Protein AF-A0A2D5HKI0-F1 (afdb_monomer)

Solvent-accessible surface area (backbone atoms only — not comparable to full-atom values): 53393 Å² total; per-residue (Å²): 137,88,79,64,78,56,102,86,45,85,68,87,78,92,83,84,72,82,82,88,84,86,68,100,61,84,50,70,51,73,51,75,61,87,94,46,79,47,76,50,69,59,71,74,64,64,52,67,97,43,64,34,54,76,51,64,47,74,79,30,26,30,36,38,39,33,45,69,52,49,40,95,59,27,28,64,46,62,44,98,85,65,85,43,79,43,78,23,79,14,35,43,32,45,26,41,60,48,90,53,74,31,75,60,40,59,23,78,44,50,31,54,80,45,94,65,55,35,25,34,50,52,30,48,52,38,51,50,46,49,12,66,74,18,23,28,19,30,37,33,26,69,44,55,36,96,59,81,61,56,61,69,42,60,35,57,36,31,43,83,94,27,55,32,39,38,28,29,40,68,62,63,77,74,95,65,68,41,56,54,57,32,51,34,92,46,42,75,77,62,34,44,60,73,34,22,54,20,36,33,39,36,37,67,90,51,82,69,42,75,43,78,44,68,44,48,90,82,35,75,40,59,70,54,44,33,56,48,52,42,51,50,30,46,76,65,73,36,48,85,47,40,46,55,47,70,60,90,57,26,45,29,50,34,36,73,82,56,56,52,71,52,73,30,24,30,92,68,45,66,56,88,56,25,36,71,92,74,41,74,58,54,60,67,88,52,103,65,75,92,79,84,86,70,91,89,58,72,52,42,53,101,84,75,45,73,66,60,79,69,54,42,46,78,43,64,60,47,82,88,41,61,50,60,48,66,47,98,69,40,22,34,38,36,41,39,53,40,22,32,44,48,50,58,50,31,48,53,47,51,92,79,36,80,61,26,56,64,26,27,48,50,55,19,38,72,57,42,44,16,35,43,33,31,35,79,27,63,69,58,94,50,72,46,59,37,50,35,32,51,54,90,47,56,28,44,38,37,40,38,53,43,100,47,74,34,49,41,41,46,48,23,35,89,84,70,37,62,74,74,84,52,85,92,46,60,44,42,33,37,38,44,59,60,43,35,23,55,39,59,80,29,52,62,35,71,62,40,65,48,49,26,74,31,53,71,92,73,49,69,68,39,51,29,28,35,39,50,52,65,59,46,32,37,72,54,55,64,80,37,65,26,20,30,63,41,70,44,72,59,47,73,38,40,22,44,42,58,72,32,64,61,31,71,37,36,74,41,42,36,78,51,76,52,90,80,50,66,68,40,51,27,32,35,39,54,47,48,98,41,44,33,32,84,53,53,70,72,41,63,28,17,32,60,41,65,63,69,60,32,27,37,22,46,20,40,65,90,68,44,82,45,65,27,40,46,56,50,28,20,74,56,15,31,36,36,34,49,22,30,35,20,53,19,36,68,88,66,46,87,40,52,31,32,67,41,51,34,27,59,32,23,32,40,29,47,54,90,60,54,37,46,20,37,42,48,75,47,61,77,36,72,44,50,74,36,40,30,49,95,55,54,89,74,54,64,69,39,32,31,29,34,41,55,69,64,64,49,33,40,77,51,57,71,77,37,68,27,21,30,62,39,71,45,81,69,28,27,36,21,45,18,39,78,90,69,47,76,35,52,32,42,56,74,40,31,33,69,63,16,34,39,30,55,51,29,29,28,38,35,35,34,39,50,24,78,50,90,59,51,56,46,68,48,35,30,54,53,25,38,70,57,17,38,36,50,38,62,39,41,76,49,50,58,81,43,26,30,36,40,32,34,78,75,72,41,62,61,68,62,44,50,54,68,90,49,23,45,75,44,66,49,60,91,76,65,85,90,80,79,88,72,70,103,64,87,87,82,84,86,83,85,77,92,77,95,79,88,86,87,86,88,77,83,77,75,62,100,80,69,72,85,70,83,68,42,38,30,38,30,26,71,31,79,84,31,46,31,36,31,37,21,35,62,87,78,66,46,78,76,46,77,41,65,41,48,100,81,27,35,43,74,56,97,92,45,80,46,70,54,85,77,79,50,49,58,68,43,73,46,80,48,74,86,83,88,77,72,84,88,69,57,62,66,59,51,49,62,56,40,36,55,67,36,49,64,76,48,95,89,39,32,6,54,59,46,40,49,52,45,50,55,48,48,52,50,48,48,53,50,46,50,48,51,49,48,51,49,50,48,51,49,48,50,50,49,51,51,51,50,41,64,70,46,91,64,45,67,69,58,51,48,48,50,48,51,51,49,49,52,51,48,52,50,48,50,49,50,52,50,50,49,51,47,52,50,47,56,54,59,76,73,106

Sequence (973 aa):
TEVKLDSTNFDAARFTGYVKLNAGGSFSLTTDAGSNNSTISSTTDIFENSFIEKSMTPTGEQMTLKFDAFEGADGNGSSVDGSMALAAGGEYKLTIPNTGSGTSFSSTVKTKDLENITSSTVAAEIAKKLRSDTLIASVSGKSSVNELPEAGDKLVVKFAEQNYTLTMLDNGRDAVPATATLSVSSADTVASAGNRIHLILSAGMEPEIDLDYTVQAGQTNISSIVSGLNTALNTAGASDKYTFSFRGTNLILSRNDGVNFQPYKGANQTTNILFFDGVDIRTGAGRETINGATTNKTLITTDGKLSVEREIEISGGEKDRLNAYFDENKKLQIFAGGSLSAQQILIPDDNSVSGNTSAAIRFGIDRAIGTLTGNEIAVPATTSTTNVKVGDIHYTLTINPSNGGKVTAELKDGNNIVPTNILDDATVNWMSNIITSDTTSVASAVGSVITTDSDHEFNIGDKVKYFKGGTALTGLTHNTEYTVASVIKKSSSQANTVGITRAASATITAANAHEFKVGDLVKYVKGGTNNLQSLADGTVYKIKEVVGTNQFKLQTASGSDFTYGGTGGSSADAFIRFDGFSLKSSAGAAITYGGGNGHAADQFVKSEYIRTANTAGQTNNTSATITVGEGHGFKAGDTVRYIPAGTYVQGLWPNTDFKVKALIGTTGISLQTTAGGDIAYLGNNGSANDIFVKANGRIVIKTDPYSDKEYKFNQDANAEALGIKVSDYRVNVDNDKLVIASTEGKVVSADTTGSNTSVKSLIGSNINIKNVGNEDLIMIVNGGGARSVATRSDPPAPNYEAKPSNIDIKIANAEGSVIEFLDATTGHSIATRTLDTVGRAEAAGYKVVVKGKGQLNDSFKISDNAGGTGDARNLDAMIMLQTEDANGPNSGGFREVFDTIVTGVGASVLSGGLSLEAAEATKEAAIASELEFSGVSLDTEAAQLLEQQQAFQASARILSTAKQLFQTLLDVV

Structure (mmCIF, N/CA/C/O backbone):
data_AF-A0A2D5HKI0-F1
#
_entry.id   AF-A0A2D5HKI0-F1
#
loop_
_atom_site.group_PDB
_atom_site.id
_atom_site.type_symbol
_atom_site.label_atom_id
_atom_site.label_alt_id
_atom_site.label_comp_id
_atom_site.label_asym_id
_atom_site.label_entity_id
_atom_site.label_seq_id
_atom_site.pdbx_PDB_ins_code
_atom_site.Cartn_x
_atom_site.Cartn_y
_atom_site.Cartn_z
_atom_site.occupancy
_atom_site.B_iso_or_equiv
_atom_site.auth_seq_id
_atom_site.auth_comp_id
_atom_site.auth_asym_id
_atom_site.auth_atom_id
_atom_site.pdbx_PDB_model_num
ATOM 1 N N . THR A 1 1 ? 18.137 25.069 -44.211 1.00 43.00 1 THR A N 1
ATOM 2 C CA . THR A 1 1 ? 18.504 26.487 -44.021 1.00 43.00 1 THR A CA 1
ATOM 3 C C . THR A 1 1 ? 19.510 26.522 -42.894 1.00 43.00 1 THR A C 1
ATOM 5 O O . THR A 1 1 ? 19.151 26.188 -41.777 1.00 43.00 1 THR A O 1
ATOM 8 N N . GLU A 1 2 ? 20.782 26.754 -43.205 1.00 42.00 2 GLU A N 1
ATOM 9 C CA . GLU A 1 2 ? 21.876 26.823 -42.225 1.00 42.00 2 GLU A CA 1
ATOM 10 C C . GLU A 1 2 ? 21.904 28.249 -41.656 1.00 42.00 2 GLU A C 1
ATOM 12 O O . GLU A 1 2 ? 21.997 29.197 -42.431 1.00 42.00 2 GLU A O 1
ATOM 17 N N . VAL A 1 3 ? 21.752 28.414 -40.339 1.00 51.66 3 VAL A N 1
ATOM 18 C CA . VAL A 1 3 ? 21.900 29.715 -39.664 1.00 51.66 3 VAL A CA 1
ATOM 19 C C . VAL A 1 3 ? 23.327 29.773 -39.138 1.00 51.66 3 VAL A C 1
ATOM 21 O O . VAL A 1 3 ? 23.689 28.975 -38.273 1.00 51.66 3 VAL A O 1
ATOM 24 N N . LYS A 1 4 ? 24.154 30.667 -39.685 1.00 54.12 4 LYS A N 1
ATOM 25 C CA . LYS A 1 4 ? 25.556 30.806 -39.278 1.00 54.12 4 LYS A CA 1
ATOM 26 C C . LYS A 1 4 ? 25.649 31.844 -38.167 1.00 54.12 4 LYS A C 1
ATOM 28 O O . LYS A 1 4 ? 25.439 33.026 -38.400 1.00 54.12 4 LYS A O 1
ATOM 33 N N . LEU A 1 5 ? 25.951 31.382 -36.958 1.00 56.69 5 LEU A N 1
ATOM 34 C CA . LEU A 1 5 ? 26.276 32.237 -35.821 1.00 56.69 5 LEU A CA 1
ATOM 35 C C . LEU A 1 5 ? 27.799 32.209 -35.661 1.00 56.69 5 LEU A C 1
ATOM 37 O O . LEU A 1 5 ? 28.338 31.285 -35.053 1.00 56.69 5 LEU A O 1
ATOM 41 N N . ASP A 1 6 ? 28.498 33.167 -36.269 1.00 56.81 6 ASP A N 1
ATOM 42 C CA . ASP A 1 6 ? 29.923 33.395 -36.006 1.00 56.81 6 ASP A CA 1
ATOM 43 C C . ASP A 1 6 ? 30.108 34.639 -35.121 1.00 56.81 6 ASP A C 1
ATOM 45 O O . ASP A 1 6 ? 29.166 35.388 -34.865 1.00 56.81 6 ASP A O 1
ATOM 49 N N . SER A 1 7 ? 31.317 34.859 -34.600 1.00 51.06 7 SER A N 1
ATOM 50 C CA . SER A 1 7 ? 31.615 35.978 -33.691 1.00 51.06 7 SER A CA 1
ATOM 51 C C . SER A 1 7 ? 31.528 37.367 -34.342 1.00 51.06 7 SER A C 1
ATOM 53 O O . SER A 1 7 ? 31.799 38.368 -33.677 1.00 51.06 7 SER A O 1
ATOM 55 N N . THR A 1 8 ? 31.192 37.441 -35.631 1.00 52.47 8 THR A N 1
ATOM 56 C CA . THR A 1 8 ? 31.213 38.658 -36.447 1.00 52.47 8 THR A CA 1
ATOM 57 C C . THR A 1 8 ? 29.907 38.939 -37.200 1.00 52.47 8 THR A C 1
ATOM 59 O O . THR A 1 8 ? 29.654 40.101 -37.506 1.00 52.47 8 THR A O 1
ATOM 62 N N . ASN A 1 9 ? 29.052 37.940 -37.442 1.00 51.19 9 ASN A N 1
ATOM 63 C CA . ASN A 1 9 ? 27.772 38.061 -38.139 1.00 51.19 9 ASN A CA 1
ATOM 64 C C . ASN A 1 9 ? 26.640 37.411 -37.331 1.00 51.19 9 ASN A C 1
ATOM 66 O O . ASN A 1 9 ? 26.653 36.210 -37.060 1.00 51.19 9 ASN A O 1
ATOM 70 N N . PHE A 1 10 ? 25.631 38.213 -36.987 1.00 52.88 10 PHE A N 1
ATOM 71 C CA . PHE A 1 10 ? 24.438 37.759 -36.277 1.00 52.88 10 PHE A CA 1
ATOM 72 C C . PHE A 1 10 ? 23.278 37.580 -37.261 1.00 52.88 10 PHE A C 1
ATOM 74 O O . PHE A 1 10 ? 22.532 38.523 -37.523 1.00 52.88 10 PHE A O 1
ATOM 81 N N . ASP A 1 11 ? 23.105 36.371 -37.793 1.00 56.28 11 ASP A N 1
ATOM 82 C CA . ASP A 1 11 ? 21.846 36.000 -38.440 1.00 56.28 11 ASP A CA 1
ATOM 83 C C . ASP A 1 11 ? 20.771 35.765 -37.368 1.00 56.28 11 ASP A C 1
ATOM 85 O O . ASP A 1 11 ? 20.964 35.012 -36.412 1.00 56.28 11 ASP A O 1
ATOM 89 N N . ALA A 1 12 ? 19.614 36.414 -37.516 1.00 55.41 12 ALA A N 1
ATOM 90 C CA . ALA A 1 12 ? 18.486 36.238 -36.609 1.00 55.41 12 ALA A CA 1
ATOM 91 C C . ALA A 1 12 ? 17.543 35.152 -37.140 1.00 55.41 12 ALA A C 1
ATOM 93 O O . ALA A 1 12 ? 17.008 35.255 -38.244 1.00 55.41 12 ALA A O 1
ATOM 94 N N . ALA A 1 13 ? 17.282 34.136 -36.323 1.00 56.16 13 ALA A N 1
ATOM 95 C CA . ALA A 1 13 ? 16.291 33.109 -36.607 1.00 56.16 13 ALA A CA 1
ATOM 96 C C . ALA A 1 13 ? 15.261 33.055 -35.477 1.00 56.16 13 ALA A C 1
ATOM 98 O O . ALA A 1 13 ? 15.604 33.024 -34.295 1.00 56.16 13 ALA A O 1
ATOM 99 N N . ARG A 1 14 ? 13.975 33.059 -35.843 1.00 57.94 14 ARG A N 1
ATOM 100 C CA . ARG A 1 14 ? 12.878 32.866 -34.894 1.00 57.94 14 ARG A CA 1
ATOM 101 C C . ARG A 1 14 ? 12.546 31.383 -34.836 1.00 57.94 14 ARG A C 1
ATOM 103 O O . ARG A 1 14 ? 11.990 30.838 -35.784 1.00 57.94 14 ARG A O 1
ATOM 110 N N . PHE A 1 15 ? 12.870 30.759 -33.714 1.00 61.69 15 PHE A N 1
ATOM 111 C CA . PHE A 1 15 ? 12.505 29.377 -33.432 1.00 61.69 15 PHE A CA 1
ATOM 112 C C . PHE A 1 15 ? 11.232 29.337 -32.580 1.00 61.69 15 PHE A C 1
ATOM 114 O O . PHE A 1 15 ? 11.024 30.188 -31.715 1.00 61.69 15 PHE A O 1
ATOM 121 N N . THR A 1 16 ? 10.371 28.355 -32.832 1.00 60.28 16 THR A N 1
ATOM 122 C CA . THR A 1 16 ? 9.212 28.033 -31.989 1.00 60.28 16 THR A CA 1
ATOM 123 C C . THR A 1 16 ? 9.339 26.582 -31.540 1.00 60.28 16 THR A C 1
ATOM 125 O O . THR A 1 16 ? 9.587 25.721 -32.383 1.00 60.28 16 THR A O 1
ATOM 128 N N . GLY A 1 17 ? 9.160 26.309 -30.246 1.00 59.03 17 GLY A N 1
ATOM 129 C CA . GLY A 1 17 ? 9.340 24.976 -29.657 1.00 59.03 17 GLY A CA 1
ATOM 130 C C . GLY A 1 17 ? 10.718 24.778 -29.015 1.00 59.03 17 GLY A C 1
ATOM 131 O O . GLY A 1 17 ? 11.381 25.743 -28.637 1.00 59.03 17 GLY A O 1
ATOM 132 N N . TYR A 1 18 ? 11.135 23.519 -28.867 1.00 61.25 18 TYR A N 1
ATOM 133 C CA . TYR A 1 18 ? 12.418 23.143 -28.268 1.00 61.25 18 TYR A CA 1
ATOM 134 C C . TYR A 1 18 ? 13.569 23.242 -29.281 1.00 61.25 18 TYR A C 1
ATOM 136 O O . TYR A 1 18 ? 13.510 22.657 -30.362 1.00 61.25 18 TYR A O 1
ATOM 144 N N . VAL A 1 19 ? 14.638 23.957 -28.917 1.00 65.50 19 VAL A N 1
ATOM 145 C CA . VAL A 1 19 ? 15.875 24.048 -29.706 1.00 65.50 19 VAL A CA 1
ATOM 146 C C . VAL A 1 19 ? 16.972 23.277 -28.976 1.00 65.50 19 VAL A C 1
ATOM 148 O O . VAL A 1 19 ? 17.414 23.696 -27.906 1.00 65.50 19 VAL A O 1
ATOM 151 N N . LYS A 1 20 ? 17.425 22.157 -29.554 1.00 68.00 20 LYS A N 1
ATOM 152 C CA . LYS A 1 20 ? 18.604 21.426 -29.068 1.00 68.00 20 LYS A CA 1
ATOM 153 C C . LYS A 1 20 ? 19.861 22.019 -29.695 1.00 68.00 20 LYS A C 1
ATOM 155 O O . LYS A 1 20 ? 19.984 22.044 -30.918 1.00 68.00 20 LYS A O 1
ATOM 160 N N . LEU A 1 21 ? 20.791 22.475 -28.863 1.00 71.19 21 LEU A N 1
ATOM 161 C CA . LEU A 1 21 ? 22.101 22.961 -29.290 1.00 71.19 21 LEU A CA 1
ATOM 162 C C . LEU A 1 21 ? 23.168 21.995 -28.771 1.00 71.19 21 LEU A C 1
ATOM 164 O O . LEU A 1 21 ? 23.355 21.879 -27.563 1.00 71.19 21 LEU A O 1
ATOM 168 N N . ASN A 1 22 ? 23.854 21.310 -29.688 1.00 67.88 22 ASN A N 1
ATOM 169 C CA . ASN A 1 22 ? 24.925 20.367 -29.372 1.00 67.88 22 ASN A CA 1
ATOM 170 C C . ASN A 1 22 ? 26.272 20.975 -29.780 1.00 67.88 22 ASN A C 1
ATOM 172 O O . ASN A 1 22 ? 26.442 21.406 -30.920 1.00 67.88 22 ASN A O 1
ATOM 176 N N . ALA A 1 23 ? 27.236 20.985 -28.861 1.00 71.56 23 ALA A N 1
ATOM 177 C CA . ALA A 1 23 ? 28.595 21.450 -29.112 1.00 71.56 23 ALA A CA 1
ATOM 178 C C . ALA A 1 23 ? 29.607 20.521 -28.431 1.00 71.56 23 ALA A C 1
ATOM 180 O O . ALA A 1 23 ? 29.318 19.935 -27.391 1.00 71.56 23 ALA A O 1
ATOM 181 N N . GLY A 1 24 ? 30.812 20.413 -28.997 1.00 67.81 24 GLY A N 1
ATOM 182 C CA . GLY A 1 24 ? 31.898 19.612 -28.415 1.00 67.81 24 GLY A CA 1
ATOM 183 C C . GLY A 1 24 ? 32.534 20.214 -27.151 1.00 67.81 24 GLY A C 1
ATOM 184 O O . GLY A 1 24 ? 33.380 19.573 -26.537 1.00 67.81 24 GLY A O 1
ATOM 185 N N . GLY A 1 25 ? 32.154 21.434 -26.762 1.00 69.25 25 GLY A N 1
ATOM 186 C CA . GLY A 1 25 ? 32.649 22.130 -25.574 1.00 69.25 25 GLY A CA 1
ATOM 187 C C . GLY A 1 25 ? 31.542 22.923 -24.883 1.00 69.25 25 GLY A C 1
ATOM 188 O O . GLY A 1 25 ? 30.456 23.094 -25.437 1.00 69.25 25 GLY A O 1
ATOM 189 N N . SER A 1 26 ? 31.816 23.408 -23.669 1.00 75.44 26 SER A N 1
ATOM 190 C CA . SER A 1 26 ? 30.847 24.204 -22.918 1.00 75.44 26 SER A CA 1
ATOM 191 C C . SER A 1 26 ? 30.557 25.530 -23.620 1.00 75.44 26 SER A C 1
ATOM 193 O O . SER A 1 26 ? 31.485 26.249 -23.990 1.00 75.44 26 SER A O 1
ATOM 195 N N . PHE A 1 27 ? 29.287 25.887 -23.735 1.00 76.69 27 PHE A N 1
ATOM 196 C CA . PHE A 1 27 ? 28.819 27.175 -24.228 1.00 76.69 27 PHE A CA 1
ATOM 197 C C . PHE A 1 27 ? 27.769 27.748 -23.273 1.00 76.69 27 PHE A C 1
ATOM 199 O O . PHE A 1 27 ? 27.180 27.022 -22.478 1.00 76.69 27 PHE A O 1
ATOM 206 N N . SER A 1 28 ? 27.507 29.048 -23.356 1.00 77.44 28 SER A N 1
ATOM 207 C CA . SER A 1 28 ? 26.396 29.677 -22.642 1.00 77.44 28 SER A CA 1
ATOM 208 C C . SER A 1 28 ? 25.580 30.500 -23.622 1.00 77.44 28 SER A C 1
ATOM 210 O O . SER A 1 28 ? 26.136 31.201 -24.466 1.00 77.44 28 SER A O 1
ATOM 212 N N . LEU A 1 29 ? 24.260 30.409 -23.515 1.00 71.12 29 LEU A N 1
ATOM 213 C CA . LEU A 1 29 ? 23.322 31.241 -24.244 1.00 71.12 29 LEU A CA 1
ATOM 214 C C . LEU A 1 29 ? 22.771 32.286 -23.284 1.00 71.12 29 LEU A C 1
ATOM 216 O O . LEU A 1 29 ? 22.180 31.933 -22.268 1.00 71.12 29 LEU A O 1
ATOM 220 N N . THR A 1 30 ? 22.931 33.559 -23.617 1.00 71.44 30 THR A N 1
ATOM 221 C CA . THR A 1 30 ? 22.262 34.640 -22.897 1.00 71.44 30 THR A CA 1
ATOM 222 C C . THR A 1 30 ? 21.104 35.136 -23.747 1.00 71.44 30 THR A C 1
ATOM 224 O O . THR A 1 30 ? 21.302 35.538 -24.891 1.00 71.44 30 THR A O 1
ATOM 227 N N . THR A 1 31 ? 19.891 35.060 -23.209 1.00 64.69 31 THR A N 1
ATOM 228 C CA . THR A 1 31 ? 18.708 35.661 -23.819 1.00 64.69 31 THR A CA 1
ATOM 229 C C . THR A 1 31 ? 18.450 37.014 -23.178 1.00 64.69 31 THR A C 1
ATOM 231 O O . THR A 1 31 ? 18.238 37.080 -21.963 1.00 64.69 31 THR A O 1
ATOM 234 N N . ASP A 1 32 ? 18.403 38.050 -24.009 1.00 60.34 32 ASP A N 1
ATOM 235 C CA . ASP A 1 32 ? 18.078 39.409 -23.590 1.00 60.34 32 ASP A CA 1
ATOM 236 C C . ASP A 1 32 ? 16.641 39.723 -24.025 1.00 60.34 32 ASP A C 1
ATOM 238 O O . ASP A 1 32 ? 16.334 39.825 -25.215 1.00 60.34 32 ASP A O 1
ATOM 242 N N . ALA A 1 33 ? 15.734 39.847 -23.055 1.00 62.09 33 ALA A N 1
ATOM 243 C CA . ALA A 1 33 ? 14.341 40.232 -23.282 1.00 62.09 33 ALA A CA 1
ATOM 244 C C . ALA A 1 33 ? 14.016 41.497 -22.474 1.00 62.09 33 ALA A C 1
ATOM 246 O O . ALA A 1 33 ? 13.618 41.438 -21.307 1.00 62.09 33 ALA A O 1
ATOM 247 N N . GLY A 1 34 ? 14.201 42.667 -23.093 1.00 67.94 34 GLY A N 1
ATOM 248 C CA . GLY A 1 34 ? 14.095 43.953 -22.398 1.00 67.94 34 GLY A CA 1
ATOM 249 C C . GLY A 1 34 ? 15.239 44.128 -21.395 1.00 67.94 34 GLY A C 1
ATOM 250 O O . GLY A 1 34 ? 16.398 44.029 -21.773 1.00 67.94 34 GLY A O 1
ATOM 251 N N . SER A 1 35 ? 14.924 44.381 -20.123 1.00 58.97 35 SER A N 1
ATOM 252 C CA . SER A 1 35 ? 15.903 44.469 -19.025 1.00 58.97 35 SER A CA 1
ATOM 253 C C . SER A 1 35 ? 16.200 43.128 -18.334 1.00 58.97 35 SER A C 1
ATOM 255 O O . SER A 1 35 ? 16.952 43.103 -17.361 1.00 58.97 35 SER A O 1
ATOM 257 N N . ASN A 1 36 ? 15.622 42.017 -18.806 1.00 48.41 36 ASN A N 1
ATOM 258 C CA . ASN A 1 36 ? 15.883 40.684 -18.265 1.00 48.41 36 ASN A CA 1
ATOM 259 C C . ASN A 1 36 ? 16.971 39.977 -19.082 1.00 48.41 36 ASN A C 1
ATOM 261 O O . ASN A 1 36 ? 16.723 39.584 -20.223 1.00 48.41 36 ASN A O 1
ATOM 265 N N . ASN A 1 37 ? 18.137 39.769 -18.463 1.00 65.38 37 ASN A N 1
ATOM 266 C CA . ASN A 1 37 ? 19.165 38.844 -18.939 1.00 65.38 37 ASN A CA 1
ATOM 267 C C . ASN A 1 37 ? 18.953 37.479 -18.286 1.00 65.38 37 ASN A C 1
ATOM 269 O O . ASN A 1 37 ? 18.925 37.375 -17.060 1.00 65.38 37 ASN A O 1
ATOM 273 N N . SER A 1 38 ? 18.854 36.421 -19.084 1.00 62.69 38 SER A N 1
ATOM 274 C CA . SER A 1 38 ? 18.926 35.039 -18.595 1.00 62.69 38 SER A CA 1
ATOM 275 C C . SER A 1 38 ? 20.036 34.301 -19.319 1.00 62.69 38 SER A C 1
ATOM 277 O O . SER A 1 38 ? 19.978 34.143 -20.533 1.00 62.69 38 SER A O 1
ATOM 279 N N . THR A 1 39 ? 21.051 33.858 -18.576 1.00 74.38 39 THR A N 1
ATOM 280 C CA . THR A 1 39 ? 22.149 33.045 -19.106 1.00 74.38 39 THR A CA 1
ATOM 281 C C . THR A 1 39 ? 21.917 31.583 -18.753 1.00 74.38 39 THR A C 1
ATOM 283 O O . THR A 1 39 ? 21.819 31.229 -17.580 1.00 74.38 39 THR A O 1
ATOM 286 N N . ILE A 1 40 ? 21.860 30.733 -19.771 1.00 67.12 40 ILE A N 1
ATOM 287 C CA . ILE A 1 40 ? 21.783 29.280 -19.657 1.00 67.12 40 ILE A CA 1
ATOM 288 C C . ILE A 1 40 ? 23.126 28.726 -20.120 1.00 67.12 40 ILE A C 1
ATOM 290 O O . ILE A 1 40 ? 23.534 28.956 -21.255 1.00 67.12 40 ILE A O 1
ATOM 294 N N . SER A 1 41 ? 23.821 28.001 -19.252 1.00 75.06 41 SER A N 1
ATOM 295 C CA . SER A 1 41 ? 25.073 27.326 -19.605 1.00 75.06 41 SER A CA 1
ATOM 296 C C . SER A 1 41 ? 24.805 25.880 -20.000 1.00 75.06 41 SER A C 1
ATOM 298 O O . SER A 1 41 ? 23.980 25.203 -19.391 1.00 75.06 41 SER A O 1
ATOM 300 N N . SER A 1 42 ? 25.512 25.394 -21.013 1.00 70.12 42 SER A N 1
ATOM 301 C CA . SER A 1 42 ? 25.456 24.008 -21.452 1.00 70.12 42 SER A CA 1
ATOM 302 C C . SER A 1 42 ? 26.002 23.078 -20.372 1.00 70.12 42 SER A C 1
ATOM 304 O O . SER A 1 42 ? 27.059 23.346 -19.795 1.00 70.12 42 SER A O 1
ATOM 306 N N . THR A 1 43 ? 25.345 21.943 -20.180 1.00 64.44 43 THR A N 1
ATOM 307 C CA . THR A 1 43 ? 25.838 20.818 -19.381 1.00 64.44 43 THR A CA 1
ATOM 308 C C . THR A 1 43 ? 26.066 19.615 -20.288 1.00 64.44 43 THR A C 1
ATOM 310 O O . THR A 1 43 ? 25.405 19.493 -21.317 1.00 64.44 43 THR A O 1
ATOM 313 N N . THR A 1 44 ? 26.967 18.706 -19.912 1.00 63.97 44 THR A N 1
ATOM 314 C CA . THR A 1 44 ? 27.108 17.413 -20.600 1.00 63.97 44 THR A CA 1
ATOM 315 C C . THR A 1 44 ? 25.769 16.674 -20.604 1.00 63.97 44 THR A C 1
ATOM 317 O O . THR A 1 44 ? 25.209 16.432 -19.533 1.00 63.97 44 THR A O 1
ATOM 320 N N . ASP A 1 45 ? 25.260 16.335 -21.788 1.00 66.06 45 ASP A N 1
ATOM 321 C CA . ASP A 1 45 ? 24.029 15.559 -21.940 1.00 66.06 45 ASP A CA 1
ATOM 322 C C . ASP A 1 45 ? 24.351 14.071 -21.760 1.00 66.06 45 ASP A C 1
ATOM 324 O O . ASP A 1 45 ? 24.975 13.448 -22.613 1.00 66.06 45 ASP A O 1
ATOM 328 N N . ILE A 1 46 ? 23.942 13.508 -20.625 1.00 65.75 46 ILE A N 1
ATOM 329 C CA . ILE A 1 46 ? 24.133 12.090 -20.294 1.00 65.75 46 ILE A CA 1
ATOM 330 C C . ILE A 1 46 ? 23.281 11.137 -21.138 1.00 65.75 46 ILE A C 1
ATOM 332 O O . ILE A 1 46 ? 23.409 9.930 -20.962 1.00 65.75 46 ILE A O 1
ATOM 336 N N . PHE A 1 47 ? 22.368 11.649 -21.968 1.00 71.44 47 PHE A N 1
ATOM 337 C CA . PHE A 1 47 ? 21.534 10.844 -22.862 1.00 71.44 47 PHE A CA 1
ATOM 338 C C . PHE A 1 47 ? 22.158 10.699 -24.256 1.00 71.44 47 PHE A C 1
ATOM 340 O O . PHE A 1 47 ? 21.785 9.803 -25.006 1.00 71.44 47 PHE A O 1
ATOM 347 N N . GLU A 1 48 ? 23.124 11.549 -24.615 1.00 68.19 48 GLU A N 1
ATOM 348 C CA . GLU A 1 48 ? 23.851 11.433 -25.882 1.00 68.19 48 GLU A CA 1
ATOM 349 C C . GLU A 1 48 ? 24.852 10.266 -25.805 1.00 68.19 48 GLU A C 1
ATOM 351 O O . GLU A 1 48 ? 25.749 10.265 -24.963 1.00 68.19 48 GLU A O 1
ATOM 356 N N . ASN A 1 49 ? 24.703 9.269 -26.689 1.00 63.88 49 ASN A N 1
ATOM 357 C CA . ASN A 1 49 ? 25.495 8.023 -26.720 1.00 63.88 49 ASN A CA 1
ATOM 358 C C . ASN A 1 49 ? 25.479 7.214 -25.403 1.00 63.88 49 ASN A C 1
ATOM 360 O O . ASN A 1 49 ? 26.497 6.648 -24.999 1.00 63.88 49 ASN A O 1
ATOM 364 N N . SER A 1 50 ? 24.329 7.167 -24.731 1.00 69.81 50 SER A N 1
ATOM 365 C CA . SER A 1 50 ? 24.127 6.479 -23.449 1.00 69.81 50 SER A CA 1
ATOM 366 C C . SER A 1 50 ? 23.161 5.300 -23.568 1.00 69.81 50 SER A C 1
ATOM 368 O O . SER A 1 50 ? 22.472 5.163 -24.571 1.00 69.81 50 SER A O 1
ATOM 370 N N . PHE A 1 51 ? 23.063 4.482 -22.516 1.00 77.81 51 PHE A N 1
ATOM 371 C CA . PHE A 1 51 ? 22.100 3.373 -22.387 1.00 77.81 51 PHE A CA 1
ATOM 372 C C . PHE A 1 51 ? 20.697 3.839 -21.956 1.00 77.81 51 PHE A C 1
ATOM 374 O O . PHE A 1 51 ? 19.900 3.063 -21.424 1.00 77.81 51 PHE A O 1
ATOM 381 N N . ILE A 1 52 ? 20.409 5.133 -22.118 1.00 83.00 52 ILE A N 1
ATOM 382 C CA . ILE A 1 52 ? 19.066 5.682 -21.970 1.00 83.00 52 ILE A CA 1
ATOM 383 C C . ILE A 1 52 ? 18.713 6.421 -23.252 1.00 83.00 52 ILE A C 1
ATOM 385 O O . ILE A 1 52 ? 19.273 7.481 -23.537 1.00 83.00 52 ILE A O 1
ATOM 389 N N . GLU A 1 53 ? 17.719 5.914 -23.971 1.00 86.06 53 GLU A N 1
ATOM 390 C CA . GLU A 1 53 ? 17.100 6.655 -25.062 1.00 86.06 53 GLU A CA 1
ATOM 391 C C . GLU A 1 53 ? 16.081 7.638 -24.479 1.00 86.06 53 GLU A C 1
ATOM 393 O O . GLU A 1 53 ? 15.171 7.253 -23.739 1.00 86.06 53 GLU A O 1
ATOM 398 N N . LYS A 1 54 ? 16.220 8.921 -24.821 1.00 86.38 54 LYS A N 1
ATOM 399 C CA . LYS A 1 54 ? 15.310 9.990 -24.399 1.00 86.38 54 LYS A CA 1
ATOM 400 C C . LYS A 1 54 ? 14.584 10.582 -25.603 1.00 86.38 54 LYS A C 1
ATOM 402 O O . LYS A 1 54 ? 15.218 11.043 -26.548 1.00 86.38 54 LYS A O 1
ATOM 407 N N . SER A 1 55 ? 13.262 10.693 -25.513 1.00 88.06 55 SER A N 1
ATOM 408 C CA . SER A 1 55 ? 12.435 11.473 -26.443 1.00 88.06 55 SER A CA 1
ATOM 409 C C . SER A 1 55 ? 11.523 12.445 -25.695 1.00 88.06 55 SER A C 1
ATOM 411 O O . SER A 1 55 ? 11.224 12.246 -24.520 1.00 88.06 55 SER A O 1
ATOM 413 N N . MET A 1 56 ? 11.074 13.510 -26.363 1.00 86.31 56 MET A N 1
ATOM 414 C CA . MET A 1 56 ? 10.120 14.476 -25.804 1.00 86.31 56 MET A CA 1
ATOM 415 C C . MET A 1 56 ? 9.039 14.829 -26.828 1.00 86.31 56 MET A C 1
ATOM 417 O O . MET A 1 56 ? 9.281 14.755 -28.034 1.00 86.31 56 MET A O 1
ATOM 421 N N . THR A 1 57 ? 7.859 15.238 -26.361 1.00 88.50 57 THR A N 1
ATOM 422 C CA . THR A 1 57 ? 6.829 15.823 -27.235 1.00 88.50 57 THR A CA 1
ATOM 423 C C . THR A 1 57 ? 7.282 17.181 -27.790 1.00 88.50 57 THR A C 1
ATOM 425 O O . THR A 1 57 ? 8.134 17.834 -27.184 1.00 88.50 57 THR A O 1
ATOM 428 N N . PRO A 1 58 ? 6.704 17.670 -28.907 1.00 81.50 58 PRO A N 1
ATOM 429 C CA . PRO A 1 58 ? 7.067 18.972 -29.479 1.00 81.50 58 PRO A CA 1
ATOM 430 C C . PRO A 1 58 ? 6.897 20.160 -28.517 1.00 81.50 58 PRO A C 1
ATOM 432 O O . PRO A 1 58 ? 7.636 21.139 -28.615 1.00 81.50 58 PRO A O 1
ATOM 435 N N . THR A 1 59 ? 5.935 20.073 -27.591 1.00 82.75 59 THR A N 1
ATOM 436 C CA . THR A 1 59 ? 5.689 21.068 -26.532 1.00 82.75 59 THR A CA 1
ATOM 437 C C . THR A 1 59 ? 6.638 20.916 -25.339 1.00 82.75 59 THR A C 1
ATOM 439 O O . THR A 1 59 ? 6.763 21.834 -24.536 1.00 82.75 59 THR A O 1
ATOM 442 N N . GLY A 1 60 ? 7.335 19.781 -25.219 1.00 82.69 60 GLY A N 1
ATOM 443 C CA . GLY A 1 60 ? 8.212 19.451 -24.093 1.00 82.69 60 GLY A CA 1
ATOM 444 C C . GLY A 1 60 ? 7.475 19.009 -22.823 1.00 82.69 60 GLY A C 1
ATOM 445 O O . GLY A 1 60 ? 8.118 18.741 -21.810 1.00 82.69 60 GLY A O 1
ATOM 446 N N . GLU A 1 61 ? 6.146 18.915 -22.867 1.00 89.62 61 GLU A N 1
ATOM 447 C CA . GLU A 1 61 ? 5.285 18.569 -21.726 1.00 89.62 61 GLU A CA 1
ATOM 448 C C . GLU A 1 61 ? 5.372 17.094 -21.325 1.00 89.62 61 GLU A C 1
ATOM 450 O O . GLU A 1 61 ? 4.968 16.731 -20.223 1.00 89.62 61 GLU A O 1
ATOM 455 N N . GLN A 1 62 ? 5.903 16.235 -22.196 1.00 92.69 62 GLN A N 1
ATOM 456 C CA . GLN A 1 62 ? 6.146 14.831 -21.898 1.00 92.69 62 GLN A CA 1
ATOM 457 C C . GLN A 1 62 ? 7.555 14.432 -22.333 1.00 92.69 62 GLN A C 1
ATOM 459 O O . GLN A 1 62 ? 8.000 14.757 -23.434 1.00 92.69 62 GLN A O 1
ATOM 464 N N . MET A 1 63 ? 8.236 13.703 -21.455 1.00 91.25 63 MET A N 1
ATOM 465 C CA . MET A 1 63 ? 9.517 13.049 -21.674 1.00 91.25 63 MET A CA 1
ATOM 466 C C . MET A 1 63 ? 9.327 11.538 -21.565 1.00 91.25 63 MET A C 1
ATOM 468 O O . MET A 1 63 ? 8.706 11.051 -20.624 1.00 91.25 63 MET A O 1
ATOM 472 N N . THR A 1 64 ? 9.897 10.793 -22.500 1.00 93.44 64 THR A N 1
ATOM 473 C CA . THR A 1 64 ? 9.906 9.331 -22.489 1.00 93.44 64 THR A CA 1
ATOM 474 C C . THR A 1 64 ? 11.346 8.854 -22.409 1.00 93.44 64 THR A C 1
ATOM 476 O O . THR A 1 64 ? 12.189 9.321 -23.175 1.00 93.44 64 THR A O 1
ATOM 479 N N . LEU A 1 65 ? 11.619 7.944 -21.478 1.00 91.69 65 LEU A N 1
ATOM 480 C CA . LEU A 1 65 ? 12.919 7.317 -21.274 1.00 91.69 65 LEU A CA 1
ATOM 481 C C . LEU A 1 65 ? 12.792 5.812 -21.502 1.00 91.69 65 LEU A C 1
ATOM 483 O O . LEU A 1 65 ? 11.918 5.172 -20.916 1.00 91.69 65 LEU A O 1
ATOM 487 N N . LYS A 1 66 ? 13.676 5.244 -22.314 1.00 91.25 66 LYS A N 1
ATOM 488 C CA . LYS A 1 66 ? 13.849 3.797 -22.452 1.00 91.25 66 LYS A CA 1
ATOM 489 C C . LYS A 1 66 ? 15.232 3.427 -21.939 1.00 91.25 66 LYS A C 1
ATOM 491 O O . LYS A 1 66 ? 16.212 4.062 -22.314 1.00 91.25 66 LYS A O 1
ATOM 496 N N . PHE A 1 67 ? 15.295 2.429 -21.065 1.00 87.38 67 PHE A N 1
ATOM 497 C CA . PHE A 1 67 ? 16.539 1.973 -20.451 1.00 87.38 67 PHE A CA 1
ATOM 498 C C . PHE A 1 67 ? 17.007 0.714 -21.160 1.00 87.38 67 PHE A C 1
ATOM 500 O O . PHE A 1 67 ? 16.312 -0.302 -21.118 1.00 87.38 67 PHE A O 1
ATOM 507 N N . ASP A 1 68 ? 18.174 0.756 -21.783 1.00 82.62 68 ASP A N 1
ATOM 508 C CA . ASP A 1 68 ? 18.764 -0.448 -22.350 1.00 82.62 68 ASP A CA 1
ATOM 509 C C . ASP A 1 68 ? 19.321 -1.303 -21.208 1.00 82.62 68 ASP A C 1
ATOM 511 O O . ASP A 1 68 ? 20.114 -0.846 -20.377 1.00 82.62 68 ASP A O 1
ATOM 515 N N . ALA A 1 69 ? 18.836 -2.539 -21.122 1.00 80.94 69 ALA A N 1
ATOM 516 C CA . ALA A 1 69 ? 19.150 -3.468 -20.047 1.00 80.94 69 ALA A CA 1
ATOM 517 C C . ALA A 1 69 ? 19.386 -4.859 -20.636 1.00 80.94 69 ALA A C 1
ATOM 519 O O . ALA A 1 69 ? 18.577 -5.340 -21.431 1.00 80.94 69 ALA A O 1
ATOM 520 N N . PHE A 1 70 ? 20.497 -5.494 -20.258 1.00 75.81 70 PHE A N 1
ATOM 521 C CA . PHE A 1 70 ? 20.929 -6.752 -20.862 1.00 75.81 70 PHE A CA 1
ATOM 522 C C . PHE A 1 70 ? 21.186 -7.801 -19.786 1.00 75.81 70 PHE A C 1
ATOM 524 O O . PHE A 1 70 ? 22.208 -7.765 -19.107 1.00 75.81 70 PHE A O 1
ATOM 531 N N . GLU A 1 71 ? 20.288 -8.773 -19.664 1.00 72.25 71 GLU A N 1
ATOM 532 C CA . GLU A 1 71 ? 20.334 -9.813 -18.629 1.00 72.25 71 GLU A CA 1
ATOM 533 C C . GLU A 1 71 ? 21.682 -10.549 -18.545 1.00 72.25 71 GLU A C 1
ATOM 535 O O . GLU A 1 71 ? 22.238 -10.699 -17.464 1.00 72.25 71 GLU A O 1
ATOM 540 N N . GLY A 1 72 ? 22.276 -10.934 -19.678 1.00 65.94 72 GLY A N 1
ATOM 541 C CA . GLY A 1 72 ? 23.546 -11.672 -19.685 1.00 65.94 72 GLY A CA 1
ATOM 542 C C . GLY A 1 72 ? 24.783 -10.870 -19.252 1.00 65.94 72 GLY A C 1
ATOM 543 O O . GLY A 1 72 ? 25.836 -11.465 -19.039 1.00 65.94 72 GLY A O 1
ATOM 544 N N . ALA A 1 73 ? 24.689 -9.541 -19.155 1.00 65.81 73 ALA A N 1
ATOM 545 C CA . ALA A 1 73 ? 25.810 -8.667 -18.793 1.00 65.81 73 ALA A CA 1
ATOM 546 C C . ALA A 1 73 ? 25.554 -7.889 -17.501 1.00 65.81 73 ALA A C 1
ATOM 548 O O . ALA A 1 73 ? 26.463 -7.706 -16.697 1.00 65.81 73 ALA A O 1
ATOM 549 N N . ASP A 1 74 ? 24.321 -7.438 -17.312 1.00 73.31 74 ASP A N 1
ATOM 550 C CA . ASP A 1 74 ? 23.894 -6.656 -16.166 1.00 73.31 74 ASP A CA 1
ATOM 551 C C . ASP A 1 74 ? 23.165 -7.515 -15.124 1.00 73.31 74 ASP A C 1
ATOM 553 O O . ASP A 1 74 ? 22.759 -6.966 -14.112 1.00 73.31 74 ASP A O 1
ATOM 557 N N . GLY A 1 75 ? 22.986 -8.824 -15.344 1.00 76.12 75 GLY A N 1
ATOM 558 C CA . GLY A 1 75 ? 22.294 -9.762 -14.449 1.00 76.12 75 GLY A CA 1
ATOM 559 C C . GLY A 1 75 ? 23.176 -10.478 -13.437 1.00 76.12 75 GLY A C 1
ATOM 560 O O . GLY A 1 75 ? 24.406 -10.474 -13.513 1.00 76.12 75 GLY A O 1
ATOM 561 N N . ASN A 1 76 ? 22.516 -11.075 -12.442 1.00 76.56 76 ASN A N 1
ATOM 562 C CA . ASN A 1 76 ? 23.170 -11.989 -11.515 1.00 76.56 76 ASN A CA 1
ATOM 563 C C . ASN A 1 76 ? 23.568 -13.251 -12.294 1.00 76.56 76 ASN A C 1
ATOM 565 O O . ASN A 1 76 ? 22.776 -13.784 -13.066 1.00 76.56 76 ASN A O 1
ATOM 569 N N . GLY A 1 77 ? 24.797 -13.721 -12.104 1.00 70.62 77 GLY A N 1
ATOM 570 C CA . GLY A 1 77 ? 25.333 -14.887 -12.798 1.00 70.62 77 GLY A CA 1
ATOM 571 C C . GLY A 1 77 ? 25.856 -15.939 -11.832 1.00 70.62 77 GLY A C 1
ATOM 572 O O . GLY A 1 77 ? 26.095 -15.672 -10.655 1.00 70.62 77 GLY A O 1
ATOM 573 N N . SER A 1 78 ? 26.095 -17.140 -12.342 1.00 72.62 78 SER A N 1
ATOM 574 C CA . SER A 1 78 ? 26.838 -18.180 -11.636 1.00 72.62 78 SER A CA 1
ATOM 575 C C . SER A 1 78 ? 27.805 -18.880 -12.582 1.00 72.62 78 SER A C 1
ATOM 577 O O . SER A 1 78 ? 27.619 -18.874 -13.801 1.00 72.62 78 SER A O 1
ATOM 579 N N . SER A 1 79 ? 28.838 -19.503 -12.021 1.00 64.44 79 SER A N 1
ATOM 580 C CA . SER A 1 79 ? 29.665 -20.461 -12.750 1.00 64.44 79 SER A CA 1
ATOM 581 C C . SER A 1 79 ? 28.800 -21.619 -13.262 1.00 64.44 79 SER A C 1
ATOM 583 O O . SER A 1 79 ? 27.780 -21.958 -12.657 1.00 64.44 79 SER A O 1
ATOM 585 N N . VAL A 1 80 ? 29.216 -22.231 -14.372 1.00 55.53 80 VAL A N 1
ATOM 586 C CA . VAL A 1 80 ? 28.521 -23.366 -15.009 1.00 55.53 80 VAL A CA 1
ATOM 587 C C . VAL A 1 80 ? 28.422 -24.595 -14.100 1.00 55.53 80 VAL A C 1
ATOM 589 O O . VAL A 1 80 ? 27.508 -25.395 -14.250 1.00 55.53 80 VAL A O 1
ATOM 592 N N . ASP A 1 81 ? 29.339 -24.724 -13.142 1.00 55.69 81 ASP A N 1
ATOM 593 C CA . ASP A 1 81 ? 29.375 -25.775 -12.119 1.00 55.69 81 ASP A CA 1
ATOM 594 C C . ASP A 1 81 ? 28.700 -25.356 -10.795 1.00 55.69 81 ASP A C 1
ATOM 596 O O . ASP A 1 81 ? 28.750 -26.092 -9.812 1.00 55.69 81 ASP A O 1
ATOM 600 N N . GLY A 1 82 ? 28.101 -24.159 -10.744 1.00 59.75 82 GLY A N 1
ATOM 601 C CA . GLY A 1 82 ? 27.440 -23.610 -9.558 1.00 59.75 82 GLY A CA 1
ATOM 602 C C . GLY A 1 82 ? 28.378 -23.222 -8.408 1.00 59.75 82 GLY A C 1
ATOM 603 O O . GLY A 1 82 ? 27.897 -22.802 -7.358 1.00 59.75 82 GLY A O 1
ATOM 604 N N . SER A 1 83 ? 29.701 -23.324 -8.577 1.00 61.62 83 SER A N 1
ATOM 605 C CA . SER A 1 83 ? 30.674 -23.121 -7.490 1.00 61.62 83 SER A CA 1
ATOM 606 C C . SER A 1 83 ? 30.910 -21.652 -7.122 1.00 61.62 83 SER A C 1
ATOM 608 O O . SER A 1 83 ? 31.400 -21.346 -6.034 1.00 61.62 83 SER A O 1
ATOM 610 N N . MET A 1 84 ? 30.556 -20.726 -8.015 1.00 60.19 84 MET A N 1
ATOM 611 C CA . MET A 1 84 ? 30.739 -19.288 -7.826 1.00 60.19 84 MET A CA 1
ATOM 612 C C . MET A 1 84 ? 29.483 -18.533 -8.244 1.00 60.19 84 MET A C 1
ATOM 614 O O . MET A 1 84 ? 28.944 -18.782 -9.319 1.00 60.19 84 MET A O 1
ATOM 618 N N . ALA A 1 85 ? 29.054 -17.577 -7.423 1.00 73.06 85 ALA A N 1
ATOM 619 C CA . ALA A 1 85 ? 28.005 -16.623 -7.761 1.00 73.06 85 ALA A CA 1
ATOM 620 C C . ALA A 1 85 ? 28.625 -15.254 -8.074 1.00 73.06 85 ALA A C 1
ATOM 622 O O . ALA A 1 85 ? 29.538 -14.796 -7.383 1.00 73.06 85 ALA A O 1
ATOM 623 N N . LEU A 1 86 ? 28.116 -14.595 -9.108 1.00 70.75 86 LEU A N 1
ATOM 624 C CA . LEU A 1 86 ? 28.465 -13.241 -9.509 1.00 70.75 86 LEU A CA 1
ATOM 625 C C . LEU A 1 86 ? 27.244 -12.346 -9.294 1.00 70.75 86 LEU A C 1
ATOM 627 O O . LEU A 1 86 ? 26.226 -12.499 -9.963 1.00 70.75 86 LEU A O 1
ATOM 631 N N . ALA A 1 87 ? 27.353 -11.393 -8.372 1.00 72.19 87 ALA A N 1
ATOM 632 C CA . ALA A 1 87 ? 26.333 -10.364 -8.221 1.00 72.19 87 ALA A CA 1
ATOM 633 C C . ALA A 1 87 ? 26.467 -9.324 -9.340 1.00 72.19 87 ALA A C 1
ATOM 635 O O . ALA A 1 87 ? 27.572 -8.861 -9.637 1.00 72.19 87 ALA A O 1
ATOM 636 N N . ALA A 1 88 ? 25.337 -8.924 -9.916 1.00 77.31 88 ALA A N 1
ATOM 637 C CA . ALA A 1 88 ? 25.287 -7.884 -10.928 1.00 77.31 88 ALA A CA 1
ATOM 638 C C . ALA A 1 88 ? 25.853 -6.540 -10.430 1.00 77.31 88 ALA A C 1
ATOM 640 O O . ALA A 1 88 ? 25.613 -6.113 -9.297 1.00 77.31 88 ALA A O 1
ATOM 641 N N . GLY A 1 89 ? 26.583 -5.843 -11.303 1.00 72.69 89 GLY A N 1
ATOM 642 C CA . GLY A 1 89 ? 27.217 -4.554 -10.999 1.00 72.69 89 GLY A CA 1
ATOM 643 C C . GLY A 1 89 ? 26.488 -3.321 -11.542 1.00 72.69 89 GLY A C 1
ATOM 644 O O . GLY A 1 89 ? 26.939 -2.203 -11.291 1.00 72.69 89 GLY A O 1
ATOM 645 N N . GLY A 1 90 ? 25.400 -3.496 -12.297 1.00 80.62 90 GLY A N 1
ATOM 646 C CA . GLY A 1 90 ? 24.692 -2.397 -12.952 1.00 80.62 90 GLY A CA 1
ATOM 647 C C . GLY A 1 90 ? 23.830 -1.555 -11.999 1.00 80.62 90 GLY A C 1
ATOM 648 O O . GLY A 1 90 ? 23.235 -2.071 -11.048 1.00 80.62 90 GLY A O 1
ATOM 649 N N . GLU A 1 91 ? 23.724 -0.256 -12.260 1.00 87.31 91 GLU A N 1
ATOM 650 C CA . GLU A 1 91 ? 22.941 0.702 -11.472 1.00 87.31 91 GLU A CA 1
ATOM 651 C C . GLU A 1 91 ? 22.280 1.742 -12.386 1.00 87.31 91 GLU A C 1
ATOM 653 O O . GLU A 1 91 ? 22.949 2.375 -13.201 1.00 87.31 91 GLU A O 1
ATOM 658 N N . TYR A 1 92 ? 20.977 1.959 -12.207 1.00 88.12 92 TYR A N 1
ATOM 659 C CA . TYR A 1 92 ? 20.198 2.997 -12.880 1.00 88.12 92 TYR A CA 1
ATOM 660 C C . TYR A 1 92 ? 19.745 4.027 -11.849 1.00 88.12 92 TYR A C 1
ATOM 662 O O . TYR A 1 92 ? 19.035 3.690 -10.899 1.00 88.12 92 TYR A O 1
ATOM 670 N N . LYS A 1 93 ? 20.147 5.286 -12.026 1.00 87.25 93 LYS A N 1
ATOM 671 C CA . LYS A 1 93 ? 19.774 6.404 -11.158 1.00 87.25 93 LYS A CA 1
ATOM 672 C C . LYS A 1 93 ? 19.012 7.454 -11.956 1.00 87.25 93 LYS A C 1
ATOM 674 O O . LYS A 1 93 ? 19.490 7.896 -12.999 1.00 87.25 93 LYS A O 1
ATOM 679 N N . LEU A 1 94 ? 17.866 7.886 -11.439 1.00 88.12 94 LEU A N 1
ATOM 680 C CA . LEU A 1 94 ? 17.057 8.957 -12.016 1.00 88.12 94 LEU A CA 1
ATOM 681 C C . LEU A 1 94 ? 16.595 9.915 -10.920 1.00 88.12 94 LEU A C 1
ATOM 683 O O . LEU A 1 94 ? 16.004 9.480 -9.930 1.00 88.12 94 LEU A O 1
ATOM 687 N N . THR A 1 95 ? 16.804 11.213 -11.136 1.00 88.25 95 THR A N 1
ATOM 688 C CA . THR A 1 95 ? 16.280 12.269 -10.267 1.00 88.25 95 THR A CA 1
ATOM 689 C C . THR A 1 95 ? 15.350 13.194 -11.047 1.00 88.25 95 THR A C 1
ATOM 691 O O . THR A 1 95 ? 15.735 13.813 -12.042 1.00 88.25 95 THR A O 1
ATOM 694 N N . ILE A 1 96 ? 14.123 13.323 -10.549 1.00 88.62 96 ILE A N 1
ATOM 695 C CA . ILE A 1 96 ? 13.156 14.331 -10.971 1.00 88.62 96 ILE A CA 1
ATOM 696 C C . ILE A 1 96 ? 13.261 15.506 -9.981 1.00 88.62 96 ILE A C 1
ATOM 698 O O . ILE A 1 96 ? 13.043 15.313 -8.778 1.00 88.62 96 ILE A O 1
ATOM 702 N N . PRO A 1 97 ? 13.639 16.711 -10.442 1.00 82.88 97 PRO A N 1
ATOM 703 C CA . PRO A 1 97 ? 13.726 17.887 -9.589 1.00 82.88 97 PRO A CA 1
ATOM 704 C C . PRO A 1 97 ? 12.343 18.253 -9.049 1.00 82.88 97 PRO A C 1
ATOM 706 O O . PRO A 1 97 ? 11.326 18.026 -9.703 1.00 82.88 97 PRO A O 1
ATOM 709 N N . ASN A 1 98 ? 12.311 18.858 -7.863 1.00 81.12 98 ASN A N 1
ATOM 710 C CA . ASN A 1 98 ? 11.084 19.484 -7.403 1.00 81.12 98 ASN A CA 1
ATOM 711 C C . ASN A 1 98 ? 10.843 20.790 -8.174 1.00 81.12 98 ASN A C 1
ATOM 713 O O . ASN A 1 98 ? 11.784 21.527 -8.469 1.00 81.12 98 ASN A O 1
ATOM 717 N N . THR A 1 99 ? 9.586 21.084 -8.474 1.00 80.19 99 THR A N 1
ATOM 718 C CA . THR A 1 99 ? 9.138 22.332 -9.110 1.00 80.19 99 THR A CA 1
ATOM 719 C C . THR A 1 99 ? 8.776 23.416 -8.085 1.00 80.19 99 THR A C 1
ATOM 721 O O . THR A 1 99 ? 8.583 24.569 -8.471 1.00 80.19 99 THR A O 1
ATOM 724 N N . GLY A 1 100 ? 8.739 23.082 -6.787 1.00 84.75 100 GLY A N 1
ATOM 725 C CA . GLY A 1 100 ? 8.576 24.015 -5.664 1.00 84.75 100 GLY A CA 1
ATOM 726 C C . GLY A 1 100 ? 9.770 24.053 -4.694 1.00 84.75 100 GLY A C 1
ATOM 727 O O . GLY A 1 100 ? 10.921 23.894 -5.094 1.00 84.75 100 GLY A O 1
ATOM 728 N N . SER A 1 101 ? 9.501 24.282 -3.401 1.00 86.00 101 SER A N 1
ATOM 729 C CA . SER A 1 101 ? 10.521 24.385 -2.335 1.00 86.00 101 SER A CA 1
ATOM 730 C C . SER A 1 101 ? 10.731 23.108 -1.506 1.00 86.00 101 SER A C 1
ATOM 732 O O . SER A 1 101 ? 11.641 23.069 -0.680 1.00 86.00 101 SER A O 1
ATOM 734 N N . GLY A 1 102 ? 9.903 22.077 -1.703 1.00 84.62 102 GLY A N 1
ATOM 735 C CA . GLY A 1 102 ? 10.112 20.721 -1.170 1.00 84.62 102 GLY A CA 1
ATOM 736 C C . GLY A 1 102 ? 11.284 19.964 -1.822 1.00 84.62 102 GLY A C 1
ATOM 737 O O . GLY A 1 102 ? 12.005 20.508 -2.666 1.00 84.62 102 GLY A O 1
ATOM 738 N N . THR A 1 103 ? 11.479 18.699 -1.445 1.00 89.94 103 THR A N 1
ATOM 739 C CA . THR A 1 103 ? 12.615 17.882 -1.908 1.00 89.94 103 THR A CA 1
ATOM 740 C C . THR A 1 103 ? 12.384 17.201 -3.262 1.00 89.94 103 THR A C 1
ATOM 742 O O . THR A 1 103 ? 11.254 16.961 -3.682 1.00 89.94 103 THR A O 1
ATOM 745 N N . SER A 1 104 ? 13.475 16.866 -3.963 1.00 90.06 104 SER A N 1
ATOM 746 C CA . SER A 1 104 ? 13.421 16.132 -5.234 1.00 90.06 104 SER A CA 1
ATOM 747 C C . SER A 1 104 ? 12.993 14.667 -5.059 1.00 90.06 104 SER A C 1
ATOM 749 O O . SER A 1 104 ? 13.029 14.090 -3.964 1.00 90.06 104 SER A O 1
ATOM 751 N N . PHE A 1 105 ? 12.610 14.041 -6.172 1.00 91.56 105 PHE A N 1
ATOM 752 C CA . PHE A 1 105 ? 12.290 12.618 -6.251 1.00 91.56 105 PHE A CA 1
ATOM 753 C C . PHE A 1 105 ? 13.465 11.901 -6.888 1.00 91.56 105 PHE A C 1
ATOM 755 O O . PHE A 1 105 ? 13.860 12.228 -8.002 1.00 91.56 105 PHE A O 1
ATOM 762 N N . SER A 1 106 ? 14.047 10.938 -6.184 1.00 90.75 106 SER A N 1
ATOM 763 C CA . SER A 1 106 ? 15.206 10.200 -6.681 1.00 90.75 106 SER A CA 1
ATOM 764 C C . SER A 1 106 ? 14.968 8.708 -6.568 1.00 90.75 106 SER A C 1
ATOM 766 O O . SER A 1 106 ? 14.440 8.229 -5.570 1.00 90.75 106 SER A O 1
ATOM 768 N N . SER A 1 107 ? 15.391 7.979 -7.590 1.00 92.31 107 SER A N 1
ATOM 769 C CA . SER A 1 107 ? 15.351 6.528 -7.634 1.00 92.31 107 SER A CA 1
ATOM 770 C C . SER A 1 107 ? 16.721 5.991 -8.007 1.00 92.31 107 SER A C 1
ATOM 772 O O . SER A 1 107 ? 17.369 6.506 -8.917 1.00 92.31 107 SER A O 1
ATOM 774 N N . THR A 1 108 ? 17.138 4.943 -7.299 1.00 91.88 108 THR A N 1
ATOM 775 C CA . THR A 1 108 ? 18.324 4.151 -7.621 1.00 91.88 108 THR A CA 1
ATOM 776 C C . THR A 1 108 ? 17.918 2.685 -7.671 1.00 91.88 108 THR A C 1
ATOM 778 O O . THR A 1 108 ? 17.546 2.098 -6.649 1.00 91.88 108 THR A O 1
ATOM 781 N N . VAL A 1 109 ? 17.992 2.079 -8.850 1.00 91.69 109 VAL A N 1
ATOM 782 C CA . VAL A 1 109 ? 17.750 0.654 -9.082 1.00 91.69 109 VAL A CA 1
ATOM 783 C C . VAL A 1 109 ? 19.085 -0.027 -9.316 1.00 91.69 109 VAL A C 1
ATOM 785 O O . VAL A 1 109 ? 19.781 0.267 -10.283 1.00 91.69 109 VAL A O 1
ATOM 788 N N . LYS A 1 110 ? 19.448 -0.939 -8.415 1.00 90.44 110 LYS A N 1
ATOM 789 C CA . LYS A 1 110 ? 20.615 -1.795 -8.590 1.00 90.44 110 LYS A CA 1
ATOM 790 C C . LYS A 1 110 ? 20.150 -3.088 -9.230 1.00 90.44 110 LYS A C 1
ATOM 792 O O . LYS A 1 110 ? 19.235 -3.733 -8.733 1.00 90.44 110 LYS A O 1
ATOM 797 N N . THR A 1 111 ? 20.805 -3.458 -10.312 1.00 86.81 111 THR A N 1
ATOM 798 C CA . THR A 1 111 ? 20.504 -4.664 -11.092 1.00 86.81 111 THR A CA 1
ATOM 799 C C . THR A 1 111 ? 20.585 -5.947 -10.272 1.00 86.81 111 THR A C 1
ATOM 801 O O . THR A 1 111 ? 19.771 -6.837 -10.470 1.00 86.81 111 THR A O 1
ATOM 804 N N . LYS A 1 112 ? 21.471 -6.006 -9.270 1.00 84.44 112 LYS A N 1
ATOM 805 C CA . LYS A 1 112 ? 21.573 -7.152 -8.349 1.00 84.44 112 LYS A CA 1
ATOM 806 C C . LYS A 1 112 ? 20.302 -7.427 -7.545 1.00 84.44 112 LYS A C 1
ATOM 808 O O . LYS A 1 112 ? 20.136 -8.539 -7.056 1.00 84.44 112 LYS A O 1
ATOM 813 N N . ASP A 1 113 ? 19.463 -6.405 -7.362 1.00 86.81 113 ASP A N 1
ATOM 814 C CA . ASP A 1 113 ? 18.211 -6.495 -6.609 1.00 86.81 113 ASP A CA 1
ATOM 815 C C . ASP A 1 113 ? 17.035 -6.914 -7.518 1.00 86.81 113 ASP A C 1
ATOM 817 O O . ASP A 1 113 ? 15.913 -7.045 -7.036 1.00 86.81 113 ASP A O 1
ATOM 821 N N . LEU A 1 114 ? 17.272 -7.093 -8.826 1.00 83.62 114 LEU A N 1
ATOM 822 C CA . LEU A 1 114 ? 16.275 -7.530 -9.800 1.00 83.62 114 LEU A CA 1
ATOM 823 C C . LEU A 1 114 ? 16.414 -9.030 -10.067 1.00 83.62 114 LEU A C 1
ATOM 825 O O . LEU A 1 114 ? 17.516 -9.532 -10.275 1.00 83.62 114 LEU A O 1
ATOM 829 N N . GLU A 1 115 ? 15.281 -9.729 -10.098 1.00 79.00 115 GLU A N 1
ATOM 830 C CA . GLU A 1 115 ? 15.222 -11.151 -10.453 1.00 79.00 115 GLU A CA 1
ATOM 831 C C . GLU A 1 115 ? 15.423 -11.360 -11.961 1.00 79.00 115 GLU A C 1
ATOM 833 O O . GLU A 1 115 ? 16.230 -12.187 -12.362 1.00 79.00 115 GLU A O 1
ATOM 838 N N . ASN A 1 116 ? 14.753 -10.542 -12.784 1.00 80.88 116 ASN A N 1
ATOM 839 C CA . ASN A 1 116 ? 14.897 -10.515 -14.239 1.00 80.88 116 ASN A CA 1
ATOM 840 C C . ASN A 1 116 ? 15.214 -9.093 -14.711 1.00 80.88 116 ASN A C 1
ATOM 842 O O . ASN A 1 116 ? 14.574 -8.121 -14.283 1.00 80.88 116 ASN A O 1
ATOM 846 N N . ILE A 1 117 ? 16.164 -8.958 -15.635 1.00 84.75 117 ILE A N 1
ATOM 847 C CA . ILE A 1 117 ? 16.637 -7.653 -16.111 1.00 84.75 117 ILE A CA 1
ATOM 848 C C . ILE A 1 117 ? 16.206 -7.422 -17.550 1.00 84.75 117 ILE A C 1
ATOM 850 O O . ILE A 1 117 ? 16.747 -7.991 -18.491 1.00 84.75 117 ILE A O 1
ATOM 854 N N . THR A 1 118 ? 15.236 -6.529 -17.701 1.00 88.00 118 THR A N 1
ATOM 855 C CA . THR A 1 118 ? 14.683 -6.076 -18.976 1.00 88.00 118 THR A CA 1
ATOM 856 C C . THR A 1 118 ? 14.429 -4.574 -18.893 1.00 88.00 118 THR A C 1
ATOM 858 O O . THR A 1 118 ? 14.278 -4.025 -17.799 1.00 88.00 118 THR A O 1
ATOM 861 N N . SER A 1 119 ? 14.310 -3.900 -20.037 1.00 89.00 119 SER A N 1
ATOM 862 C CA . SER A 1 119 ? 13.924 -2.483 -20.082 1.00 89.00 119 SER A CA 1
ATOM 863 C C . SER A 1 119 ? 12.628 -2.210 -19.306 1.00 89.00 119 SER A C 1
ATOM 865 O O . SER A 1 119 ? 12.555 -1.244 -18.548 1.00 89.00 119 SER A O 1
ATOM 867 N N . SER A 1 120 ? 11.640 -3.111 -19.402 1.00 89.75 120 SER A N 1
ATOM 868 C CA . SER A 1 120 ? 10.380 -3.020 -18.655 1.00 89.75 120 SER A CA 1
ATOM 869 C C . SER A 1 120 ? 10.550 -3.174 -17.145 1.00 89.75 120 SER A C 1
ATOM 871 O O . SER A 1 120 ? 9.960 -2.398 -16.398 1.00 89.75 120 SER A O 1
ATOM 873 N N . THR A 1 121 ? 11.360 -4.129 -16.667 1.00 90.62 121 THR A N 1
ATOM 874 C CA . THR A 1 121 ? 11.551 -4.321 -15.217 1.00 90.62 121 THR A CA 1
ATOM 875 C C . THR A 1 121 ? 12.337 -3.166 -14.605 1.00 90.62 121 THR A C 1
ATOM 877 O O . THR A 1 121 ? 11.992 -2.705 -13.518 1.00 90.62 121 THR A O 1
ATOM 880 N N . VAL A 1 122 ? 13.322 -2.622 -15.327 1.00 91.88 122 VAL A N 1
ATOM 881 C CA . VAL A 1 122 ? 14.054 -1.416 -14.913 1.00 91.88 122 VAL A CA 1
ATOM 882 C C . VAL A 1 122 ? 13.127 -0.199 -14.873 1.00 91.88 122 VAL A C 1
ATOM 884 O O . VAL A 1 122 ? 13.088 0.492 -13.855 1.00 91.88 122 VAL A O 1
ATOM 887 N N . ALA A 1 123 ? 12.345 0.056 -15.928 1.00 93.38 123 ALA A N 1
ATOM 888 C CA . ALA A 1 123 ? 11.399 1.174 -15.962 1.00 93.38 123 ALA A CA 1
ATOM 889 C C . ALA A 1 123 ? 10.354 1.078 -14.834 1.00 93.38 123 ALA A C 1
ATOM 891 O O . ALA A 1 123 ? 10.128 2.063 -14.126 1.00 93.38 123 ALA A O 1
ATOM 892 N N . ALA A 1 124 ? 9.778 -0.112 -14.619 1.00 92.88 124 ALA A N 1
ATOM 893 C CA . ALA A 1 124 ? 8.830 -0.395 -13.540 1.00 92.88 124 ALA A CA 1
ATOM 894 C C . ALA A 1 124 ? 9.427 -0.136 -12.152 1.00 92.88 124 ALA A C 1
ATOM 896 O O . ALA A 1 124 ? 8.830 0.586 -11.351 1.00 92.88 124 ALA A O 1
ATOM 897 N N . GLU A 1 125 ? 10.625 -0.648 -11.869 1.00 93.44 125 GLU A N 1
ATOM 898 C CA . GLU A 1 125 ? 11.267 -0.463 -10.564 1.00 93.44 125 GLU A CA 1
ATOM 899 C C . GLU A 1 125 ? 11.739 0.979 -10.335 1.00 93.44 125 GLU A C 1
ATOM 901 O O . GLU A 1 125 ? 11.634 1.492 -9.215 1.00 93.44 125 GLU A O 1
ATOM 906 N N . ILE A 1 126 ? 12.176 1.691 -11.383 1.00 93.75 126 ILE A N 1
ATOM 907 C CA . ILE A 1 126 ? 12.475 3.126 -11.280 1.00 93.75 126 ILE A CA 1
ATOM 908 C C . ILE A 1 126 ? 11.208 3.894 -10.908 1.00 93.75 126 ILE A C 1
ATOM 910 O O . ILE A 1 126 ? 11.233 4.671 -9.949 1.00 93.75 126 ILE A O 1
ATOM 914 N N . ALA A 1 127 ? 10.108 3.663 -11.631 1.00 94.38 127 ALA A N 1
ATOM 915 C CA . ALA A 1 127 ? 8.835 4.329 -11.387 1.00 94.38 127 ALA A CA 1
ATOM 916 C C . ALA A 1 127 ? 8.312 4.028 -9.979 1.00 94.38 127 ALA A C 1
ATOM 918 O O . ALA A 1 127 ? 7.936 4.942 -9.247 1.00 94.38 127 ALA A O 1
ATOM 919 N N . LYS A 1 128 ? 8.329 2.756 -9.570 1.00 93.50 128 LYS A N 1
ATOM 920 C CA . LYS A 1 128 ? 7.917 2.298 -8.238 1.00 93.50 128 LYS A CA 1
ATOM 921 C C . LYS A 1 128 ? 8.684 3.008 -7.125 1.00 93.50 128 LYS A C 1
ATOM 923 O O . LYS A 1 128 ? 8.055 3.506 -6.198 1.00 93.50 128 LYS A O 1
ATOM 928 N N . LYS A 1 129 ? 10.011 3.129 -7.240 1.00 93.88 129 LYS A N 1
ATOM 929 C CA . LYS A 1 129 ? 10.850 3.845 -6.261 1.00 93.88 129 LYS A CA 1
ATOM 930 C C . LYS A 1 129 ? 10.640 5.356 -6.262 1.00 93.88 129 LYS A C 1
ATOM 932 O O . LYS A 1 129 ? 10.593 5.946 -5.195 1.00 93.88 129 LYS A O 1
ATOM 937 N N . LEU A 1 130 ? 10.457 5.993 -7.423 1.00 93.69 130 LEU A N 1
ATOM 938 C CA . LEU A 1 130 ? 10.119 7.426 -7.469 1.00 93.69 130 LEU A CA 1
ATOM 939 C C . LEU A 1 130 ? 8.805 7.727 -6.738 1.00 93.69 130 LEU A C 1
ATOM 941 O O . LEU A 1 130 ? 8.630 8.810 -6.187 1.00 93.69 130 LEU A O 1
ATOM 945 N N . ARG A 1 131 ? 7.882 6.766 -6.756 1.00 93.62 131 ARG A N 1
ATOM 946 C CA . ARG A 1 131 ? 6.528 6.894 -6.228 1.00 93.62 131 ARG A CA 1
ATOM 947 C C . ARG A 1 131 ? 6.353 6.326 -4.814 1.00 93.62 131 ARG A C 1
ATOM 949 O O . ARG A 1 131 ? 5.264 6.476 -4.266 1.00 93.62 131 ARG A O 1
ATOM 956 N N . SER A 1 132 ? 7.361 5.676 -4.226 1.00 89.75 132 SER A N 1
ATOM 957 C CA . SER A 1 132 ? 7.210 4.956 -2.948 1.00 89.75 132 SER A CA 1
ATOM 958 C C . SER A 1 132 ? 6.830 5.870 -1.789 1.00 89.75 132 SER A C 1
ATOM 960 O O . SER A 1 132 ? 6.054 5.472 -0.928 1.00 89.75 132 SER A O 1
ATOM 962 N N . ASP A 1 133 ? 7.337 7.101 -1.816 1.00 85.25 133 ASP A N 1
ATOM 963 C CA . ASP A 1 133 ? 7.180 8.075 -0.739 1.00 85.25 133 ASP A CA 1
ATOM 964 C C . ASP A 1 133 ? 6.166 9.154 -1.141 1.00 85.25 133 ASP A C 1
ATOM 966 O O . ASP A 1 133 ? 6.363 10.335 -0.862 1.00 85.25 133 ASP A O 1
ATOM 970 N N . THR A 1 134 ? 5.102 8.777 -1.850 1.00 92.38 134 THR A N 1
ATOM 971 C CA . THR A 1 134 ? 4.078 9.702 -2.370 1.00 92.38 134 THR A CA 1
ATOM 972 C C . THR A 1 134 ? 2.679 9.275 -1.949 1.00 92.38 134 THR A C 1
ATOM 974 O O . THR A 1 134 ? 2.500 8.209 -1.362 1.00 92.38 134 THR A O 1
ATOM 977 N N . LEU A 1 135 ? 1.669 10.101 -2.239 1.00 93.38 135 LEU A N 1
ATOM 978 C CA . LEU A 1 135 ? 0.303 9.801 -1.819 1.00 93.38 135 LEU A CA 1
ATOM 979 C C . LEU A 1 135 ? -0.217 8.542 -2.510 1.00 93.38 135 LEU A C 1
ATOM 981 O O . LEU A 1 135 ? -0.079 8.375 -3.722 1.00 93.38 135 LEU A O 1
ATOM 985 N N . ILE A 1 136 ? -0.874 7.695 -1.729 1.00 93.31 136 ILE A N 1
ATOM 986 C CA . ILE A 1 136 ? -1.531 6.475 -2.189 1.00 93.31 136 ILE A CA 1
ATOM 987 C C . ILE A 1 136 ? -3.015 6.767 -2.395 1.00 93.31 136 ILE A C 1
ATOM 989 O O . ILE A 1 136 ? -3.655 7.366 -1.529 1.00 93.31 136 ILE A O 1
ATOM 993 N N . ALA A 1 137 ? -3.562 6.317 -3.523 1.00 94.06 137 ALA A N 1
ATOM 994 C CA . ALA A 1 137 ? -4.989 6.402 -3.803 1.00 94.06 137 ALA A CA 1
ATOM 995 C C . ALA A 1 137 ? -5.676 5.054 -3.556 1.00 94.06 137 ALA A C 1
ATOM 997 O O . ALA A 1 137 ? -5.158 4.004 -3.940 1.00 94.06 137 ALA A O 1
ATOM 998 N N . SER A 1 138 ? -6.863 5.083 -2.963 1.00 94.50 138 SER A N 1
ATOM 999 C CA . SER A 1 138 ? -7.734 3.917 -2.828 1.00 94.50 138 SER A CA 1
ATOM 1000 C C . SER A 1 138 ? -9.199 4.280 -3.048 1.00 94.50 138 SER A C 1
ATOM 1002 O O . SER A 1 138 ? -9.575 5.449 -2.988 1.00 94.50 138 SER A O 1
ATOM 1004 N N . VAL A 1 139 ? -10.025 3.279 -3.338 1.00 93.44 139 VAL A N 1
ATOM 1005 C CA . VAL A 1 139 ? -11.481 3.390 -3.463 1.00 93.44 139 VAL A CA 1
ATOM 1006 C C . VAL A 1 139 ? -12.115 2.206 -2.746 1.00 93.44 139 VAL A C 1
ATOM 1008 O O . VAL A 1 139 ? -11.724 1.066 -2.976 1.00 93.44 139 VAL A O 1
ATOM 1011 N N . SER A 1 140 ? -13.106 2.480 -1.903 1.00 89.88 140 SER A N 1
ATOM 1012 C CA . SER A 1 140 ? -13.927 1.466 -1.235 1.00 89.88 140 SER A CA 1
ATOM 1013 C C . SER A 1 140 ? -15.383 1.636 -1.641 1.00 89.88 140 SER A C 1
ATOM 1015 O O . SER A 1 140 ? -15.907 2.753 -1.615 1.00 89.88 140 SER A O 1
ATOM 1017 N N . GLY A 1 141 ? -16.081 0.534 -1.913 1.00 86.94 141 GLY A N 1
ATOM 1018 C CA . GLY A 1 141 ? -17.545 0.544 -1.986 1.00 86.94 141 GLY A CA 1
ATOM 1019 C C . GLY A 1 141 ? -18.163 0.996 -0.658 1.00 86.94 141 GLY A C 1
ATOM 1020 O O . GLY A 1 141 ? -17.683 0.617 0.416 1.00 86.94 141 GLY A O 1
ATOM 1021 N N . LYS A 1 142 ? -19.219 1.825 -0.687 1.00 75.06 142 LYS A N 1
ATOM 1022 C CA . LYS A 1 142 ? -19.960 2.201 0.537 1.00 75.06 142 LYS A CA 1
ATOM 1023 C C . LYS A 1 142 ? -20.849 1.053 1.015 1.00 75.06 142 LYS A C 1
ATOM 1025 O O . LYS A 1 142 ? -20.946 0.836 2.227 1.00 75.06 142 LYS A O 1
ATOM 1030 N N . SER A 1 143 ? -21.428 0.293 0.088 1.00 71.31 143 SER A N 1
ATOM 1031 C CA . SER A 1 143 ? -22.354 -0.813 0.351 1.00 71.31 143 SER A CA 1
ATOM 1032 C C . SER A 1 143 ? -21.670 -2.167 0.166 1.00 71.31 143 SER A C 1
ATOM 1034 O O . SER A 1 143 ? -20.837 -2.331 -0.717 1.00 71.31 143 SER A O 1
ATOM 1036 N N . SER A 1 144 ? -22.026 -3.140 1.003 1.00 80.94 144 SER A N 1
ATOM 1037 C CA . SER A 1 144 ? -21.710 -4.549 0.754 1.00 80.94 144 SER A CA 1
ATOM 1038 C C . SER A 1 144 ? -22.582 -5.077 -0.381 1.00 80.94 144 SER A C 1
ATOM 1040 O O . SER A 1 144 ? -23.779 -4.769 -0.411 1.00 80.94 144 SER A O 1
ATOM 1042 N N . VAL A 1 145 ? -22.032 -5.906 -1.264 1.00 81.50 145 VAL A N 1
ATOM 1043 C CA . VAL A 1 145 ? -22.858 -6.658 -2.218 1.00 81.50 145 VAL A CA 1
ATOM 1044 C C . VAL A 1 145 ? -23.499 -7.859 -1.523 1.00 81.50 145 VAL A C 1
ATOM 1046 O O . VAL A 1 145 ? -22.893 -8.483 -0.651 1.00 81.50 145 VAL A O 1
ATOM 1049 N N . ASN A 1 146 ? -24.743 -8.188 -1.879 1.00 79.81 146 ASN A N 1
ATOM 1050 C CA . ASN A 1 146 ? -25.419 -9.369 -1.323 1.00 79.81 146 ASN A CA 1
ATOM 1051 C C . ASN A 1 146 ? -24.725 -10.658 -1.793 1.00 79.81 146 ASN A C 1
ATOM 1053 O O . ASN A 1 146 ? -24.474 -11.571 -0.998 1.00 79.81 146 ASN A O 1
ATOM 1057 N N . GLU A 1 147 ? -24.348 -10.674 -3.069 1.00 79.19 147 GLU A N 1
ATOM 1058 C CA . GLU A 1 147 ? -23.617 -11.730 -3.764 1.00 79.19 147 GLU A CA 1
ATOM 1059 C C . GLU A 1 147 ? -22.483 -11.081 -4.563 1.00 79.19 147 GLU A C 1
ATOM 1061 O O . GLU A 1 147 ? -22.622 -9.940 -5.006 1.00 79.19 147 GLU A O 1
ATOM 1066 N N . LEU A 1 148 ? -21.347 -11.772 -4.683 1.00 81.94 148 LEU A N 1
ATOM 1067 C CA . LEU A 1 148 ? -20.232 -11.288 -5.500 1.00 81.94 148 LEU A CA 1
ATOM 1068 C C . LEU A 1 148 ? -20.646 -11.272 -6.985 1.00 81.94 148 LEU A C 1
ATOM 1070 O O . LEU A 1 148 ? -21.511 -12.066 -7.364 1.00 81.94 148 LEU A O 1
ATOM 1074 N N . PRO A 1 149 ? -20.059 -10.402 -7.829 1.00 85.38 149 PRO A N 1
ATOM 1075 C CA . PRO A 1 149 ? -20.388 -10.383 -9.252 1.00 85.38 149 PRO A CA 1
ATOM 1076 C C . PRO A 1 149 ? -20.001 -11.701 -9.942 1.00 85.38 149 PRO A C 1
ATOM 1078 O O . PRO A 1 149 ? -19.120 -12.427 -9.475 1.00 85.38 149 PRO A O 1
ATOM 1081 N N . GLU A 1 150 ? -20.667 -12.013 -11.053 1.00 81.94 150 GLU A N 1
ATOM 1082 C CA . GLU A 1 150 ? -20.474 -13.280 -11.768 1.00 81.94 150 GLU A CA 1
ATOM 1083 C C . GLU A 1 150 ? -19.111 -13.335 -12.473 1.00 81.94 150 GLU A C 1
ATOM 1085 O O . GLU A 1 150 ? -18.543 -12.313 -12.858 1.00 81.94 150 GLU A O 1
ATOM 1090 N N . ALA A 1 151 ? -18.580 -14.539 -12.693 1.00 80.50 151 ALA A N 1
ATOM 1091 C CA . ALA A 1 151 ? -17.345 -14.710 -13.448 1.00 80.50 151 ALA A CA 1
ATOM 1092 C C . ALA A 1 151 ? -17.441 -14.060 -14.840 1.00 80.50 151 ALA A C 1
ATOM 1094 O O . ALA A 1 151 ? -18.400 -14.263 -15.585 1.00 80.50 151 ALA A O 1
ATOM 1095 N N . GLY A 1 152 ? -16.425 -13.284 -15.206 1.00 79.69 152 GLY A N 1
ATOM 1096 C CA . GLY A 1 152 ? -16.386 -12.529 -16.455 1.00 79.69 152 GLY A CA 1
ATOM 1097 C C . GLY A 1 152 ? -17.066 -11.159 -16.402 1.00 79.69 152 GLY A C 1
ATOM 1098 O O . GLY A 1 152 ? -16.924 -10.412 -17.375 1.00 79.69 152 GLY A O 1
ATOM 1099 N N . ASP A 1 153 ? -17.737 -10.785 -15.303 1.00 88.31 153 ASP A N 1
ATOM 1100 C CA . ASP A 1 153 ? -18.195 -9.407 -15.105 1.00 88.31 153 ASP A CA 1
ATOM 1101 C C . ASP A 1 153 ? -17.006 -8.443 -15.111 1.00 88.31 153 ASP A C 1
ATOM 1103 O O . ASP A 1 153 ? -15.947 -8.724 -14.546 1.00 88.31 153 ASP A O 1
ATOM 1107 N N . LYS A 1 154 ? -17.186 -7.287 -15.759 1.00 94.38 154 LYS A N 1
ATOM 1108 C CA . LYS A 1 154 ? -16.122 -6.299 -15.964 1.00 94.38 154 LYS A CA 1
ATOM 1109 C C . LYS A 1 154 ? -16.515 -4.936 -15.448 1.00 94.38 154 LYS A C 1
ATOM 1111 O O . LYS A 1 154 ? -17.588 -4.438 -15.777 1.00 94.38 154 LYS A O 1
ATOM 1116 N N . LEU A 1 155 ? -15.590 -4.315 -14.737 1.00 96.31 155 LEU A N 1
ATOM 1117 C CA . LEU A 1 155 ? -15.662 -2.941 -14.272 1.00 96.31 155 LEU A CA 1
ATOM 1118 C C . LEU A 1 155 ? -14.395 -2.208 -14.708 1.00 96.31 155 LEU A C 1
ATOM 1120 O O . LEU A 1 155 ? -13.288 -2.693 -14.488 1.00 96.31 155 LEU A O 1
ATOM 1124 N N . VAL A 1 156 ? -14.540 -1.023 -15.292 1.00 97.44 156 VAL A N 1
ATOM 1125 C CA . VAL A 1 156 ? -13.400 -0.174 -15.643 1.00 97.44 156 VAL A CA 1
ATOM 1126 C C . VAL A 1 156 ? -13.233 0.919 -14.599 1.00 97.44 156 VAL A C 1
ATOM 1128 O O . VAL A 1 156 ? -14.184 1.616 -14.247 1.00 97.44 156 VAL A O 1
ATOM 1131 N N . VAL A 1 157 ? -11.999 1.101 -14.142 1.00 97.06 157 VAL A N 1
ATOM 1132 C CA . VAL A 1 157 ? -11.575 2.234 -13.314 1.00 97.06 157 VAL A CA 1
ATOM 1133 C C . VAL A 1 157 ? -10.414 2.947 -13.990 1.00 97.06 157 VAL A C 1
ATOM 1135 O O . VAL A 1 157 ? -9.657 2.350 -14.754 1.00 97.06 157 VAL A O 1
ATOM 1138 N N . LYS A 1 158 ? -10.250 4.238 -13.722 1.00 95.38 158 LYS A N 1
ATOM 1139 C CA . LYS A 1 158 ? -9.184 5.059 -14.292 1.00 95.38 158 LYS A CA 1
ATOM 1140 C C . LYS A 1 158 ? -8.242 5.507 -13.191 1.00 95.38 158 LYS A C 1
ATOM 1142 O O . LYS A 1 158 ? -8.668 6.110 -12.215 1.00 95.38 158 LYS A O 1
ATOM 1147 N N . PHE A 1 159 ? -6.952 5.262 -13.361 1.00 95.19 159 PHE A N 1
ATOM 1148 C CA . PHE A 1 159 ? -5.919 5.763 -12.462 1.00 95.19 159 PHE A CA 1
ATOM 1149 C C . PHE A 1 159 ? -4.719 6.238 -13.269 1.00 95.19 159 PHE A C 1
ATOM 1151 O O . PHE A 1 159 ? -4.288 5.596 -14.224 1.00 95.19 159 PHE A O 1
ATOM 1158 N N . ALA A 1 160 ? -4.175 7.389 -12.894 1.00 92.38 160 ALA A N 1
ATOM 1159 C CA . ALA A 1 160 ? -3.038 7.992 -13.575 1.00 92.38 160 ALA A CA 1
ATOM 1160 C C . ALA A 1 160 ? -3.182 8.138 -15.101 1.00 92.38 160 ALA A C 1
ATOM 1162 O O . ALA A 1 160 ? -2.237 7.902 -15.853 1.00 92.38 160 ALA A O 1
ATOM 1163 N N . GLU A 1 161 ? -4.379 8.546 -15.539 1.00 91.06 161 GLU A N 1
ATOM 1164 C CA . GLU A 1 161 ? -4.802 8.651 -16.948 1.00 91.06 161 GLU A CA 1
ATOM 1165 C C . GLU A 1 161 ? -4.822 7.335 -17.740 1.00 91.06 161 GLU A C 1
ATOM 1167 O O . GLU A 1 161 ? -5.009 7.349 -18.952 1.00 91.06 161 GLU A O 1
ATOM 1172 N N . GLN A 1 162 ? -4.711 6.195 -17.064 1.00 92.81 162 GLN A N 1
ATOM 1173 C CA . GLN A 1 162 ? -4.800 4.871 -17.669 1.00 92.81 162 GLN A CA 1
ATOM 1174 C C . GLN A 1 162 ? -6.058 4.154 -17.181 1.00 92.81 162 GLN A C 1
ATOM 1176 O O . GLN A 1 162 ? -6.431 4.271 -16.012 1.00 92.81 162 GLN A O 1
ATOM 1181 N N . ASN A 1 163 ? -6.707 3.409 -18.074 1.00 95.50 163 ASN A N 1
ATOM 1182 C CA . ASN A 1 163 ? -7.860 2.585 -17.730 1.00 95.50 163 ASN A CA 1
ATOM 1183 C C . ASN A 1 163 ? -7.398 1.185 -17.315 1.00 95.50 163 ASN A C 1
ATOM 1185 O O . ASN A 1 163 ? -6.616 0.550 -18.023 1.00 95.50 163 ASN A O 1
ATOM 1189 N N . TYR A 1 164 ? -7.939 0.710 -16.202 1.00 96.75 164 TYR A N 1
ATOM 1190 C CA . TYR A 1 164 ? -7.763 -0.629 -15.659 1.00 96.75 164 TYR A CA 1
ATOM 1191 C C . TYR A 1 164 ? -9.116 -1.331 -15.696 1.00 96.75 164 TYR A C 1
ATOM 1193 O O . TYR A 1 164 ? -10.117 -0.780 -15.241 1.00 96.75 164 TYR A O 1
ATOM 1201 N N . THR A 1 165 ? -9.150 -2.539 -16.242 1.00 96.94 165 THR A N 1
ATOM 1202 C CA . THR A 1 165 ? -10.340 -3.389 -16.285 1.00 96.94 165 THR A CA 1
ATOM 1203 C C . THR A 1 165 ? -10.214 -4.460 -15.215 1.00 96.94 165 THR A C 1
ATOM 1205 O O . THR A 1 165 ? -9.322 -5.306 -15.284 1.00 96.94 165 THR A O 1
ATOM 1208 N N . LEU A 1 166 ? -11.112 -4.410 -14.240 1.00 95.06 166 LEU A N 1
ATOM 1209 C CA . LEU A 1 166 ? -11.311 -5.416 -13.210 1.00 95.06 166 LEU A CA 1
ATOM 1210 C C . LEU A 1 166 ? -12.265 -6.456 -13.789 1.00 95.06 166 LEU A C 1
ATOM 1212 O O . LEU A 1 166 ? -13.411 -6.128 -14.092 1.00 95.06 166 LEU A O 1
ATOM 1216 N N . THR A 1 167 ? -11.791 -7.681 -13.969 1.00 90.81 167 THR A N 1
ATOM 1217 C CA . THR A 1 167 ? -12.598 -8.812 -14.433 1.00 90.81 167 THR A CA 1
ATOM 1218 C C . THR A 1 167 ? -12.776 -9.774 -13.271 1.00 90.81 167 THR A C 1
ATOM 1220 O O . THR A 1 167 ? -11.778 -10.244 -12.724 1.00 90.81 167 THR A O 1
ATOM 1223 N N . MET A 1 168 ? -14.019 -10.061 -12.884 1.00 84.69 168 MET A N 1
ATOM 1224 C CA . MET A 1 168 ? -14.284 -11.120 -11.910 1.00 84.69 168 MET A CA 1
ATOM 1225 C C . MET A 1 168 ? -13.809 -12.447 -12.475 1.00 84.69 168 MET A C 1
ATOM 1227 O O . MET A 1 168 ? -14.156 -12.816 -13.601 1.00 84.69 168 MET A O 1
ATOM 1231 N N . LEU A 1 169 ? -13.016 -13.160 -11.691 1.00 73.62 169 LEU A N 1
ATOM 1232 C CA . LEU A 1 169 ? -12.594 -14.503 -12.028 1.00 73.62 169 LEU A CA 1
ATOM 1233 C C . LEU A 1 169 ? -13.636 -15.507 -11.541 1.00 73.62 169 LEU A C 1
ATOM 1235 O O . LEU A 1 169 ? -14.337 -15.288 -10.553 1.00 73.62 169 LEU A O 1
ATOM 1239 N N . ASP A 1 170 ? -13.749 -16.615 -12.267 1.00 61.84 170 ASP A N 1
ATOM 1240 C CA . ASP A 1 170 ? -14.463 -17.777 -11.760 1.00 61.84 170 ASP A CA 1
ATOM 1241 C C . ASP A 1 170 ? -13.605 -18.365 -10.640 1.00 61.84 170 ASP A C 1
ATOM 1243 O O . ASP A 1 170 ? -12.533 -18.909 -10.905 1.00 61.84 170 ASP A O 1
ATOM 1247 N N . ASN A 1 171 ? -14.025 -18.192 -9.385 1.00 50.88 171 ASN A N 1
ATOM 1248 C CA . ASN A 1 171 ? -13.310 -18.658 -8.191 1.00 50.88 171 ASN A CA 1
ATOM 1249 C C . ASN A 1 171 ? -13.362 -20.195 -8.035 1.00 50.88 171 ASN A C 1
ATOM 1251 O O . ASN A 1 171 ? -13.628 -20.732 -6.955 1.00 50.88 171 ASN A O 1
ATOM 1255 N N . GLY A 1 172 ? -13.079 -20.918 -9.117 1.00 42.38 172 GLY A N 1
ATOM 1256 C CA . GLY A 1 172 ? -12.640 -22.303 -9.110 1.00 42.38 172 GLY A CA 1
ATOM 1257 C C . GLY A 1 172 ? -11.193 -22.364 -8.634 1.00 42.38 172 GLY A C 1
ATOM 1258 O O . GLY A 1 172 ? -10.264 -22.265 -9.431 1.00 42.38 172 GLY A O 1
ATOM 1259 N N . ARG A 1 173 ? -11.046 -22.506 -7.317 1.00 39.09 173 ARG A N 1
ATOM 1260 C CA . ARG A 1 173 ? -9.784 -22.611 -6.588 1.00 39.09 173 ARG A CA 1
ATOM 1261 C C . ARG A 1 173 ? -8.870 -23.704 -7.176 1.00 39.09 173 ARG A C 1
ATOM 1263 O O . ARG A 1 173 ? -9.317 -24.841 -7.256 1.00 39.09 173 ARG A O 1
ATOM 1270 N N . ASP A 1 174 ? -7.664 -23.330 -7.611 1.00 35.56 174 ASP A N 1
ATOM 1271 C CA . ASP A 1 174 ? -6.513 -24.099 -8.113 1.00 35.56 174 ASP A CA 1
ATOM 1272 C C . ASP A 1 174 ? -6.803 -25.388 -8.919 1.00 35.56 174 ASP A C 1
ATOM 1274 O O . ASP A 1 174 ? -7.259 -26.410 -8.414 1.00 35.56 174 ASP A O 1
ATOM 1278 N N . ALA A 1 175 ? -6.433 -25.345 -10.202 1.00 34.91 175 ALA A N 1
ATOM 1279 C CA . ALA A 1 175 ? -6.317 -26.433 -11.178 1.00 34.91 175 ALA A CA 1
ATOM 1280 C C . ALA A 1 175 ? -6.399 -27.898 -10.665 1.00 34.91 175 ALA A C 1
ATOM 1282 O O . ALA A 1 175 ? -5.383 -28.531 -10.383 1.00 34.91 175 ALA A O 1
ATOM 1283 N N . VAL A 1 176 ? -7.590 -28.505 -10.744 1.00 36.78 176 VAL A N 1
ATOM 1284 C CA . VAL A 1 176 ? -7.772 -29.942 -11.040 1.00 36.78 176 VAL A CA 1
ATOM 1285 C C . VAL A 1 176 ? -8.919 -30.056 -12.061 1.00 36.78 176 VAL A C 1
ATOM 1287 O O . VAL A 1 176 ? -9.913 -29.348 -11.905 1.00 36.78 176 VAL A O 1
ATOM 1290 N N . PRO A 1 177 ? -8.815 -30.874 -13.130 1.00 38.22 177 PRO A N 1
ATOM 1291 C CA . PRO A 1 177 ? -9.858 -30.967 -14.156 1.00 38.22 177 PRO A CA 1
ATOM 1292 C C . PRO A 1 177 ? -11.221 -31.369 -13.571 1.00 38.22 177 PRO A C 1
ATOM 1294 O O . PRO A 1 177 ? -11.259 -32.057 -12.553 1.00 38.22 177 PRO A O 1
ATOM 1297 N N . ALA A 1 178 ? -12.305 -31.036 -14.287 1.00 42.72 178 ALA A N 1
ATOM 1298 C CA . ALA A 1 178 ? -13.742 -31.265 -14.019 1.00 42.72 178 ALA A CA 1
ATOM 1299 C C . ALA A 1 178 ? -14.199 -32.706 -13.652 1.00 42.72 178 ALA A C 1
ATOM 1301 O O . ALA A 1 178 ? -15.388 -33.029 -13.613 1.00 42.72 178 ALA A O 1
ATOM 1302 N N . THR A 1 179 ? -13.256 -33.596 -13.375 1.00 46.91 179 THR A N 1
ATOM 1303 C CA . THR A 1 179 ? -13.424 -34.957 -12.881 1.00 46.91 179 THR A CA 1
ATOM 1304 C C . THR A 1 179 ? -12.462 -35.193 -11.721 1.00 46.91 179 THR A C 1
ATOM 1306 O O . THR A 1 179 ? -11.254 -35.308 -11.931 1.00 46.91 179 THR A O 1
ATOM 1309 N N . ALA A 1 180 ? -12.995 -35.363 -10.509 1.00 49.94 180 ALA A N 1
ATOM 1310 C CA . ALA A 1 180 ? -12.230 -35.905 -9.395 1.00 49.94 180 ALA A CA 1
ATOM 1311 C C . ALA A 1 180 ? -12.217 -37.440 -9.511 1.00 49.94 180 ALA A C 1
ATOM 1313 O O . ALA A 1 180 ? -13.245 -38.106 -9.370 1.00 49.94 180 ALA A O 1
ATOM 1314 N N . THR A 1 181 ? -11.051 -38.029 -9.783 1.00 49.97 181 THR A N 1
ATOM 1315 C CA . THR A 1 181 ? -10.889 -39.486 -9.663 1.00 49.97 181 THR A CA 1
ATOM 1316 C C . THR A 1 181 ? -10.587 -39.806 -8.202 1.00 49.97 181 THR A C 1
ATOM 1318 O O . THR A 1 181 ? -9.531 -39.415 -7.705 1.00 49.97 181 THR A O 1
ATOM 1321 N N . LEU A 1 182 ? -11.496 -40.496 -7.505 1.00 53.72 182 LEU A N 1
ATOM 1322 C CA . LEU A 1 182 ? -11.235 -40.990 -6.153 1.00 53.72 182 LEU A CA 1
ATOM 1323 C C . LEU A 1 182 ? -10.588 -42.378 -6.265 1.00 53.72 182 LEU A C 1
ATOM 1325 O O . LEU A 1 182 ? -11.228 -43.378 -6.606 1.00 53.72 182 LEU A O 1
ATOM 1329 N N . SER A 1 183 ? -9.288 -42.446 -6.003 1.00 45.66 183 SER A N 1
ATOM 1330 C CA . SER A 1 183 ? -8.564 -43.715 -5.978 1.00 45.66 183 SER A CA 1
ATOM 1331 C C . SER A 1 183 ? -8.782 -44.376 -4.622 1.00 45.66 183 SER A C 1
ATOM 1333 O O . SER A 1 183 ? -8.184 -43.988 -3.623 1.00 45.66 183 SER A O 1
ATOM 1335 N N . VAL A 1 184 ? -9.652 -45.384 -4.568 1.00 48.75 184 VAL A N 1
ATOM 1336 C CA . VAL A 1 184 ? -9.824 -46.197 -3.357 1.00 48.75 184 VAL A CA 1
ATOM 1337 C C . VAL A 1 184 ? -8.857 -47.378 -3.393 1.00 48.75 184 VAL A C 1
ATOM 1339 O O . VAL A 1 184 ? -8.701 -48.042 -4.416 1.00 48.75 184 VAL A O 1
ATOM 1342 N N . SER A 1 185 ? -8.196 -47.636 -2.264 1.00 42.38 185 SER A N 1
ATOM 1343 C CA . SER A 1 185 ? -7.139 -48.648 -2.128 1.00 42.38 185 SER A CA 1
ATOM 1344 C C . SER A 1 185 ? -7.611 -50.081 -2.414 1.00 42.38 185 SER A C 1
ATOM 1346 O O . SER A 1 185 ? -6.812 -50.909 -2.841 1.00 42.38 185 SER A O 1
ATOM 1348 N N . SER A 1 186 ? -8.905 -50.376 -2.247 1.00 46.91 186 SER A N 1
ATOM 1349 C CA . SER A 1 186 ? -9.582 -51.537 -2.840 1.00 46.91 186 SER A CA 1
ATOM 1350 C C . SER A 1 186 ? -11.104 -51.377 -2.730 1.00 46.91 186 SER A C 1
ATOM 1352 O O . SER A 1 186 ? -11.595 -50.695 -1.831 1.00 46.91 186 SER A O 1
ATOM 1354 N N . ALA A 1 187 ? -11.871 -52.039 -3.600 1.00 45.38 187 ALA A N 1
ATOM 1355 C CA . ALA A 1 187 ? -13.332 -52.090 -3.476 1.00 45.38 187 ALA A CA 1
ATOM 1356 C C . ALA A 1 187 ? -13.800 -52.877 -2.228 1.00 45.38 187 ALA A C 1
ATOM 1358 O O . ALA A 1 187 ? -14.902 -52.639 -1.732 1.00 45.38 187 ALA A O 1
ATOM 1359 N N . ASP A 1 188 ? -12.953 -53.764 -1.696 1.00 52.50 188 ASP A N 1
ATOM 1360 C CA . ASP A 1 188 ? -13.277 -54.666 -0.586 1.00 52.50 188 ASP A CA 1
ATOM 1361 C C . ASP A 1 188 ? -13.260 -53.964 0.785 1.00 52.50 188 ASP A C 1
ATOM 1363 O O . ASP A 1 188 ? -13.986 -54.362 1.694 1.00 52.50 188 ASP A O 1
ATOM 1367 N N . THR A 1 189 ? -12.503 -52.871 0.940 1.00 53.12 189 THR A N 1
ATOM 1368 C CA . THR A 1 189 ? -12.440 -52.086 2.190 1.00 53.12 189 THR A CA 1
ATOM 1369 C C . THR A 1 189 ? -13.613 -51.117 2.364 1.00 53.12 189 THR A C 1
ATOM 1371 O O . THR A 1 189 ? -13.966 -50.770 3.492 1.00 53.12 189 THR A O 1
ATOM 1374 N N . VAL A 1 190 ? -14.264 -50.704 1.271 1.00 54.19 190 VAL A N 1
ATOM 1375 C CA . VAL A 1 190 ? -15.460 -49.839 1.304 1.00 54.19 190 VAL A CA 1
ATOM 1376 C C . VAL A 1 190 ? -16.743 -50.665 1.516 1.00 54.19 190 VAL A C 1
ATOM 1378 O O . VAL A 1 190 ? -17.701 -50.165 2.100 1.00 54.19 190 VAL A O 1
ATOM 1381 N N . ALA A 1 191 ? -16.749 -51.944 1.116 1.00 55.25 191 ALA A N 1
ATOM 1382 C CA . ALA A 1 191 ? -17.925 -52.824 1.047 1.00 55.25 191 ALA A CA 1
ATOM 1383 C C . ALA A 1 191 ? -18.379 -53.474 2.374 1.00 55.25 191 ALA A C 1
ATOM 1385 O O . ALA A 1 191 ? -19.182 -54.410 2.360 1.00 55.25 191 ALA A O 1
ATOM 1386 N N . SER A 1 192 ? -17.907 -52.996 3.529 1.00 62.94 192 SER A N 1
ATOM 1387 C CA . SER A 1 192 ? -18.422 -53.470 4.819 1.00 62.94 192 SER A CA 1
ATOM 1388 C C . SER A 1 192 ? -19.714 -52.737 5.184 1.00 62.94 192 SER A C 1
ATOM 1390 O O . SER A 1 192 ? -19.735 -51.511 5.300 1.00 62.94 192 SER A O 1
ATOM 1392 N N . ALA A 1 193 ? -20.797 -53.489 5.396 1.00 65.38 193 ALA A N 1
ATOM 1393 C CA . ALA A 1 193 ? -22.071 -52.939 5.851 1.00 65.38 193 ALA A CA 1
ATOM 1394 C C . ALA A 1 193 ? -21.884 -52.137 7.154 1.00 65.38 193 ALA A C 1
ATOM 1396 O O . ALA A 1 193 ? -21.205 -52.590 8.076 1.00 65.38 193 ALA A O 1
ATOM 1397 N N . GLY A 1 194 ? -22.485 -50.947 7.218 1.00 72.56 194 GLY A N 1
ATOM 1398 C CA . GLY A 1 194 ? -22.334 -50.012 8.340 1.00 72.56 194 GLY A CA 1
ATOM 1399 C C . GLY A 1 194 ? -21.239 -48.955 8.162 1.00 72.56 194 GLY A C 1
ATOM 1400 O O . GLY A 1 194 ? -21.219 -47.990 8.922 1.00 72.56 194 GLY A O 1
ATOM 1401 N N . ASN A 1 195 ? -20.382 -49.070 7.142 1.00 79.31 195 ASN A N 1
ATOM 1402 C CA . ASN A 1 195 ? -19.458 -47.999 6.779 1.00 79.31 195 ASN A CA 1
ATOM 1403 C C . ASN A 1 195 ? -20.208 -46.768 6.238 1.00 79.31 195 ASN A C 1
ATOM 1405 O O . ASN A 1 195 ? -21.156 -46.904 5.460 1.00 79.31 195 ASN A O 1
ATOM 1409 N N . ARG A 1 196 ? -19.750 -45.568 6.608 1.00 81.06 196 ARG A N 1
ATOM 1410 C CA . ARG A 1 196 ? -20.283 -44.282 6.151 1.00 81.06 196 ARG A CA 1
ATOM 1411 C C . ARG A 1 196 ? -19.324 -43.577 5.195 1.00 81.06 196 ARG A C 1
ATOM 1413 O O . ARG A 1 196 ? -18.128 -43.421 5.474 1.00 81.06 196 ARG A O 1
ATOM 1420 N N . ILE A 1 197 ? -19.884 -43.133 4.079 1.00 81.94 197 ILE A N 1
ATOM 1421 C CA . ILE A 1 197 ? -19.287 -42.218 3.112 1.00 81.94 197 ILE A CA 1
ATOM 1422 C C . ILE A 1 197 ? -20.021 -40.889 3.304 1.00 81.94 197 ILE A C 1
ATOM 1424 O O . ILE A 1 197 ? -21.130 -40.721 2.809 1.00 81.94 197 ILE A O 1
ATOM 1428 N N . HIS A 1 198 ? -19.428 -39.989 4.081 1.00 81.94 198 HIS A N 1
ATOM 1429 C CA . HIS A 1 198 ? -19.915 -38.646 4.342 1.00 81.94 198 HIS A CA 1
ATOM 1430 C C . HIS A 1 198 ? -19.009 -37.634 3.633 1.00 81.94 198 HIS A C 1
ATOM 1432 O O . HIS A 1 198 ? -17.886 -37.360 4.065 1.00 81.94 198 HIS A O 1
ATOM 1438 N N . LEU A 1 199 ? -19.515 -37.082 2.535 1.00 80.44 199 LEU A N 1
ATOM 1439 C CA . LEU A 1 199 ? -18.837 -36.087 1.717 1.00 80.44 199 LEU A CA 1
ATOM 1440 C C . LEU A 1 199 ? -19.607 -34.773 1.767 1.00 80.44 199 LEU A C 1
ATOM 1442 O O . LEU A 1 199 ? -20.809 -34.757 1.531 1.00 80.44 199 LEU A O 1
ATOM 1446 N N . ILE A 1 200 ? -18.904 -33.673 2.008 1.00 76.31 200 ILE A N 1
ATOM 1447 C CA . ILE A 1 200 ? -19.444 -32.328 1.802 1.00 76.31 200 ILE A CA 1
ATOM 1448 C C . ILE A 1 200 ? -18.893 -31.845 0.463 1.00 76.31 200 ILE A C 1
ATOM 1450 O O . ILE A 1 200 ? -17.683 -31.686 0.311 1.00 76.31 200 ILE A O 1
ATOM 1454 N N . LEU A 1 201 ? -19.754 -31.678 -0.535 1.00 75.50 201 LEU A N 1
ATOM 1455 C CA . LEU A 1 201 ? -19.361 -31.248 -1.876 1.00 75.50 201 LEU A CA 1
ATOM 1456 C C . LEU A 1 201 ? -19.512 -29.732 -1.977 1.00 75.50 201 LEU A C 1
ATOM 1458 O O . LEU A 1 201 ? -20.606 -29.204 -1.784 1.00 75.50 201 LEU A O 1
ATOM 1462 N N . SER A 1 202 ? -18.425 -29.041 -2.309 1.00 64.62 202 SER A N 1
ATOM 1463 C CA . SER A 1 202 ? -18.419 -27.595 -2.525 1.00 64.62 202 SER A CA 1
ATOM 1464 C C . SER A 1 202 ? -17.890 -27.272 -3.914 1.00 64.62 202 SER A C 1
ATOM 1466 O O . SER A 1 202 ? -16.888 -27.834 -4.350 1.00 64.62 202 SER A O 1
ATOM 1468 N N . ALA A 1 203 ? -18.552 -26.361 -4.616 1.00 57.50 203 ALA A N 1
ATOM 1469 C CA . ALA A 1 203 ? -18.126 -25.875 -5.921 1.00 57.50 203 ALA A CA 1
ATOM 1470 C C . ALA A 1 203 ? -18.269 -24.351 -5.941 1.00 57.50 203 ALA A C 1
ATOM 1472 O O . ALA A 1 203 ? -19.380 -23.833 -6.051 1.00 57.50 203 ALA A O 1
ATOM 1473 N N . GLY A 1 204 ? -17.151 -23.634 -5.790 1.00 57.72 204 GLY A N 1
ATOM 1474 C CA . GLY A 1 204 ? -17.128 -22.169 -5.821 1.00 57.72 204 GLY A CA 1
ATOM 1475 C C . GLY A 1 204 ? -18.101 -21.531 -4.818 1.00 57.72 204 GLY A C 1
ATOM 1476 O O . GLY A 1 204 ? -17.934 -21.676 -3.609 1.00 57.72 204 GLY A O 1
ATOM 1477 N N . MET A 1 205 ? -19.105 -20.817 -5.340 1.00 47.97 205 MET A N 1
ATOM 1478 C CA . MET A 1 205 ? -20.137 -20.098 -4.573 1.00 47.97 205 MET A CA 1
ATOM 1479 C C . MET A 1 205 ? -21.464 -20.870 -4.414 1.00 47.97 205 MET A C 1
ATOM 1481 O O . MET A 1 205 ? -22.438 -20.305 -3.916 1.00 47.97 205 MET A O 1
ATOM 1485 N N . GLU A 1 206 ? -21.548 -22.136 -4.839 1.00 58.25 206 GLU A N 1
ATOM 1486 C CA . GLU A 1 206 ? -22.763 -22.943 -4.654 1.00 58.25 206 GLU A CA 1
ATOM 1487 C C . GLU A 1 206 ? -22.963 -23.348 -3.177 1.00 58.25 206 GLU A C 1
ATOM 1489 O O . GLU A 1 206 ? -21.978 -23.579 -2.467 1.00 58.25 206 GLU A O 1
ATOM 1494 N N . PRO A 1 207 ? -24.220 -23.493 -2.701 1.00 62.50 207 PRO A N 1
ATOM 1495 C CA . PRO A 1 207 ? -24.494 -24.097 -1.402 1.00 62.50 207 PRO A CA 1
ATOM 1496 C C . PRO A 1 207 ? -23.837 -25.472 -1.292 1.00 62.50 207 PRO A C 1
ATOM 1498 O O . PRO A 1 207 ? -23.930 -26.289 -2.210 1.00 62.50 207 PRO A O 1
ATOM 1501 N N . GLU A 1 208 ? -23.188 -25.723 -0.158 1.00 71.75 208 GLU A N 1
ATOM 1502 C CA . GLU A 1 208 ? -22.557 -27.010 0.113 1.00 71.75 208 GLU A CA 1
ATOM 1503 C C . GLU A 1 208 ? -23.604 -28.129 0.100 1.00 71.75 208 GLU A C 1
ATOM 1505 O O . GLU A 1 208 ? -24.698 -27.997 0.656 1.00 71.75 208 GLU A O 1
ATOM 1510 N N . ILE A 1 209 ? -23.257 -29.243 -0.541 1.00 77.75 209 ILE A N 1
ATOM 1511 C CA . ILE A 1 209 ? -24.098 -30.436 -0.579 1.00 77.75 209 ILE A CA 1
ATOM 1512 C C . ILE A 1 209 ? -23.538 -31.424 0.430 1.00 77.75 209 ILE A C 1
ATOM 1514 O O . ILE A 1 209 ? -22.460 -31.983 0.232 1.00 77.75 209 ILE A O 1
ATOM 1518 N N . ASP A 1 210 ? -24.290 -31.638 1.501 1.00 82.69 210 ASP A N 1
ATOM 1519 C CA . ASP A 1 210 ? -24.009 -32.660 2.502 1.00 82.69 210 ASP A CA 1
ATOM 1520 C C . ASP A 1 210 ? -24.547 -34.014 2.013 1.00 82.69 210 ASP A C 1
ATOM 1522 O O . ASP A 1 210 ? -25.757 -34.222 1.873 1.00 82.69 210 ASP A O 1
ATOM 1526 N N . LEU A 1 211 ? -23.630 -34.926 1.698 1.00 85.19 211 LEU A N 1
ATOM 1527 C CA . LEU A 1 211 ? -23.921 -36.284 1.268 1.00 85.19 211 LEU A CA 1
ATOM 1528 C C . LEU A 1 211 ? -23.418 -37.275 2.320 1.00 85.19 211 LEU A C 1
ATOM 1530 O O . LEU A 1 211 ? -22.279 -37.735 2.252 1.00 85.19 211 LEU A O 1
ATOM 1534 N N . ASP A 1 212 ? -24.285 -37.656 3.254 1.00 85.38 212 ASP A N 1
ATOM 1535 C CA . ASP A 1 212 ? -24.007 -38.678 4.267 1.00 85.38 212 ASP A CA 1
ATOM 1536 C C . ASP A 1 212 ? -24.687 -40.013 3.912 1.00 85.38 212 ASP A C 1
ATOM 1538 O O . ASP A 1 212 ? -25.895 -40.200 4.084 1.00 85.38 212 ASP A O 1
ATOM 1542 N N . TYR A 1 213 ? -23.901 -40.957 3.391 1.00 87.50 213 TYR A N 1
ATOM 1543 C CA . TYR A 1 213 ? -24.374 -42.252 2.913 1.00 87.50 213 TYR A CA 1
ATOM 1544 C C . TYR A 1 213 ? -23.852 -43.426 3.752 1.00 87.50 213 TYR A C 1
ATOM 1546 O O . TYR A 1 213 ? -22.646 -43.594 3.920 1.00 87.50 213 TYR A O 1
ATOM 1554 N N . THR A 1 214 ? -24.752 -44.311 4.196 1.00 87.12 214 THR A N 1
ATOM 1555 C CA . THR A 1 214 ? -24.406 -45.551 4.918 1.00 87.12 214 THR A CA 1
ATOM 1556 C C . THR A 1 214 ? -24.556 -46.775 4.014 1.00 87.12 214 THR A C 1
ATOM 1558 O O . THR A 1 214 ? -25.642 -47.029 3.482 1.00 87.12 214 THR A O 1
ATOM 1561 N N . VAL A 1 215 ? -23.495 -47.579 3.894 1.00 83.06 215 VAL A N 1
ATOM 1562 C CA . VAL A 1 215 ? -23.482 -48.826 3.111 1.00 83.06 215 VAL A CA 1
ATOM 1563 C C . VAL A 1 215 ? -24.403 -49.873 3.753 1.00 83.06 215 VAL A C 1
ATOM 1565 O O . VAL A 1 215 ? -24.255 -50.212 4.930 1.00 83.06 215 VAL A O 1
ATOM 1568 N N . GLN A 1 216 ? -25.361 -50.390 2.978 1.00 82.56 216 GLN A N 1
ATOM 1569 C CA . GLN A 1 216 ? -26.417 -51.294 3.452 1.00 82.56 216 GLN A CA 1
ATOM 1570 C C . GLN A 1 216 ? -25.991 -52.771 3.440 1.00 82.56 216 GLN A C 1
ATOM 1572 O O . GLN A 1 216 ? -25.173 -53.194 2.620 1.00 82.56 216 GLN A O 1
ATOM 1577 N N . ALA A 1 217 ? -26.606 -53.586 4.308 1.00 72.81 217 ALA A N 1
ATOM 1578 C CA . ALA A 1 217 ? -26.430 -55.040 4.333 1.00 72.81 217 ALA A CA 1
ATOM 1579 C C . ALA A 1 217 ? -26.974 -55.669 3.033 1.00 72.81 217 ALA A C 1
ATOM 1581 O O . ALA A 1 217 ? -28.173 -55.880 2.882 1.00 72.81 217 ALA A O 1
ATOM 1582 N N . GLY A 1 218 ? -26.087 -55.907 2.063 1.00 71.25 218 GLY A N 1
ATOM 1583 C CA . GLY A 1 218 ? -26.426 -56.384 0.715 1.00 71.25 218 GLY A CA 1
ATOM 1584 C C . GLY A 1 218 ? -25.625 -55.705 -0.400 1.00 71.25 218 GLY A C 1
ATOM 1585 O O . GLY A 1 218 ? -25.560 -56.227 -1.510 1.00 71.25 218 GLY A O 1
ATOM 1586 N N . GLN A 1 219 ? -24.968 -54.580 -0.108 1.00 78.56 219 GLN A N 1
ATOM 1587 C CA . GLN A 1 219 ? -24.064 -53.906 -1.040 1.00 78.56 219 GLN A CA 1
ATOM 1588 C C . GLN A 1 219 ? -22.646 -54.456 -0.906 1.00 78.56 219 GLN A C 1
ATOM 1590 O O . GLN A 1 219 ? -21.815 -53.908 -0.190 1.00 78.56 219 GLN A O 1
ATOM 1595 N N . THR A 1 220 ? -22.382 -55.577 -1.573 1.00 72.38 220 THR A N 1
ATOM 1596 C CA . THR A 1 220 ? -21.121 -56.323 -1.430 1.00 72.38 220 THR A CA 1
ATOM 1597 C C . THR A 1 220 ? -20.077 -55.986 -2.496 1.00 72.38 220 THR A C 1
ATOM 1599 O O . THR A 1 220 ? -19.011 -56.591 -2.514 1.00 72.38 220 THR A O 1
ATOM 1602 N N . ASN A 1 221 ? -20.373 -55.070 -3.425 1.00 73.31 221 ASN A N 1
ATOM 1603 C CA . ASN A 1 221 ? -19.458 -54.678 -4.502 1.00 73.31 221 ASN A CA 1
ATOM 1604 C C . ASN A 1 221 ? -19.608 -53.197 -4.895 1.00 73.31 221 ASN A C 1
ATOM 1606 O O . ASN A 1 221 ? -20.653 -52.583 -4.666 1.00 73.31 221 ASN A O 1
ATOM 1610 N N . ILE A 1 222 ? -18.585 -52.633 -5.549 1.00 76.00 222 ILE A N 1
ATOM 1611 C CA . ILE A 1 222 ? -18.530 -51.203 -5.903 1.00 76.00 222 ILE A CA 1
ATOM 1612 C C . ILE A 1 222 ? -19.700 -50.741 -6.785 1.00 76.00 222 ILE A C 1
ATOM 1614 O O . ILE A 1 222 ? -20.201 -49.635 -6.607 1.00 76.00 222 ILE A O 1
ATOM 1618 N N . SER A 1 223 ? -20.207 -51.600 -7.675 1.00 82.00 223 SER A N 1
ATOM 1619 C CA . SER A 1 223 ? -21.356 -51.277 -8.531 1.00 82.00 223 SER A CA 1
ATOM 1620 C C . SER A 1 223 ? -22.634 -51.066 -7.710 1.00 82.00 223 SER A C 1
ATOM 1622 O O . SER A 1 223 ? -23.350 -50.085 -7.914 1.00 82.00 223 SER A O 1
ATOM 1624 N N . SER A 1 224 ? -22.888 -51.936 -6.727 1.00 82.19 224 SER A N 1
ATOM 1625 C CA . SER A 1 224 ? -24.031 -51.810 -5.816 1.00 82.19 224 SER A CA 1
ATOM 1626 C C . SER A 1 224 ? -23.929 -50.591 -4.886 1.00 82.19 224 SER A C 1
ATOM 1628 O O . SER A 1 224 ? -24.956 -49.996 -4.553 1.00 82.19 224 SER A O 1
ATOM 1630 N N . ILE A 1 225 ? -22.708 -50.176 -4.525 1.00 80.62 225 ILE A N 1
ATOM 1631 C CA . ILE A 1 225 ? -22.434 -48.972 -3.722 1.00 80.62 225 ILE A CA 1
ATOM 1632 C C . ILE A 1 225 ? -22.648 -47.705 -4.557 1.00 80.62 225 ILE A C 1
ATOM 1634 O O . ILE A 1 225 ? -23.342 -46.801 -4.103 1.00 80.62 225 ILE A O 1
ATOM 1638 N N . VAL A 1 226 ? -22.143 -47.657 -5.796 1.00 86.62 226 VAL A N 1
ATOM 1639 C CA . VAL A 1 226 ? -22.377 -46.539 -6.732 1.00 86.62 226 VAL A CA 1
ATOM 1640 C C . VAL A 1 226 ? -23.869 -46.327 -6.980 1.00 86.62 226 VAL A C 1
ATOM 1642 O O . VAL A 1 226 ? -24.339 -45.192 -6.964 1.00 86.62 226 VAL A O 1
ATOM 1645 N N . SER A 1 227 ? -24.641 -47.406 -7.144 1.00 87.00 227 SER A N 1
ATOM 1646 C CA . SER A 1 227 ? -26.101 -47.307 -7.268 1.00 87.00 227 SER A CA 1
ATOM 1647 C C . SER A 1 227 ? -26.748 -46.673 -6.029 1.00 87.00 227 SER A C 1
ATOM 1649 O O . SER A 1 227 ? -27.677 -45.874 -6.158 1.00 87.00 227 SER A O 1
ATOM 1651 N N . GLY A 1 228 ? -26.261 -47.007 -4.831 1.00 86.94 228 GLY A N 1
ATOM 1652 C CA . GLY A 1 228 ? -26.722 -46.412 -3.575 1.00 86.94 228 GLY A CA 1
ATOM 1653 C C . GLY A 1 228 ? -26.343 -44.937 -3.439 1.00 86.94 228 GLY A C 1
ATOM 1654 O O . GLY A 1 228 ? -27.200 -44.113 -3.131 1.00 86.94 228 GLY A O 1
ATOM 1655 N N . LEU A 1 229 ? -25.096 -44.584 -3.759 1.00 87.62 229 LEU A N 1
ATOM 1656 C CA . LEU A 1 229 ? -24.595 -43.207 -3.731 1.00 87.62 229 LEU A CA 1
ATOM 1657 C C . LEU A 1 229 ? -25.335 -42.295 -4.720 1.00 87.62 229 LEU A C 1
ATOM 1659 O O . LEU A 1 229 ? -25.699 -41.179 -4.365 1.00 87.62 229 LEU A O 1
ATOM 1663 N N . ASN A 1 230 ? -25.643 -42.775 -5.928 1.00 90.56 230 ASN A N 1
ATOM 1664 C CA . ASN A 1 230 ? -26.462 -42.017 -6.883 1.00 90.56 230 ASN A CA 1
ATOM 1665 C C . ASN A 1 230 ? -27.913 -41.841 -6.406 1.00 90.56 230 ASN A C 1
ATOM 1667 O O . ASN A 1 230 ? -28.535 -40.814 -6.671 1.00 90.56 230 ASN A O 1
ATOM 1671 N N . THR A 1 231 ? -28.449 -42.804 -5.652 1.00 89.88 231 THR A N 1
ATOM 1672 C CA . THR A 1 231 ? -29.764 -42.655 -5.004 1.00 89.88 231 THR A CA 1
ATOM 1673 C C . THR A 1 231 ? -29.714 -41.602 -3.890 1.00 89.88 231 THR A C 1
ATOM 1675 O O . THR A 1 231 ? -30.643 -40.804 -3.742 1.00 89.88 231 THR A O 1
ATOM 1678 N N . ALA A 1 232 ? -28.612 -41.549 -3.138 1.00 87.38 232 ALA A N 1
ATOM 1679 C CA . ALA A 1 232 ? -28.381 -40.531 -2.118 1.00 87.38 232 ALA A CA 1
ATOM 1680 C C . ALA A 1 232 ? -28.219 -39.128 -2.727 1.00 87.38 232 ALA A C 1
ATOM 1682 O O . ALA A 1 232 ? -28.831 -38.190 -2.227 1.00 87.38 232 ALA A O 1
ATOM 1683 N N . LEU A 1 233 ? -27.510 -38.991 -3.854 1.00 88.19 233 LEU A N 1
ATOM 1684 C CA . LEU A 1 233 ? -27.438 -37.729 -4.604 1.00 88.19 233 LEU A CA 1
ATOM 1685 C C . LEU A 1 233 ? -28.816 -37.249 -5.065 1.00 88.19 233 LEU A C 1
ATOM 1687 O O . LEU A 1 233 ? -29.117 -36.067 -4.945 1.00 88.19 233 LEU A O 1
ATOM 1691 N N . ASN A 1 234 ? -29.666 -38.149 -5.563 1.00 89.62 234 ASN A N 1
ATOM 1692 C CA . ASN A 1 234 ? -31.039 -37.802 -5.935 1.00 89.62 234 ASN A CA 1
ATOM 1693 C C . ASN A 1 234 ? -31.833 -37.305 -4.713 1.00 89.62 234 ASN A C 1
ATOM 1695 O O . ASN A 1 234 ? -32.472 -36.259 -4.759 1.00 89.62 234 ASN A O 1
ATOM 1699 N N . THR A 1 235 ? -31.697 -37.989 -3.574 1.00 87.19 235 THR A N 1
ATOM 1700 C CA . THR A 1 235 ? -32.341 -37.582 -2.313 1.00 87.19 235 THR A CA 1
ATOM 1701 C C . THR A 1 235 ? -31.848 -36.213 -1.822 1.00 87.19 235 THR A C 1
ATOM 1703 O O . THR A 1 235 ? -32.639 -35.434 -1.297 1.00 87.19 235 THR A O 1
ATOM 1706 N N . ALA A 1 236 ? -30.569 -35.894 -2.040 1.00 80.88 236 ALA A N 1
ATOM 1707 C CA . ALA A 1 236 ? -29.967 -34.593 -1.741 1.00 80.88 236 ALA A CA 1
ATOM 1708 C C . ALA A 1 236 ? -30.273 -33.504 -2.795 1.00 80.88 236 ALA A C 1
ATOM 1710 O O . ALA A 1 236 ? -29.761 -32.393 -2.688 1.00 80.88 236 ALA A O 1
ATOM 1711 N N . GLY A 1 237 ? -31.078 -33.798 -3.828 1.00 85.00 237 GLY A N 1
ATOM 1712 C CA . GLY A 1 237 ? -31.397 -32.856 -4.909 1.00 85.00 237 GLY A CA 1
ATOM 1713 C C . GLY A 1 237 ? -30.214 -32.530 -5.830 1.00 85.00 237 GLY A C 1
ATOM 1714 O O . GLY A 1 237 ? -30.210 -31.499 -6.495 1.00 85.00 237 GLY A O 1
ATOM 1715 N N . ALA A 1 238 ? -29.195 -33.390 -5.859 1.00 84.62 238 ALA A N 1
ATOM 1716 C CA . ALA A 1 238 ? -27.906 -33.150 -6.504 1.00 84.62 238 ALA A CA 1
ATOM 1717 C C . ALA A 1 238 ? -27.669 -33.995 -7.771 1.00 84.62 238 ALA A C 1
ATOM 1719 O O . ALA A 1 238 ? -26.630 -33.842 -8.414 1.00 84.62 238 ALA A O 1
ATOM 1720 N N . SER A 1 239 ? -28.603 -34.879 -8.146 1.00 85.06 239 SER A N 1
ATOM 1721 C CA . SER A 1 239 ? -28.435 -35.839 -9.256 1.00 85.06 239 SER A CA 1
ATOM 1722 C C . SER A 1 239 ? -28.314 -35.204 -10.640 1.00 85.06 239 SER A C 1
ATOM 1724 O O . SER A 1 239 ? -27.739 -35.809 -11.541 1.00 85.06 239 SER A O 1
ATOM 1726 N N . ASP A 1 240 ? -28.831 -33.989 -10.818 1.00 81.06 240 ASP A N 1
ATOM 1727 C CA . ASP A 1 240 ? -28.720 -33.271 -12.092 1.00 81.06 240 ASP A CA 1
ATOM 1728 C C . ASP A 1 240 ? -27.295 -32.730 -12.297 1.00 81.06 240 ASP A C 1
ATOM 1730 O O . ASP A 1 240 ? -26.821 -32.622 -13.429 1.00 81.06 240 ASP A O 1
ATOM 1734 N N . LYS A 1 241 ? -26.579 -32.457 -11.197 1.00 77.94 241 LYS A N 1
ATOM 1735 C CA . LYS A 1 241 ? -25.235 -31.866 -11.199 1.00 77.94 241 LYS A CA 1
ATOM 1736 C C . LYS A 1 241 ? -24.123 -32.886 -11.001 1.00 77.94 241 LYS A C 1
ATOM 1738 O O . LYS A 1 241 ? -23.085 -32.747 -11.633 1.00 77.94 241 LYS A O 1
ATOM 1743 N N . TYR A 1 242 ? -24.314 -33.892 -10.153 1.00 83.88 242 TYR A N 1
ATOM 1744 C CA . TYR A 1 242 ? -23.281 -34.857 -9.777 1.00 83.88 242 TYR A CA 1
ATOM 1745 C C . TYR A 1 242 ? -23.686 -36.278 -10.149 1.00 83.88 242 TYR A C 1
ATOM 1747 O O . TYR A 1 242 ? -24.845 -36.665 -10.007 1.00 83.88 242 TYR A O 1
ATOM 1755 N N . THR A 1 243 ? -22.699 -37.078 -10.543 1.00 84.62 243 THR A N 1
ATOM 1756 C CA . THR A 1 243 ? -22.872 -38.503 -10.823 1.00 84.62 243 THR A CA 1
ATOM 1757 C C . THR A 1 243 ? -21.696 -39.291 -10.259 1.00 84.62 243 THR A C 1
ATOM 1759 O O . THR A 1 243 ? -20.535 -38.985 -10.543 1.00 84.62 243 THR A O 1
ATOM 1762 N N . PHE A 1 244 ? -21.987 -40.347 -9.502 1.00 87.12 244 PHE A N 1
ATOM 1763 C CA . PHE A 1 244 ? -21.011 -41.379 -9.175 1.00 87.12 244 PHE A CA 1
ATOM 1764 C C . PHE A 1 244 ? -20.952 -42.432 -10.282 1.00 87.12 244 PHE A C 1
ATOM 1766 O O . PHE A 1 244 ? -21.969 -42.934 -10.763 1.00 87.12 244 PHE A O 1
ATOM 1773 N N . SER A 1 245 ? -19.740 -42.821 -10.645 1.00 82.94 245 SER A N 1
ATOM 1774 C CA . SER A 1 245 ? -19.437 -43.946 -11.523 1.00 82.94 245 SER A CA 1
ATOM 1775 C C . SER A 1 245 ? -18.248 -44.728 -10.961 1.00 82.94 245 SER A C 1
ATOM 1777 O O . SER A 1 245 ? -17.742 -44.422 -9.881 1.00 82.94 245 SER A O 1
ATOM 1779 N N . PHE A 1 246 ? -17.814 -45.782 -11.645 1.00 79.69 246 PHE A N 1
ATOM 1780 C CA . PHE A 1 246 ? -16.634 -46.540 -11.236 1.00 79.69 246 PHE A CA 1
ATOM 1781 C C . PHE A 1 246 ? -15.855 -47.037 -12.449 1.00 79.69 246 PHE A C 1
ATOM 1783 O O . PHE A 1 246 ? -16.419 -47.263 -13.522 1.00 79.69 246 PHE A O 1
ATOM 1790 N N . ARG A 1 247 ? -14.549 -47.244 -12.266 1.00 75.56 247 ARG A N 1
ATOM 1791 C CA . ARG A 1 247 ? -13.677 -47.888 -13.255 1.00 75.56 247 ARG A CA 1
ATOM 1792 C C . ARG A 1 247 ? -12.676 -48.788 -12.539 1.00 75.56 247 ARG A C 1
ATOM 1794 O O . ARG A 1 247 ? -11.834 -48.311 -11.784 1.00 75.56 247 ARG A O 1
ATOM 1801 N N . GLY A 1 248 ? -12.763 -50.097 -12.781 1.00 76.31 248 GLY A N 1
ATOM 1802 C CA . GLY A 1 248 ? -11.999 -51.079 -12.009 1.00 76.31 248 GLY A CA 1
ATOM 1803 C C . GLY A 1 248 ? -12.405 -51.036 -10.535 1.00 76.31 248 GLY A C 1
ATOM 1804 O O . GLY A 1 248 ? -13.589 -51.140 -10.224 1.00 76.31 248 GLY A O 1
ATOM 1805 N N . THR A 1 249 ? -11.434 -50.849 -9.643 1.00 66.94 249 THR A N 1
ATOM 1806 C CA . THR A 1 249 ? -11.669 -50.671 -8.203 1.00 66.94 249 THR A CA 1
ATOM 1807 C C . THR A 1 249 ? -11.904 -49.219 -7.798 1.00 66.94 249 THR A C 1
ATOM 1809 O O . THR A 1 249 ? -12.225 -48.996 -6.641 1.00 66.94 249 THR A O 1
ATOM 1812 N N . ASN A 1 250 ? -11.774 -48.242 -8.704 1.00 66.12 250 ASN A N 1
ATOM 1813 C CA . ASN A 1 250 ? -11.860 -46.820 -8.363 1.00 66.12 250 ASN A CA 1
ATOM 1814 C C . ASN A 1 250 ? -13.297 -46.300 -8.416 1.00 66.12 250 ASN A C 1
ATOM 1816 O O . ASN A 1 250 ? -14.027 -46.569 -9.376 1.00 66.12 250 ASN A O 1
ATOM 1820 N N . LEU A 1 251 ? -13.661 -45.498 -7.414 1.00 74.06 251 LEU A N 1
ATOM 1821 C CA . LEU A 1 251 ? -14.894 -44.719 -7.380 1.00 74.06 251 LEU A CA 1
ATOM 1822 C C . LEU A 1 251 ? -14.639 -43.376 -8.073 1.00 74.06 251 LEU A C 1
ATOM 1824 O O . LEU A 1 251 ? -13.641 -42.712 -7.823 1.00 74.06 251 LEU A O 1
ATOM 1828 N N . ILE A 1 252 ? -15.528 -42.951 -8.955 1.00 71.31 252 ILE A N 1
ATOM 1829 C CA . ILE A 1 252 ? -15.368 -41.700 -9.698 1.00 71.31 252 ILE A CA 1
ATOM 1830 C C . ILE A 1 252 ? -16.566 -40.820 -9.379 1.00 71.31 252 ILE A C 1
ATOM 1832 O O . ILE A 1 252 ? -17.703 -41.260 -9.536 1.00 71.31 252 ILE A O 1
ATOM 1836 N N . LEU A 1 253 ? -16.316 -39.586 -8.945 1.00 78.38 253 LEU A N 1
ATOM 1837 C CA . LEU A 1 253 ? -17.344 -38.563 -8.790 1.00 78.38 253 LEU A CA 1
ATOM 1838 C C . LEU A 1 253 ? -17.104 -37.489 -9.846 1.00 78.38 253 LEU A C 1
ATOM 1840 O O . LEU A 1 253 ? -16.047 -36.858 -9.885 1.00 78.38 253 LEU A O 1
ATOM 1844 N N . SER A 1 254 ? -18.088 -37.292 -10.709 1.00 72.31 254 SER A N 1
ATOM 1845 C CA . SER A 1 254 ? -18.037 -36.309 -11.788 1.00 72.31 254 SER A CA 1
ATOM 1846 C C . SER A 1 254 ? -19.188 -35.328 -11.668 1.00 72.31 254 SER A C 1
ATOM 1848 O O . SER A 1 254 ? -20.289 -35.715 -11.267 1.00 72.31 254 SER A O 1
ATOM 1850 N N . ARG A 1 255 ? -18.951 -34.085 -12.087 1.00 75.25 255 ARG A N 1
ATOM 1851 C CA . ARG A 1 255 ? -20.030 -33.143 -12.364 1.00 75.25 255 ARG A CA 1
ATOM 1852 C C . ARG A 1 255 ? -20.466 -33.237 -13.822 1.00 75.25 255 ARG A C 1
ATOM 1854 O O . ARG A 1 255 ? -19.634 -33.337 -14.719 1.00 75.25 255 ARG A O 1
ATOM 1861 N N . ASN A 1 256 ? -21.774 -33.218 -14.049 1.00 72.75 256 ASN A N 1
ATOM 1862 C CA . ASN A 1 256 ? -22.388 -33.367 -15.369 1.00 72.75 256 ASN A CA 1
ATOM 1863 C C . ASN A 1 256 ? -22.237 -32.100 -16.233 1.00 72.75 256 ASN A C 1
ATOM 1865 O O . ASN A 1 256 ? -22.305 -32.188 -17.455 1.00 72.75 256 ASN A O 1
ATOM 1869 N N . ASP A 1 257 ? -22.030 -30.936 -15.607 1.00 66.56 257 ASP A N 1
ATOM 1870 C CA . ASP A 1 257 ? -21.891 -29.622 -16.252 1.00 66.56 257 ASP A CA 1
ATOM 1871 C C . ASP A 1 257 ? -20.435 -29.210 -16.530 1.00 66.56 257 ASP A C 1
ATOM 1873 O O . ASP A 1 257 ? -20.196 -28.178 -17.152 1.00 66.56 257 ASP A O 1
ATOM 1877 N N . GLY A 1 258 ? -19.458 -30.015 -16.100 1.00 55.88 258 GLY A N 1
ATOM 1878 C CA . GLY A 1 258 ? -18.037 -29.731 -16.293 1.00 55.88 258 GLY A CA 1
ATOM 1879 C C . GLY A 1 258 ? -17.461 -28.656 -15.362 1.00 55.88 258 GLY A C 1
ATOM 1880 O O . GLY A 1 258 ? -16.327 -28.236 -15.575 1.00 55.88 258 GLY A O 1
ATOM 1881 N N . VAL A 1 259 ? -18.204 -28.218 -14.339 1.00 55.56 259 VAL A N 1
ATOM 1882 C CA . VAL A 1 259 ? -17.718 -27.264 -13.327 1.00 55.56 259 VAL A CA 1
ATOM 1883 C C . VAL A 1 259 ? -16.789 -27.972 -12.332 1.00 55.56 259 VAL A C 1
ATOM 1885 O O . VAL A 1 259 ? -17.006 -29.131 -11.969 1.00 55.56 259 VAL A O 1
ATOM 1888 N N . ASN A 1 260 ? -15.743 -27.279 -11.874 1.00 58.03 260 ASN A N 1
ATOM 1889 C CA . ASN A 1 260 ? -14.805 -27.807 -10.879 1.00 58.03 260 ASN A CA 1
ATOM 1890 C C . ASN A 1 260 ? -15.445 -27.845 -9.480 1.00 58.03 260 ASN A C 1
ATOM 1892 O O . ASN A 1 260 ? -16.206 -26.953 -9.108 1.00 58.03 260 ASN A O 1
ATOM 1896 N N . PHE A 1 261 ? -15.125 -28.861 -8.677 1.00 63.41 261 PHE A N 1
ATOM 1897 C CA . PHE A 1 261 ? -15.630 -28.979 -7.306 1.00 63.41 261 PHE A CA 1
ATOM 1898 C C . PHE A 1 261 ? -14.605 -29.640 -6.382 1.00 63.41 261 PHE A C 1
ATOM 1900 O O . PHE A 1 261 ? -13.805 -30.472 -6.812 1.00 63.41 261 PHE A O 1
ATOM 1907 N N . GLN A 1 262 ? -14.672 -29.300 -5.097 1.00 65.06 262 GLN A N 1
ATOM 1908 C CA . GLN A 1 262 ? -13.867 -29.880 -4.036 1.00 65.06 262 GLN A CA 1
ATOM 1909 C C . GLN A 1 262 ? -14.765 -30.661 -3.060 1.00 65.06 262 GLN A C 1
ATOM 1911 O O . GLN A 1 262 ? -15.603 -30.076 -2.371 1.00 65.06 262 GLN A O 1
ATOM 1916 N N . PRO A 1 263 ? -14.594 -31.986 -2.962 1.00 67.56 263 PRO A N 1
ATOM 1917 C CA . PRO A 1 263 ? -15.161 -32.777 -1.875 1.00 67.56 263 PRO A CA 1
ATOM 1918 C C . PRO A 1 263 ? -14.351 -32.623 -0.571 1.00 67.56 263 PRO A C 1
ATOM 1920 O O . PRO A 1 263 ? -13.115 -32.628 -0.584 1.00 67.56 263 PRO A O 1
ATOM 1923 N N . TYR A 1 264 ? -15.056 -32.545 0.558 1.00 71.00 264 TYR A N 1
ATOM 1924 C CA . TYR A 1 264 ? -14.537 -32.548 1.930 1.00 71.00 264 TYR A CA 1
ATOM 1925 C C . TYR A 1 264 ? -15.090 -33.734 2.727 1.00 71.00 264 TYR A C 1
ATOM 1927 O O . TYR A 1 264 ? -16.116 -34.313 2.375 1.00 71.00 264 TYR A O 1
ATOM 1935 N N . LYS A 1 265 ? -14.423 -34.085 3.829 1.00 70.38 265 LYS A N 1
ATOM 1936 C CA . LYS A 1 265 ? -14.799 -35.183 4.721 1.00 70.38 265 LYS A CA 1
ATOM 1937 C C . LYS A 1 265 ? -15.814 -34.672 5.720 1.00 70.38 265 LYS A C 1
ATOM 1939 O O . LYS A 1 265 ? -15.489 -33.833 6.557 1.00 70.38 265 LYS A O 1
ATOM 1944 N N . GLY A 1 266 ? -17.019 -35.206 5.681 1.00 68.81 266 GLY A N 1
ATOM 1945 C CA . GLY A 1 266 ? -18.004 -34.913 6.703 1.00 68.81 266 GLY A CA 1
ATOM 1946 C C . GLY A 1 266 ? -17.672 -35.579 8.036 1.00 68.81 266 GLY A C 1
ATOM 1947 O O . GLY A 1 266 ? -16.939 -36.571 8.107 1.00 68.81 266 GLY A O 1
ATOM 1948 N N . ALA A 1 267 ? -18.235 -35.038 9.117 1.00 72.00 267 ALA A N 1
ATOM 1949 C CA . ALA A 1 267 ? -17.935 -35.454 10.490 1.00 72.00 267 ALA A CA 1
ATOM 1950 C C . ALA A 1 267 ? -18.215 -36.945 10.775 1.00 72.00 267 ALA A C 1
ATOM 1952 O O . ALA A 1 267 ? -17.621 -37.516 11.686 1.00 72.00 267 ALA A O 1
ATOM 1953 N N . ASN A 1 268 ? -19.083 -37.583 9.980 1.00 72.62 268 ASN A N 1
ATOM 1954 C CA . ASN A 1 268 ? -19.476 -38.988 10.149 1.00 72.62 268 ASN A CA 1
ATOM 1955 C C . ASN A 1 268 ? -18.749 -39.958 9.200 1.00 72.62 268 ASN A C 1
ATOM 1957 O O . ASN A 1 268 ? -19.146 -41.117 9.121 1.00 72.62 268 ASN A O 1
ATOM 1961 N N . GLN A 1 269 ? -17.730 -39.522 8.452 1.00 76.88 269 GLN A N 1
ATOM 1962 C CA . GLN A 1 269 ? -16.995 -40.390 7.523 1.00 76.88 269 GLN A CA 1
ATOM 1963 C C . GLN A 1 269 ? -16.288 -41.526 8.280 1.00 76.88 269 GLN A C 1
ATOM 1965 O O . GLN A 1 269 ? -15.440 -41.264 9.131 1.00 76.88 269 GLN A O 1
ATOM 1970 N N . THR A 1 270 ? -16.549 -42.784 7.909 1.00 74.75 270 THR A N 1
ATOM 1971 C CA . THR A 1 270 ? -15.854 -43.953 8.492 1.00 74.75 270 THR A CA 1
ATOM 1972 C C . THR A 1 270 ? -15.034 -44.757 7.481 1.00 74.75 270 THR A C 1
ATOM 1974 O O . THR A 1 270 ? -14.403 -45.739 7.861 1.00 74.75 270 THR A O 1
ATOM 1977 N N . THR A 1 271 ? -15.034 -44.378 6.199 1.00 69.38 271 THR A N 1
ATOM 1978 C CA . THR A 1 271 ? -14.236 -45.048 5.156 1.00 69.38 271 THR A CA 1
ATOM 1979 C C . THR A 1 271 ? -12.926 -44.307 4.867 1.00 69.38 271 THR A C 1
ATOM 1981 O O . THR A 1 271 ? -12.905 -43.076 4.811 1.00 69.38 271 THR A O 1
ATOM 1984 N N . ASN A 1 272 ? -11.845 -45.065 4.638 1.00 61.59 272 ASN A N 1
ATOM 1985 C CA . ASN A 1 272 ? -10.524 -44.555 4.242 1.00 61.59 272 ASN A CA 1
ATOM 1986 C C . ASN A 1 272 ? -10.470 -44.346 2.717 1.00 61.59 272 ASN A C 1
ATOM 1988 O O . ASN A 1 272 ? -9.915 -45.169 1.988 1.00 61.59 272 ASN A O 1
ATOM 1992 N N . ILE A 1 273 ? -11.116 -43.288 2.227 1.00 61.81 273 ILE A N 1
ATOM 1993 C CA . ILE A 1 273 ? -11.086 -42.897 0.810 1.00 61.81 273 ILE A CA 1
ATOM 1994 C C . ILE A 1 273 ? -9.927 -41.913 0.612 1.00 61.81 273 ILE A C 1
ATOM 1996 O O . ILE A 1 273 ? -9.841 -40.941 1.350 1.00 61.81 273 ILE A O 1
ATOM 2000 N N . LEU A 1 274 ? -9.056 -42.150 -0.374 1.00 55.06 274 LEU A N 1
ATOM 2001 C CA . LEU A 1 274 ? -7.942 -41.257 -0.720 1.00 55.06 274 LEU A CA 1
ATOM 2002 C C . LEU A 1 274 ? -8.245 -40.506 -2.028 1.00 55.06 274 LEU A C 1
ATOM 2004 O O . LEU A 1 274 ? -8.887 -41.049 -2.935 1.00 55.06 274 LEU A O 1
ATOM 2008 N N . PHE A 1 275 ? -7.786 -39.259 -2.138 1.00 51.38 275 PHE A N 1
ATOM 2009 C CA . PHE A 1 275 ? -7.827 -38.490 -3.385 1.00 51.38 275 PHE A CA 1
ATOM 2010 C C . PHE A 1 275 ? -6.607 -38.761 -4.266 1.00 51.38 275 PHE A C 1
ATOM 2012 O O . PHE A 1 275 ? -5.661 -39.440 -3.864 1.00 51.38 275 PHE A O 1
ATOM 2019 N N . PHE A 1 276 ? -6.662 -38.242 -5.496 1.00 42.97 276 PHE A N 1
ATOM 2020 C CA . PHE A 1 276 ? -5.547 -38.198 -6.441 1.00 42.97 276 PHE A CA 1
ATOM 2021 C C . PHE A 1 276 ? -4.224 -37.889 -5.711 1.00 42.97 276 PHE A C 1
ATOM 2023 O O . PHE A 1 276 ? -4.171 -36.956 -4.916 1.00 42.97 276 PHE A O 1
ATOM 2030 N N . ASP A 1 277 ? -3.200 -38.711 -5.957 1.00 43.19 277 ASP A N 1
ATOM 2031 C CA . ASP A 1 277 ? -1.879 -38.688 -5.295 1.00 43.19 277 ASP A CA 1
ATOM 2032 C C . ASP A 1 277 ? -1.800 -39.223 -3.843 1.00 43.19 277 ASP A C 1
ATOM 2034 O O . ASP A 1 277 ? -0.806 -39.040 -3.150 1.00 43.19 277 ASP A O 1
ATOM 2038 N N . GLY A 1 278 ? -2.823 -39.942 -3.361 1.00 45.50 278 GLY A N 1
ATOM 2039 C CA . GLY A 1 278 ? -2.753 -40.659 -2.075 1.00 45.50 278 GLY A CA 1
ATOM 2040 C C . GLY A 1 278 ? -2.984 -39.787 -0.835 1.00 45.50 278 GLY A C 1
ATOM 2041 O O . GLY A 1 278 ? -2.684 -40.214 0.278 1.00 45.50 278 GLY A O 1
ATOM 2042 N N . VAL A 1 279 ? -3.539 -38.587 -1.016 1.00 49.59 279 VAL A N 1
ATOM 2043 C CA . VAL A 1 279 ? -3.832 -37.618 0.054 1.00 49.59 279 VAL A CA 1
ATOM 2044 C C . VAL A 1 279 ? -5.212 -37.888 0.683 1.00 49.59 279 VAL A C 1
ATOM 2046 O O . VAL A 1 279 ? -6.180 -38.154 -0.033 1.00 49.59 279 VAL A O 1
ATOM 2049 N N . ASP A 1 280 ? -5.320 -37.812 2.018 1.00 54.41 280 ASP A N 1
ATOM 2050 C CA . ASP A 1 280 ? -6.585 -37.990 2.761 1.00 54.41 280 ASP A CA 1
ATOM 2051 C C . ASP A 1 280 ? -7.546 -36.792 2.578 1.00 54.41 280 ASP A C 1
ATOM 2053 O O . ASP A 1 280 ? -7.141 -35.650 2.339 1.00 54.41 280 ASP A O 1
ATOM 2057 N N . ILE A 1 281 ? -8.849 -37.051 2.689 1.00 53.53 281 ILE A N 1
ATOM 2058 C CA . ILE A 1 281 ? -9.916 -36.055 2.547 1.00 53.53 281 ILE A CA 1
ATOM 2059 C C . ILE A 1 281 ? -9.912 -35.110 3.765 1.00 53.53 281 ILE A C 1
ATOM 2061 O O . ILE A 1 281 ? -10.048 -35.553 4.906 1.00 53.53 281 ILE A O 1
ATOM 2065 N N . ARG A 1 282 ? -9.819 -33.790 3.529 1.00 55.00 282 ARG A N 1
ATOM 2066 C CA . ARG A 1 282 ? -9.808 -32.736 4.573 1.00 55.00 282 ARG A CA 1
ATOM 2067 C C . ARG A 1 282 ? -11.022 -32.843 5.510 1.00 55.00 282 ARG A C 1
ATOM 2069 O O . ARG A 1 282 ? -12.140 -32.961 5.017 1.00 55.00 282 ARG A O 1
ATOM 2076 N N . THR A 1 283 ? -10.829 -32.746 6.829 1.00 52.69 2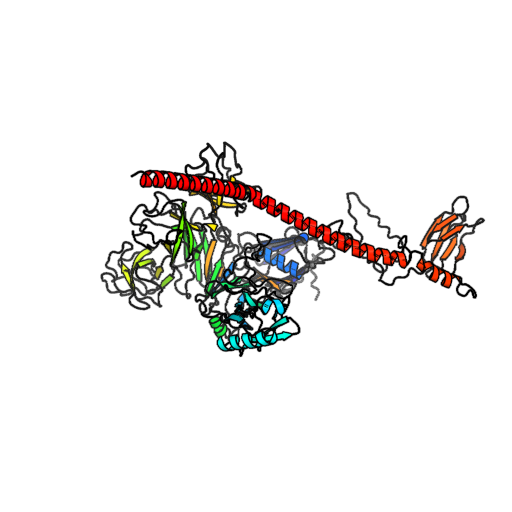83 THR A N 1
ATOM 2077 C CA . THR A 1 283 ? -11.883 -32.868 7.859 1.00 52.69 283 THR A CA 1
ATOM 2078 C C . THR A 1 283 ? -12.790 -31.632 7.955 1.00 52.69 283 THR A C 1
ATOM 2080 O O . THR A 1 283 ? -12.337 -30.505 8.125 1.00 52.69 283 THR A O 1
ATOM 2083 N N . GLY A 1 284 ? -14.107 -31.842 7.894 1.00 47.72 284 GLY A N 1
ATOM 2084 C CA . GLY A 1 284 ? -15.146 -30.808 7.791 1.00 47.72 284 GLY A CA 1
ATOM 2085 C C . GLY A 1 284 ? -15.504 -30.037 9.068 1.00 47.72 284 GLY A C 1
ATOM 2086 O O . GLY A 1 284 ? -16.606 -29.512 9.149 1.00 47.72 284 GLY A O 1
ATOM 2087 N N . ALA A 1 285 ? -14.621 -29.948 10.066 1.00 39.47 285 ALA A N 1
ATOM 2088 C CA . ALA A 1 285 ? -14.867 -29.132 11.269 1.00 39.47 285 ALA A CA 1
ATOM 2089 C C . ALA A 1 285 ? -13.854 -27.991 11.473 1.00 39.47 285 ALA A C 1
ATOM 2091 O O . ALA A 1 285 ? -13.972 -27.229 12.429 1.00 39.47 285 ALA A O 1
ATOM 2092 N N . GLY A 1 286 ? -12.899 -27.824 10.555 1.00 38.41 286 GLY A N 1
ATOM 2093 C CA . GLY A 1 286 ? -11.987 -26.689 10.538 1.00 38.41 286 GLY A CA 1
ATOM 2094 C C . GLY A 1 286 ? -11.695 -26.268 9.106 1.00 38.41 286 GLY A C 1
ATOM 2095 O O . GLY A 1 286 ? -11.141 -27.037 8.329 1.00 38.41 286 GLY A O 1
ATOM 2096 N N . ARG A 1 287 ? -11.965 -25.005 8.769 1.00 42.81 287 ARG A N 1
ATOM 2097 C CA . ARG A 1 287 ? -11.194 -24.299 7.731 1.00 42.81 287 ARG A CA 1
ATOM 2098 C C . ARG A 1 287 ? -9.810 -23.915 8.276 1.00 42.81 287 ARG A C 1
ATOM 2100 O O . ARG A 1 287 ? -9.314 -22.836 7.990 1.00 42.81 287 ARG A O 1
ATOM 2107 N N . GLU A 1 288 ? -9.211 -24.765 9.101 1.00 32.19 288 GLU A N 1
ATOM 2108 C CA . GLU A 1 288 ? -8.015 -24.439 9.862 1.00 32.19 288 GLU A CA 1
ATOM 2109 C C . GLU A 1 288 ? -6.938 -25.485 9.606 1.00 32.19 288 GLU A C 1
ATOM 2111 O O . GLU A 1 288 ? -7.037 -26.641 10.006 1.00 32.19 288 GLU A O 1
ATOM 2116 N N . THR A 1 289 ? -5.893 -24.976 8.960 1.00 26.66 289 THR A N 1
ATOM 2117 C CA . THR A 1 289 ? -4.502 -25.427 8.934 1.00 26.66 289 THR A CA 1
ATOM 2118 C C . THR A 1 289 ? -4.196 -26.812 8.363 1.00 26.66 289 THR A C 1
ATOM 2120 O O . THR A 1 289 ? -4.391 -27.863 8.966 1.00 26.66 289 THR A O 1
ATOM 2123 N N . ILE A 1 290 ? -3.571 -26.764 7.182 1.00 28.94 290 ILE A N 1
ATOM 2124 C CA . ILE A 1 290 ? -2.565 -27.740 6.766 1.00 28.94 290 ILE A CA 1
ATOM 2125 C C . ILE A 1 290 ? -1.573 -27.882 7.923 1.00 28.94 290 ILE A C 1
ATOM 2127 O O . ILE A 1 290 ? -0.955 -26.894 8.314 1.00 28.94 290 ILE A O 1
ATOM 2131 N N . ASN A 1 291 ? -1.388 -29.096 8.432 1.00 30.33 291 ASN A N 1
ATOM 2132 C CA . ASN A 1 291 ? -0.197 -29.420 9.203 1.00 30.33 291 ASN A CA 1
ATOM 2133 C C . ASN A 1 291 ? 0.291 -30.831 8.828 1.00 30.33 291 ASN A C 1
ATOM 2135 O O . ASN A 1 291 ? -0.509 -31.761 8.800 1.00 30.33 291 ASN A O 1
ATOM 2139 N N . GLY A 1 292 ? 1.566 -31.047 8.492 1.00 27.08 292 GLY A N 1
ATOM 2140 C CA . GLY A 1 292 ? 2.719 -30.155 8.674 1.00 27.08 292 GLY A CA 1
ATOM 2141 C C . GLY A 1 292 ? 3.890 -30.445 7.725 1.00 27.08 292 GLY A C 1
ATOM 2142 O O . GLY A 1 292 ? 3.913 -31.462 7.045 1.00 27.08 292 GLY A O 1
ATOM 2143 N N . ALA A 1 293 ? 4.900 -29.585 7.617 1.00 31.58 293 ALA A N 1
ATOM 2144 C CA . ALA A 1 293 ? 5.088 -28.294 8.265 1.00 31.58 293 ALA A CA 1
ATOM 2145 C C . ALA A 1 293 ? 6.044 -27.426 7.429 1.00 31.58 293 ALA A C 1
ATOM 2147 O O . ALA A 1 293 ? 7.147 -27.832 7.073 1.00 31.58 293 ALA A O 1
ATOM 2148 N N . THR A 1 294 ? 5.646 -26.181 7.200 1.00 25.52 294 THR A N 1
ATOM 2149 C CA . THR A 1 294 ? 6.483 -25.043 7.587 1.00 25.52 294 THR A CA 1
ATOM 2150 C C . THR A 1 294 ? 5.551 -24.026 8.226 1.00 25.52 294 THR A C 1
ATOM 2152 O O . THR A 1 294 ? 4.586 -23.570 7.612 1.00 25.52 294 THR A O 1
ATOM 2155 N N . THR A 1 295 ? 5.806 -23.713 9.490 1.00 31.39 295 THR A N 1
ATOM 2156 C CA . THR A 1 295 ? 5.135 -22.651 10.236 1.00 31.39 295 THR A CA 1
ATOM 2157 C C . THR A 1 295 ? 5.446 -21.321 9.541 1.00 31.39 295 THR A C 1
ATOM 2159 O O . THR A 1 295 ? 6.603 -21.045 9.235 1.00 31.39 295 THR A O 1
ATOM 2162 N N . ASN A 1 296 ? 4.418 -20.515 9.266 1.00 30.30 296 ASN A N 1
ATOM 2163 C CA . ASN A 1 296 ? 4.432 -19.285 8.452 1.00 30.30 296 ASN A CA 1
ATOM 2164 C C . ASN A 1 296 ? 4.443 -19.448 6.927 1.00 30.30 296 ASN A C 1
ATOM 2166 O O . ASN A 1 296 ? 5.150 -18.735 6.214 1.00 30.30 296 ASN A O 1
ATOM 2170 N N . LYS A 1 297 ? 3.530 -20.266 6.402 1.00 31.61 297 LYS A N 1
ATOM 2171 C CA . LYS A 1 297 ? 2.887 -19.905 5.135 1.00 31.61 297 LYS A CA 1
ATOM 2172 C C . LYS A 1 297 ? 1.394 -20.256 5.126 1.00 31.61 297 LYS A C 1
ATOM 2174 O O . LYS A 1 297 ? 0.916 -21.012 4.291 1.00 31.61 297 LYS A O 1
ATOM 2179 N N . THR A 1 298 ? 0.608 -19.557 5.955 1.00 31.59 298 THR A N 1
ATOM 2180 C CA . THR A 1 298 ? -0.536 -18.850 5.351 1.00 31.59 298 THR A CA 1
ATOM 2181 C C . THR A 1 298 ? 0.061 -18.204 4.118 1.00 31.59 298 THR A C 1
ATOM 2183 O O . THR A 1 298 ? 1.066 -17.524 4.301 1.00 31.59 298 THR A O 1
ATOM 2186 N N . LEU A 1 299 ? -0.389 -18.545 2.907 1.00 30.70 299 LEU A N 1
ATOM 2187 C CA . LEU A 1 299 ? 0.139 -18.005 1.654 1.00 30.70 299 LEU A CA 1
ATOM 2188 C C . LEU A 1 299 ? 0.051 -16.485 1.778 1.00 30.70 299 LEU A C 1
ATOM 2190 O O . LEU A 1 299 ? -0.966 -15.884 1.514 1.00 30.70 299 LEU A O 1
ATOM 2194 N N . ILE A 1 300 ? 1.073 -15.903 2.367 1.00 31.17 300 ILE A N 1
ATOM 2195 C CA . ILE A 1 300 ? 1.235 -14.533 2.765 1.00 31.17 300 ILE A CA 1
ATOM 2196 C C . ILE A 1 300 ? 2.524 -14.247 2.053 1.00 31.17 300 ILE A C 1
ATOM 2198 O O . ILE A 1 300 ? 3.593 -14.745 2.422 1.00 31.17 300 ILE A O 1
ATOM 2202 N N . THR A 1 301 ? 2.403 -13.553 0.931 1.00 29.55 301 THR A N 1
ATOM 2203 C CA . THR A 1 301 ? 3.568 -12.900 0.359 1.00 29.55 301 THR A CA 1
ATOM 2204 C C . THR A 1 301 ? 4.177 -12.019 1.459 1.00 29.55 301 THR A C 1
ATOM 2206 O O . THR A 1 301 ? 3.489 -11.612 2.395 1.00 29.55 301 THR A O 1
ATOM 2209 N N . THR A 1 302 ? 5.490 -11.793 1.417 1.00 29.16 302 THR A N 1
ATOM 2210 C CA . THR A 1 302 ? 6.317 -11.166 2.475 1.00 29.16 302 THR A CA 1
ATOM 2211 C C . THR A 1 302 ? 5.805 -9.797 2.988 1.00 29.16 302 THR A C 1
ATOM 2213 O O . THR A 1 302 ? 6.319 -9.246 3.955 1.00 29.16 302 THR A O 1
ATOM 2216 N N . ASP A 1 303 ? 4.780 -9.252 2.347 1.00 30.19 303 ASP A N 1
ATOM 2217 C CA . ASP A 1 303 ? 3.996 -8.049 2.607 1.00 30.19 303 ASP A CA 1
ATOM 2218 C C . ASP A 1 303 ? 2.685 -8.263 3.405 1.00 30.19 303 ASP A C 1
ATOM 2220 O O . ASP A 1 303 ? 1.935 -7.307 3.591 1.00 30.19 303 ASP A O 1
ATOM 2224 N N . GLY A 1 304 ? 2.393 -9.460 3.928 1.00 27.73 304 GLY A N 1
ATOM 2225 C CA . GLY A 1 304 ? 1.273 -9.658 4.867 1.00 27.73 304 GLY A CA 1
ATOM 2226 C C . GLY A 1 304 ? -0.094 -9.953 4.230 1.00 27.73 304 GLY A C 1
ATOM 2227 O O . GLY A 1 304 ? -1.098 -9.950 4.938 1.00 27.73 304 GLY A O 1
ATOM 2228 N N . LYS A 1 305 ? -0.169 -10.216 2.917 1.00 31.77 305 LYS A N 1
ATOM 2229 C CA . LYS A 1 305 ? -1.432 -10.501 2.208 1.00 31.77 305 LYS A CA 1
ATOM 2230 C C . LYS A 1 305 ? -1.680 -11.983 1.971 1.00 31.77 305 LYS A C 1
ATOM 2232 O O . LYS A 1 305 ? -0.889 -12.610 1.281 1.00 31.77 305 LYS A O 1
ATOM 2237 N N . LEU A 1 306 ? -2.839 -12.486 2.408 1.00 33.84 306 LEU A N 1
ATOM 2238 C CA . LEU A 1 306 ? -3.398 -13.767 1.963 1.00 33.84 306 LEU A CA 1
ATOM 2239 C C . LEU A 1 306 ? -3.430 -13.825 0.418 1.00 33.84 306 LEU A C 1
ATOM 2241 O O . LEU A 1 306 ? -4.228 -13.143 -0.216 1.00 33.84 306 LEU A O 1
ATOM 2245 N N . SER A 1 307 ? -2.610 -14.674 -0.194 1.00 36.28 307 SER A N 1
ATOM 2246 C CA . SER A 1 307 ? -2.813 -15.285 -1.506 1.00 36.28 307 SER A CA 1
ATOM 2247 C C . SER A 1 307 ? -3.990 -16.259 -1.387 1.00 36.28 307 SER A C 1
ATOM 2249 O O . SER A 1 307 ? -3.866 -17.474 -1.527 1.00 36.28 307 SER A O 1
ATOM 2251 N N . VAL A 1 308 ? -5.158 -15.698 -1.076 1.00 38.22 308 VAL A N 1
ATOM 2252 C CA . VAL A 1 308 ? -6.401 -16.227 -1.617 1.00 38.22 308 VAL A CA 1
ATOM 2253 C C . VAL A 1 308 ? -6.292 -16.011 -3.118 1.00 38.22 308 VAL A C 1
ATOM 2255 O O . VAL A 1 308 ? -5.785 -14.980 -3.568 1.00 38.22 308 VAL A O 1
ATOM 2258 N N . GLU A 1 309 ? -6.707 -17.002 -3.884 1.00 45.88 309 GLU A N 1
ATOM 2259 C CA . GLU A 1 309 ? -6.824 -16.896 -5.332 1.00 45.88 309 GLU A CA 1
ATOM 2260 C C . GLU A 1 309 ? -7.471 -15.583 -5.689 1.00 45.88 309 GLU A C 1
ATOM 2262 O O . GLU A 1 309 ? -8.487 -15.204 -5.106 1.00 45.88 309 GLU A O 1
ATOM 2267 N N . ARG A 1 310 ? -6.802 -14.839 -6.565 1.00 50.72 310 ARG A N 1
ATOM 2268 C CA . ARG A 1 310 ? -7.259 -13.510 -6.926 1.00 50.72 310 ARG A CA 1
ATOM 2269 C C . ARG A 1 310 ? -8.681 -13.649 -7.458 1.00 50.72 310 ARG A C 1
ATOM 2271 O O . ARG A 1 310 ? -8.880 -14.246 -8.504 1.00 50.72 310 ARG A O 1
ATOM 2278 N N . GLU A 1 311 ? -9.642 -13.077 -6.743 1.00 68.56 311 GLU A N 1
ATOM 2279 C CA . GLU A 1 311 ? -11.045 -13.058 -7.169 1.00 68.56 311 GLU A CA 1
ATOM 2280 C C . GLU A 1 311 ? -11.261 -12.114 -8.360 1.00 68.56 311 GLU A C 1
ATOM 2282 O O . GLU A 1 311 ? -12.275 -12.175 -9.053 1.00 68.56 311 GLU A O 1
ATOM 2287 N N . ILE A 1 312 ? -10.293 -11.222 -8.595 1.00 81.25 312 ILE A N 1
ATOM 2288 C CA . ILE A 1 312 ? -10.320 -10.198 -9.631 1.00 81.25 312 ILE A CA 1
ATOM 2289 C C . ILE A 1 312 ? -9.005 -10.241 -10.407 1.00 81.25 312 ILE A C 1
ATOM 2291 O O . ILE A 1 312 ? -7.919 -10.067 -9.846 1.00 81.25 312 ILE A O 1
ATOM 2295 N N . GLU A 1 313 ? -9.109 -10.403 -11.720 1.00 87.00 313 GLU A N 1
ATOM 2296 C CA . GLU A 1 313 ? -8.021 -10.130 -12.650 1.00 87.00 313 GLU A CA 1
ATOM 2297 C C . GLU A 1 313 ? -8.037 -8.651 -13.035 1.00 87.00 313 GLU A C 1
ATOM 2299 O O . GLU A 1 313 ? -9.077 -8.087 -13.374 1.00 87.00 313 GLU A O 1
ATOM 2304 N N . ILE A 1 314 ? -6.867 -8.015 -13.006 1.00 90.06 314 ILE A N 1
ATOM 2305 C CA . ILE A 1 314 ? -6.702 -6.622 -13.418 1.00 90.06 314 ILE A CA 1
ATOM 2306 C C . ILE A 1 314 ? -5.888 -6.605 -14.704 1.00 90.06 314 ILE A C 1
ATOM 2308 O O . ILE A 1 314 ? -4.759 -7.095 -14.744 1.00 90.06 314 ILE A O 1
ATOM 2312 N N . SER A 1 315 ? -6.461 -6.014 -15.746 1.00 92.12 315 SER A N 1
ATOM 2313 C CA . SER A 1 315 ? -5.825 -5.835 -17.050 1.00 92.12 315 SER A CA 1
ATOM 2314 C C . SER A 1 315 ? -5.904 -4.378 -17.508 1.00 92.12 315 SER A C 1
ATOM 2316 O O . SER A 1 315 ? -6.698 -3.593 -16.990 1.00 92.12 315 SER A O 1
ATOM 2318 N N . GLY A 1 316 ? -5.080 -4.002 -18.486 1.00 91.19 316 GLY A N 1
ATOM 2319 C CA . GLY A 1 316 ? -4.935 -2.607 -18.909 1.00 91.19 316 GLY A CA 1
ATOM 2320 C C . GLY A 1 316 ? -4.085 -1.769 -17.948 1.00 91.19 316 GLY A C 1
ATOM 2321 O O . GLY A 1 316 ? -3.783 -2.180 -16.829 1.00 91.19 316 GLY A O 1
ATOM 2322 N N . GLY A 1 317 ? -3.670 -0.595 -18.425 1.00 90.56 317 GLY A N 1
ATOM 2323 C CA . GLY A 1 317 ? -2.756 0.292 -17.711 1.00 90.56 317 GLY A CA 1
ATOM 2324 C C . GLY A 1 317 ? -1.391 -0.333 -17.403 1.00 90.56 317 GLY A C 1
ATOM 2325 O O . GLY A 1 317 ? -0.936 -1.256 -18.079 1.00 90.56 317 GLY A O 1
ATOM 2326 N N . GLU A 1 318 ? -0.727 0.194 -16.376 1.00 91.88 318 GLU A N 1
ATOM 2327 C CA . GLU A 1 318 ? 0.585 -0.270 -15.925 1.00 91.88 318 GLU A CA 1
ATOM 2328 C C . GLU A 1 318 ? 0.438 -1.536 -15.063 1.00 91.88 318 GLU A C 1
ATOM 2330 O O . GLU A 1 318 ? -0.331 -1.567 -14.100 1.00 91.88 318 GLU A O 1
ATOM 2335 N N . LYS A 1 319 ? 1.192 -2.593 -15.382 1.00 86.62 319 LYS A N 1
ATOM 2336 C CA . LYS A 1 319 ? 1.144 -3.857 -14.633 1.00 86.62 319 LYS A CA 1
ATOM 2337 C C . LYS A 1 319 ? 1.503 -3.649 -13.151 1.00 86.62 319 LYS A C 1
ATOM 2339 O O . LYS A 1 319 ? 2.400 -2.879 -12.830 1.00 86.62 319 LYS A O 1
ATOM 2344 N N . ASP A 1 320 ? 0.787 -4.341 -12.259 1.00 85.19 320 ASP A N 1
ATOM 2345 C CA . ASP A 1 320 ? 0.955 -4.304 -10.792 1.00 85.19 320 ASP A CA 1
ATOM 2346 C C . ASP A 1 320 ? 0.782 -2.910 -10.151 1.00 85.19 320 ASP A C 1
ATOM 2348 O O . ASP A 1 320 ? 1.090 -2.692 -8.977 1.00 85.19 320 ASP A O 1
ATOM 2352 N N . ARG A 1 321 ? 0.237 -1.950 -10.908 1.00 89.69 321 ARG A N 1
ATOM 2353 C CA . ARG A 1 321 ? -0.010 -0.579 -10.450 1.00 89.69 321 ARG A CA 1
ATOM 2354 C C . ARG A 1 321 ? -1.245 -0.445 -9.567 1.00 89.69 321 ARG A C 1
ATOM 2356 O O . ARG A 1 321 ? -1.321 0.496 -8.776 1.00 89.69 321 ARG A O 1
ATOM 2363 N N . LEU A 1 322 ? -2.202 -1.352 -9.733 1.00 91.56 322 LEU A N 1
ATOM 2364 C CA . LEU A 1 322 ? -3.486 -1.381 -9.046 1.00 91.56 322 LEU A CA 1
ATOM 2365 C C . LEU A 1 322 ? -3.741 -2.795 -8.524 1.00 91.56 322 LEU A C 1
ATOM 2367 O O . LEU A 1 322 ? -3.395 -3.780 -9.172 1.00 91.56 322 LEU A O 1
ATOM 2371 N N . ASN A 1 323 ? -4.343 -2.883 -7.345 1.00 90.25 323 ASN A N 1
ATOM 2372 C CA . ASN A 1 323 ? -4.796 -4.121 -6.731 1.00 90.25 323 ASN A CA 1
ATOM 2373 C C . ASN A 1 323 ? -6.249 -3.962 -6.274 1.00 90.25 323 ASN A C 1
ATOM 2375 O O . ASN A 1 323 ? -6.606 -2.911 -5.748 1.00 90.25 323 ASN A O 1
ATOM 2379 N N . ALA A 1 324 ? -7.064 -5.002 -6.423 1.00 90.44 324 ALA A N 1
ATOM 2380 C CA . ALA A 1 324 ? -8.474 -4.983 -6.052 1.00 90.44 324 ALA A CA 1
ATOM 2381 C C . ALA A 1 324 ? -8.891 -6.324 -5.440 1.00 90.44 324 ALA A C 1
ATOM 2383 O O . ALA A 1 324 ? -8.368 -7.362 -5.840 1.00 90.44 324 ALA A O 1
ATOM 2384 N N . TYR A 1 325 ? -9.787 -6.295 -4.456 1.00 85.19 325 TYR A N 1
ATOM 2385 C CA . TYR A 1 325 ? -10.341 -7.484 -3.796 1.00 85.19 325 TYR A CA 1
ATOM 2386 C C . TYR A 1 325 ? -11.638 -7.136 -3.054 1.00 85.19 325 TYR A C 1
ATOM 2388 O O . TYR A 1 325 ? -11.857 -5.966 -2.733 1.00 85.19 325 TYR A O 1
ATOM 2396 N N . PHE A 1 326 ? -12.484 -8.122 -2.749 1.00 82.19 326 PHE A N 1
ATOM 2397 C CA . PHE A 1 326 ? -13.604 -7.932 -1.825 1.00 82.19 326 PHE A CA 1
ATOM 2398 C C . PHE A 1 326 ? -13.162 -8.209 -0.383 1.00 82.19 326 PHE A C 1
ATOM 2400 O O . PHE A 1 326 ? -12.478 -9.192 -0.111 1.00 82.19 326 PHE A O 1
ATOM 2407 N N . ASP A 1 327 ? -13.514 -7.323 0.550 1.00 75.44 327 ASP A N 1
ATOM 2408 C CA . ASP A 1 327 ? -13.252 -7.543 1.977 1.00 75.44 327 ASP A CA 1
ATOM 2409 C C . ASP A 1 327 ? -14.233 -8.551 2.611 1.00 75.44 327 ASP A C 1
ATOM 2411 O O . ASP A 1 327 ? -15.177 -9.021 1.977 1.00 75.44 327 ASP A O 1
ATOM 2415 N N . GLU A 1 328 ? -14.040 -8.871 3.895 1.00 70.00 328 GLU A N 1
ATOM 2416 C CA . GLU A 1 328 ? -14.891 -9.812 4.649 1.00 70.00 328 GLU A CA 1
ATOM 2417 C C . GLU A 1 328 ? -16.376 -9.409 4.685 1.00 70.00 328 GLU A C 1
ATOM 2419 O O . GLU A 1 328 ? -17.255 -10.252 4.860 1.00 70.00 328 GLU A O 1
ATOM 2424 N N . ASN A 1 329 ? -16.670 -8.120 4.488 1.00 72.44 329 ASN A N 1
ATOM 2425 C CA . ASN A 1 329 ? -18.025 -7.585 4.423 1.00 72.44 329 ASN A CA 1
ATOM 2426 C C . ASN A 1 329 ? -18.545 -7.501 2.982 1.00 72.44 329 ASN A C 1
ATOM 2428 O O . ASN A 1 329 ? -19.552 -6.835 2.746 1.00 72.44 329 ASN A O 1
ATOM 2432 N N . LYS A 1 330 ? -17.878 -8.145 2.017 1.00 80.50 330 LYS A N 1
ATOM 2433 C CA . LYS A 1 330 ? -18.206 -8.106 0.586 1.00 80.50 330 LYS A CA 1
ATOM 2434 C C . LYS A 1 330 ? -18.228 -6.682 0.022 1.00 80.50 330 LYS A C 1
ATOM 2436 O O . LYS A 1 330 ? -19.083 -6.352 -0.802 1.00 80.50 330 LYS A O 1
ATOM 2441 N N . LYS A 1 331 ? -17.323 -5.806 0.460 1.00 85.69 331 LYS A N 1
ATOM 2442 C CA . LYS A 1 331 ? -17.110 -4.503 -0.188 1.00 85.69 331 LYS A CA 1
ATOM 2443 C C . LYS A 1 331 ? -15.884 -4.569 -1.075 1.00 85.69 331 LYS A C 1
ATOM 2445 O O . LYS A 1 331 ? -14.835 -5.033 -0.637 1.00 85.69 331 LYS A O 1
ATOM 2450 N N . LEU A 1 332 ? -16.005 -4.068 -2.301 1.00 90.62 332 LEU A N 1
ATOM 2451 C CA . LEU A 1 332 ? -14.857 -3.950 -3.187 1.00 90.62 332 LEU A CA 1
ATOM 2452 C C . LEU A 1 332 ? -13.889 -2.897 -2.638 1.00 90.62 332 LEU A C 1
ATOM 2454 O O . LEU A 1 332 ? -14.273 -1.746 -2.410 1.00 90.62 332 LEU A O 1
ATOM 2458 N N . GLN A 1 333 ? -12.637 -3.302 -2.474 1.00 91.12 333 GLN A N 1
ATOM 2459 C CA . GLN A 1 333 ? -11.510 -2.467 -2.102 1.00 91.12 333 GLN A CA 1
ATOM 2460 C C . GLN A 1 333 ? -10.544 -2.386 -3.280 1.00 91.12 333 GLN A C 1
ATOM 2462 O O . GLN A 1 333 ? -10.105 -3.411 -3.798 1.00 91.12 333 GLN A O 1
ATOM 2467 N N . ILE A 1 334 ? -10.190 -1.173 -3.693 1.00 94.19 334 ILE A N 1
ATOM 2468 C CA . ILE A 1 334 ? -9.252 -0.904 -4.784 1.00 94.19 334 ILE A CA 1
ATOM 2469 C C . ILE A 1 334 ? -8.127 -0.028 -4.244 1.00 94.19 334 ILE A C 1
ATOM 2471 O O . ILE A 1 334 ? -8.380 1.018 -3.654 1.00 94.19 334 ILE A O 1
ATOM 2475 N N . PHE A 1 335 ? -6.881 -0.421 -4.479 1.00 92.50 335 PHE A N 1
ATOM 2476 C CA . PHE A 1 335 ? -5.686 0.308 -4.064 1.00 92.50 335 PHE A CA 1
ATOM 2477 C C . PHE A 1 335 ? -4.768 0.514 -5.259 1.00 92.50 335 PHE A C 1
ATOM 2479 O O . PHE A 1 335 ? -4.461 -0.436 -5.976 1.00 92.50 335 PHE A O 1
ATOM 2486 N N . ALA A 1 336 ? -4.293 1.736 -5.447 1.00 91.88 336 ALA A N 1
ATOM 2487 C CA . ALA A 1 336 ? -3.270 2.054 -6.428 1.00 91.88 336 ALA A CA 1
ATOM 2488 C C . ALA A 1 336 ? -1.915 2.285 -5.746 1.00 91.88 336 ALA A C 1
ATOM 2490 O O . ALA A 1 336 ? -1.844 2.642 -4.573 1.00 91.88 336 ALA A O 1
ATOM 2491 N N . GLY A 1 337 ? -0.821 2.107 -6.484 1.00 84.12 337 GLY A N 1
ATOM 2492 C CA . GLY A 1 337 ? 0.502 2.537 -6.028 1.00 84.12 337 GLY A CA 1
ATOM 2493 C C . GLY A 1 337 ? 0.595 4.062 -5.876 1.00 84.12 337 GLY A C 1
ATOM 2494 O O . GLY A 1 337 ? -0.238 4.802 -6.399 1.00 84.12 337 GLY A O 1
ATOM 2495 N N . GLY A 1 338 ? 1.649 4.543 -5.208 1.00 88.94 338 GLY A N 1
ATOM 2496 C CA . GLY A 1 338 ? 1.844 5.977 -4.961 1.00 88.94 338 GLY A CA 1
ATOM 2497 C C . GLY A 1 338 ? 1.826 6.833 -6.237 1.00 88.94 338 GLY A C 1
ATOM 2498 O O . GLY A 1 338 ? 2.224 6.370 -7.314 1.00 88.94 338 GLY A O 1
ATOM 2499 N N . SER A 1 339 ? 1.354 8.074 -6.138 1.00 91.69 339 SER A N 1
ATOM 2500 C CA . SER A 1 339 ? 1.275 9.050 -7.227 1.00 91.69 339 SER A CA 1
ATOM 2501 C C . SER A 1 339 ? 2.031 10.336 -6.892 1.00 91.69 339 SER A C 1
ATOM 2503 O O . SER A 1 339 ? 1.682 11.034 -5.940 1.00 91.69 339 SER A O 1
ATOM 2505 N N . LEU A 1 340 ? 3.017 10.699 -7.727 1.00 92.31 340 LEU A N 1
ATOM 2506 C CA . LEU A 1 340 ? 3.750 11.966 -7.587 1.00 92.31 340 LEU A CA 1
ATOM 2507 C C . LEU A 1 340 ? 2.809 13.166 -7.681 1.00 92.31 340 LEU A C 1
ATOM 2509 O O . LEU A 1 340 ? 2.958 14.107 -6.920 1.00 92.31 340 LEU A O 1
ATOM 2513 N N . SER A 1 341 ? 1.814 13.134 -8.560 1.00 91.56 341 SER A N 1
ATOM 2514 C CA . SER A 1 341 ? 0.882 14.248 -8.736 1.00 91.56 341 SER A CA 1
ATOM 2515 C C . SER A 1 341 ? -0.448 14.034 -8.005 1.00 91.56 341 SER A C 1
ATOM 2517 O O . SER A 1 341 ? -1.471 14.540 -8.456 1.00 91.56 341 SER A O 1
ATOM 2519 N N . ALA A 1 342 ? -0.450 13.237 -6.925 1.00 92.31 342 ALA A N 1
ATOM 2520 C CA . ALA A 1 342 ? -1.612 12.954 -6.070 1.00 92.31 342 ALA A CA 1
ATOM 2521 C C . ALA A 1 342 ? -2.890 12.525 -6.821 1.00 92.31 342 ALA A C 1
ATOM 2523 O O . ALA A 1 342 ? -4.007 12.867 -6.435 1.00 92.31 342 ALA A O 1
ATOM 2524 N N . GLN A 1 343 ? -2.731 11.774 -7.911 1.00 92.94 343 GLN A N 1
ATOM 2525 C CA . GLN A 1 343 ? -3.867 11.353 -8.727 1.00 92.94 343 GLN A CA 1
ATOM 2526 C C . GLN A 1 343 ? -4.767 10.377 -7.988 1.00 92.94 343 GLN A C 1
ATOM 2528 O O . GLN A 1 343 ? -4.304 9.537 -7.222 1.00 92.94 343 GLN A O 1
ATOM 2533 N N . GLN A 1 344 ? -6.054 10.467 -8.291 1.00 93.06 344 GLN A N 1
ATOM 2534 C CA . GLN A 1 344 ? -7.091 9.630 -7.713 1.00 93.06 344 GLN A CA 1
ATOM 2535 C C . GLN A 1 344 ? -7.426 8.464 -8.637 1.00 93.06 344 GLN A C 1
ATOM 2537 O O . GLN A 1 344 ? -7.127 8.487 -9.835 1.00 93.06 344 GLN A O 1
ATOM 2542 N N . ILE A 1 345 ? -8.078 7.454 -8.068 1.00 95.12 345 ILE A N 1
ATOM 2543 C CA . ILE A 1 345 ? -8.800 6.450 -8.845 1.00 95.12 345 ILE A CA 1
ATOM 2544 C C . ILE A 1 345 ? -10.191 7.027 -9.119 1.00 95.12 345 ILE A C 1
ATOM 2546 O O . ILE A 1 345 ? -10.905 7.393 -8.186 1.00 95.12 345 ILE A O 1
ATOM 2550 N N . LEU A 1 346 ? -10.550 7.107 -10.393 1.00 94.62 346 LEU A N 1
ATOM 2551 C CA . LEU A 1 346 ? -11.846 7.568 -10.869 1.00 94.62 346 LEU A CA 1
ATOM 2552 C C . LEU A 1 346 ? -12.638 6.391 -11.436 1.00 94.62 346 LEU A C 1
ATOM 2554 O O . LEU A 1 346 ? -12.056 5.431 -11.947 1.00 94.62 346 LEU A O 1
ATOM 2558 N N . ILE A 1 347 ? -13.961 6.479 -11.377 1.00 94.56 347 ILE A N 1
ATOM 2559 C CA . ILE A 1 347 ? -14.878 5.522 -11.997 1.00 94.56 347 ILE A CA 1
ATOM 2560 C C . ILE A 1 347 ? -15.479 6.222 -13.221 1.00 94.56 347 ILE A C 1
ATOM 2562 O O . ILE A 1 347 ? -16.310 7.113 -13.053 1.00 94.56 347 ILE A O 1
ATOM 2566 N N . PRO A 1 348 ? -15.036 5.881 -14.448 1.00 95.06 348 PRO A N 1
ATOM 2567 C CA . PRO A 1 348 ? -15.541 6.508 -15.663 1.00 95.06 348 PRO A CA 1
ATOM 2568 C C . PRO A 1 348 ? -17.053 6.341 -15.814 1.00 95.06 348 PRO A C 1
ATOM 2570 O O . PRO A 1 348 ? -17.599 5.275 -15.518 1.00 95.06 348 PRO A O 1
ATOM 2573 N N . ASP A 1 349 ? -17.701 7.382 -16.327 1.00 93.00 349 ASP A N 1
ATOM 2574 C CA . ASP A 1 349 ? -19.120 7.369 -16.655 1.00 93.00 349 ASP A CA 1
ATOM 2575 C C . ASP A 1 349 ? -19.419 6.578 -17.942 1.00 93.00 349 ASP A C 1
ATOM 2577 O O . ASP A 1 349 ? -18.520 6.168 -18.686 1.00 93.00 349 ASP A O 1
ATOM 2581 N N . ASP A 1 350 ? -20.709 6.397 -18.236 1.00 94.19 350 ASP A N 1
ATOM 2582 C CA . ASP A 1 350 ? -21.158 5.669 -19.428 1.00 94.19 350 ASP A CA 1
ATOM 2583 C C . ASP A 1 350 ? -20.829 6.394 -20.749 1.00 94.19 350 ASP A C 1
ATOM 2585 O O . ASP A 1 350 ? -20.820 5.754 -21.802 1.00 94.19 350 ASP A O 1
ATOM 2589 N N . ASN A 1 351 ? -20.520 7.700 -20.714 1.00 92.50 351 ASN A N 1
ATOM 2590 C CA . ASN A 1 351 ? -20.046 8.440 -21.891 1.00 92.50 351 ASN A CA 1
ATOM 2591 C C . ASN A 1 351 ? -18.608 8.054 -22.258 1.00 92.50 351 ASN A C 1
ATOM 2593 O O . ASN A 1 351 ? -18.242 8.056 -23.434 1.00 92.50 351 ASN A O 1
ATOM 2597 N N . SER A 1 352 ? -17.798 7.732 -21.249 1.00 91.50 352 SER A N 1
ATOM 2598 C CA . SER A 1 352 ? -16.398 7.340 -21.402 1.00 91.50 352 SER A CA 1
ATOM 2599 C C . SER A 1 352 ? -16.244 5.834 -21.623 1.00 91.50 352 SER A C 1
ATOM 2601 O O . SER A 1 352 ? -15.428 5.405 -22.440 1.00 91.50 352 SER A O 1
ATOM 2603 N N . VAL A 1 353 ? -17.017 5.021 -20.896 1.00 94.38 353 VAL A N 1
ATOM 2604 C CA . VAL A 1 353 ? -17.007 3.555 -20.975 1.00 94.38 353 VAL A CA 1
ATOM 2605 C C . VAL A 1 353 ? -18.445 3.044 -20.930 1.00 94.38 353 VAL A C 1
ATOM 2607 O O . VAL A 1 353 ? -19.077 3.014 -19.879 1.00 94.38 353 VAL A O 1
ATOM 2610 N N . SER A 1 354 ? -18.960 2.595 -22.074 1.00 95.38 354 SER A N 1
ATOM 2611 C CA . SER A 1 354 ? -20.345 2.124 -22.195 1.00 95.38 354 SER A CA 1
ATOM 2612 C C . SER A 1 354 ? -20.688 1.026 -21.174 1.00 95.38 354 SER A C 1
ATOM 2614 O O . SER A 1 354 ? -20.055 -0.028 -21.157 1.00 95.38 354 SER A O 1
ATOM 2616 N N . GLY A 1 355 ? -21.746 1.242 -20.384 1.00 93.19 355 GLY A N 1
ATOM 2617 C CA . GLY A 1 355 ? -22.288 0.274 -19.420 1.00 93.19 355 GLY A CA 1
ATOM 2618 C C . GLY A 1 355 ? -21.538 0.181 -18.085 1.00 93.19 355 GLY A C 1
ATOM 2619 O O . GLY A 1 355 ? -21.886 -0.668 -17.256 1.00 93.19 355 GLY A O 1
ATOM 2620 N N . ASN A 1 356 ? -20.540 1.037 -17.848 1.00 95.25 356 ASN A N 1
ATOM 2621 C CA . ASN A 1 356 ? -19.707 0.997 -16.646 1.00 95.25 356 ASN A CA 1
ATOM 2622 C C . ASN A 1 356 ? -20.486 1.333 -15.365 1.00 95.25 356 ASN A C 1
ATOM 2624 O O . ASN A 1 356 ? -20.212 0.763 -14.315 1.00 95.25 356 ASN A O 1
ATOM 2628 N N . THR A 1 357 ? -21.522 2.167 -15.449 1.00 93.38 357 THR A N 1
ATOM 2629 C CA . THR A 1 357 ? -22.412 2.500 -14.323 1.00 93.38 357 THR A CA 1
ATOM 2630 C C . THR A 1 357 ? -23.173 1.266 -13.840 1.00 93.38 357 THR A C 1
ATOM 2632 O O . THR A 1 357 ? -23.283 1.009 -12.643 1.00 93.38 357 THR A O 1
ATOM 2635 N N . SER A 1 358 ? -23.660 0.445 -14.776 1.00 93.62 358 SER A N 1
ATOM 2636 C CA . SER A 1 358 ? -24.332 -0.816 -14.438 1.00 93.62 358 SER A CA 1
ATOM 2637 C C . SER A 1 358 ? -23.358 -1.836 -13.845 1.00 93.62 358 SER A C 1
ATOM 2639 O O . SER A 1 358 ? -23.737 -2.599 -12.957 1.00 93.62 358 SER A O 1
ATOM 2641 N N . ALA A 1 359 ? -22.106 -1.856 -14.313 1.00 93.44 359 ALA A N 1
ATOM 2642 C CA . ALA A 1 359 ? -21.055 -2.677 -13.719 1.00 93.44 359 ALA A CA 1
ATOM 2643 C C . ALA A 1 359 ? -20.694 -2.208 -12.302 1.00 93.44 359 ALA A C 1
ATOM 2645 O O . ALA A 1 359 ? -20.603 -3.029 -11.395 1.00 93.44 359 ALA A O 1
ATOM 2646 N N . ALA A 1 360 ? -20.572 -0.899 -12.082 1.00 93.62 360 ALA A N 1
ATOM 2647 C CA . ALA A 1 360 ? -20.286 -0.319 -10.774 1.00 93.62 360 ALA A CA 1
ATOM 2648 C C . ALA A 1 360 ? -21.321 -0.731 -9.715 1.00 93.62 360 ALA A C 1
ATOM 2650 O O . ALA A 1 360 ? -20.941 -1.060 -8.593 1.00 93.62 360 ALA A O 1
ATOM 2651 N N . ILE A 1 361 ? -22.607 -0.802 -10.082 1.00 91.56 361 ILE A N 1
ATOM 2652 C CA . ILE A 1 361 ? -23.669 -1.335 -9.212 1.00 91.56 361 ILE A CA 1
ATOM 2653 C C . ILE A 1 361 ? -23.415 -2.806 -8.860 1.00 91.56 361 ILE A C 1
ATOM 2655 O O . ILE A 1 361 ? -23.472 -3.161 -7.685 1.00 91.56 361 ILE A O 1
ATOM 2659 N N . ARG A 1 362 ? -23.101 -3.661 -9.844 1.00 90.19 362 ARG A N 1
ATOM 2660 C CA . ARG A 1 362 ? -22.838 -5.095 -9.597 1.00 90.19 362 ARG A CA 1
ATOM 2661 C C . ARG A 1 362 ? -21.627 -5.318 -8.696 1.00 90.19 362 ARG A C 1
ATOM 2663 O O . ARG A 1 362 ? -21.677 -6.154 -7.805 1.00 90.19 362 ARG A O 1
ATOM 2670 N N . PHE A 1 363 ? -20.578 -4.520 -8.872 1.00 92.12 363 PHE A N 1
ATOM 2671 C CA . PHE A 1 363 ? -19.381 -4.537 -8.029 1.00 92.12 363 PHE A CA 1
ATOM 2672 C C . PHE A 1 363 ? -19.554 -3.811 -6.677 1.00 92.12 363 PHE A C 1
ATOM 2674 O O . PHE A 1 363 ? -18.614 -3.774 -5.884 1.00 92.12 363 PHE A O 1
ATOM 2681 N N . GLY A 1 364 ? -20.730 -3.239 -6.386 1.00 90.25 364 GLY A N 1
ATOM 2682 C CA . GLY A 1 364 ? -21.028 -2.580 -5.106 1.00 90.25 364 GLY A CA 1
ATOM 2683 C C . GLY A 1 364 ? -20.337 -1.233 -4.894 1.00 90.25 364 GLY A C 1
ATOM 2684 O O . GLY A 1 364 ? -20.147 -0.805 -3.753 1.00 90.25 364 GLY A O 1
ATOM 2685 N N . ILE A 1 365 ? -19.933 -0.566 -5.976 1.00 91.06 365 ILE A N 1
ATOM 2686 C CA . ILE A 1 365 ? -19.215 0.712 -5.934 1.00 91.06 365 ILE A CA 1
ATOM 2687 C C . ILE A 1 365 ? -19.988 1.882 -6.546 1.00 91.06 365 ILE A C 1
ATOM 2689 O O . ILE A 1 365 ? -19.415 2.957 -6.671 1.00 91.06 365 ILE A O 1
ATOM 2693 N N . ASP A 1 366 ? -21.274 1.729 -6.875 1.00 85.31 366 ASP A N 1
ATOM 2694 C CA . ASP A 1 366 ? -22.180 2.796 -7.363 1.00 85.31 366 ASP A CA 1
ATOM 2695 C C . ASP A 1 366 ? -22.201 4.048 -6.472 1.00 85.31 366 ASP A C 1
ATOM 2697 O O . ASP A 1 366 ? -22.441 5.164 -6.928 1.00 85.31 366 ASP A O 1
ATOM 2701 N N . ARG A 1 367 ? -21.900 3.862 -5.187 1.00 80.31 367 ARG A N 1
ATOM 2702 C CA . ARG A 1 367 ? -21.607 4.920 -4.224 1.00 80.31 367 ARG A CA 1
ATOM 2703 C C . ARG A 1 367 ? -20.294 4.588 -3.535 1.00 80.31 367 ARG A C 1
ATOM 2705 O O . ARG A 1 367 ? -20.292 3.993 -2.465 1.00 80.31 367 ARG A O 1
ATOM 2712 N N . ALA A 1 368 ? -19.171 4.896 -4.163 1.00 86.81 368 ALA A N 1
ATOM 2713 C CA . ALA A 1 368 ? -17.856 4.604 -3.608 1.00 86.81 368 ALA A CA 1
ATOM 2714 C C . ALA A 1 368 ? -17.223 5.830 -2.956 1.00 86.81 368 ALA A C 1
ATOM 2716 O O . ALA A 1 368 ? -17.515 6.966 -3.316 1.00 86.81 368 ALA A O 1
ATOM 2717 N N . ILE A 1 369 ? -16.332 5.579 -2.002 1.00 86.00 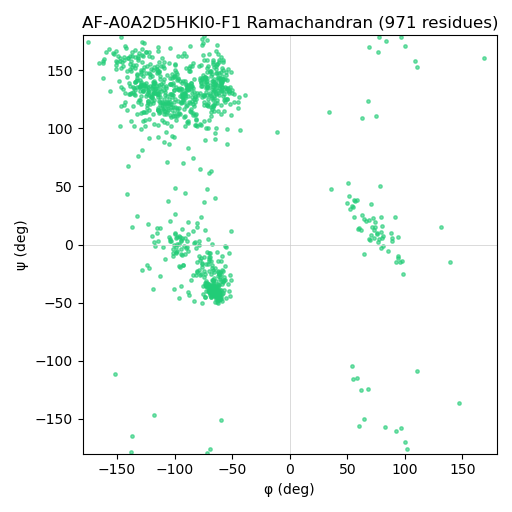369 ILE A N 1
ATOM 2718 C CA . ILE A 1 369 ? -15.530 6.606 -1.345 1.00 86.00 369 ILE A CA 1
ATOM 2719 C C . ILE A 1 369 ? -14.096 6.430 -1.828 1.00 86.00 369 ILE A C 1
ATOM 2721 O O . ILE A 1 369 ? -13.463 5.407 -1.560 1.00 86.00 369 ILE A O 1
ATOM 2725 N N . GLY A 1 370 ? -13.593 7.430 -2.548 1.00 89.50 370 GLY A N 1
ATOM 2726 C CA . GLY A 1 370 ? -12.183 7.548 -2.887 1.00 89.50 370 GLY A CA 1
ATOM 2727 C C . GLY A 1 370 ? -11.398 8.086 -1.697 1.00 89.50 370 GLY A C 1
ATOM 2728 O O . GLY A 1 370 ? -11.945 8.746 -0.815 1.00 89.50 370 GLY A O 1
ATOM 2729 N N . THR A 1 371 ? -10.114 7.775 -1.618 1.00 90.81 371 THR A N 1
ATOM 2730 C CA . THR A 1 371 ? -9.240 8.218 -0.534 1.00 90.81 371 THR A CA 1
ATOM 2731 C C . THR A 1 371 ? -7.841 8.492 -1.065 1.00 90.81 371 THR A C 1
ATOM 2733 O O . THR A 1 371 ? -7.275 7.677 -1.786 1.00 90.81 371 THR A O 1
ATOM 2736 N N . LEU A 1 372 ? -7.268 9.627 -0.670 1.00 92.62 372 LEU A N 1
ATOM 2737 C CA . LEU A 1 372 ? -5.855 9.956 -0.825 1.00 92.62 372 LEU A CA 1
ATOM 2738 C C . LEU A 1 372 ? -5.183 9.898 0.546 1.00 92.62 372 LEU A C 1
ATOM 2740 O O . LEU A 1 372 ? -5.571 10.619 1.467 1.00 92.62 372 LEU A O 1
ATOM 2744 N N . THR A 1 373 ? -4.177 9.043 0.681 1.00 92.75 373 THR A N 1
ATOM 2745 C CA . THR A 1 373 ? -3.455 8.813 1.935 1.00 92.75 373 THR A CA 1
ATOM 2746 C C . THR A 1 373 ? -2.018 9.295 1.802 1.00 92.75 373 THR A C 1
ATOM 2748 O O . THR A 1 373 ? -1.299 8.860 0.904 1.00 92.75 373 THR A O 1
ATOM 2751 N N . GLY A 1 374 ? -1.608 10.201 2.688 1.00 93.12 374 GLY A N 1
ATOM 2752 C CA . GLY A 1 374 ? -0.226 10.664 2.797 1.00 93.12 374 GLY A CA 1
ATOM 2753 C C . GLY A 1 374 ? 0.688 9.652 3.482 1.00 93.12 374 GLY A C 1
ATOM 2754 O O . GLY A 1 374 ? 0.240 8.657 4.057 1.00 93.12 374 GLY A O 1
ATOM 2755 N N . ASN A 1 375 ? 1.984 9.943 3.453 1.00 91.44 375 ASN A N 1
ATOM 2756 C CA . ASN A 1 375 ? 2.978 9.170 4.181 1.00 91.44 375 ASN A CA 1
ATOM 2757 C C . ASN A 1 375 ? 2.758 9.275 5.688 1.00 91.44 375 ASN A C 1
ATOM 2759 O O . ASN A 1 375 ? 2.251 10.265 6.219 1.00 91.44 375 ASN A O 1
ATOM 2763 N N . GLU A 1 376 ? 3.204 8.239 6.380 1.00 90.81 376 GLU A N 1
ATOM 2764 C CA . GLU A 1 376 ? 3.210 8.218 7.828 1.00 90.81 376 GLU A CA 1
ATOM 2765 C C . GLU A 1 376 ? 4.284 9.169 8.379 1.00 90.81 376 GLU A C 1
ATOM 2767 O O . GLU A 1 376 ? 5.456 9.103 8.010 1.00 90.81 376 GLU A O 1
ATOM 2772 N N . ILE A 1 377 ? 3.881 10.046 9.293 1.00 91.62 377 ILE A N 1
ATOM 2773 C CA . ILE A 1 377 ? 4.707 11.095 9.88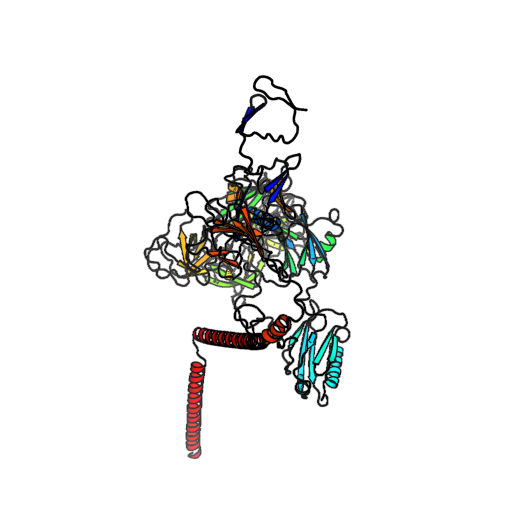9 1.00 91.62 377 ILE A CA 1
ATOM 2774 C C . ILE A 1 377 ? 4.569 11.108 11.409 1.00 91.62 377 ILE A C 1
ATOM 2776 O O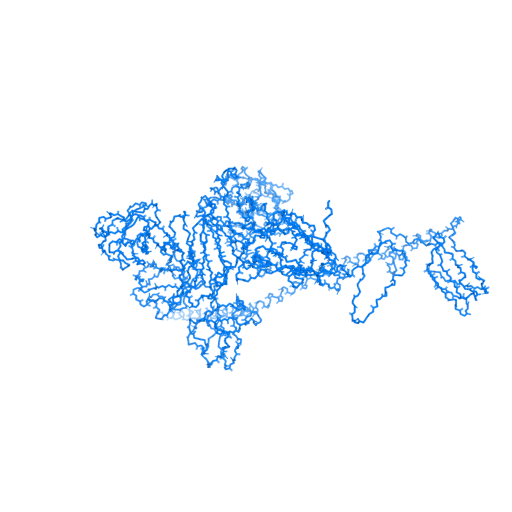 . ILE A 1 377 ? 3.591 10.623 11.980 1.00 91.62 377 ILE A O 1
ATOM 2780 N N . ALA A 1 378 ? 5.555 11.691 12.086 1.00 89.12 378 ALA A N 1
ATOM 2781 C CA . ALA A 1 378 ? 5.391 12.044 13.490 1.00 89.12 378 ALA A CA 1
ATOM 2782 C C . ALA A 1 378 ? 4.248 13.061 13.640 1.00 89.12 378 ALA A C 1
ATOM 2784 O O . ALA A 1 378 ? 4.047 13.904 12.764 1.00 89.12 378 ALA A O 1
ATOM 2785 N N . VAL A 1 379 ? 3.525 13.009 14.762 1.00 87.75 379 VAL A N 1
ATOM 2786 C CA . VAL A 1 379 ? 2.541 14.048 15.095 1.00 87.75 379 VAL A CA 1
ATOM 2787 C C . VAL A 1 379 ? 3.258 15.408 15.100 1.00 87.75 379 VAL A C 1
ATOM 2789 O O . VAL A 1 379 ? 4.266 15.546 15.803 1.00 87.75 379 VAL A O 1
ATOM 2792 N N . PRO A 1 380 ? 2.781 16.413 14.338 1.00 88.19 380 PRO A N 1
ATOM 2793 C CA . PRO A 1 380 ? 3.372 17.745 14.367 1.00 88.19 380 PRO A CA 1
ATOM 2794 C C . PRO A 1 380 ? 3.414 18.302 15.794 1.00 88.19 380 PRO A C 1
ATOM 2796 O O . PRO A 1 380 ? 2.475 18.115 16.563 1.00 88.19 380 PRO A O 1
ATOM 2799 N N . ALA A 1 381 ? 4.490 19.003 16.158 1.00 84.56 381 ALA A N 1
ATOM 2800 C CA . ALA A 1 381 ? 4.623 19.592 17.496 1.00 84.56 381 ALA A CA 1
ATOM 2801 C C . ALA A 1 381 ? 3.716 20.820 17.696 1.00 84.56 381 ALA A C 1
ATOM 2803 O O . ALA A 1 381 ? 3.342 21.153 18.819 1.00 84.56 381 ALA A O 1
ATOM 2804 N N . THR A 1 382 ? 3.370 21.500 16.604 1.00 89.50 382 THR A N 1
ATOM 2805 C CA . THR A 1 382 ? 2.509 22.684 16.574 1.00 89.50 382 THR A CA 1
ATOM 2806 C C . THR A 1 382 ? 1.522 22.583 15.420 1.00 89.50 382 THR A C 1
ATOM 2808 O O . THR A 1 382 ? 1.708 21.783 14.498 1.00 89.50 382 THR A O 1
ATOM 2811 N N . THR A 1 383 ? 0.492 23.432 15.441 1.00 91.88 383 THR A N 1
ATOM 2812 C CA . THR A 1 383 ? -0.405 23.608 14.296 1.00 91.88 383 THR A CA 1
ATOM 2813 C C . THR A 1 383 ? 0.392 23.811 13.013 1.00 91.88 383 THR A C 1
ATOM 2815 O O . THR A 1 383 ? 1.294 24.647 12.963 1.00 91.88 383 THR A O 1
ATOM 2818 N N . SER A 1 384 ? 0.054 23.030 11.993 1.00 92.06 384 SER A N 1
ATOM 2819 C CA .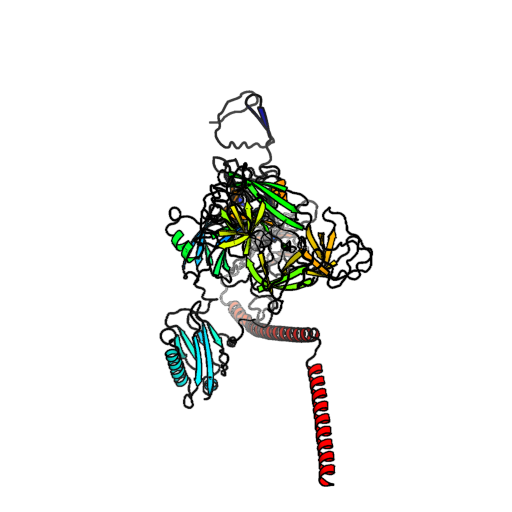 SER A 1 384 ? 0.734 23.012 10.698 1.00 92.06 384 SER A CA 1
ATOM 2820 C C . SER A 1 384 ? -0.296 23.076 9.577 1.00 92.06 384 SER A C 1
ATOM 2822 O O . SER A 1 384 ? -1.371 22.481 9.695 1.00 92.06 384 SER A O 1
ATOM 2824 N N . THR A 1 385 ? 0.010 23.806 8.504 1.00 92.75 385 THR A N 1
ATOM 2825 C CA . THR A 1 385 ? -0.926 24.040 7.399 1.00 92.75 385 THR A CA 1
ATOM 2826 C C . THR A 1 385 ? -0.289 23.847 6.029 1.00 92.75 385 THR A C 1
ATOM 2828 O O . THR A 1 385 ? 0.906 24.066 5.845 1.00 92.75 385 THR A O 1
ATOM 2831 N N . THR A 1 386 ? -1.107 23.462 5.050 1.00 92.69 386 THR A N 1
ATOM 2832 C CA . THR A 1 386 ? -0.753 23.462 3.624 1.00 92.69 386 THR A CA 1
ATOM 2833 C C . THR A 1 386 ? -1.993 23.727 2.770 1.00 92.69 386 THR A C 1
ATOM 2835 O O . THR A 1 386 ? -3.118 23.594 3.255 1.00 92.69 386 THR A O 1
ATOM 2838 N N . ASN A 1 387 ? -1.809 24.108 1.508 1.00 90.69 387 ASN A N 1
ATOM 2839 C CA . ASN A 1 387 ? -2.921 24.369 0.601 1.00 90.69 387 ASN A CA 1
ATOM 2840 C C . ASN A 1 387 ? -3.223 23.151 -0.272 1.00 90.69 387 ASN A C 1
ATOM 2842 O O . ASN A 1 387 ? -2.322 22.466 -0.761 1.00 90.69 387 ASN A O 1
ATOM 2846 N N . VAL A 1 388 ? -4.514 22.936 -0.502 1.00 90.19 388 VAL A N 1
ATOM 2847 C CA . VAL A 1 388 ? -5.053 21.907 -1.388 1.00 90.19 388 VAL A CA 1
ATOM 2848 C C . VAL A 1 388 ? -6.058 22.570 -2.317 1.00 90.19 388 VAL A C 1
ATOM 2850 O O . VAL A 1 388 ? -7.001 23.212 -1.860 1.00 90.19 388 VAL A O 1
ATOM 2853 N N . LYS A 1 389 ? -5.877 22.437 -3.626 1.00 87.94 389 LYS A N 1
ATOM 2854 C CA . LYS A 1 389 ? -6.869 22.845 -4.621 1.00 87.94 389 LYS A CA 1
ATOM 2855 C C . LYS A 1 389 ? -7.734 21.637 -4.969 1.00 87.94 389 LYS A C 1
ATOM 2857 O O . LYS A 1 389 ? -7.188 20.585 -5.286 1.00 87.94 389 LYS A O 1
ATOM 2862 N N . VAL A 1 390 ? -9.056 21.789 -4.920 1.00 87.06 390 VAL A N 1
ATOM 2863 C CA . VAL A 1 390 ? -10.020 20.759 -5.340 1.00 87.06 390 VAL A CA 1
ATOM 2864 C C . VAL A 1 390 ? -10.907 21.352 -6.430 1.00 87.06 390 VAL A C 1
ATOM 2866 O O . VAL A 1 390 ? -11.731 22.232 -6.162 1.00 87.06 390 VAL A O 1
ATOM 2869 N N . GLY A 1 391 ? -10.714 20.907 -7.672 1.00 85.25 391 GLY A N 1
ATOM 2870 C CA . GLY A 1 391 ? -11.263 21.583 -8.848 1.00 85.25 391 GLY A CA 1
ATOM 2871 C C . GLY A 1 391 ? -10.762 23.030 -8.920 1.00 85.25 391 GLY A C 1
ATOM 2872 O O . GLY A 1 391 ? -9.561 23.273 -9.036 1.00 85.25 391 GLY A O 1
ATOM 2873 N N . ASP A 1 392 ? -11.675 23.995 -8.792 1.00 83.44 392 ASP A N 1
ATOM 2874 C CA . ASP A 1 392 ? -11.358 25.431 -8.817 1.00 83.44 392 ASP A CA 1
ATOM 2875 C C . ASP A 1 392 ? -11.247 26.084 -7.433 1.00 83.44 392 ASP A C 1
ATOM 2877 O O . ASP A 1 392 ? -10.847 27.244 -7.327 1.00 83.44 392 ASP A O 1
ATOM 2881 N N . ILE A 1 393 ? -11.574 25.361 -6.361 1.00 82.50 393 ILE A N 1
ATOM 2882 C CA . ILE A 1 393 ? -11.612 25.924 -5.008 1.00 82.50 393 ILE A CA 1
ATOM 2883 C C . ILE A 1 393 ? -10.293 25.642 -4.290 1.00 82.50 393 ILE A C 1
ATOM 2885 O O . ILE A 1 393 ? -9.798 24.515 -4.283 1.00 82.50 393 ILE A O 1
ATOM 2889 N N . HIS A 1 394 ? -9.741 26.673 -3.653 1.00 86.00 394 HIS A N 1
ATOM 2890 C CA . HIS A 1 394 ? -8.564 26.567 -2.798 1.00 86.00 394 HIS A CA 1
ATOM 2891 C C . HIS A 1 394 ? -8.976 26.362 -1.340 1.00 86.00 394 HIS A C 1
ATOM 2893 O O . HIS A 1 394 ? -9.730 27.159 -0.778 1.00 86.00 394 HIS A O 1
ATOM 2899 N N . TYR A 1 395 ? -8.431 25.314 -0.733 1.00 86.94 395 TYR A N 1
ATOM 2900 C CA . TYR A 1 395 ? -8.605 24.970 0.667 1.00 86.94 395 TYR A CA 1
ATOM 2901 C C . TYR A 1 395 ? -7.279 25.056 1.420 1.00 86.94 395 TYR A C 1
ATOM 2903 O O . TYR A 1 395 ? -6.217 24.738 0.886 1.00 86.94 395 TYR A O 1
ATOM 2911 N N . THR A 1 396 ? -7.364 25.417 2.692 1.00 89.31 396 THR A N 1
ATOM 2912 C CA . THR A 1 396 ? -6.302 25.289 3.682 1.00 89.31 396 THR A CA 1
ATOM 2913 C C . THR A 1 396 ? -6.545 24.020 4.487 1.00 89.31 396 THR A C 1
ATOM 2915 O O . THR A 1 396 ? -7.534 23.902 5.217 1.00 89.31 396 THR A O 1
ATOM 2918 N N . LEU A 1 397 ? -5.626 23.070 4.366 1.00 90.12 397 LEU A N 1
ATOM 2919 C CA . LEU A 1 397 ? -5.522 21.906 5.231 1.00 90.12 397 LEU A CA 1
ATOM 2920 C C . LEU A 1 397 ? -4.763 22.302 6.498 1.00 90.12 397 LEU A C 1
ATOM 2922 O O . LEU A 1 397 ? -3.660 22.833 6.415 1.00 90.12 397 LEU A O 1
ATOM 2926 N N . THR A 1 398 ? -5.343 22.034 7.664 1.00 88.44 398 THR A N 1
ATOM 2927 C CA . THR A 1 398 ? -4.756 22.318 8.978 1.00 88.44 398 THR A CA 1
ATOM 2928 C C . THR A 1 398 ? -4.711 21.054 9.826 1.00 88.44 398 THR A C 1
ATOM 2930 O O . THR A 1 398 ? -5.744 20.415 10.028 1.00 88.44 398 THR A O 1
ATOM 2933 N N . ILE A 1 399 ? -3.540 20.732 10.376 1.00 90.88 399 ILE A N 1
ATOM 2934 C CA . ILE A 1 399 ? -3.363 19.705 11.408 1.00 90.88 399 ILE A CA 1
ATOM 2935 C C . ILE A 1 399 ? -3.072 20.395 12.736 1.00 90.88 399 ILE A C 1
ATOM 2937 O O . ILE A 1 399 ? -2.117 21.163 12.845 1.00 90.88 399 ILE A O 1
ATOM 2941 N N . ASN A 1 400 ? -3.899 20.116 13.741 1.00 87.94 400 ASN A N 1
ATOM 2942 C CA . ASN A 1 400 ? -3.829 20.725 15.064 1.00 87.94 400 ASN A CA 1
ATOM 2943 C C . ASN A 1 400 ? -3.562 19.657 16.136 1.00 87.94 400 ASN A C 1
ATOM 2945 O O . ASN A 1 400 ? -4.487 18.938 16.527 1.00 87.94 400 ASN A O 1
ATOM 2949 N N . PRO A 1 401 ? -2.327 19.552 16.650 1.00 87.06 401 PRO A N 1
ATOM 2950 C CA . PRO A 1 401 ? -2.062 18.820 17.881 1.00 87.06 401 PRO A CA 1
ATOM 2951 C C . PRO A 1 401 ? -2.597 19.618 19.084 1.00 87.06 401 PRO A C 1
ATOM 2953 O O . PRO A 1 401 ? -2.462 20.839 19.153 1.00 87.06 401 PRO A O 1
ATOM 2956 N N . SER A 1 402 ? -3.203 18.938 20.054 1.00 77.38 402 SER A N 1
ATOM 2957 C CA . SER A 1 402 ? -3.663 19.534 21.315 1.00 77.38 402 SER A CA 1
ATOM 2958 C C . SER A 1 402 ? -2.864 19.003 22.509 1.00 77.38 402 SER A C 1
ATOM 2960 O O . SER A 1 402 ? -2.330 17.894 22.468 1.00 77.38 402 SER A O 1
ATOM 2962 N N . ASN A 1 403 ? -2.833 19.765 23.609 1.00 63.69 403 ASN A N 1
ATOM 2963 C CA . ASN A 1 403 ? -2.075 19.441 24.830 1.00 63.69 403 ASN A CA 1
ATOM 2964 C C . ASN A 1 403 ? -2.460 18.098 25.498 1.00 63.69 403 ASN A C 1
ATOM 2966 O O . ASN A 1 403 ? -1.763 17.659 26.405 1.00 63.69 403 ASN A O 1
ATOM 2970 N N . GLY A 1 404 ? -3.543 17.438 25.065 1.00 64.31 404 GLY A N 1
ATOM 2971 C CA . GLY A 1 404 ? -3.963 16.111 25.537 1.00 64.31 404 GLY A CA 1
ATOM 2972 C C . GLY A 1 404 ? -3.509 14.935 24.663 1.00 64.31 404 GLY A C 1
ATOM 2973 O O . GLY A 1 404 ? -3.974 13.823 24.875 1.00 64.31 404 GLY A O 1
ATOM 2974 N N . GLY A 1 405 ? -2.660 15.156 23.651 1.00 70.44 405 GLY A N 1
ATOM 2975 C CA . GLY A 1 405 ? -2.249 14.109 22.700 1.00 70.44 405 GLY A CA 1
ATOM 2976 C C . GLY A 1 405 ? -3.315 13.766 21.650 1.00 70.44 405 GLY A C 1
ATOM 2977 O O . GLY A 1 405 ? -3.169 12.795 20.909 1.00 70.44 405 GLY A O 1
ATOM 2978 N N . LYS A 1 406 ? -4.388 14.561 21.586 1.00 79.31 406 LYS A N 1
ATOM 2979 C CA . LYS A 1 406 ? -5.423 14.509 20.551 1.00 79.31 406 LYS A CA 1
ATOM 2980 C C . LYS A 1 406 ? -4.996 15.357 19.357 1.00 79.31 406 LYS A C 1
ATOM 2982 O O . LYS A 1 406 ? -4.531 16.485 19.541 1.00 79.31 406 LYS A O 1
ATOM 2987 N N . VAL A 1 407 ? -5.192 14.825 18.157 1.00 85.31 407 VAL A N 1
ATOM 2988 C CA . VAL A 1 407 ? -4.847 15.476 16.889 1.00 85.31 407 VAL A CA 1
ATOM 2989 C C . VAL A 1 407 ? -6.117 15.630 16.070 1.00 85.31 407 VAL A C 1
ATOM 2991 O O . VAL A 1 407 ? -6.839 14.656 15.866 1.00 85.31 407 VAL A O 1
ATOM 2994 N N . THR A 1 408 ? -6.397 16.845 15.609 1.00 81.50 408 THR A N 1
ATOM 2995 C CA . THR A 1 408 ? -7.515 17.105 14.698 1.00 81.50 408 THR A CA 1
ATOM 2996 C C . THR A 1 408 ? -7.005 17.556 13.340 1.00 81.50 408 THR A C 1
ATOM 2998 O O . THR A 1 408 ? -5.960 18.199 13.228 1.00 81.50 408 THR A O 1
ATOM 3001 N N . ALA A 1 409 ? -7.759 17.208 12.302 1.00 85.31 409 ALA A N 1
ATOM 3002 C CA . ALA A 1 409 ? -7.517 17.651 10.942 1.00 85.31 409 ALA A CA 1
ATOM 3003 C C . ALA A 1 409 ? -8.739 18.431 10.449 1.00 85.31 409 ALA A C 1
ATOM 3005 O O . ALA A 1 409 ? -9.880 18.018 10.666 1.00 85.31 409 ALA A O 1
ATOM 3006 N N . GLU A 1 410 ? -8.505 19.571 9.807 1.00 81.62 410 GLU A N 1
ATOM 3007 C CA . GLU A 1 410 ? -9.555 20.421 9.250 1.00 81.62 410 GLU A CA 1
ATOM 3008 C C . GLU A 1 410 ? -9.181 20.859 7.833 1.00 81.62 410 GLU A C 1
ATOM 3010 O O . GLU A 1 410 ? -8.029 21.195 7.564 1.00 81.62 410 GLU A O 1
ATOM 3015 N N . LEU A 1 411 ? -10.167 20.881 6.938 1.00 82.00 411 LEU A N 1
ATOM 3016 C CA . LEU A 1 411 ? -10.046 21.417 5.586 1.00 82.00 411 LEU A CA 1
ATOM 3017 C C . LEU A 1 411 ? -11.042 22.571 5.456 1.00 82.00 411 LEU A C 1
ATOM 3019 O O . LEU A 1 411 ? -12.233 22.377 5.701 1.00 82.00 411 LEU A O 1
ATOM 3023 N N . LYS A 1 412 ? -10.563 23.773 5.133 1.00 80.00 412 LYS A N 1
ATOM 3024 C CA . LYS A 1 412 ? -11.385 24.993 5.087 1.00 80.00 412 LYS A CA 1
ATOM 3025 C C . LYS A 1 412 ? -11.098 25.794 3.832 1.00 80.00 412 LYS A C 1
ATOM 3027 O O . LYS A 1 412 ? -9.944 25.889 3.442 1.00 80.00 412 LYS A O 1
ATOM 3032 N N . ASP A 1 413 ? -12.115 26.354 3.195 1.00 79.00 413 ASP A N 1
ATOM 3033 C CA . ASP A 1 413 ? -11.919 27.231 2.038 1.00 79.00 413 ASP A CA 1
ATOM 3034 C C . ASP A 1 413 ? -11.398 28.626 2.448 1.00 79.00 413 ASP A C 1
ATOM 3036 O O . ASP A 1 413 ? -11.221 28.930 3.632 1.00 79.00 413 ASP A O 1
ATOM 3040 N N . GLY A 1 414 ? -11.176 29.504 1.464 1.00 71.94 414 GLY A N 1
ATOM 3041 C CA . GLY A 1 414 ? -10.750 30.892 1.697 1.00 71.94 414 GLY A CA 1
ATOM 3042 C C . GLY A 1 414 ? -11.715 31.743 2.542 1.00 71.94 414 GLY A C 1
ATOM 3043 O O . GLY A 1 414 ? -11.312 32.791 3.042 1.00 71.94 414 GLY A O 1
ATOM 3044 N N . ASN A 1 415 ? -12.957 31.293 2.751 1.00 68.31 415 ASN A N 1
ATOM 3045 C CA . ASN A 1 415 ? -13.954 31.921 3.624 1.00 68.31 415 ASN A CA 1
ATOM 3046 C C . ASN A 1 415 ? -14.053 31.231 4.996 1.00 68.31 415 ASN A C 1
ATOM 3048 O O . ASN A 1 415 ? -14.959 31.536 5.775 1.00 68.31 415 ASN A O 1
ATOM 3052 N N . ASN A 1 416 ? -13.123 30.323 5.311 1.00 66.94 416 ASN A N 1
ATOM 3053 C CA . ASN A 1 416 ? -13.090 29.528 6.537 1.00 66.94 416 ASN A CA 1
ATOM 3054 C C . ASN A 1 416 ? -14.304 28.581 6.682 1.00 66.94 416 ASN A C 1
ATOM 3056 O O . ASN A 1 416 ? -14.666 28.201 7.798 1.00 66.94 416 ASN A O 1
ATOM 3060 N N . ILE A 1 417 ? -14.919 28.190 5.560 1.00 64.81 417 ILE A N 1
ATOM 3061 C CA . ILE A 1 417 ? -16.049 27.257 5.491 1.00 64.81 417 ILE A CA 1
ATOM 3062 C C . ILE A 1 417 ? -15.513 25.840 5.267 1.00 64.81 417 ILE A C 1
ATOM 3064 O O . ILE A 1 417 ? -14.649 25.605 4.421 1.00 64.81 417 ILE A O 1
ATOM 3068 N N . VAL A 1 418 ? -16.032 24.876 6.029 1.00 64.38 418 VAL A N 1
ATOM 3069 C CA . VAL A 1 418 ? -15.742 23.449 5.822 1.00 64.38 418 VAL A CA 1
ATOM 3070 C C . VAL A 1 418 ? -16.552 22.967 4.609 1.00 64.38 418 VAL A C 1
ATOM 3072 O O . VAL A 1 418 ? -17.767 23.179 4.592 1.00 64.38 418 VAL A O 1
ATOM 3075 N N . PRO A 1 419 ? -15.936 22.344 3.586 1.00 58.97 419 PRO A N 1
ATOM 3076 C CA . PRO A 1 419 ? -16.663 21.871 2.413 1.00 58.97 419 PRO A CA 1
ATOM 3077 C C . PRO A 1 419 ? -17.728 20.846 2.818 1.00 58.97 419 PRO A C 1
ATOM 3079 O O . PRO A 1 419 ? -17.418 19.812 3.398 1.00 58.97 419 PRO A O 1
ATOM 3082 N N . THR A 1 420 ? -18.989 21.157 2.519 1.00 51.06 420 THR A N 1
ATOM 3083 C CA . THR A 1 420 ? -20.166 20.362 2.919 1.00 51.06 420 THR A CA 1
ATOM 3084 C C . THR A 1 420 ? -20.820 19.611 1.758 1.00 51.06 420 THR A C 1
ATOM 3086 O O . THR A 1 420 ? -21.637 18.730 1.995 1.00 51.06 420 THR A O 1
ATOM 3089 N N . ASN A 1 421 ? -20.461 19.926 0.505 1.00 50.31 421 ASN A N 1
ATOM 3090 C CA . ASN A 1 421 ? -21.194 19.474 -0.681 1.00 50.31 421 ASN A CA 1
ATOM 3091 C C . ASN A 1 421 ? -20.266 18.876 -1.752 1.00 50.31 421 ASN A C 1
ATOM 3093 O O . ASN A 1 421 ? -20.007 19.515 -2.771 1.00 50.31 421 ASN A O 1
ATOM 3097 N N . ILE A 1 422 ? -19.788 17.651 -1.541 1.00 46.31 422 ILE A N 1
ATOM 3098 C CA . ILE A 1 422 ? -19.421 16.694 -2.602 1.00 46.31 422 ILE A CA 1
ATOM 3099 C C . ILE A 1 422 ? -19.761 15.331 -1.997 1.00 46.31 422 ILE A C 1
ATOM 3101 O O . ILE A 1 422 ? -19.301 15.064 -0.891 1.00 46.31 422 ILE A O 1
ATOM 3105 N N . LEU A 1 423 ? -20.677 14.574 -2.606 1.00 39.22 423 LEU A N 1
ATOM 3106 C CA . LEU A 1 423 ? -21.401 13.479 -1.947 1.00 39.22 423 LEU A CA 1
ATOM 3107 C C . LEU A 1 423 ? -20.484 12.562 -1.108 1.00 39.22 423 LEU A C 1
ATOM 3109 O O . LEU A 1 423 ? -19.554 11.961 -1.629 1.00 39.22 423 LEU A O 1
ATOM 3113 N N . ASP A 1 424 ? -20.815 12.450 0.185 1.00 48.62 424 ASP A N 1
ATOM 3114 C CA . ASP A 1 424 ? -20.187 11.597 1.208 1.00 48.62 424 ASP A CA 1
ATOM 3115 C C . ASP A 1 424 ? -18.762 12.005 1.678 1.00 48.62 424 ASP A C 1
ATOM 3117 O O . ASP A 1 424 ? -17.959 11.180 2.114 1.00 48.62 424 ASP A O 1
ATOM 3121 N N . ASP A 1 425 ? -18.559 13.329 1.712 1.00 52.28 425 ASP A N 1
ATOM 3122 C CA . ASP A 1 425 ? -17.605 14.136 2.488 1.00 52.28 425 ASP A CA 1
ATOM 3123 C C . ASP A 1 425 ? -16.132 14.123 2.034 1.00 52.28 425 ASP A C 1
ATOM 3125 O O . ASP A 1 425 ? -15.376 13.195 2.318 1.00 52.28 425 ASP A O 1
ATOM 3129 N N . ALA A 1 426 ? -15.654 15.257 1.496 1.00 52.06 426 ALA A N 1
ATOM 3130 C CA . ALA A 1 426 ? -14.225 15.587 1.461 1.00 52.06 426 ALA A CA 1
ATOM 3131 C C . ALA A 1 426 ? -13.714 15.912 2.877 1.00 52.06 426 ALA A C 1
ATOM 3133 O O . ALA A 1 426 ? -13.299 17.032 3.185 1.00 52.06 426 ALA A O 1
ATOM 3134 N N . THR A 1 427 ? -13.804 14.937 3.783 1.00 69.25 427 THR A N 1
ATOM 3135 C CA . THR A 1 427 ? -13.208 15.043 5.107 1.00 69.25 427 THR A CA 1
ATOM 3136 C C . THR A 1 427 ? -11.723 14.801 4.999 1.00 69.25 427 THR A C 1
ATOM 3138 O O . THR A 1 427 ? -11.289 13.827 4.379 1.00 69.25 427 THR A O 1
ATOM 3141 N N . VAL A 1 428 ? -10.961 15.631 5.696 1.00 79.69 428 VAL A N 1
ATOM 3142 C CA . VAL A 1 428 ? -9.614 15.262 6.087 1.00 79.69 428 VAL A CA 1
ATOM 3143 C C . VAL A 1 428 ? -9.642 14.672 7.486 1.00 79.69 428 VAL A C 1
ATOM 3145 O O . VAL A 1 428 ? -10.276 15.224 8.388 1.00 79.69 428 VAL A O 1
ATOM 3148 N N . ASN A 1 429 ? -8.957 13.551 7.656 1.00 83.44 429 ASN A N 1
ATOM 3149 C CA . ASN A 1 429 ? -8.834 12.868 8.928 1.00 83.44 429 ASN A CA 1
ATOM 3150 C C . ASN A 1 429 ? -7.360 12.584 9.217 1.00 83.44 429 ASN A C 1
ATOM 3152 O O . ASN A 1 429 ? -6.542 12.382 8.316 1.00 83.44 429 ASN A O 1
ATOM 3156 N N . TRP A 1 430 ? -7.035 12.591 10.504 1.00 88.19 430 TRP A N 1
ATOM 3157 C CA . TRP A 1 430 ? -5.772 12.089 11.017 1.00 88.19 430 TRP A CA 1
ATOM 3158 C C . TRP A 1 430 ? -5.983 10.635 11.427 1.00 88.19 430 TRP A C 1
ATOM 3160 O O . TRP A 1 430 ? -6.861 10.375 12.247 1.00 88.19 430 TRP A O 1
ATOM 3170 N N . MET A 1 431 ? -5.209 9.706 10.871 1.00 88.38 431 MET A N 1
ATOM 3171 C CA . MET A 1 431 ? -5.228 8.298 11.277 1.00 88.38 431 MET A CA 1
ATOM 3172 C C . MET A 1 431 ? -3.943 7.951 12.021 1.00 88.38 431 MET A C 1
ATOM 3174 O O . MET A 1 431 ? -2.853 8.279 11.558 1.00 88.38 431 MET A O 1
ATOM 3178 N N . SER A 1 432 ? -4.064 7.274 13.160 1.00 89.94 432 SER A N 1
ATOM 3179 C CA . SER A 1 432 ? -2.937 6.804 13.971 1.00 89.94 432 SER A CA 1
ATOM 3180 C C . SER A 1 432 ? -3.302 5.498 14.671 1.00 89.94 432 SER A C 1
ATOM 3182 O O . SER A 1 432 ? -4.477 5.208 14.886 1.00 89.94 432 SER A O 1
ATOM 3184 N N . ASN A 1 433 ? -2.291 4.727 15.066 1.00 90.56 433 ASN A N 1
ATOM 3185 C CA . ASN A 1 433 ? -2.486 3.515 15.860 1.00 90.56 433 ASN A CA 1
ATOM 3186 C C . ASN A 1 433 ? -2.932 3.830 17.297 1.00 90.56 433 ASN A C 1
ATOM 3188 O O . ASN A 1 433 ? -3.526 2.976 17.955 1.00 90.56 433 ASN A O 1
ATOM 3192 N N . ILE A 1 434 ? -2.642 5.043 17.783 1.00 91.44 434 ILE A N 1
ATOM 3193 C CA . ILE A 1 434 ? -3.063 5.524 19.099 1.00 91.44 434 ILE A CA 1
ATOM 3194 C C . ILE A 1 434 ? -4.295 6.399 18.925 1.00 91.44 434 ILE A C 1
ATOM 3196 O O . ILE A 1 434 ? -4.209 7.539 18.465 1.00 91.44 434 ILE A O 1
ATOM 3200 N N . ILE A 1 435 ? -5.445 5.871 19.332 1.00 91.75 435 ILE A N 1
ATOM 3201 C CA . ILE A 1 435 ? -6.702 6.608 19.307 1.00 91.75 435 ILE A CA 1
ATOM 3202 C C . ILE A 1 435 ? -6.878 7.306 20.649 1.00 91.75 435 ILE A C 1
ATOM 3204 O O . ILE A 1 435 ? -7.239 6.680 21.646 1.00 91.75 435 ILE A O 1
ATOM 3208 N N . THR A 1 436 ? -6.602 8.608 20.673 1.00 89.88 436 THR A N 1
ATOM 3209 C CA . THR A 1 436 ? -6.843 9.458 21.843 1.00 89.88 436 THR A CA 1
ATOM 3210 C C . THR A 1 436 ? -8.289 9.947 21.837 1.00 89.88 436 THR A C 1
ATOM 3212 O O . THR A 1 436 ? -8.766 10.488 20.839 1.00 89.88 436 THR A O 1
ATOM 3215 N N . SER A 1 437 ? -8.978 9.794 22.962 1.00 88.69 437 SER A N 1
ATOM 3216 C CA . SER A 1 437 ? -10.382 10.153 23.129 1.00 88.69 437 SER A CA 1
ATOM 3217 C C . SER A 1 437 ? -10.595 10.946 24.412 1.00 88.69 437 SER A C 1
ATOM 3219 O O . SER A 1 437 ? -9.970 10.670 25.435 1.00 88.69 437 SER A O 1
ATOM 3221 N N . ASP A 1 438 ? -11.546 11.883 24.382 1.00 86.94 438 ASP A N 1
ATOM 3222 C CA . ASP A 1 438 ? -12.027 12.545 25.594 1.00 86.94 438 ASP A CA 1
ATOM 3223 C C . ASP A 1 438 ? -13.186 11.764 26.216 1.00 86.94 438 ASP A C 1
ATOM 3225 O O . ASP A 1 438 ? -14.313 11.778 25.722 1.00 86.94 438 ASP A O 1
ATOM 3229 N N . THR A 1 439 ? -12.899 11.060 27.310 1.00 90.31 439 THR A N 1
ATOM 3230 C CA . THR A 1 439 ? -13.875 10.214 28.009 1.00 90.31 439 THR A CA 1
ATOM 3231 C C . THR A 1 439 ? -14.575 10.931 29.170 1.00 90.31 439 THR A C 1
ATOM 3233 O O . THR A 1 439 ? -15.396 10.324 29.861 1.00 90.31 439 THR A O 1
ATOM 3236 N N . THR A 1 440 ? -14.301 12.223 29.402 1.00 86.94 440 THR A N 1
ATOM 3237 C CA . THR A 1 440 ? -14.812 12.982 30.567 1.00 86.94 440 THR A CA 1
ATOM 3238 C C . THR A 1 440 ? -16.338 13.064 30.630 1.00 86.94 440 THR A C 1
ATOM 3240 O O . THR A 1 440 ? -16.908 13.132 31.719 1.00 86.94 440 THR A O 1
ATOM 3243 N N . SER A 1 441 ? -17.007 13.032 29.475 1.00 82.88 441 SER A N 1
ATOM 3244 C CA . SER A 1 441 ? -18.464 13.180 29.343 1.00 82.88 441 SER A CA 1
ATOM 3245 C C . SER A 1 441 ? -19.210 11.866 29.073 1.00 82.88 441 SER A C 1
ATOM 3247 O O . SER A 1 441 ? -20.428 11.876 28.875 1.00 82.88 441 SER A O 1
ATOM 3249 N N . VAL A 1 442 ? -18.509 10.726 29.086 1.00 86.31 442 VAL A N 1
ATOM 3250 C CA . VAL A 1 442 ? -19.114 9.411 28.834 1.00 86.31 442 VAL A CA 1
ATOM 3251 C C . VAL A 1 442 ? -20.040 9.048 29.996 1.00 86.31 442 VAL A C 1
ATOM 3253 O O . VAL A 1 442 ? -19.608 8.918 31.144 1.00 86.31 442 VAL A O 1
ATOM 3256 N N . ALA A 1 443 ? -21.331 8.887 29.706 1.00 84.44 443 ALA A N 1
ATOM 3257 C CA . ALA A 1 443 ? -22.332 8.493 30.694 1.00 84.44 443 ALA A CA 1
ATOM 3258 C C . ALA A 1 443 ? -22.127 7.038 31.147 1.00 84.44 443 ALA A C 1
ATOM 3260 O O . ALA A 1 443 ? -21.671 6.204 30.368 1.00 84.44 443 ALA A O 1
ATOM 3261 N N . SER A 1 444 ? -22.483 6.724 32.396 1.00 90.19 444 SER A N 1
ATOM 3262 C CA . SER A 1 444 ? -22.386 5.356 32.919 1.00 90.19 444 SER A CA 1
ATOM 3263 C C . SER A 1 444 ? -23.545 4.498 32.417 1.00 90.19 444 SER A C 1
ATOM 3265 O O . SER A 1 444 ? -24.673 4.651 32.888 1.00 90.19 444 SER A O 1
ATOM 3267 N N . ALA A 1 445 ? -23.287 3.623 31.448 1.00 89.38 445 ALA A N 1
ATOM 3268 C CA . ALA A 1 445 ? -24.262 2.670 30.924 1.00 89.38 445 ALA A CA 1
ATOM 3269 C C . ALA A 1 445 ? -23.563 1.497 30.215 1.00 89.38 445 ALA A C 1
ATOM 3271 O O . ALA A 1 445 ? -22.371 1.548 29.907 1.00 89.38 445 ALA A O 1
ATOM 3272 N N . VAL A 1 446 ? -24.317 0.427 29.954 1.00 89.19 446 VAL A N 1
ATOM 3273 C CA . VAL A 1 446 ? -23.876 -0.641 29.049 1.00 89.19 446 VAL A CA 1
ATOM 3274 C C . VAL A 1 446 ? -23.926 -0.119 27.616 1.00 89.19 446 VAL A C 1
ATOM 3276 O O . VAL A 1 446 ? -24.938 0.441 27.199 1.00 89.19 446 VAL A O 1
ATOM 3279 N N . GLY A 1 447 ? -22.846 -0.322 26.859 1.00 84.12 447 GLY A N 1
ATOM 3280 C CA . GLY A 1 447 ? -22.767 0.119 25.463 1.00 84.12 447 GLY A CA 1
ATOM 3281 C C . GLY A 1 447 ? -22.585 1.630 25.293 1.00 84.12 447 GLY A C 1
ATOM 3282 O O . GLY A 1 447 ? -22.857 2.152 24.214 1.00 84.12 447 GLY A O 1
ATOM 3283 N N . SER A 1 448 ? -22.132 2.340 26.334 1.00 87.94 448 SER A N 1
ATOM 3284 C CA . SER A 1 448 ? -21.810 3.768 26.247 1.00 87.94 448 SER A CA 1
ATOM 3285 C C . SER A 1 448 ? -20.842 4.060 25.100 1.00 87.94 448 SER A C 1
ATOM 3287 O O . SER A 1 448 ? -19.819 3.404 24.948 1.00 87.94 448 SER A O 1
ATOM 3289 N N . VAL A 1 449 ? -21.127 5.066 24.282 1.00 88.38 449 VAL A N 1
ATOM 3290 C CA . VAL A 1 449 ? -20.259 5.405 23.148 1.00 88.38 449 VAL A CA 1
ATOM 3291 C C . VAL A 1 449 ? -19.101 6.281 23.618 1.00 88.38 449 VAL A C 1
ATOM 3293 O O . VAL A 1 449 ? -19.306 7.283 24.303 1.00 88.38 449 VAL A O 1
ATOM 3296 N N . ILE A 1 450 ? -17.893 5.910 23.211 1.00 90.31 450 ILE A N 1
ATOM 3297 C CA . ILE A 1 450 ? -16.673 6.705 23.316 1.00 90.31 450 ILE A CA 1
ATOM 3298 C C . ILE A 1 450 ? -16.470 7.378 21.959 1.00 90.31 450 ILE A C 1
ATOM 3300 O O . ILE A 1 450 ? -16.341 6.691 20.947 1.00 90.31 450 ILE A O 1
ATOM 3304 N N . THR A 1 451 ? -16.501 8.708 21.922 1.00 85.19 451 THR A N 1
ATOM 3305 C CA . THR A 1 451 ? -16.335 9.482 20.684 1.00 85.19 451 THR A CA 1
ATOM 3306 C C . THR A 1 451 ? -14.896 9.896 20.467 1.00 85.19 451 THR A C 1
ATOM 3308 O O . THR A 1 451 ? -14.257 10.393 21.391 1.00 85.19 451 THR A O 1
ATOM 3311 N N . THR A 1 452 ? -14.430 9.807 19.231 1.00 82.19 452 THR A N 1
ATOM 3312 C CA . THR A 1 452 ? -13.070 10.166 18.839 1.00 82.19 452 THR A CA 1
ATOM 3313 C C . THR A 1 452 ? -13.087 11.351 17.881 1.00 82.19 452 THR A C 1
ATOM 3315 O O . THR A 1 452 ? -14.030 11.567 17.119 1.00 82.19 452 THR A O 1
ATOM 3318 N N . ASP A 1 453 ? -12.020 12.144 17.912 1.00 71.06 453 ASP A N 1
ATOM 3319 C CA . ASP A 1 453 ? -11.865 13.285 17.002 1.00 71.06 453 ASP A CA 1
ATOM 3320 C C . ASP A 1 453 ? -11.029 12.965 15.763 1.00 71.06 453 ASP A C 1
ATOM 3322 O O . ASP A 1 453 ? -11.081 13.692 14.770 1.00 71.06 453 ASP A O 1
ATOM 3326 N N . SER A 1 454 ? -10.264 11.880 15.837 1.00 71.62 454 SER A N 1
ATOM 3327 C CA . SER A 1 454 ? -9.571 11.243 14.726 1.00 71.62 454 SER A CA 1
ATOM 3328 C C . SER A 1 454 ? -10.386 10.054 14.225 1.00 71.62 454 SER A C 1
ATOM 3330 O O . SER A 1 454 ? -11.042 9.379 15.028 1.00 71.62 454 SER A O 1
ATOM 3332 N N . ASP A 1 455 ? -10.295 9.777 12.922 1.00 74.44 455 ASP A N 1
ATOM 3333 C CA . ASP A 1 455 ? -10.837 8.534 12.378 1.00 74.44 455 ASP A CA 1
ATOM 3334 C C . ASP A 1 455 ? -10.087 7.348 12.994 1.00 74.44 455 ASP A C 1
ATOM 3336 O O . ASP A 1 455 ? -8.886 7.425 13.285 1.00 74.44 455 ASP A O 1
ATOM 3340 N N . HIS A 1 456 ? -10.793 6.236 13.168 1.00 83.62 456 HIS A N 1
ATOM 3341 C CA . HIS A 1 456 ? -10.187 4.979 13.587 1.00 83.62 456 HIS A CA 1
ATOM 3342 C C . HIS A 1 456 ? -10.585 3.816 12.680 1.00 83.62 456 HIS A C 1
ATOM 3344 O O . HIS A 1 456 ? -11.720 3.688 12.208 1.00 83.62 456 HIS A O 1
ATOM 3350 N N . GLU A 1 457 ? -9.648 2.889 12.517 1.00 82.12 457 GLU A N 1
ATOM 3351 C CA . GLU A 1 457 ? -9.825 1.655 11.744 1.00 82.12 457 GLU A CA 1
ATOM 3352 C C . GLU A 1 457 ? -10.395 0.513 12.597 1.00 82.12 457 GLU A C 1
ATOM 3354 O O . GLU A 1 457 ? -10.235 -0.659 12.265 1.00 82.12 457 GLU A O 1
ATOM 3359 N N . PHE A 1 458 ? -11.022 0.833 13.734 1.00 88.75 458 PHE A N 1
ATOM 3360 C CA . PHE A 1 458 ? -11.694 -0.183 14.541 1.00 88.75 458 PHE A CA 1
ATOM 3361 C C . PHE A 1 458 ? -12.892 -0.757 13.786 1.00 88.75 458 PHE A C 1
ATOM 3363 O O . PHE A 1 458 ? -13.735 -0.005 13.283 1.00 88.75 458 PHE A O 1
ATOM 3370 N N . ASN A 1 459 ? -12.966 -2.081 13.784 1.00 88.25 459 ASN A N 1
ATOM 3371 C CA . ASN A 1 459 ? -14.083 -2.894 13.338 1.00 88.25 459 ASN A CA 1
ATOM 3372 C C . ASN A 1 459 ? -14.729 -3.591 14.540 1.00 88.25 459 ASN A C 1
ATOM 3374 O O . ASN A 1 459 ? -14.143 -3.714 15.617 1.00 88.25 459 ASN A O 1
ATOM 3378 N N . ILE A 1 460 ? -15.972 -4.037 14.371 1.00 89.75 460 ILE A N 1
ATOM 3379 C CA . ILE A 1 460 ? -16.661 -4.812 15.406 1.00 89.75 460 ILE A CA 1
ATOM 3380 C C . ILE A 1 460 ? -15.906 -6.130 15.605 1.00 89.75 460 ILE A C 1
ATOM 3382 O O . ILE A 1 460 ? -15.654 -6.841 14.642 1.00 89.75 460 ILE A O 1
ATOM 3386 N N . GLY A 1 461 ? -15.580 -6.466 16.853 1.00 89.44 461 GLY A N 1
ATOM 3387 C CA . GLY A 1 461 ? -14.804 -7.665 17.185 1.00 89.44 461 GLY A CA 1
ATOM 3388 C C . GLY A 1 461 ? -13.311 -7.418 17.405 1.00 89.44 461 GLY A C 1
ATOM 3389 O O . GLY A 1 461 ? -12.665 -8.266 18.022 1.00 89.44 461 GLY A O 1
ATOM 3390 N N . ASP A 1 462 ? -12.787 -6.253 17.016 1.00 93.31 462 ASP A N 1
ATOM 3391 C CA . ASP A 1 462 ? -11.379 -5.914 17.234 1.00 93.31 462 ASP A CA 1
ATOM 3392 C C . ASP A 1 462 ? -11.014 -5.936 18.721 1.00 93.31 462 ASP A C 1
ATOM 3394 O O . ASP A 1 462 ? -11.775 -5.473 19.582 1.00 93.31 462 ASP A O 1
ATOM 3398 N N . LYS A 1 463 ? -9.814 -6.438 19.023 1.00 95.38 463 LYS A N 1
ATOM 3399 C CA . LYS A 1 463 ? -9.222 -6.395 20.363 1.00 95.38 463 LYS A CA 1
ATOM 3400 C C . LYS A 1 463 ? -8.457 -5.092 20.549 1.00 95.38 463 LYS A C 1
ATOM 3402 O O . LYS A 1 463 ? -7.541 -4.789 19.786 1.00 95.38 463 LYS A O 1
ATOM 3407 N N . VAL A 1 464 ? -8.832 -4.324 21.567 1.00 96.56 464 VAL A N 1
ATOM 3408 C CA . VAL A 1 464 ? -8.240 -3.020 21.881 1.00 96.56 464 VAL A CA 1
ATOM 3409 C C . VAL A 1 464 ? -7.857 -2.950 23.353 1.00 96.56 464 VAL A C 1
ATOM 3411 O O . VAL A 1 464 ? -8.644 -3.324 24.222 1.00 96.56 464 VAL A O 1
ATOM 3414 N N . LYS A 1 465 ? -6.667 -2.438 23.669 1.00 95.62 465 LYS A N 1
ATOM 3415 C CA . LYS A 1 465 ? -6.286 -2.116 25.047 1.00 95.62 465 LYS A CA 1
ATOM 3416 C C . LYS A 1 465 ? -6.607 -0.670 25.385 1.00 95.62 465 LYS A C 1
ATOM 3418 O O . LYS A 1 465 ? -6.383 0.231 24.578 1.00 95.62 465 LYS A O 1
ATOM 3423 N N . TYR A 1 466 ? -7.087 -0.469 26.609 1.00 96.19 466 TYR A N 1
ATOM 3424 C CA . TYR A 1 466 ? -7.313 0.850 27.192 1.00 96.19 466 TYR A CA 1
ATOM 3425 C C . TYR A 1 466 ? -6.100 1.308 28.007 1.00 96.19 466 TYR A C 1
ATOM 3427 O O . TYR A 1 466 ? -5.635 0.601 28.908 1.00 96.19 466 TYR A O 1
ATOM 3435 N N . PHE A 1 467 ? -5.638 2.530 27.758 1.00 93.69 467 PHE A N 1
ATOM 3436 C CA . PHE A 1 467 ? -4.619 3.197 28.559 1.00 93.69 467 PHE A CA 1
ATOM 3437 C C . PHE A 1 467 ? -5.155 4.523 29.096 1.00 93.69 467 PHE A C 1
ATOM 3439 O O . PHE A 1 467 ? -5.444 5.452 28.347 1.00 93.69 467 PHE A O 1
ATOM 3446 N N . LYS A 1 468 ? -5.272 4.610 30.425 1.00 92.25 468 LYS A N 1
ATOM 3447 C CA . LYS A 1 468 ? -5.672 5.842 31.115 1.00 92.25 468 LYS A CA 1
ATOM 3448 C C . LYS A 1 468 ? -4.709 7.006 30.825 1.00 92.25 468 LYS A C 1
ATOM 3450 O O . LYS A 1 468 ? -3.491 6.842 30.937 1.00 92.25 468 LYS A O 1
ATOM 3455 N N . GLY A 1 469 ? -5.259 8.184 30.546 1.00 89.00 469 GLY A N 1
ATOM 3456 C CA . GLY A 1 469 ? -4.510 9.443 30.475 1.00 89.00 469 GLY A CA 1
ATOM 3457 C C . GLY A 1 469 ? -4.204 10.045 31.852 1.00 89.00 469 GLY A C 1
ATOM 3458 O O . GLY A 1 469 ? -3.252 10.806 31.996 1.00 89.00 469 GLY A O 1
ATOM 3459 N N . GLY A 1 470 ? -4.982 9.674 32.873 1.00 89.12 470 GLY A N 1
ATOM 3460 C CA . GLY A 1 470 ? -4.821 10.108 34.263 1.00 89.12 470 GLY A CA 1
ATOM 3461 C C . GLY A 1 470 ? -5.345 9.051 35.235 1.00 89.12 470 GLY A C 1
ATOM 3462 O O . GLY A 1 470 ? -4.775 7.964 35.351 1.00 89.12 470 GLY A O 1
ATOM 3463 N N . THR A 1 471 ? -6.444 9.344 35.930 1.00 90.94 471 THR A N 1
ATOM 3464 C CA . THR A 1 471 ? -7.231 8.304 36.614 1.00 90.94 471 THR A CA 1
ATOM 3465 C C . THR A 1 471 ? -7.964 7.467 35.563 1.00 90.94 471 THR A C 1
ATOM 3467 O O . THR A 1 471 ? -8.361 7.998 34.534 1.00 90.94 471 THR A O 1
ATOM 3470 N N . ALA A 1 472 ? -8.101 6.157 35.780 1.00 93.75 472 ALA A N 1
ATOM 3471 C CA . ALA A 1 472 ? -8.825 5.300 34.842 1.00 93.75 472 ALA A CA 1
ATOM 3472 C C . ALA A 1 472 ? -10.327 5.615 34.866 1.00 93.75 472 ALA A C 1
ATOM 3474 O O . ALA A 1 472 ? -10.902 5.760 35.950 1.00 93.75 472 ALA A O 1
ATOM 3475 N N . LEU A 1 473 ? -10.949 5.666 33.686 1.00 95.19 473 LEU A N 1
ATOM 3476 C CA . LEU A 1 473 ? -12.392 5.806 33.523 1.00 95.19 473 LEU A CA 1
ATOM 3477 C C . LEU A 1 473 ? -13.109 4.729 34.340 1.00 95.19 473 LEU A C 1
ATOM 3479 O O . LEU A 1 473 ? -12.772 3.548 34.256 1.00 95.19 473 LEU A O 1
ATOM 3483 N N . THR A 1 474 ? -14.122 5.122 35.112 1.00 95.94 474 THR A N 1
ATOM 3484 C CA . THR A 1 474 ? -14.893 4.173 35.924 1.00 95.94 474 THR A CA 1
ATOM 3485 C C . THR A 1 474 ? -15.432 3.036 35.050 1.00 95.94 474 THR A C 1
ATOM 3487 O O . THR A 1 474 ? -16.109 3.290 34.056 1.00 95.94 474 THR A O 1
ATOM 3490 N N . GLY A 1 475 ? -15.130 1.788 35.424 1.00 93.94 475 GLY A N 1
ATOM 3491 C CA . GLY A 1 475 ? -15.511 0.579 34.682 1.00 93.94 475 GLY A CA 1
ATOM 3492 C C . GLY A 1 475 ? -14.454 0.058 33.699 1.00 93.94 475 GLY A C 1
ATOM 3493 O O . GLY A 1 475 ? -14.575 -1.079 33.246 1.00 93.94 475 GLY A O 1
ATOM 3494 N N . LEU A 1 476 ? -13.400 0.832 33.415 1.00 96.00 476 LEU A N 1
ATOM 3495 C CA . LEU A 1 476 ? -12.248 0.393 32.625 1.00 96.00 476 LEU A CA 1
ATOM 3496 C C . LEU A 1 476 ? -10.970 0.334 33.475 1.00 96.00 476 LEU A C 1
ATOM 3498 O O . LEU A 1 476 ? -10.774 1.115 34.406 1.00 96.00 476 LEU A O 1
ATOM 3502 N N . THR A 1 477 ? -10.068 -0.578 33.120 1.00 95.19 477 THR A N 1
ATOM 3503 C CA . THR A 1 477 ? -8.794 -0.799 33.814 1.00 95.19 477 THR A CA 1
ATOM 3504 C C . THR A 1 477 ? -7.632 -0.544 32.858 1.00 95.19 477 THR A C 1
ATOM 3506 O O . THR A 1 477 ? -7.641 -0.987 31.713 1.00 95.19 477 THR A O 1
ATOM 3509 N N . HIS A 1 478 ? -6.618 0.193 33.315 1.00 92.94 478 HIS A N 1
ATOM 3510 C CA . HIS A 1 478 ? -5.433 0.495 32.505 1.00 92.94 478 HIS A CA 1
ATOM 3511 C C . HIS A 1 478 ? -4.690 -0.780 32.081 1.00 92.94 478 HIS A C 1
ATOM 3513 O O . HIS A 1 478 ? -4.586 -1.723 32.864 1.00 92.94 478 HIS A O 1
ATOM 3519 N N . ASN A 1 479 ? -4.162 -0.783 30.853 1.00 92.44 479 ASN A N 1
ATOM 3520 C CA . ASN A 1 479 ? -3.480 -1.918 30.225 1.00 92.44 479 ASN A CA 1
ATOM 3521 C C . ASN A 1 479 ? -4.333 -3.202 30.230 1.00 92.44 479 ASN A C 1
ATOM 3523 O O . ASN A 1 479 ? -3.823 -4.312 30.356 1.00 92.44 479 ASN A O 1
ATOM 3527 N N . THR A 1 480 ? -5.653 -3.049 30.118 1.00 94.62 480 THR A N 1
ATOM 3528 C CA . THR A 1 480 ? -6.593 -4.169 29.997 1.00 94.62 480 THR A CA 1
ATOM 3529 C C . THR A 1 480 ? -7.181 -4.193 28.596 1.00 94.62 480 THR A C 1
ATOM 3531 O O . THR A 1 480 ? -7.466 -3.143 28.016 1.00 94.62 480 THR A O 1
ATOM 3534 N N . GLU A 1 481 ? -7.323 -5.398 28.048 1.00 96.25 481 GLU A N 1
ATOM 3535 C CA . GLU A 1 481 ? -7.900 -5.632 26.729 1.00 96.25 481 GLU A CA 1
ATOM 3536 C C . GLU A 1 481 ? -9.429 -5.725 26.785 1.00 96.25 481 GLU A C 1
ATOM 3538 O O . GLU A 1 481 ? -10.017 -6.360 27.664 1.00 96.25 481 GLU A O 1
ATOM 3543 N N . TYR A 1 482 ? -10.061 -5.120 25.789 1.00 97.31 482 TYR A N 1
ATOM 3544 C CA . TYR A 1 482 ? -11.491 -5.092 25.545 1.00 97.31 482 TYR A CA 1
ATOM 3545 C C . TYR A 1 482 ? -11.766 -5.461 24.091 1.00 97.31 482 TYR A C 1
ATOM 3547 O O . TYR A 1 482 ? -10.870 -5.472 23.250 1.00 97.31 482 TYR A O 1
ATOM 3555 N N . THR A 1 483 ? -13.019 -5.779 23.785 1.00 97.06 483 THR A N 1
ATOM 3556 C CA . THR A 1 483 ? -13.454 -6.024 22.406 1.00 97.06 483 THR A CA 1
ATOM 3557 C C . THR A 1 483 ? -14.361 -4.894 21.947 1.00 97.06 483 THR A C 1
ATOM 3559 O O . THR A 1 483 ? -15.256 -4.486 22.689 1.00 97.06 483 THR A O 1
ATOM 3562 N N . VAL A 1 484 ? -14.174 -4.413 20.723 1.00 95.88 484 VAL A N 1
ATOM 3563 C CA . VAL A 1 484 ? -15.056 -3.414 20.113 1.00 95.88 484 VAL A CA 1
ATOM 3564 C C . VAL A 1 484 ? -16.431 -4.040 19.875 1.00 95.88 484 VAL A C 1
ATOM 3566 O O . VAL A 1 484 ? -16.566 -5.055 19.191 1.00 95.88 484 VAL A O 1
ATOM 3569 N N . ALA A 1 485 ? -17.462 -3.461 20.485 1.00 94.00 485 ALA A N 1
ATOM 3570 C CA . ALA A 1 485 ? -18.834 -3.961 20.432 1.00 94.00 485 ALA A CA 1
ATOM 3571 C C . ALA A 1 485 ? -19.658 -3.294 19.322 1.00 94.00 485 ALA A C 1
ATOM 3573 O O . ALA A 1 485 ? -20.473 -3.953 18.682 1.00 94.00 485 ALA A O 1
ATOM 3574 N N . SER A 1 486 ? -19.428 -2.007 19.069 1.00 91.31 486 SER A N 1
ATOM 3575 C CA . SER A 1 486 ? -20.047 -1.263 17.972 1.00 91.31 486 SER A CA 1
ATOM 3576 C C . SER A 1 486 ? -19.118 -0.161 17.484 1.00 91.31 486 SER A C 1
ATOM 3578 O O . SER A 1 486 ? -18.295 0.332 18.253 1.00 91.31 486 SER A O 1
ATOM 3580 N N . VAL A 1 487 ? -19.305 0.272 16.238 1.00 89.12 487 VAL A N 1
ATOM 3581 C CA . VAL A 1 487 ? -18.570 1.382 15.621 1.00 89.12 487 VAL A CA 1
ATOM 3582 C C . VAL A 1 487 ? -19.566 2.390 15.056 1.00 89.12 487 VAL A C 1
ATOM 3584 O O . VAL A 1 487 ? -20.571 2.016 14.451 1.00 89.12 487 VAL A O 1
ATOM 3587 N N . ILE A 1 488 ? -19.285 3.669 15.267 1.00 85.19 488 ILE A N 1
ATOM 3588 C CA . ILE A 1 488 ? -19.991 4.815 14.707 1.00 85.19 488 ILE A CA 1
ATOM 3589 C C . ILE A 1 488 ? -19.007 5.536 13.800 1.00 85.19 488 ILE A C 1
ATOM 3591 O O . ILE A 1 488 ? -17.878 5.808 14.201 1.00 85.19 488 ILE A O 1
ATOM 3595 N N . LYS A 1 489 ? -19.440 5.816 12.571 1.00 80.06 489 LYS A N 1
ATOM 3596 C CA . LYS A 1 489 ? -18.637 6.537 11.589 1.00 80.06 489 LYS A CA 1
ATOM 3597 C C . LYS A 1 489 ? -19.083 7.992 11.479 1.00 80.06 489 LYS A C 1
ATOM 3599 O O . LYS A 1 489 ? -20.279 8.304 11.537 1.00 80.06 489 LYS A O 1
ATOM 3604 N N . LYS A 1 490 ? -18.111 8.866 11.291 1.00 77.88 490 LYS A N 1
ATOM 3605 C CA . LYS A 1 490 ? -18.219 10.293 11.068 1.00 77.88 490 LYS A CA 1
ATOM 3606 C C . LYS A 1 490 ? -19.053 10.508 9.823 1.00 77.88 490 LYS A C 1
ATOM 3608 O O . LYS A 1 490 ? -18.848 9.859 8.800 1.00 77.88 490 LYS A O 1
ATOM 3613 N N . SER A 1 491 ? -20.013 11.406 9.945 1.00 75.56 491 SER A N 1
ATOM 3614 C CA . SER A 1 491 ? -20.901 11.788 8.854 1.00 75.56 491 SER A CA 1
ATOM 3615 C C . SER A 1 491 ? -21.244 13.256 9.008 1.00 75.56 491 SER A C 1
ATOM 3617 O O . SER A 1 491 ? -21.567 13.692 10.122 1.00 75.56 491 SER A O 1
ATOM 3619 N N . SER A 1 492 ? -21.213 14.015 7.923 1.00 76.94 492 SER A N 1
ATOM 3620 C CA . SER A 1 492 ? -21.694 15.390 7.922 1.00 76.94 492 SER A CA 1
ATOM 3621 C C . SER A 1 492 ? -23.110 15.494 7.349 1.00 76.94 492 SER A C 1
ATOM 3623 O O . SER A 1 492 ? -23.576 14.641 6.598 1.00 76.94 492 SER A O 1
ATOM 3625 N N . SER A 1 493 ? -23.830 16.540 7.744 1.00 80.94 493 SER A N 1
ATOM 3626 C CA . SER A 1 493 ? -25.081 16.930 7.103 1.00 80.94 493 SER A CA 1
ATOM 3627 C C . SER A 1 493 ? -25.193 18.445 7.088 1.00 80.94 493 SER A C 1
ATOM 3629 O O . SER A 1 493 ? -25.251 19.076 8.146 1.00 80.94 493 SER A O 1
ATOM 3631 N N . GLN A 1 494 ? -25.291 19.027 5.894 1.00 83.88 494 GLN A N 1
ATOM 3632 C CA . GLN A 1 494 ? -25.726 20.412 5.733 1.00 83.88 494 GLN A CA 1
ATOM 3633 C C . GLN A 1 494 ? -27.203 20.529 6.130 1.00 83.88 494 GLN A C 1
ATOM 3635 O O . GLN A 1 494 ? -28.007 19.639 5.837 1.00 83.88 494 GLN A O 1
ATOM 3640 N N . ALA A 1 495 ? -27.570 21.612 6.802 1.00 86.56 495 ALA A N 1
ATOM 3641 C CA . ALA A 1 495 ? -28.932 21.889 7.220 1.00 86.56 495 ALA A CA 1
ATOM 3642 C C . ALA A 1 495 ? -29.271 23.364 7.044 1.00 86.56 495 ALA A C 1
ATOM 3644 O O . ALA A 1 495 ? -28.484 24.248 7.377 1.00 86.56 495 ALA A O 1
ATOM 3645 N N . ASN A 1 496 ? -30.485 23.626 6.561 1.00 87.12 496 ASN A N 1
ATOM 3646 C CA . ASN A 1 496 ? -30.989 24.984 6.483 1.00 87.12 496 ASN A CA 1
ATOM 3647 C C . ASN A 1 496 ? -31.527 25.393 7.855 1.00 87.12 496 ASN A C 1
ATOM 3649 O O . ASN A 1 496 ? -32.574 24.913 8.295 1.00 87.12 496 ASN A O 1
ATOM 3653 N N . THR A 1 497 ? -30.803 26.281 8.530 1.00 91.56 497 THR A N 1
ATOM 3654 C CA . THR A 1 497 ? -31.186 26.798 9.850 1.00 91.56 497 THR A CA 1
ATOM 3655 C C . THR A 1 497 ? -31.880 28.159 9.787 1.00 91.56 497 THR A C 1
ATOM 3657 O O . THR A 1 497 ? -32.279 28.698 10.823 1.00 91.56 497 THR A O 1
ATOM 3660 N N . VAL A 1 498 ? -32.072 28.719 8.588 1.00 89.50 498 VAL A N 1
ATOM 3661 C CA . VAL A 1 498 ? -32.721 30.020 8.397 1.00 89.50 498 VAL A CA 1
ATOM 3662 C C . VAL A 1 498 ? -34.201 29.927 8.761 1.00 89.50 498 VAL A C 1
ATOM 3664 O O . VAL A 1 498 ? -34.934 29.081 8.255 1.00 89.50 498 VAL A O 1
ATOM 3667 N N . GLY A 1 499 ? -34.660 30.835 9.624 1.00 89.12 499 GLY A N 1
ATOM 3668 C CA . GLY A 1 499 ? -36.080 30.964 9.962 1.00 89.12 499 GLY A CA 1
ATOM 3669 C C . GLY A 1 499 ? -36.637 29.854 10.860 1.00 89.12 499 GLY A C 1
ATOM 3670 O O . GLY A 1 499 ? -37.855 29.775 11.028 1.00 89.12 499 GLY A O 1
ATOM 3671 N N . ILE A 1 500 ? -35.786 29.016 11.467 1.00 93.38 500 ILE A N 1
ATOM 3672 C CA . ILE A 1 500 ? -36.227 28.045 12.478 1.00 93.38 500 ILE A CA 1
ATOM 3673 C C . ILE A 1 500 ? -36.928 28.793 13.617 1.00 93.38 500 ILE A C 1
ATOM 3675 O O . ILE A 1 500 ? -36.352 29.683 14.241 1.00 93.38 500 ILE A O 1
ATOM 3679 N N . THR A 1 501 ? -38.174 28.416 13.915 1.00 93.75 501 THR A N 1
ATOM 3680 C CA . THR A 1 501 ? -38.938 29.017 15.016 1.00 93.75 501 THR A CA 1
ATOM 3681 C C . THR A 1 501 ? -38.298 28.664 16.354 1.00 93.75 501 THR A C 1
ATOM 3683 O O . THR A 1 501 ? -38.007 27.501 16.628 1.00 93.75 501 THR A O 1
ATOM 3686 N N . ARG A 1 502 ? -38.094 29.672 17.206 1.00 94.56 502 ARG A N 1
ATOM 3687 C CA . ARG A 1 502 ? -37.451 29.501 18.509 1.00 94.56 502 ARG A CA 1
ATOM 3688 C C . ARG A 1 502 ? -38.313 28.646 19.442 1.00 94.56 502 ARG A C 1
ATOM 3690 O O . ARG A 1 502 ? -39.388 29.076 19.851 1.00 94.56 502 ARG A O 1
ATOM 3697 N N . ALA A 1 503 ? -37.824 27.466 19.806 1.00 94.44 503 ALA A N 1
ATOM 3698 C CA . ALA A 1 503 ? -38.516 26.517 20.678 1.00 94.44 503 ALA A CA 1
ATOM 3699 C C . ALA A 1 503 ? -37.513 25.634 21.438 1.00 94.44 503 ALA A C 1
ATOM 3701 O O . ALA A 1 503 ? -36.336 25.561 21.075 1.00 94.44 503 ALA A O 1
ATOM 3702 N N . ALA A 1 504 ? -37.971 24.962 22.499 1.00 93.19 504 ALA A N 1
ATOM 3703 C CA . ALA A 1 504 ? -37.186 23.918 23.153 1.00 93.19 504 ALA A CA 1
ATOM 3704 C C . ALA A 1 504 ? -36.992 22.749 22.175 1.00 93.19 504 ALA A C 1
ATOM 3706 O O . ALA A 1 504 ? -37.977 22.197 21.683 1.00 93.19 504 ALA A O 1
ATOM 3707 N N . SER A 1 505 ? -35.738 22.398 21.874 1.00 92.12 505 SER A N 1
ATOM 3708 C CA . SER A 1 505 ? -35.395 21.369 20.882 1.00 92.12 505 SER A CA 1
ATOM 3709 C C . SER A 1 505 ? -36.095 21.575 19.527 1.00 92.12 505 SER A C 1
ATOM 3711 O O . SER A 1 505 ? -36.776 20.676 19.035 1.00 92.12 505 SER A O 1
ATOM 3713 N N . ALA A 1 506 ? -35.971 22.767 18.931 1.00 94.06 506 ALA A N 1
ATOM 3714 C CA . ALA A 1 506 ? -36.611 23.095 17.652 1.00 94.06 506 ALA A CA 1
ATOM 3715 C C . ALA A 1 506 ? -36.189 22.145 16.505 1.00 94.06 506 ALA A C 1
ATOM 3717 O O . ALA A 1 506 ? -35.035 21.741 16.404 1.00 94.06 506 ALA A O 1
ATOM 3718 N N . THR A 1 507 ? -37.101 21.784 15.603 1.00 94.00 507 THR A N 1
ATOM 3719 C CA . THR A 1 507 ? -36.768 20.882 14.486 1.00 94.00 507 THR A CA 1
ATOM 3720 C C . THR A 1 507 ? -35.842 21.565 13.476 1.00 94.00 507 THR A C 1
ATOM 3722 O O . THR A 1 507 ? -36.139 22.659 12.998 1.00 94.00 507 THR A O 1
ATOM 3725 N N . ILE A 1 508 ? -34.739 20.902 13.132 1.00 93.88 508 ILE A N 1
ATOM 3726 C CA . ILE A 1 508 ? -33.790 21.306 12.090 1.00 93.88 508 ILE A CA 1
ATOM 3727 C C . ILE A 1 508 ? -34.020 20.417 10.869 1.00 93.88 508 ILE A C 1
ATOM 3729 O O . ILE A 1 508 ? -34.206 19.212 11.022 1.00 93.88 508 ILE A O 1
ATOM 3733 N N . THR A 1 509 ? -34.003 21.002 9.668 1.00 90.62 509 THR A N 1
ATOM 3734 C CA . THR A 1 509 ? -34.134 20.263 8.402 1.00 90.62 509 THR A CA 1
ATOM 3735 C C . THR A 1 509 ? -32.799 20.248 7.659 1.00 90.62 509 THR A C 1
ATOM 3737 O O . THR A 1 509 ? -32.277 21.295 7.270 1.00 90.62 509 THR A O 1
ATOM 3740 N N . ALA A 1 510 ? -32.247 19.054 7.472 1.00 85.94 510 ALA A N 1
ATOM 3741 C CA . ALA A 1 510 ? -31.095 18.781 6.630 1.00 85.94 510 ALA A CA 1
ATOM 3742 C C . ALA A 1 510 ? -31.433 18.950 5.140 1.00 85.94 510 ALA A C 1
ATOM 3744 O O . ALA A 1 510 ? -32.558 18.686 4.708 1.00 85.94 510 ALA A O 1
ATOM 3745 N N . ALA A 1 511 ? -30.444 19.370 4.349 1.00 78.19 511 ALA A N 1
ATOM 3746 C CA . ALA A 1 511 ? -30.580 19.521 2.901 1.00 78.19 511 ALA A CA 1
ATOM 3747 C C . ALA A 1 511 ? -30.797 18.169 2.195 1.00 78.19 511 ALA A C 1
ATOM 3749 O O . ALA A 1 511 ? -31.555 18.093 1.233 1.00 78.19 511 ALA A O 1
ATOM 3750 N N . ASN A 1 512 ? -30.175 17.107 2.716 1.00 76.19 512 ASN A N 1
ATOM 3751 C CA . ASN A 1 512 ? -30.271 15.730 2.232 1.00 76.19 512 ASN A CA 1
ATOM 3752 C C . ASN A 1 512 ? -30.638 14.780 3.382 1.00 76.19 512 ASN A C 1
ATOM 3754 O O . ASN A 1 512 ? -30.698 15.191 4.543 1.00 76.19 512 ASN A O 1
ATOM 3758 N N . ALA A 1 513 ? -30.877 13.504 3.069 1.00 81.75 513 ALA A N 1
ATOM 3759 C CA . ALA A 1 513 ? -31.032 12.486 4.102 1.00 81.75 513 ALA A CA 1
ATOM 3760 C C . ALA A 1 513 ? -29.744 12.364 4.934 1.00 81.75 513 ALA A C 1
ATOM 3762 O O . ALA A 1 513 ? -28.651 12.324 4.371 1.00 81.75 513 ALA A O 1
ATOM 3763 N N . HIS A 1 514 ? -29.873 12.300 6.259 1.00 83.94 514 HIS A N 1
ATOM 3764 C CA . HIS A 1 514 ? -28.735 12.210 7.175 1.00 83.94 514 HIS A CA 1
ATOM 3765 C C . HIS A 1 514 ? -28.635 10.824 7.817 1.00 83.94 514 HIS A C 1
ATOM 3767 O O . HIS A 1 514 ? -29.630 10.122 7.991 1.00 83.94 514 HIS A O 1
ATOM 3773 N N . GLU A 1 515 ? -27.442 10.456 8.279 1.00 83.94 515 GLU A N 1
ATOM 3774 C CA . GLU A 1 515 ? -27.201 9.163 8.937 1.00 83.94 515 GLU A CA 1
ATOM 3775 C C . GLU A 1 515 ? -27.313 9.224 10.473 1.00 83.94 515 GLU A C 1
ATOM 3777 O O . GLU A 1 515 ? -27.015 8.239 11.151 1.00 83.94 515 GLU A O 1
ATOM 3782 N N . PHE A 1 516 ? -27.721 10.369 11.034 1.00 87.44 516 PHE A N 1
ATOM 3783 C CA . PHE A 1 516 ? -27.809 10.592 12.480 1.00 87.44 516 PHE A CA 1
ATOM 3784 C C . PHE A 1 516 ? -28.803 9.656 13.177 1.00 87.44 516 PHE A C 1
ATOM 3786 O O . PHE A 1 516 ? -29.888 9.379 12.665 1.00 87.44 516 PHE A O 1
ATOM 3793 N N . LYS A 1 517 ? -28.449 9.230 14.389 1.00 87.81 517 LYS A N 1
ATOM 3794 C CA . LYS A 1 517 ? -29.267 8.428 15.304 1.00 87.81 517 LYS A CA 1
ATOM 3795 C C . LYS A 1 517 ? -29.461 9.170 16.624 1.00 87.81 517 LYS A C 1
ATOM 3797 O O . LYS A 1 517 ? -28.659 10.020 17.006 1.00 87.81 517 LYS A O 1
ATOM 3802 N N . VAL A 1 518 ? -30.536 8.843 17.339 1.00 88.44 518 VAL A N 1
ATOM 3803 C CA . VAL A 1 518 ? -30.777 9.379 18.688 1.00 88.44 518 VAL A CA 1
ATOM 3804 C C . VAL A 1 518 ? -29.597 9.032 19.597 1.00 88.44 518 VAL A C 1
ATOM 3806 O O . VAL A 1 518 ? -29.193 7.877 19.676 1.00 88.44 518 VAL A O 1
ATOM 3809 N N . GLY A 1 519 ? -29.062 10.039 20.288 1.00 83.81 519 GLY A N 1
ATOM 3810 C CA . GLY A 1 519 ? -27.895 9.914 21.158 1.00 83.81 519 GLY A CA 1
ATOM 3811 C C . GLY A 1 519 ? -26.559 10.279 20.505 1.00 83.81 519 GLY A C 1
ATOM 3812 O O . GLY A 1 519 ? -25.609 10.527 21.249 1.00 83.81 519 GLY A O 1
ATOM 3813 N N . ASP A 1 520 ? -26.487 10.386 19.173 1.00 86.56 520 ASP A N 1
ATOM 3814 C CA . ASP A 1 520 ? -25.261 10.777 18.467 1.00 86.56 520 ASP A CA 1
ATOM 3815 C C . ASP A 1 520 ? -24.789 12.167 18.920 1.00 86.56 520 ASP A C 1
ATOM 3817 O O . ASP A 1 520 ? -25.592 13.087 19.096 1.00 86.56 520 ASP A O 1
ATOM 3821 N N . LEU A 1 521 ? -23.477 12.339 19.090 1.00 86.56 521 LEU A N 1
ATOM 3822 C CA . LEU A 1 521 ? -22.870 13.650 19.315 1.00 86.56 521 LEU A CA 1
ATOM 3823 C C . LEU A 1 521 ? -22.539 14.294 17.968 1.00 86.56 521 LEU A C 1
ATOM 3825 O O . LEU A 1 521 ? -21.866 13.687 17.134 1.00 86.56 521 LEU A O 1
ATOM 3829 N N . VAL A 1 522 ? -23.003 15.528 17.766 1.00 87.44 522 VAL A N 1
ATOM 3830 C CA . VAL A 1 522 ? -22.800 16.312 16.545 1.00 87.44 522 VAL A CA 1
ATOM 3831 C C . VAL A 1 522 ? -22.215 17.686 16.861 1.00 87.44 522 VAL A C 1
ATOM 3833 O O . VAL A 1 522 ? -22.695 18.394 17.745 1.00 87.44 522 VAL A O 1
ATOM 3836 N N . LYS A 1 523 ? -21.179 18.093 16.131 1.00 86.88 523 LYS A N 1
ATOM 3837 C CA . LYS A 1 523 ? -20.613 19.446 16.178 1.00 86.88 523 LYS A CA 1
ATOM 3838 C C . LYS A 1 523 ? -21.402 20.358 15.247 1.00 86.88 523 LYS A C 1
ATOM 3840 O O . LYS A 1 523 ? -21.542 20.036 14.069 1.00 86.88 523 LYS A O 1
ATOM 3845 N N . TYR A 1 524 ? -21.890 21.483 15.759 1.00 89.19 524 TYR A N 1
ATOM 3846 C CA . TYR A 1 524 ? -22.465 22.539 14.927 1.00 89.19 524 TYR A CA 1
ATOM 3847 C C . TYR A 1 524 ? -21.347 23.355 14.281 1.00 89.19 524 TYR A C 1
ATOM 3849 O O . TYR A 1 524 ? -20.428 23.805 14.967 1.00 89.19 524 TYR A O 1
ATOM 3857 N N . VAL A 1 525 ? -21.438 23.550 12.972 1.00 84.25 525 VAL A N 1
ATOM 3858 C CA . VAL A 1 525 ? -20.532 24.385 12.186 1.00 84.25 525 VAL A CA 1
ATOM 3859 C C . VAL A 1 525 ? -21.366 25.442 11.481 1.00 84.25 525 VAL A C 1
ATOM 3861 O O . VAL A 1 525 ? -22.298 25.110 10.744 1.00 84.25 525 VAL A O 1
ATOM 3864 N N . LYS A 1 526 ? -21.045 26.718 11.705 1.00 84.94 526 LYS A N 1
ATOM 3865 C CA . LYS A 1 526 ? -21.741 27.811 11.015 1.00 84.94 526 LYS A CA 1
ATOM 3866 C C . LYS A 1 526 ? -21.302 27.867 9.549 1.00 84.94 526 LYS A C 1
ATOM 3868 O O . LYS A 1 526 ? -20.112 27.829 9.246 1.00 84.94 526 LYS A O 1
ATOM 3873 N N . GLY A 1 527 ? -22.257 28.012 8.640 1.00 78.00 527 GLY A N 1
ATOM 3874 C CA . GLY A 1 527 ? -22.004 28.203 7.209 1.00 78.00 527 GLY A CA 1
ATOM 3875 C C . GLY A 1 527 ? -22.076 29.659 6.756 1.00 78.00 527 GLY A C 1
ATOM 3876 O O . GLY A 1 527 ? -21.924 29.944 5.574 1.00 78.00 527 GLY A O 1
ATOM 3877 N N . GLY A 1 528 ? -22.388 30.590 7.660 1.00 78.44 528 GLY A N 1
ATOM 3878 C CA . GLY A 1 528 ? -22.529 32.015 7.363 1.00 78.44 528 GLY A CA 1
ATOM 3879 C C . GLY A 1 528 ? -21.876 32.904 8.420 1.00 78.44 528 GLY A C 1
ATOM 3880 O O . GLY A 1 528 ? -21.091 32.458 9.255 1.00 78.44 528 GLY A O 1
ATOM 3881 N N . THR A 1 529 ? -22.212 34.193 8.401 1.00 79.38 529 THR A N 1
ATOM 3882 C CA . THR A 1 529 ? -21.602 35.185 9.303 1.00 79.38 529 THR A CA 1
ATOM 3883 C C . THR A 1 529 ? -22.085 35.046 10.750 1.00 79.38 529 THR A C 1
ATOM 3885 O O . THR A 1 529 ? -21.327 35.317 11.681 1.00 79.38 529 THR A O 1
ATOM 3888 N N . ASN A 1 530 ? -23.332 34.602 10.943 1.00 84.12 530 ASN A N 1
ATOM 3889 C CA . ASN A 1 530 ? -23.998 34.518 12.242 1.00 84.12 530 ASN A CA 1
ATOM 3890 C C . ASN A 1 530 ? -24.353 33.070 12.588 1.00 84.12 530 ASN A C 1
ATOM 3892 O O . ASN A 1 530 ? -24.847 32.336 11.737 1.00 84.12 530 ASN A O 1
ATOM 3896 N N . ASN A 1 531 ? -24.187 32.692 13.856 1.00 89.00 531 ASN A N 1
ATOM 3897 C CA . ASN A 1 531 ? -24.708 31.424 14.367 1.00 89.00 531 ASN A CA 1
ATOM 3898 C C . ASN A 1 531 ? -26.244 31.439 14.372 1.00 89.00 531 ASN A C 1
ATOM 3900 O O . ASN A 1 531 ? -26.856 32.503 14.520 1.00 89.00 531 ASN A O 1
ATOM 3904 N N . LEU A 1 532 ? -26.877 30.267 14.312 1.00 92.38 532 LEU A N 1
ATOM 3905 C CA . LEU A 1 532 ? -28.261 30.123 14.758 1.00 92.38 532 LEU A CA 1
ATOM 3906 C C . LEU A 1 532 ? -28.341 30.510 16.239 1.00 92.38 532 LEU A C 1
ATOM 3908 O O . LEU A 1 532 ? -27.525 30.058 17.041 1.00 92.38 532 LEU A O 1
ATOM 3912 N N . GLN A 1 533 ? -29.309 31.348 16.619 1.00 94.00 533 GLN A N 1
ATOM 3913 C CA . GLN A 1 533 ? -29.448 31.797 18.004 1.00 94.00 533 GLN A CA 1
ATOM 3914 C C . GLN A 1 533 ? -29.432 30.614 18.992 1.00 94.00 533 GLN A C 1
ATOM 3916 O O . GLN A 1 533 ? -30.169 29.639 18.830 1.00 94.00 533 GLN A O 1
ATOM 3921 N N . SER A 1 534 ? -28.594 30.740 20.030 1.00 93.19 534 SER A N 1
ATOM 3922 C CA . SER A 1 534 ? -28.328 29.730 21.070 1.00 93.19 534 SER A CA 1
ATOM 3923 C C . SER A 1 534 ? -27.566 28.479 20.617 1.00 93.19 534 SER A C 1
ATOM 3925 O O . SER A 1 534 ? -27.318 27.598 21.441 1.00 93.19 534 SER A O 1
ATOM 3927 N N . LEU A 1 535 ? -27.122 28.426 19.360 1.00 93.44 535 LEU A N 1
ATOM 3928 C CA . LEU A 1 535 ? -26.042 27.547 18.929 1.00 93.44 535 LEU A CA 1
ATOM 3929 C C . LEU A 1 535 ? -24.744 28.355 18.823 1.00 93.44 535 LEU A C 1
ATOM 3931 O O . LEU A 1 535 ? -24.748 29.536 18.470 1.00 93.44 535 LEU A O 1
ATOM 3935 N N . ALA A 1 536 ? -23.621 27.727 19.151 1.00 92.44 536 ALA A N 1
ATOM 3936 C CA . ALA A 1 536 ? -22.301 28.327 19.021 1.00 92.44 536 ALA A CA 1
ATOM 3937 C C . ALA A 1 536 ? -21.451 27.485 18.074 1.00 92.44 536 ALA A C 1
ATOM 3939 O O . ALA A 1 536 ? -21.335 26.273 18.252 1.00 92.44 536 ALA A O 1
ATOM 3940 N N . ASP A 1 537 ? -20.880 28.134 17.060 1.00 85.94 537 ASP A N 1
ATOM 3941 C CA . ASP A 1 537 ? -19.979 27.494 16.104 1.00 85.94 537 ASP A CA 1
ATOM 3942 C C . ASP A 1 537 ? -18.876 26.706 16.819 1.00 85.94 537 ASP A C 1
ATOM 3944 O O . ASP A 1 537 ? -18.279 27.167 17.794 1.00 85.94 537 ASP A O 1
ATOM 3948 N N . GLY A 1 538 ? -18.662 25.479 16.363 1.00 77.44 538 GLY A N 1
ATOM 3949 C CA . GLY A 1 538 ? -17.723 24.531 16.938 1.00 77.44 538 GLY A CA 1
ATOM 3950 C C . GLY A 1 538 ? -18.197 23.800 18.197 1.00 77.44 538 GLY A C 1
ATOM 3951 O O . GLY A 1 538 ? -17.473 22.928 18.677 1.00 77.44 538 GLY A O 1
ATOM 3952 N N . THR A 1 539 ? -19.390 24.099 18.720 1.00 86.81 539 THR A N 1
ATOM 3953 C CA . THR A 1 539 ? -19.926 23.456 19.933 1.00 86.81 539 THR A CA 1
ATOM 3954 C C . THR A 1 539 ? -20.584 22.115 19.614 1.00 86.81 539 THR A C 1
ATOM 3956 O O . THR A 1 539 ? -21.241 21.955 18.583 1.00 86.81 539 THR A O 1
ATOM 3959 N N . VAL A 1 540 ? -20.411 21.143 20.514 1.00 87.38 540 VAL A N 1
ATOM 3960 C CA . VAL A 1 540 ? -20.999 19.802 20.409 1.00 87.38 540 VAL A CA 1
ATOM 3961 C C . VAL A 1 540 ? -22.376 19.758 21.071 1.00 87.38 540 VAL A C 1
ATOM 3963 O O . VAL A 1 540 ? -22.564 20.210 22.201 1.00 87.38 540 VAL A O 1
ATOM 3966 N N . TYR A 1 541 ? -23.327 19.158 20.367 1.00 91.88 541 TYR A N 1
ATOM 3967 C CA . TYR A 1 541 ? -24.696 18.897 20.792 1.00 91.88 541 TYR A CA 1
ATOM 3968 C C . TYR A 1 541 ? -24.995 17.407 20.655 1.00 91.88 541 TYR A C 1
ATOM 3970 O O . TYR A 1 541 ? -24.252 16.672 20.009 1.00 91.88 541 TYR A O 1
ATOM 3978 N N . LYS A 1 542 ? -26.086 16.944 21.259 1.00 90.75 542 LYS A N 1
ATOM 3979 C CA . LYS A 1 542 ? -26.529 15.552 21.148 1.00 90.75 542 LYS A CA 1
ATOM 3980 C C . LYS A 1 542 ? -27.833 15.490 20.361 1.00 90.75 542 LYS A C 1
ATOM 3982 O O . LYS A 1 542 ? -28.725 16.310 20.585 1.00 90.75 542 LYS A O 1
ATOM 3987 N N . ILE A 1 543 ? -27.964 14.519 19.464 1.00 92.69 543 ILE A N 1
ATOM 3988 C CA . ILE A 1 543 ? -29.213 14.249 18.752 1.00 92.69 543 ILE A CA 1
ATOM 3989 C C . ILE A 1 543 ? -30.231 13.739 19.768 1.00 92.69 543 ILE A C 1
ATOM 3991 O O . ILE A 1 543 ? -30.047 12.702 20.407 1.00 92.69 543 ILE A O 1
ATOM 3995 N N . LYS A 1 544 ? -31.304 14.500 19.949 1.00 93.62 544 LYS A N 1
ATOM 3996 C CA . LYS A 1 544 ? -32.424 14.138 20.818 1.00 93.62 544 LYS A CA 1
ATOM 3997 C C . LYS A 1 544 ? -33.401 13.220 20.100 1.00 93.62 544 LYS A C 1
ATOM 3999 O O . LYS A 1 544 ? -33.842 12.226 20.658 1.00 93.62 544 LYS A O 1
ATOM 4004 N N . GLU A 1 545 ? -33.775 13.600 18.887 1.00 95.31 545 GLU A N 1
ATOM 4005 C CA . GLU A 1 545 ? -34.844 12.963 18.126 1.00 95.31 545 GLU A CA 1
ATOM 4006 C C . GLU A 1 545 ? -34.511 13.049 16.639 1.00 95.31 545 GLU A C 1
ATOM 4008 O O . GLU A 1 545 ? -34.012 14.077 16.179 1.00 95.31 545 GLU A O 1
ATOM 4013 N N . VAL A 1 546 ? -34.810 11.982 15.903 1.00 94.06 546 VAL A N 1
ATOM 4014 C CA . VAL A 1 546 ? -34.761 11.941 14.440 1.00 94.06 546 VAL A CA 1
ATOM 4015 C C . VAL A 1 546 ? -36.201 11.894 13.939 1.00 94.06 546 VAL A C 1
ATOM 4017 O O . VAL A 1 546 ? -36.930 10.946 14.223 1.00 94.06 546 VAL A O 1
ATOM 4020 N N . VAL A 1 547 ? -36.619 12.941 13.233 1.00 89.25 547 VAL A N 1
ATOM 4021 C CA . VAL A 1 547 ? -37.990 13.164 12.759 1.00 89.25 547 VAL A CA 1
ATOM 4022 C C . VAL A 1 547 ? -38.026 12.916 11.245 1.00 89.25 547 VAL A C 1
ATOM 4024 O O . VAL A 1 547 ? -38.124 13.831 10.439 1.00 89.25 547 VAL A O 1
ATOM 4027 N N . GLY A 1 548 ? -37.900 11.655 10.832 1.00 87.31 548 GLY A N 1
ATOM 4028 C CA . GLY A 1 548 ? -37.849 11.268 9.413 1.00 87.31 548 GLY A CA 1
ATOM 4029 C C . GLY A 1 548 ? -36.427 11.179 8.848 1.00 87.31 548 GLY A C 1
ATOM 4030 O O . GLY A 1 548 ? -35.470 11.008 9.595 1.00 87.31 548 GLY A O 1
ATOM 4031 N N . THR A 1 549 ? -36.285 11.236 7.519 1.00 86.00 549 THR A N 1
ATOM 4032 C CA . THR A 1 549 ? -34.997 10.992 6.837 1.00 86.00 549 THR A CA 1
ATOM 4033 C C . THR A 1 549 ? -34.058 12.197 6.840 1.00 86.00 549 THR A C 1
ATOM 4035 O O . THR A 1 549 ? -32.852 12.018 6.696 1.00 86.00 549 THR A O 1
ATOM 4038 N N . ASN A 1 550 ? -34.590 13.413 6.992 1.00 90.06 550 ASN A N 1
ATOM 4039 C CA . ASN A 1 550 ? -33.834 14.661 6.893 1.00 90.06 550 ASN A CA 1
ATOM 4040 C C . ASN A 1 550 ? -34.181 15.690 7.980 1.00 90.06 550 ASN A C 1
ATOM 4042 O O . ASN A 1 550 ? -33.838 16.858 7.822 1.00 90.06 550 ASN A O 1
ATOM 4046 N N . GLN A 1 551 ? -34.866 15.321 9.063 1.00 93.69 551 GLN A N 1
ATOM 4047 C CA . GLN A 1 551 ? -35.102 16.251 10.170 1.00 93.69 551 GLN A CA 1
ATOM 4048 C C . GLN A 1 551 ? -34.668 15.654 11.498 1.00 93.69 551 GLN A C 1
ATOM 4050 O O . GLN A 1 551 ? -34.835 14.464 11.757 1.00 93.69 551 GLN A O 1
ATOM 4055 N N . PHE A 1 552 ? -34.152 16.505 12.376 1.00 95.19 552 PHE A N 1
ATOM 4056 C CA . PHE A 1 552 ? -33.689 16.103 13.697 1.00 95.19 552 PHE A CA 1
ATOM 4057 C C . PHE A 1 552 ? -33.826 17.242 14.708 1.00 95.19 552 PHE A C 1
ATOM 4059 O O . PHE A 1 552 ? -34.045 18.405 14.360 1.00 95.19 552 PHE A O 1
ATOM 4066 N N . LYS A 1 553 ? -33.700 16.898 15.988 1.00 95.88 553 LYS A N 1
ATOM 4067 C CA . LYS A 1 553 ? -33.703 17.834 17.116 1.00 95.88 553 LYS A CA 1
ATOM 4068 C C . LYS A 1 553 ? -32.471 17.638 17.981 1.00 95.88 553 LYS A C 1
ATOM 4070 O O . LYS A 1 553 ? -31.948 16.528 18.092 1.00 95.88 553 LYS A O 1
ATOM 4075 N N . LEU A 1 554 ? -32.057 18.707 18.649 1.00 96.38 554 LEU A N 1
ATOM 4076 C CA . LEU A 1 554 ? -30.885 18.738 19.513 1.00 96.38 554 LEU A CA 1
ATOM 4077 C C . LEU A 1 554 ? -31.265 18.870 20.989 1.00 96.38 554 LEU A C 1
ATOM 4079 O O . LEU A 1 554 ? -32.289 19.449 21.365 1.00 96.38 554 LEU A O 1
ATOM 4083 N N . GLN A 1 555 ? -30.366 18.365 21.817 1.00 94.69 555 GLN A N 1
ATOM 4084 C CA . GLN A 1 555 ? -30.235 18.641 23.242 1.00 94.69 555 GLN A CA 1
ATOM 4085 C C . GLN A 1 555 ? -28.774 19.046 23.516 1.00 94.69 555 GLN A C 1
ATOM 4087 O O . GLN A 1 555 ? -27.906 18.906 22.644 1.00 94.69 555 GLN A O 1
ATOM 4092 N N . THR A 1 556 ? -28.474 19.578 24.700 1.00 90.44 556 THR A N 1
ATOM 4093 C CA . THR A 1 556 ? -27.083 19.842 25.099 1.00 90.44 556 THR A CA 1
ATOM 4094 C C . THR A 1 556 ? -26.271 18.542 25.052 1.00 90.44 556 THR A C 1
ATOM 4096 O O . THR A 1 556 ? -26.834 17.450 25.146 1.00 90.44 556 THR A O 1
ATOM 4099 N N . ALA A 1 557 ? -24.939 18.615 24.951 1.00 83.81 557 ALA A N 1
ATOM 4100 C CA . ALA A 1 557 ? -24.094 17.412 24.988 1.00 83.81 557 ALA A CA 1
ATOM 4101 C C . ALA A 1 557 ? -24.367 16.529 26.231 1.00 83.81 557 ALA A C 1
ATOM 4103 O O . ALA A 1 557 ? -24.377 15.297 26.144 1.00 83.81 557 ALA A O 1
ATOM 4104 N N . SER A 1 558 ? -24.699 17.157 27.366 1.00 80.81 558 SER A N 1
ATOM 4105 C CA . SER A 1 558 ? -25.080 16.490 28.619 1.00 80.81 558 SER A CA 1
ATOM 4106 C C . SER A 1 558 ? -26.448 15.796 28.587 1.00 80.81 558 SER A C 1
ATOM 4108 O O . SER A 1 558 ? -26.752 15.033 29.496 1.00 80.81 558 SER A O 1
ATOM 4110 N N . GLY A 1 559 ? -27.262 16.012 27.552 1.00 84.06 559 GLY A N 1
ATOM 4111 C CA . GLY A 1 559 ? -28.581 15.396 27.405 1.00 84.06 559 GLY A CA 1
ATOM 4112 C C . GLY A 1 559 ? -29.740 16.211 27.989 1.00 84.06 559 GLY A C 1
ATOM 4113 O O . GLY A 1 559 ? -30.757 15.642 28.370 1.00 84.06 559 GLY A O 1
ATOM 4114 N N . SER A 1 560 ? -29.585 17.529 28.128 1.00 89.38 560 SER A N 1
ATOM 4115 C CA . SER A 1 560 ? -30.649 18.415 28.613 1.00 89.38 560 SER A CA 1
ATOM 4116 C C . SER A 1 560 ? -31.285 19.181 27.458 1.00 89.38 560 SER A C 1
ATOM 4118 O O . SER A 1 560 ? -30.591 19.695 26.580 1.00 89.38 560 SER A O 1
ATOM 4120 N N . ASP A 1 561 ? -32.609 19.300 27.469 1.00 92.50 561 ASP A N 1
ATOM 4121 C CA . ASP A 1 561 ? -33.319 20.143 26.510 1.00 92.50 561 ASP A CA 1
ATOM 4122 C C . ASP A 1 561 ? -32.907 21.614 26.664 1.00 92.50 561 ASP A C 1
ATOM 4124 O O . ASP A 1 561 ? -32.724 22.118 27.773 1.00 92.50 561 ASP A O 1
ATOM 4128 N N . PHE A 1 562 ? -32.787 22.322 25.541 1.00 95.25 562 PHE A N 1
ATOM 4129 C CA . PHE A 1 562 ? -32.514 23.758 25.525 1.00 95.25 562 PHE A CA 1
ATOM 4130 C C . PHE A 1 562 ? -33.254 24.444 24.374 1.00 95.25 562 PHE A C 1
ATOM 4132 O O . PHE A 1 562 ? -33.658 23.808 23.397 1.00 95.25 562 PHE A O 1
ATOM 4139 N N . THR A 1 563 ? -33.456 25.754 24.504 1.00 95.56 563 THR A N 1
ATOM 4140 C CA . THR A 1 563 ? -34.172 26.568 23.515 1.00 95.56 563 THR A CA 1
ATOM 4141 C C . THR A 1 563 ? -33.203 27.150 22.496 1.00 95.56 563 THR A C 1
ATOM 4143 O O . THR A 1 563 ? -32.272 27.860 22.876 1.00 95.56 563 THR A O 1
ATOM 4146 N N . TYR A 1 564 ? -33.467 26.916 21.212 1.00 95.25 564 TYR A N 1
ATOM 4147 C CA . TYR A 1 564 ? -32.723 27.494 20.091 1.00 95.25 564 TYR A CA 1
ATOM 4148 C C . TYR A 1 564 ? -33.635 27.826 18.907 1.00 95.25 564 TYR A C 1
ATOM 4150 O O . TYR A 1 564 ? -34.816 27.475 18.912 1.00 95.25 564 TYR A O 1
ATOM 4158 N N . GLY A 1 565 ? -33.091 28.533 17.914 1.00 90.69 565 GLY A N 1
ATOM 4159 C CA . GLY A 1 565 ? -33.847 29.101 16.793 1.00 90.69 565 GLY A CA 1
ATOM 4160 C C . GLY A 1 565 ? -34.215 30.568 17.021 1.00 90.69 565 GLY A C 1
ATOM 4161 O O . GLY A 1 565 ? -33.918 31.135 18.071 1.00 90.69 565 GLY A O 1
ATOM 4162 N N . GLY A 1 566 ? -34.882 31.187 16.049 1.00 91.50 566 GLY A N 1
ATOM 4163 C CA . GLY A 1 566 ? -35.208 32.612 16.032 1.00 91.50 566 GLY A CA 1
ATOM 4164 C C . GLY A 1 566 ? -34.411 33.352 14.962 1.00 91.50 566 GLY A C 1
ATOM 4165 O O . GLY A 1 566 ? -34.690 33.209 13.775 1.00 91.50 566 GLY A O 1
ATOM 4166 N N . THR A 1 567 ? -33.449 34.173 15.382 1.00 90.44 567 THR A N 1
ATOM 4167 C CA . THR A 1 567 ? -32.585 34.945 14.474 1.00 90.44 567 THR A CA 1
ATOM 4168 C C . THR A 1 567 ? -31.271 34.215 14.164 1.00 90.44 567 THR A C 1
ATOM 4170 O O . THR A 1 567 ? -30.858 33.303 14.883 1.00 90.44 567 THR A O 1
ATOM 4173 N N . GLY A 1 568 ? -30.594 34.635 13.090 1.00 89.81 568 GLY A N 1
ATOM 4174 C CA . GLY A 1 568 ? -29.335 34.032 12.642 1.00 89.81 568 GLY A CA 1
ATOM 4175 C C . GLY A 1 568 ? -29.533 32.774 11.791 1.00 89.81 568 GLY A C 1
ATOM 4176 O O . GLY A 1 568 ? -30.585 32.600 11.176 1.00 89.81 568 GLY A O 1
ATOM 4177 N N . GLY A 1 569 ? -28.507 31.922 11.754 1.00 87.94 569 GLY A N 1
ATOM 4178 C CA . GLY A 1 569 ? -28.459 30.722 10.916 1.00 87.94 569 GLY A CA 1
ATOM 4179 C C . GLY A 1 569 ? -28.010 30.988 9.475 1.00 87.94 569 GLY A C 1
ATOM 4180 O O . GLY A 1 569 ? -27.803 32.132 9.061 1.00 87.94 569 GLY A O 1
ATOM 4181 N N . SER A 1 570 ? -27.854 29.910 8.711 1.00 87.69 570 SER A N 1
ATOM 4182 C CA . SER A 1 570 ? -27.452 29.910 7.303 1.00 87.69 570 SER A CA 1
ATOM 4183 C C . SER A 1 570 ? -28.045 28.701 6.581 1.00 87.69 570 SER A C 1
ATOM 4185 O O . SER A 1 570 ? -28.296 27.657 7.183 1.00 87.69 570 SER A O 1
ATOM 4187 N N . SER A 1 571 ? -28.228 28.812 5.265 1.00 84.81 571 SER A N 1
ATOM 4188 C CA . SER A 1 571 ? -28.532 27.657 4.412 1.00 84.81 571 SER A CA 1
ATOM 4189 C C . SER A 1 571 ? -27.341 26.705 4.260 1.00 84.81 571 SER A C 1
ATOM 4191 O O . SER A 1 571 ? -27.514 25.590 3.782 1.00 84.81 571 SER A O 1
ATOM 4193 N N . ALA A 1 572 ? -26.141 27.151 4.644 1.00 80.19 572 ALA A N 1
ATOM 4194 C CA . ALA A 1 572 ? -24.899 26.390 4.571 1.00 80.19 572 ALA A CA 1
ATOM 4195 C C . ALA A 1 572 ? -24.422 25.859 5.937 1.00 80.19 572 ALA A C 1
ATOM 4197 O O . ALA A 1 572 ? -23.307 25.348 6.027 1.00 80.19 572 ALA A O 1
ATOM 4198 N N . ASP A 1 573 ? -25.219 26.012 7.003 1.00 86.25 573 ASP A N 1
ATOM 4199 C CA . ASP A 1 573 ? -24.885 25.449 8.316 1.00 86.25 573 ASP A CA 1
ATOM 4200 C C . ASP A 1 573 ? -24.748 23.925 8.231 1.00 86.25 573 ASP A C 1
ATOM 4202 O O . ASP A 1 573 ? -25.426 23.271 7.437 1.00 86.25 573 ASP A O 1
ATOM 4206 N N . ALA A 1 574 ? -23.884 23.345 9.060 1.00 83.88 574 ALA A N 1
ATOM 4207 C CA . ALA A 1 574 ? -23.625 21.914 9.043 1.00 83.88 574 ALA A CA 1
ATOM 4208 C C . ALA A 1 574 ? -23.541 21.306 10.438 1.00 83.88 574 ALA A C 1
ATOM 4210 O O . ALA A 1 574 ? -23.176 21.953 11.422 1.00 83.88 574 ALA A O 1
ATOM 4211 N N . PHE A 1 575 ? -23.865 20.021 10.495 1.00 86.81 575 PHE A N 1
ATOM 4212 C CA . PHE A 1 575 ? -23.775 19.195 11.685 1.00 86.81 575 PHE A CA 1
ATOM 4213 C C . PHE A 1 575 ? -22.882 18.003 11.372 1.00 86.81 575 PHE A C 1
ATOM 4215 O O . PHE A 1 575 ? -23.131 17.273 10.416 1.00 86.81 575 PHE A O 1
ATOM 4222 N N . ILE A 1 576 ? -21.817 17.827 12.150 1.00 81.44 576 ILE A N 1
ATOM 4223 C CA . ILE A 1 576 ? -20.822 16.772 11.927 1.00 81.44 576 ILE A CA 1
ATOM 4224 C C . ILE A 1 576 ? -20.896 15.793 13.087 1.00 81.44 576 ILE A C 1
ATOM 4226 O O . ILE A 1 576 ? -20.554 16.153 14.213 1.00 81.44 576 ILE A O 1
ATOM 4230 N N . ARG A 1 577 ? -21.331 14.561 12.822 1.00 84.62 577 ARG A N 1
ATOM 4231 C CA . ARG A 1 577 ? -21.257 13.460 13.787 1.00 84.62 577 ARG A CA 1
ATOM 4232 C C . ARG A 1 577 ? -19.810 13.006 13.944 1.00 84.62 577 ARG A C 1
ATOM 4234 O O . ARG A 1 577 ? -19.117 12.883 12.942 1.00 84.62 577 ARG A O 1
ATOM 4241 N N . PHE A 1 578 ? -19.376 12.739 15.172 1.00 79.38 578 PHE A N 1
ATOM 4242 C CA . PHE A 1 578 ? -18.040 12.203 15.455 1.00 79.38 578 PHE A CA 1
ATOM 4243 C C . PHE A 1 578 ? -17.931 10.703 15.145 1.00 79.38 578 PHE A C 1
ATOM 4245 O O . PHE A 1 578 ? -18.928 9.979 15.201 1.00 79.38 578 PHE A O 1
ATOM 4252 N N . ASP A 1 579 ? -16.711 10.246 14.861 1.00 83.06 579 ASP A N 1
ATOM 4253 C CA . ASP A 1 579 ? -16.379 8.821 14.944 1.00 83.06 579 ASP A CA 1
ATOM 4254 C C . ASP A 1 579 ? -16.536 8.356 16.402 1.00 83.06 579 ASP A C 1
ATOM 4256 O O . ASP A 1 579 ? -16.467 9.144 17.354 1.00 83.06 579 ASP A O 1
ATOM 4260 N N . GLY A 1 580 ? -16.781 7.067 16.599 1.00 88.94 580 GLY A N 1
ATOM 4261 C CA . GLY A 1 580 ? -16.827 6.507 17.937 1.00 88.94 580 GLY A CA 1
ATOM 4262 C C . GLY A 1 580 ? -17.007 5.004 17.967 1.00 88.94 580 GLY A C 1
ATOM 4263 O O . GLY A 1 580 ? -17.228 4.341 16.954 1.00 88.94 580 GLY A O 1
ATOM 4264 N N . PHE A 1 581 ? -16.939 4.447 19.165 1.00 92.75 581 PHE A N 1
ATOM 4265 C CA . PHE A 1 581 ? -17.094 3.016 19.381 1.00 92.75 581 PHE A CA 1
ATOM 4266 C C . PHE A 1 581 ? -17.618 2.717 20.784 1.00 92.75 581 PHE A C 1
ATOM 4268 O O . PHE A 1 581 ? -17.611 3.567 21.673 1.00 92.75 581 PHE A O 1
ATOM 4275 N N . SER A 1 582 ? -18.087 1.490 20.986 1.00 93.88 582 SER A N 1
ATOM 4276 C CA . SER A 1 582 ? -18.399 0.957 22.313 1.00 93.88 582 SER A CA 1
ATOM 4277 C C . SER A 1 582 ? -17.597 -0.311 22.585 1.00 93.88 582 SER A C 1
ATOM 4279 O O . SER A 1 582 ? -17.062 -0.932 21.662 1.00 93.88 582 SER A O 1
ATOM 4281 N N . LEU A 1 583 ? -17.498 -0.692 23.855 1.00 96.31 583 LEU A N 1
ATOM 4282 C CA . LEU A 1 583 ? -16.669 -1.796 24.319 1.00 96.31 583 LEU A CA 1
ATOM 4283 C C . LEU A 1 583 ? -17.496 -2.868 25.033 1.00 96.31 583 LEU A C 1
ATOM 4285 O O . LEU A 1 583 ? -18.462 -2.584 25.742 1.00 96.31 583 LEU A O 1
ATOM 4289 N N . LYS A 1 584 ? -17.051 -4.113 24.882 1.00 95.81 584 LYS A N 1
ATOM 4290 C CA . LYS A 1 584 ? -17.412 -5.274 25.704 1.00 95.81 584 LYS A CA 1
ATOM 4291 C C . LYS A 1 584 ? -16.140 -5.871 26.313 1.00 95.81 584 LYS A C 1
ATOM 4293 O O . LYS A 1 584 ? -15.030 -5.529 25.892 1.00 95.81 584 LYS A O 1
ATOM 4298 N N . SER A 1 585 ? -16.266 -6.745 27.308 1.00 95.50 585 SER A N 1
ATOM 4299 C CA . SER A 1 585 ? -15.094 -7.425 27.875 1.00 95.50 585 SER A CA 1
ATOM 4300 C C . SER A 1 585 ? -14.358 -8.238 26.802 1.00 95.50 585 SER A C 1
ATOM 4302 O O . SER A 1 585 ? -14.929 -8.575 25.762 1.00 95.50 585 SER A O 1
ATOM 4304 N N . SER A 1 586 ? -13.094 -8.590 27.043 1.00 91.75 586 SER A N 1
ATOM 4305 C CA . SER A 1 586 ? -12.331 -9.469 26.143 1.00 91.75 586 SER A CA 1
ATOM 4306 C C . SER A 1 586 ? -13.022 -10.821 25.898 1.00 91.75 586 SER A C 1
ATOM 4308 O O . SER A 1 586 ? -12.921 -11.356 24.796 1.00 91.75 586 SER A O 1
ATOM 4310 N N . ALA A 1 587 ? -13.789 -11.317 26.877 1.00 90.88 587 ALA A N 1
ATOM 4311 C CA . ALA A 1 587 ? -14.619 -12.524 26.788 1.00 90.88 587 ALA A CA 1
ATOM 4312 C C . ALA A 1 587 ? -16.003 -12.296 26.136 1.00 90.88 587 ALA A C 1
ATOM 4314 O O . ALA A 1 587 ? -16.804 -13.219 26.041 1.00 90.88 587 ALA A O 1
ATOM 4315 N N . GLY A 1 588 ? -16.314 -11.070 25.704 1.00 89.50 588 GLY A N 1
ATOM 4316 C CA . GLY A 1 588 ? -17.558 -10.728 25.011 1.00 89.50 588 GLY A CA 1
ATOM 4317 C C . GLY A 1 588 ? -18.735 -10.335 25.909 1.00 89.50 588 GLY A C 1
ATOM 4318 O O . GLY A 1 588 ? -19.810 -10.050 25.386 1.00 89.50 588 GLY A O 1
ATOM 4319 N N . ALA A 1 589 ? -18.553 -10.271 27.230 1.00 92.94 589 ALA A N 1
ATOM 4320 C CA . ALA A 1 589 ? -19.606 -9.865 28.159 1.00 92.94 589 ALA A CA 1
ATOM 4321 C C . ALA A 1 589 ? -19.862 -8.351 28.098 1.00 92.94 589 ALA A C 1
ATOM 4323 O O . ALA A 1 589 ? -18.929 -7.555 27.958 1.00 92.94 589 ALA A O 1
ATOM 4324 N N . ALA A 1 590 ? -21.125 -7.950 28.251 1.00 93.31 590 ALA A N 1
ATOM 4325 C CA . ALA A 1 590 ? -21.495 -6.548 28.406 1.00 93.31 590 ALA A CA 1
ATOM 4326 C C . ALA A 1 590 ? -20.799 -5.937 29.633 1.00 93.31 590 ALA A C 1
ATOM 4328 O O . ALA A 1 590 ? -20.763 -6.547 30.702 1.00 93.31 590 ALA A O 1
ATOM 4329 N N . ILE A 1 591 ? -20.261 -4.729 29.479 1.00 94.56 591 ILE A N 1
ATOM 4330 C CA . ILE A 1 591 ? -19.608 -3.979 30.555 1.00 94.56 591 ILE A CA 1
ATOM 4331 C C . ILE A 1 591 ? -20.255 -2.603 30.692 1.00 94.56 591 ILE A C 1
ATOM 4333 O O . ILE A 1 591 ? -20.691 -2.012 29.703 1.00 94.56 591 ILE A O 1
ATOM 4337 N N . THR A 1 592 ? -20.297 -2.100 31.921 1.00 95.00 592 THR A N 1
ATOM 4338 C CA . THR A 1 592 ? -20.731 -0.736 32.232 1.00 95.00 592 THR A CA 1
ATOM 4339 C C . THR A 1 592 ? -19.498 0.113 32.497 1.00 95.00 592 THR A C 1
ATOM 4341 O O . THR A 1 592 ? -18.684 -0.240 33.350 1.00 95.00 592 THR A O 1
ATOM 4344 N N . TYR A 1 593 ? -19.372 1.237 31.800 1.00 94.88 593 TYR A N 1
ATOM 4345 C CA . TYR A 1 593 ? -18.309 2.215 32.025 1.00 94.88 593 TYR A CA 1
ATOM 4346 C C . TYR A 1 593 ? -18.821 3.639 31.819 1.00 94.88 593 TYR A C 1
ATOM 4348 O O . TYR A 1 593 ? -19.863 3.851 31.200 1.00 94.88 593 TYR A O 1
ATOM 4356 N N . GLY A 1 594 ? -18.084 4.612 32.355 1.00 91.56 594 GLY A N 1
ATOM 4357 C CA . GLY A 1 594 ? -18.452 6.028 32.353 1.00 91.56 594 GLY A CA 1
ATOM 4358 C C . GLY A 1 594 ? -19.018 6.517 33.689 1.00 91.56 594 GLY A C 1
ATOM 4359 O O . GLY A 1 594 ? -19.072 5.784 34.678 1.00 91.56 594 GLY A O 1
ATOM 4360 N N . GLY A 1 595 ? -19.444 7.781 33.725 1.00 86.19 595 GLY A N 1
ATOM 4361 C CA . GLY A 1 595 ? -20.012 8.445 34.907 1.00 86.19 595 GLY A CA 1
ATOM 4362 C C . GLY A 1 595 ? -18.994 8.972 35.921 1.00 86.19 595 GLY A C 1
ATOM 4363 O O . GLY A 1 595 ? -19.391 9.411 36.996 1.00 86.19 595 GLY A O 1
ATOM 4364 N N . GLY A 1 596 ? -17.697 8.940 35.606 1.00 90.75 596 GLY A N 1
ATOM 4365 C CA . GLY A 1 596 ? -16.641 9.513 36.442 1.00 90.75 596 GLY A CA 1
ATOM 4366 C C . GLY A 1 596 ? -15.237 9.102 35.995 1.00 90.75 596 GLY A C 1
ATOM 4367 O O . GLY A 1 596 ? -15.076 8.102 35.300 1.00 90.75 596 GLY A O 1
ATOM 4368 N N . ASN A 1 597 ? -14.229 9.872 36.418 1.00 92.19 597 ASN A N 1
ATOM 4369 C CA . ASN A 1 597 ? -12.796 9.635 36.171 1.00 92.19 597 ASN A CA 1
ATOM 4370 C C . ASN A 1 597 ? -12.344 9.589 34.698 1.00 92.19 597 ASN A C 1
ATOM 4372 O O . ASN A 1 597 ? -11.230 9.151 34.435 1.00 92.19 597 ASN A O 1
ATOM 4376 N N . GLY A 1 598 ? -13.166 10.034 33.744 1.00 89.25 598 GLY A N 1
ATOM 4377 C CA . GLY A 1 598 ? -12.725 10.174 32.356 1.00 89.25 598 GLY A CA 1
ATOM 4378 C C . GLY A 1 598 ? -11.667 11.265 32.183 1.00 89.25 598 GLY A C 1
ATOM 4379 O O . GLY A 1 598 ? -11.572 12.183 33.003 1.00 89.25 598 GLY A O 1
ATOM 4380 N N . HIS A 1 599 ? -10.879 11.173 31.113 1.00 90.81 599 HIS A N 1
ATOM 4381 C CA . HIS A 1 599 ? -9.784 12.091 30.813 1.00 90.81 599 HIS A CA 1
ATOM 4382 C C . HIS A 1 599 ? -9.704 12.397 29.311 1.00 90.81 599 HIS A C 1
ATOM 4384 O O . HIS A 1 599 ? -9.976 11.538 28.479 1.00 90.81 599 HIS A O 1
ATOM 4390 N N . ALA A 1 600 ? -9.243 13.601 28.959 1.00 87.88 600 ALA A N 1
ATOM 4391 C CA . ALA A 1 600 ? -9.066 14.046 27.569 1.00 87.88 600 ALA A CA 1
ATOM 4392 C C . ALA A 1 600 ? -7.922 13.342 26.804 1.00 87.88 600 ALA A C 1
ATOM 4394 O O . ALA A 1 600 ? -7.730 13.577 25.615 1.00 87.88 600 ALA A O 1
ATOM 4395 N N . ALA A 1 601 ? -7.133 12.530 27.510 1.00 89.06 601 ALA A N 1
ATOM 4396 C CA . ALA A 1 601 ? -5.922 11.872 27.013 1.00 89.06 601 ALA A CA 1
ATOM 4397 C C . ALA A 1 601 ? -6.004 10.347 27.165 1.00 89.06 601 ALA A C 1
ATOM 4399 O O . ALA A 1 601 ? -4.978 9.670 27.188 1.00 89.06 601 ALA A O 1
ATOM 4400 N N . ASP A 1 602 ? -7.215 9.822 27.348 1.00 92.81 602 ASP A N 1
ATOM 4401 C CA . ASP A 1 602 ? -7.453 8.386 27.373 1.00 92.81 602 ASP A CA 1
ATOM 4402 C C . ASP A 1 602 ? -7.185 7.800 25.987 1.00 92.81 602 ASP A C 1
ATOM 4404 O O . ASP A 1 602 ? -7.579 8.374 24.971 1.00 92.81 602 ASP A O 1
ATOM 4408 N N . GLN A 1 603 ? -6.485 6.670 25.945 1.00 93.50 603 GLN A N 1
ATOM 4409 C CA . GLN A 1 603 ? -5.989 6.074 24.709 1.00 93.50 603 GLN A CA 1
ATOM 4410 C C . GLN A 1 603 ? -6.535 4.665 24.515 1.00 93.50 603 GLN A C 1
ATOM 4412 O O . GLN A 1 603 ? -6.652 3.880 25.461 1.00 93.50 603 GLN A O 1
ATOM 4417 N N . PHE A 1 604 ? -6.803 4.339 23.257 1.00 94.81 604 PHE A N 1
ATOM 4418 C CA . PHE A 1 604 ? -7.242 3.028 22.809 1.00 94.81 604 PHE A CA 1
ATOM 4419 C C . PHE A 1 604 ? -6.357 2.588 21.650 1.00 94.81 604 PHE A C 1
ATOM 4421 O O . PHE A 1 604 ? -6.162 3.330 20.688 1.00 94.81 604 PHE A O 1
ATOM 4428 N N . VAL A 1 605 ? -5.795 1.389 21.756 1.00 94.81 605 VAL A N 1
ATOM 4429 C CA . VAL A 1 605 ? -4.835 0.856 20.781 1.00 94.81 605 VAL A CA 1
ATOM 4430 C C . VAL A 1 605 ? -5.228 -0.575 20.465 1.00 94.81 605 VAL A C 1
ATOM 4432 O O . VAL A 1 605 ? -5.473 -1.347 21.393 1.00 94.81 605 VAL A O 1
ATOM 4435 N N . LYS A 1 606 ? -5.274 -0.956 19.183 1.00 94.12 606 LYS A N 1
ATOM 4436 C CA . LYS A 1 606 ? -5.469 -2.367 18.822 1.00 94.12 606 LYS A CA 1
ATOM 4437 C C . LYS A 1 606 ? -4.339 -3.212 19.399 1.00 94.12 606 LYS A C 1
ATOM 4439 O O . LYS A 1 606 ? -3.175 -2.820 19.322 1.00 94.12 606 LYS A O 1
ATOM 4444 N N . SER A 1 607 ? -4.668 -4.375 19.948 1.00 91.19 607 SER A N 1
ATOM 4445 C CA . SER A 1 607 ? -3.682 -5.233 20.610 1.00 91.19 607 SER A CA 1
ATOM 4446 C C . SER A 1 607 ? -2.531 -5.643 19.684 1.00 91.19 607 SER A C 1
ATOM 4448 O O . SER A 1 607 ? -1.394 -5.736 20.132 1.00 91.19 607 SER A O 1
ATOM 4450 N N . GLU A 1 608 ? -2.788 -5.779 18.383 1.00 90.00 608 GLU A N 1
ATOM 4451 C CA . GLU A 1 608 ? -1.784 -6.094 17.355 1.00 90.00 608 GLU A CA 1
ATOM 4452 C C . GLU A 1 608 ? -0.745 -4.983 17.106 1.00 90.00 608 GLU A C 1
ATOM 4454 O O . GLU A 1 608 ? 0.344 -5.251 16.596 1.00 90.00 608 GLU A O 1
ATOM 4459 N N . TYR A 1 609 ? -1.033 -3.733 17.486 1.00 90.50 609 TYR A N 1
ATOM 4460 C CA . TYR A 1 609 ? -0.109 -2.595 17.351 1.00 90.50 609 TYR A CA 1
ATOM 4461 C C . TYR A 1 609 ? 0.751 -2.365 18.595 1.00 90.50 609 TYR A C 1
ATOM 4463 O O . TYR A 1 609 ? 1.598 -1.468 18.619 1.00 90.50 609 TYR A O 1
ATOM 4471 N N . ILE A 1 610 ? 0.546 -3.174 19.630 1.00 90.69 610 ILE A N 1
ATOM 4472 C CA . ILE A 1 610 ? 1.269 -3.090 20.891 1.00 90.69 610 ILE A CA 1
ATOM 4473 C C . ILE A 1 610 ? 2.520 -3.951 20.795 1.00 90.69 610 ILE A C 1
ATOM 4475 O O . ILE A 1 610 ? 2.488 -5.087 20.321 1.00 90.69 610 ILE A O 1
ATOM 4479 N N . ARG A 1 611 ? 3.648 -3.405 21.241 1.00 92.31 611 ARG A N 1
ATOM 4480 C CA . ARG A 1 611 ? 4.905 -4.138 21.359 1.00 92.31 611 ARG A CA 1
ATOM 4481 C C . ARG A 1 611 ? 5.327 -4.150 22.815 1.00 92.31 611 ARG A C 1
ATOM 4483 O O . ARG A 1 611 ? 5.658 -3.108 23.376 1.00 92.31 611 ARG A O 1
ATOM 4490 N N . THR A 1 612 ? 5.296 -5.328 23.424 1.00 91.38 612 THR A N 1
ATOM 4491 C CA . THR A 1 612 ? 5.838 -5.527 24.769 1.00 91.38 612 THR A CA 1
ATOM 4492 C C . THR A 1 612 ? 7.358 -5.472 24.701 1.00 91.38 612 THR A C 1
ATOM 4494 O O . THR A 1 612 ? 7.967 -6.057 23.804 1.00 91.38 612 THR A O 1
ATOM 4497 N N . ALA A 1 613 ? 7.974 -4.768 25.635 1.00 90.50 613 ALA A N 1
ATOM 4498 C CA . ALA A 1 613 ? 9.404 -4.591 25.726 1.00 90.50 613 ALA A CA 1
ATOM 4499 C C . ALA A 1 613 ? 9.887 -4.816 27.152 1.00 90.50 613 ALA A C 1
ATOM 4501 O O . ALA A 1 613 ? 9.275 -4.385 28.130 1.00 90.50 613 ALA A O 1
ATOM 4502 N N . ASN A 1 614 ? 11.043 -5.458 27.239 1.00 89.31 614 ASN A N 1
ATOM 4503 C CA . ASN A 1 614 ? 11.766 -5.630 28.471 1.00 89.31 614 ASN A CA 1
ATOM 4504 C C . ASN A 1 614 ? 12.709 -4.446 28.691 1.00 89.31 614 ASN A C 1
ATOM 4506 O O . ASN A 1 614 ? 13.766 -4.321 28.063 1.00 89.31 614 ASN A O 1
ATOM 4510 N N . THR A 1 615 ? 12.312 -3.581 29.614 1.00 88.62 615 THR A N 1
ATOM 4511 C CA . THR A 1 615 ? 13.116 -2.465 30.113 1.00 88.62 615 THR A CA 1
ATOM 4512 C C . THR A 1 615 ? 13.712 -2.758 31.494 1.00 88.62 615 THR A C 1
ATOM 4514 O O . THR A 1 615 ? 14.380 -1.901 32.080 1.00 88.62 615 THR A O 1
ATOM 4517 N N . ALA A 1 616 ? 13.502 -3.962 32.039 1.00 85.31 616 ALA A N 1
ATOM 4518 C CA . ALA A 1 616 ? 14.100 -4.361 33.303 1.00 85.31 616 ALA A CA 1
ATOM 4519 C C . ALA A 1 616 ? 15.632 -4.394 33.177 1.00 85.31 616 ALA A C 1
ATOM 4521 O O . ALA A 1 616 ? 16.190 -4.861 32.186 1.00 85.31 616 ALA A O 1
ATOM 4522 N N . GLY A 1 617 ? 16.327 -3.881 34.193 1.00 75.81 617 GLY A N 1
ATOM 4523 C CA . GLY A 1 617 ? 17.793 -3.895 34.240 1.00 75.81 617 GLY A CA 1
ATOM 4524 C C . GLY A 1 617 ? 18.501 -2.852 33.365 1.00 75.81 617 GLY A C 1
ATOM 4525 O O . GLY A 1 617 ? 19.732 -2.845 33.332 1.00 75.81 617 GLY A O 1
ATOM 4526 N N . GLN A 1 618 ? 17.772 -1.943 32.704 1.00 79.50 618 GLN A N 1
ATOM 4527 C CA . GLN A 1 618 ? 18.370 -0.793 32.015 1.00 79.50 618 GLN A CA 1
ATOM 4528 C C . GLN A 1 618 ? 19.056 0.124 33.042 1.00 79.50 618 GLN A C 1
ATOM 4530 O O . GLN A 1 618 ? 18.396 0.884 33.742 1.00 79.50 618 GLN A O 1
ATOM 4535 N N . THR A 1 619 ? 20.384 0.027 33.167 1.00 62.81 619 THR A N 1
ATOM 4536 C CA . THR A 1 619 ? 21.182 0.772 34.154 1.00 62.81 619 THR A CA 1
ATOM 4537 C C . THR A 1 619 ? 22.186 1.697 33.465 1.00 62.81 619 THR A C 1
ATOM 4539 O O . THR A 1 619 ? 22.982 1.246 32.647 1.00 62.81 619 THR A O 1
ATOM 4542 N N . ASN A 1 620 ? 22.133 2.995 33.794 1.00 62.28 620 ASN A N 1
ATOM 4543 C CA . ASN A 1 620 ? 23.138 4.043 33.536 1.00 62.28 620 ASN A CA 1
ATOM 4544 C C . ASN A 1 620 ? 23.906 3.953 32.200 1.00 62.28 620 ASN A C 1
ATOM 4546 O O . ASN A 1 620 ? 25.126 4.104 32.178 1.00 62.28 620 ASN A O 1
ATOM 4550 N N . ASN A 1 621 ? 23.201 3.748 31.086 1.00 67.69 621 ASN A N 1
ATOM 4551 C CA . ASN A 1 621 ? 23.797 3.690 29.752 1.00 67.69 621 ASN A CA 1
ATOM 4552 C C . ASN A 1 621 ? 23.051 4.608 28.779 1.00 67.69 621 ASN A C 1
ATOM 4554 O O . ASN A 1 621 ? 21.820 4.591 28.695 1.00 67.69 621 ASN A O 1
ATOM 4558 N N . THR A 1 622 ? 23.812 5.407 28.032 1.00 75.56 622 THR A N 1
ATOM 4559 C CA . THR A 1 622 ? 23.292 6.297 26.990 1.00 75.56 622 THR A CA 1
ATOM 4560 C C . THR A 1 622 ? 22.917 5.487 25.750 1.00 75.56 622 THR A C 1
ATOM 4562 O O . THR A 1 622 ? 23.737 4.727 25.243 1.00 75.56 622 THR A O 1
ATOM 4565 N N . SER A 1 623 ? 21.697 5.665 25.234 1.00 72.44 623 SER A N 1
ATOM 4566 C CA . SER A 1 623 ? 21.157 4.943 24.066 1.00 72.44 623 SER A CA 1
ATOM 4567 C C . SER A 1 623 ? 21.203 3.409 24.188 1.00 72.44 623 SER A C 1
ATOM 4569 O O . SER A 1 623 ? 21.371 2.722 23.181 1.00 72.44 623 SER A O 1
ATOM 4571 N N . ALA A 1 624 ? 21.066 2.861 25.401 1.00 81.00 624 ALA A N 1
ATOM 4572 C CA . ALA A 1 624 ? 21.078 1.412 25.607 1.00 81.00 624 ALA A CA 1
ATOM 4573 C C . ALA A 1 624 ? 19.977 0.691 24.806 1.00 81.00 624 ALA A C 1
ATOM 4575 O O . ALA A 1 624 ? 18.900 1.244 24.548 1.00 81.00 624 ALA A O 1
ATOM 4576 N N . THR A 1 625 ? 20.264 -0.555 24.428 1.00 87.56 625 THR A N 1
ATOM 4577 C CA . THR A 1 625 ? 19.335 -1.419 23.699 1.00 87.56 625 THR A CA 1
ATOM 4578 C C . THR A 1 625 ? 18.191 -1.852 24.605 1.00 87.56 625 THR A C 1
ATOM 4580 O O . THR A 1 625 ? 18.405 -2.516 25.620 1.00 87.56 625 THR A O 1
ATOM 4583 N N . ILE A 1 626 ? 16.967 -1.536 24.202 1.00 88.56 626 ILE A N 1
ATOM 4584 C CA . ILE A 1 626 ? 15.744 -2.094 24.769 1.00 88.56 626 ILE A CA 1
ATOM 4585 C C . ILE A 1 626 ? 15.372 -3.320 23.947 1.00 88.56 626 ILE A C 1
ATOM 4587 O O . ILE A 1 626 ? 15.302 -3.250 22.720 1.00 88.56 626 ILE A O 1
ATOM 4591 N N . THR A 1 627 ? 15.127 -4.437 24.627 1.00 88.56 627 THR A N 1
ATOM 4592 C CA . THR A 1 627 ? 14.649 -5.653 23.966 1.00 88.56 627 THR A CA 1
ATOM 4593 C C . THR A 1 627 ? 13.137 -5.573 23.852 1.00 88.56 627 THR A C 1
ATOM 4595 O O . THR A 1 627 ? 12.434 -5.574 24.857 1.00 88.56 627 THR A O 1
ATOM 4598 N N . VAL A 1 628 ? 12.637 -5.483 22.634 1.00 86.81 628 VAL A N 1
ATOM 4599 C CA . VAL A 1 628 ? 11.226 -5.648 22.287 1.00 86.81 628 VAL A CA 1
ATOM 4600 C C . VAL A 1 628 ? 10.988 -7.143 22.039 1.00 86.81 628 VAL A C 1
ATOM 4602 O O . VAL A 1 628 ? 11.934 -7.833 21.674 1.00 86.81 628 VAL A O 1
ATOM 4605 N N . GLY A 1 629 ? 9.785 -7.663 22.305 1.00 72.44 629 GLY A N 1
ATOM 4606 C CA . GLY A 1 629 ? 9.422 -9.082 22.130 1.00 72.44 629 GLY A CA 1
ATOM 4607 C C . GLY A 1 629 ? 9.570 -9.607 20.689 1.00 72.44 629 GLY A C 1
ATOM 4608 O O . GLY A 1 629 ? 10.409 -9.133 19.931 1.00 72.44 629 GLY A O 1
ATOM 4609 N N . GLU A 1 630 ? 8.777 -10.603 20.283 1.00 63.81 630 GLU A N 1
ATOM 4610 C CA . GLU A 1 630 ? 8.852 -11.172 18.924 1.00 63.81 630 GLU A CA 1
ATOM 4611 C C . GLU A 1 630 ? 8.708 -10.088 17.833 1.00 63.81 630 GLU A C 1
ATOM 4613 O O . GLU A 1 630 ? 7.610 -9.630 17.530 1.00 63.81 630 GLU A O 1
ATOM 4618 N N . GLY A 1 631 ? 9.844 -9.655 17.271 1.00 67.19 631 GLY A N 1
ATOM 4619 C CA . GLY A 1 631 ? 9.950 -8.593 16.270 1.00 67.19 631 GLY A CA 1
ATOM 4620 C C . GLY A 1 631 ? 9.604 -7.189 16.788 1.00 67.19 631 GLY A C 1
ATOM 4621 O O . GLY A 1 631 ? 8.487 -6.901 17.217 1.00 67.19 631 GLY A O 1
ATOM 4622 N N . HIS A 1 632 ? 10.527 -6.232 16.648 1.00 78.31 632 HIS A N 1
ATOM 4623 C CA . HIS A 1 632 ? 10.241 -4.849 17.055 1.00 78.31 632 HIS A CA 1
ATOM 4624 C C . HIS A 1 632 ? 9.138 -4.179 16.212 1.00 78.31 632 HIS A C 1
ATOM 4626 O O . HIS A 1 632 ? 8.459 -3.286 16.703 1.00 78.31 632 HIS A O 1
ATOM 4632 N N . GLY A 1 633 ? 8.948 -4.555 14.941 1.00 80.38 633 GLY A N 1
ATOM 4633 C CA . GLY A 1 633 ? 7.940 -3.963 14.040 1.00 80.38 633 GLY A CA 1
ATOM 4634 C C . GLY A 1 633 ? 8.141 -2.476 13.689 1.00 80.38 633 GLY A C 1
ATOM 4635 O O . GLY A 1 633 ? 7.444 -1.951 12.827 1.00 80.38 633 GLY A O 1
ATOM 4636 N N . PHE A 1 634 ? 9.093 -1.798 14.333 1.00 89.06 634 PHE A N 1
ATOM 4637 C CA . PHE A 1 634 ? 9.458 -0.403 14.082 1.00 89.06 634 PHE A CA 1
ATOM 4638 C C . PHE A 1 634 ? 10.554 -0.244 13.021 1.00 89.06 634 PHE A C 1
ATOM 4640 O O . PHE A 1 634 ? 11.319 -1.170 12.752 1.00 89.06 634 PHE A O 1
ATOM 4647 N N . LYS A 1 635 ? 10.675 0.965 12.473 1.00 90.31 635 LYS A N 1
ATOM 4648 C CA . LYS A 1 635 ? 11.772 1.425 11.611 1.00 90.31 635 LYS A CA 1
ATOM 4649 C C . LYS A 1 635 ? 12.601 2.490 12.329 1.00 90.31 635 LYS A C 1
ATOM 4651 O O . LYS A 1 635 ? 12.095 3.211 13.186 1.00 90.31 635 LYS A O 1
ATOM 4656 N N . ALA A 1 636 ? 13.874 2.627 11.962 1.00 90.56 636 ALA A N 1
ATOM 4657 C CA . ALA A 1 636 ? 14.662 3.775 12.407 1.00 90.56 636 ALA A CA 1
ATOM 4658 C C . ALA A 1 636 ? 13.985 5.079 11.944 1.00 90.56 636 ALA A C 1
ATOM 4660 O O . ALA A 1 636 ? 13.571 5.193 10.792 1.00 90.56 636 ALA A O 1
ATOM 4661 N N . GLY A 1 637 ? 13.850 6.042 12.854 1.00 90.38 637 GLY A N 1
ATOM 4662 C CA . GLY A 1 637 ? 13.107 7.284 12.648 1.00 90.38 637 GLY A CA 1
ATOM 4663 C C . GLY A 1 637 ? 11.636 7.237 13.075 1.00 90.38 637 GLY A C 1
ATOM 4664 O O . GLY A 1 637 ? 11.049 8.308 13.248 1.00 90.38 637 GLY A O 1
ATOM 4665 N N . ASP A 1 638 ? 11.051 6.054 13.311 1.00 92.81 638 ASP A N 1
ATOM 4666 C CA . ASP A 1 638 ? 9.683 5.950 13.830 1.00 92.81 638 ASP A CA 1
ATOM 4667 C C . ASP A 1 638 ? 9.568 6.636 15.196 1.00 92.81 638 ASP A C 1
ATOM 4669 O O . ASP A 1 638 ? 10.472 6.572 16.032 1.00 92.81 638 ASP A O 1
ATOM 4673 N N . THR A 1 639 ? 8.429 7.279 15.432 1.00 93.94 639 THR A N 1
ATOM 4674 C CA . THR A 1 639 ? 8.049 7.803 16.741 1.00 93.94 639 THR A CA 1
ATOM 4675 C C . THR A 1 639 ? 7.262 6.729 17.484 1.00 93.94 639 THR A C 1
ATOM 4677 O O . THR A 1 639 ? 6.298 6.169 16.962 1.00 93.94 639 THR A O 1
ATOM 4680 N N . VAL A 1 640 ? 7.670 6.424 18.710 1.00 93.94 640 VAL A N 1
ATOM 4681 C CA . VAL A 1 640 ? 7.056 5.415 19.573 1.00 93.94 640 VAL A CA 1
ATOM 4682 C C . VAL A 1 640 ? 6.675 6.035 20.910 1.00 93.94 640 VAL A C 1
ATOM 4684 O O . VAL A 1 640 ? 7.457 6.779 21.501 1.00 93.94 640 VAL A O 1
ATOM 4687 N N . ARG A 1 641 ? 5.479 5.719 21.399 1.00 93.31 641 ARG A N 1
ATOM 4688 C CA . ARG A 1 641 ? 5.009 6.109 22.727 1.00 93.31 641 ARG A CA 1
ATOM 4689 C C . ARG A 1 641 ? 5.334 5.022 23.730 1.00 93.31 641 ARG A C 1
ATOM 4691 O O . ARG A 1 641 ? 5.013 3.858 23.495 1.00 93.31 641 ARG A O 1
ATOM 4698 N N . TYR A 1 642 ? 5.928 5.420 24.848 1.00 93.31 642 TYR A N 1
ATOM 4699 C CA . TYR A 1 642 ? 6.223 4.530 25.965 1.00 93.31 642 TYR A CA 1
ATOM 4700 C C . TYR A 1 642 ? 5.078 4.506 26.983 1.00 93.31 642 TYR A C 1
ATOM 4702 O O . TYR A 1 642 ? 4.623 5.557 27.445 1.00 93.31 642 TYR A O 1
ATOM 4710 N N . ILE A 1 643 ? 4.639 3.308 27.366 1.00 92.69 643 ILE A N 1
ATOM 4711 C CA . ILE A 1 643 ? 3.598 3.080 28.370 1.00 92.69 643 ILE A CA 1
ATOM 4712 C C . ILE A 1 643 ? 4.130 2.065 29.397 1.00 92.69 643 ILE A C 1
ATOM 4714 O O . ILE A 1 643 ? 4.342 0.902 29.046 1.00 92.69 643 ILE A O 1
ATOM 4718 N N . PRO A 1 644 ? 4.359 2.466 30.659 1.00 91.44 644 PRO A N 1
ATOM 4719 C CA . PRO A 1 644 ? 4.942 1.584 31.663 1.00 91.44 644 PRO A CA 1
ATOM 4720 C C . PRO A 1 644 ? 3.928 0.561 32.191 1.00 91.44 644 PRO A C 1
ATOM 4722 O O . PRO A 1 644 ? 2.773 0.895 32.464 1.00 91.44 644 PRO A O 1
ATOM 4725 N N . ALA A 1 645 ? 4.376 -0.665 32.453 1.00 89.25 645 ALA A N 1
ATOM 4726 C CA . ALA A 1 645 ? 3.607 -1.696 33.154 1.00 89.25 645 ALA A CA 1
ATOM 4727 C C . ALA A 1 645 ? 3.847 -1.652 34.676 1.00 89.25 645 ALA A C 1
ATOM 4729 O O . ALA A 1 645 ? 4.069 -2.680 35.316 1.00 89.25 645 ALA A O 1
ATOM 4730 N N . GLY A 1 646 ? 3.839 -0.446 35.254 1.00 85.69 646 GLY A N 1
ATOM 4731 C CA . GLY A 1 646 ? 4.137 -0.199 36.665 1.00 85.69 646 GLY A CA 1
ATOM 4732 C C . GLY A 1 646 ? 4.818 1.151 36.886 1.00 85.69 646 GLY A C 1
ATOM 4733 O O . GLY A 1 646 ? 4.416 2.165 36.313 1.00 85.69 646 GLY A O 1
ATOM 4734 N N . THR A 1 647 ? 5.848 1.166 37.734 1.00 87.31 647 THR A N 1
ATOM 4735 C CA . THR A 1 647 ? 6.764 2.311 37.834 1.00 87.31 647 THR A CA 1
ATOM 4736 C C . THR A 1 647 ? 7.536 2.437 36.522 1.00 87.31 647 THR A C 1
ATOM 4738 O O . THR A 1 647 ? 7.876 1.433 35.914 1.00 87.31 647 THR A O 1
ATOM 4741 N N . TYR A 1 648 ? 7.789 3.660 36.066 1.00 88.31 648 TYR A N 1
ATOM 4742 C CA . TYR A 1 648 ? 8.500 3.897 34.813 1.00 88.31 648 TYR A CA 1
ATOM 4743 C C . TYR A 1 648 ? 10.019 3.927 35.005 1.00 88.31 648 TYR A C 1
ATOM 4745 O O . TYR A 1 648 ? 10.520 4.353 36.053 1.00 88.31 648 TYR A O 1
ATOM 4753 N N . VAL A 1 649 ? 10.755 3.554 33.957 1.00 88.12 649 VAL A N 1
ATOM 4754 C CA . VAL A 1 649 ? 12.213 3.734 33.872 1.00 88.12 649 VAL A CA 1
ATOM 4755 C C . VAL A 1 649 ? 12.537 5.224 33.832 1.00 88.12 649 VAL A C 1
ATOM 4757 O O . VAL A 1 649 ? 12.014 5.938 32.978 1.00 88.12 649 VAL A O 1
ATOM 4760 N N . GLN A 1 650 ? 13.421 5.735 34.696 1.00 86.44 650 GLN A N 1
ATOM 4761 C CA . GLN A 1 650 ? 13.762 7.159 34.598 1.00 86.44 650 GLN A CA 1
ATOM 4762 C C . GLN A 1 650 ? 14.494 7.433 33.276 1.00 86.44 650 GLN A C 1
ATOM 4764 O O . GLN A 1 650 ? 15.361 6.666 32.862 1.00 86.44 650 GLN A O 1
ATOM 4769 N N . GLY A 1 651 ? 14.125 8.530 32.613 1.00 86.31 651 GLY A N 1
ATOM 4770 C CA . GLY A 1 651 ? 14.505 8.824 31.227 1.00 86.31 651 GLY A CA 1
ATOM 4771 C C . GLY A 1 651 ? 13.413 8.454 30.216 1.00 86.31 651 GLY A C 1
ATOM 4772 O O . GLY A 1 651 ? 13.316 9.099 29.175 1.00 86.31 651 GLY A O 1
ATOM 4773 N N . LEU A 1 652 ? 12.533 7.502 30.553 1.00 89.50 652 LEU A N 1
ATOM 4774 C CA . LEU A 1 652 ? 11.321 7.178 29.799 1.00 89.50 652 LEU A CA 1
ATOM 4775 C C . LEU A 1 652 ? 10.084 7.632 30.578 1.00 89.50 652 LEU A C 1
ATOM 4777 O O . LEU A 1 652 ? 9.514 6.895 31.380 1.00 89.50 652 LEU A O 1
ATOM 4781 N N . TRP A 1 653 ? 9.668 8.879 30.371 1.00 89.50 653 TRP A N 1
ATOM 4782 C CA . TRP A 1 653 ? 8.454 9.388 31.004 1.00 89.50 653 TRP A CA 1
ATOM 4783 C C . TRP A 1 653 ? 7.200 8.673 30.464 1.00 89.50 653 TRP A C 1
ATOM 4785 O O . TRP A 1 653 ? 7.097 8.455 29.253 1.00 89.50 653 TRP A O 1
ATOM 4795 N N . PRO A 1 654 ? 6.230 8.314 31.330 1.00 89.50 654 PRO A N 1
ATOM 4796 C CA . PRO A 1 654 ? 4.997 7.656 30.903 1.00 89.50 654 PRO A CA 1
ATOM 4797 C C . PRO A 1 654 ? 4.251 8.473 29.845 1.00 89.50 654 PRO A C 1
ATOM 4799 O O . PRO A 1 654 ? 4.195 9.699 29.942 1.00 89.50 654 PRO A O 1
ATOM 4802 N N . ASN A 1 655 ? 3.650 7.801 28.863 1.00 87.44 655 ASN A N 1
ATOM 4803 C CA . ASN A 1 655 ? 2.866 8.407 27.782 1.00 87.44 655 ASN A CA 1
ATOM 4804 C C . ASN A 1 655 ? 3.631 9.470 26.968 1.00 87.44 655 ASN A C 1
ATOM 4806 O O . ASN A 1 655 ? 3.015 10.342 26.358 1.00 87.44 655 ASN A O 1
ATOM 4810 N N . THR A 1 656 ? 4.964 9.400 26.957 1.00 89.38 656 THR A N 1
ATOM 4811 C CA . THR A 1 656 ? 5.832 10.304 26.190 1.00 89.38 656 THR A CA 1
ATOM 4812 C C . THR A 1 656 ? 6.299 9.643 24.901 1.00 89.38 656 THR A C 1
ATOM 4814 O O . THR A 1 656 ? 6.549 8.435 24.866 1.00 89.38 656 THR A O 1
ATOM 4817 N N . ASP A 1 657 ? 6.422 10.452 23.850 1.00 91.88 657 ASP A N 1
ATOM 4818 C CA . ASP A 1 657 ? 6.937 10.025 22.554 1.00 91.88 657 ASP A CA 1
ATOM 4819 C C . ASP A 1 657 ? 8.463 10.102 22.490 1.00 91.88 657 ASP A C 1
ATOM 4821 O O . ASP A 1 657 ? 9.084 11.080 22.912 1.00 91.88 657 ASP A O 1
ATOM 4825 N N . PHE A 1 658 ? 9.055 9.086 21.878 1.00 93.06 658 PHE A N 1
ATOM 4826 C CA . PHE A 1 658 ? 10.481 8.966 21.603 1.00 93.06 658 PHE A CA 1
ATOM 4827 C C . PHE A 1 658 ? 10.689 8.566 20.147 1.00 93.06 658 PHE A C 1
ATOM 4829 O O . PHE A 1 658 ? 9.780 8.045 19.508 1.00 93.06 658 PHE A O 1
ATOM 4836 N N . LYS A 1 659 ? 11.885 8.787 19.607 1.00 94.25 659 LYS A N 1
ATOM 4837 C CA . LYS A 1 659 ? 12.249 8.312 18.269 1.00 94.25 659 LYS A CA 1
ATOM 4838 C C . LYS A 1 659 ? 13.104 7.063 18.363 1.00 94.25 659 LYS A C 1
ATOM 4840 O O . LYS A 1 659 ? 14.052 7.017 19.146 1.00 94.25 659 LYS A O 1
ATOM 4845 N N . VAL A 1 660 ? 12.821 6.086 17.514 1.00 93.69 660 VAL A N 1
ATOM 4846 C CA . VAL A 1 660 ? 13.698 4.938 17.293 1.00 93.69 660 VAL A CA 1
ATOM 4847 C C . VAL A 1 660 ? 14.952 5.442 16.588 1.00 93.69 660 VAL A C 1
ATOM 4849 O O . VAL A 1 660 ? 14.901 5.879 15.441 1.00 93.69 660 VAL A O 1
ATOM 4852 N N . LYS A 1 661 ? 16.085 5.424 17.287 1.00 93.19 661 LYS A N 1
ATOM 4853 C CA . LYS A 1 661 ? 17.377 5.879 16.762 1.00 93.19 661 LYS A CA 1
ATOM 4854 C C . LYS A 1 661 ? 17.975 4.840 15.820 1.00 93.19 661 LYS A C 1
ATOM 4856 O O . LYS A 1 661 ? 18.361 5.167 14.703 1.00 93.19 661 LYS A O 1
ATOM 4861 N N . ALA A 1 662 ? 18.029 3.591 16.270 1.00 91.31 662 ALA A N 1
ATOM 4862 C CA . ALA A 1 662 ? 18.544 2.472 15.494 1.00 91.31 662 ALA A CA 1
ATOM 4863 C C . ALA A 1 662 ? 17.864 1.161 15.895 1.00 91.31 662 ALA A C 1
ATOM 4865 O O . ALA A 1 662 ? 17.464 0.984 17.050 1.00 91.31 662 ALA A O 1
ATOM 4866 N N . LEU A 1 663 ? 17.790 0.249 14.929 1.00 91.25 663 LEU A N 1
ATOM 4867 C CA . LEU A 1 663 ? 17.392 -1.142 15.118 1.00 91.25 663 LEU A CA 1
ATOM 4868 C C . LEU A 1 663 ? 18.642 -1.975 15.418 1.00 91.25 663 LEU A C 1
ATOM 4870 O O . LEU A 1 663 ? 19.690 -1.757 14.807 1.00 91.25 663 LEU A O 1
ATOM 4874 N N . ILE A 1 664 ? 18.551 -2.897 16.372 1.00 87.19 664 ILE A N 1
ATOM 4875 C CA . ILE A 1 664 ? 19.677 -3.690 16.872 1.00 87.19 664 ILE A CA 1
ATOM 4876 C C . ILE A 1 664 ? 19.263 -5.161 16.844 1.00 87.19 664 ILE A C 1
ATOM 4878 O O . ILE A 1 664 ? 18.556 -5.645 17.725 1.00 87.19 664 ILE A O 1
ATOM 4882 N N . GLY A 1 665 ? 19.696 -5.878 15.807 1.00 85.88 665 GLY A N 1
ATOM 4883 C CA . GLY A 1 665 ? 19.198 -7.228 15.541 1.00 85.88 665 GLY A CA 1
ATOM 4884 C C . GLY A 1 665 ? 17.704 -7.222 15.196 1.00 85.88 665 GLY A C 1
ATOM 4885 O O . GLY A 1 665 ? 17.197 -6.255 14.637 1.00 85.88 665 GLY A O 1
ATOM 4886 N N . THR A 1 666 ? 17.005 -8.309 15.519 1.00 82.50 666 THR A N 1
ATOM 4887 C CA . THR A 1 666 ? 15.576 -8.502 15.202 1.00 82.50 666 THR A CA 1
ATOM 4888 C C . THR A 1 666 ? 14.630 -8.049 16.318 1.00 82.50 666 THR A C 1
ATOM 4890 O O . THR A 1 666 ? 13.441 -7.834 16.081 1.00 82.50 666 THR A O 1
ATOM 4893 N N . THR A 1 667 ? 15.150 -7.881 17.535 1.00 86.38 667 THR A N 1
ATOM 4894 C CA . THR A 1 667 ? 14.368 -7.601 18.750 1.00 86.38 667 THR A CA 1
ATOM 4895 C C . THR A 1 667 ? 14.812 -6.329 19.470 1.00 86.38 667 THR A C 1
ATOM 4897 O O . THR A 1 667 ? 14.066 -5.787 20.277 1.00 86.38 667 THR A O 1
ATOM 4900 N N . GLY A 1 668 ? 16.007 -5.806 19.193 1.00 88.94 668 GLY A N 1
ATOM 4901 C CA . GLY A 1 668 ? 16.547 -4.644 19.889 1.00 88.94 668 GLY A CA 1
ATOM 4902 C C . GLY A 1 668 ? 16.197 -3.320 19.217 1.00 88.94 668 GLY A C 1
ATOM 4903 O O . GLY A 1 668 ? 16.276 -3.182 17.995 1.00 88.94 668 GLY A O 1
ATOM 4904 N N . ILE A 1 669 ? 15.896 -2.307 20.026 1.00 92.06 669 ILE A N 1
ATOM 4905 C CA . ILE A 1 669 ? 15.819 -0.907 19.592 1.00 92.06 669 ILE A CA 1
ATOM 4906 C C . ILE A 1 669 ? 16.650 -0.015 20.510 1.00 92.06 669 ILE A C 1
ATOM 4908 O O . ILE A 1 669 ? 16.776 -0.276 21.704 1.00 92.06 669 ILE A O 1
ATOM 4912 N N . SER A 1 670 ? 17.182 1.075 19.968 1.00 91.62 670 SER A N 1
ATOM 4913 C CA . SER A 1 670 ? 17.690 2.203 20.758 1.00 91.62 670 SER A CA 1
ATOM 4914 C C . SER A 1 670 ? 16.821 3.430 20.515 1.00 91.62 670 SER A C 1
ATOM 4916 O O . SER A 1 670 ? 16.261 3.605 19.429 1.00 91.62 670 SER A O 1
ATOM 4918 N N . LEU A 1 671 ? 16.698 4.281 21.530 1.00 92.81 671 LEU A N 1
ATOM 4919 C CA . LEU A 1 671 ? 15.808 5.435 21.511 1.00 92.81 671 LEU A CA 1
ATOM 4920 C C . LEU A 1 671 ? 16.585 6.746 21.647 1.00 92.81 671 LEU A C 1
ATOM 4922 O O . LEU A 1 671 ? 17.650 6.810 22.259 1.00 92.81 671 LEU A O 1
ATOM 4926 N N . GLN A 1 672 ? 15.998 7.803 21.102 1.00 93.56 672 GLN A N 1
ATOM 4927 C CA . GLN A 1 672 ? 16.405 9.191 21.285 1.00 93.56 672 GLN A CA 1
ATOM 4928 C C . GLN A 1 672 ? 15.168 10.056 21.554 1.00 93.56 672 GLN A C 1
ATOM 4930 O O . GLN A 1 672 ? 14.033 9.668 21.262 1.00 93.56 672 GLN A O 1
ATOM 4935 N N . THR A 1 673 ? 15.368 11.247 22.103 1.00 91.75 673 THR A N 1
ATOM 4936 C CA . THR A 1 673 ? 14.300 12.246 22.231 1.00 91.75 673 THR A CA 1
ATOM 4937 C C . THR A 1 673 ? 13.769 12.644 20.849 1.00 91.75 673 THR A C 1
ATOM 4939 O O . THR A 1 673 ? 14.455 12.509 19.834 1.00 91.75 673 THR A O 1
ATOM 4942 N N . THR A 1 674 ? 12.552 13.181 20.773 1.00 88.25 674 THR A N 1
ATOM 4943 C CA . THR A 1 674 ? 11.967 13.645 19.499 1.00 88.25 674 THR A CA 1
ATOM 4944 C C . THR A 1 674 ? 12.791 14.748 18.819 1.00 88.25 674 THR A C 1
ATOM 4946 O O . THR A 1 674 ? 12.776 14.846 17.586 1.00 88.25 674 THR A O 1
ATOM 4949 N N . ALA A 1 675 ? 13.571 15.502 19.605 1.00 88.75 675 ALA A N 1
ATOM 4950 C CA . ALA A 1 675 ? 14.544 16.502 19.161 1.00 88.75 675 ALA A CA 1
ATOM 4951 C C . ALA A 1 675 ? 15.906 15.918 18.720 1.00 88.75 675 ALA A C 1
ATOM 4953 O O . ALA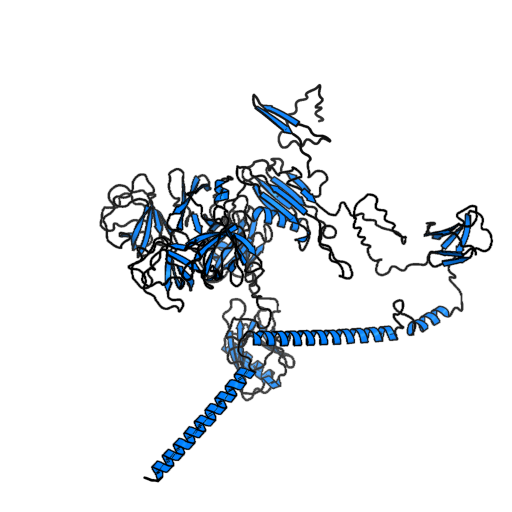 A 1 675 ? 16.766 16.669 18.271 1.00 88.75 675 ALA A O 1
ATOM 4954 N N . GLY A 1 676 ? 16.116 14.601 18.832 1.00 89.00 676 GLY A N 1
ATOM 4955 C CA . GLY A 1 676 ? 17.336 13.910 18.390 1.00 89.00 676 GLY A CA 1
ATOM 4956 C C . GLY A 1 676 ? 18.459 13.825 19.429 1.00 89.00 676 GLY A C 1
ATOM 4957 O O . GLY A 1 676 ? 19.546 13.364 19.109 1.00 89.00 676 GLY A O 1
ATOM 4958 N N . GLY A 1 677 ? 18.222 14.259 20.670 1.00 90.75 677 GLY A N 1
ATOM 4959 C CA . GLY A 1 677 ? 19.165 14.060 21.774 1.00 90.75 677 GLY A CA 1
ATOM 4960 C C . GLY A 1 677 ? 19.104 12.638 22.332 1.00 90.75 677 GLY A C 1
ATOM 4961 O O . GLY A 1 677 ? 18.011 12.082 22.463 1.00 90.75 677 GLY A O 1
ATOM 4962 N N . ASP A 1 678 ? 20.255 12.074 22.692 1.00 89.19 678 ASP A N 1
ATOM 4963 C CA . ASP A 1 678 ? 20.355 10.731 23.267 1.00 89.19 678 ASP A CA 1
ATOM 4964 C C . ASP A 1 678 ? 19.649 10.615 24.627 1.00 89.19 678 ASP A C 1
ATOM 4966 O O . ASP A 1 678 ? 19.617 11.560 25.417 1.00 89.19 678 ASP A O 1
ATOM 4970 N N . ILE A 1 679 ? 19.107 9.430 24.916 1.00 87.56 679 ILE A N 1
ATOM 4971 C CA . ILE A 1 679 ? 18.453 9.129 26.195 1.00 87.56 679 ILE A CA 1
ATOM 4972 C C . ILE A 1 679 ? 19.440 8.419 27.117 1.00 87.56 679 ILE A C 1
ATOM 4974 O O . ILE A 1 679 ? 20.103 7.467 26.706 1.00 87.56 679 ILE A O 1
ATOM 4978 N N . ALA A 1 680 ? 19.500 8.849 28.376 1.00 84.25 680 ALA A N 1
ATOM 4979 C CA . ALA A 1 680 ? 20.157 8.118 29.451 1.00 84.25 680 ALA A CA 1
ATOM 4980 C C . ALA A 1 680 ? 19.093 7.486 30.355 1.00 84.25 680 ALA A C 1
ATOM 4982 O O . ALA A 1 680 ? 18.251 8.195 30.909 1.00 84.25 680 ALA A O 1
ATOM 4983 N N . TYR A 1 681 ? 19.137 6.162 30.505 1.00 85.00 681 TYR A N 1
ATOM 4984 C CA . TYR A 1 681 ? 18.262 5.451 31.436 1.00 85.00 681 TYR A CA 1
ATOM 4985 C C . TYR A 1 681 ? 18.864 5.497 32.839 1.00 85.00 681 TYR A C 1
ATOM 4987 O O . TYR A 1 681 ? 20.021 5.112 33.027 1.00 85.00 681 TYR A O 1
ATOM 4995 N N . LEU A 1 682 ? 18.094 5.975 33.818 1.00 72.94 682 LEU A N 1
ATOM 4996 C CA . LEU A 1 682 ? 18.536 6.086 35.209 1.00 72.94 682 LEU A CA 1
ATOM 4997 C C . LEU A 1 682 ? 17.669 5.190 36.118 1.00 72.94 682 LEU A C 1
ATOM 4999 O O . LEU A 1 682 ? 16.439 5.190 36.052 1.00 72.94 682 LEU A O 1
ATOM 5003 N N . GLY A 1 683 ? 18.313 4.438 37.013 1.00 70.31 683 GLY A N 1
ATOM 5004 C CA . GLY A 1 683 ? 17.640 3.619 38.034 1.00 70.31 683 GLY A CA 1
ATOM 5005 C C . GLY A 1 683 ? 17.032 2.286 37.555 1.00 70.31 683 GLY A C 1
ATOM 5006 O O . GLY A 1 683 ? 17.083 1.942 36.384 1.00 70.31 683 GLY A O 1
ATOM 5007 N N . ASN A 1 684 ? 16.447 1.527 38.495 1.00 73.81 684 ASN A N 1
ATOM 5008 C CA . ASN A 1 684 ? 16.052 0.114 38.313 1.00 73.81 684 ASN A CA 1
ATOM 5009 C C . ASN A 1 684 ? 14.537 -0.106 38.122 1.00 73.81 684 ASN A C 1
ATOM 5011 O O . ASN A 1 684 ? 14.035 -1.200 38.359 1.00 73.81 684 ASN A O 1
ATOM 5015 N N . ASN A 1 685 ? 13.790 0.926 37.735 1.00 83.62 685 ASN A N 1
ATOM 5016 C CA . ASN A 1 685 ? 12.323 0.897 37.747 1.00 83.62 685 ASN A CA 1
ATOM 5017 C C . ASN A 1 685 ? 11.683 0.254 36.500 1.00 83.62 685 ASN A C 1
ATOM 5019 O O . ASN A 1 685 ? 10.487 0.413 36.303 1.00 83.62 685 ASN A O 1
ATOM 5023 N N . GLY A 1 686 ? 12.454 -0.421 35.644 1.00 84.50 686 GLY A N 1
ATOM 5024 C CA . GLY A 1 686 ? 11.929 -1.044 34.428 1.00 84.50 686 GLY A CA 1
ATOM 5025 C C . GLY A 1 686 ? 11.151 -2.332 34.662 1.00 84.50 686 GLY A C 1
ATOM 5026 O O . GLY A 1 686 ? 11.272 -2.976 35.704 1.00 84.50 686 GLY A O 1
ATOM 5027 N N . SER A 1 687 ? 10.374 -2.721 33.656 1.00 90.06 687 SER A N 1
ATOM 5028 C CA . SER A 1 687 ? 9.533 -3.915 33.662 1.00 90.06 687 SER A CA 1
ATOM 5029 C C . SER A 1 687 ? 9.801 -4.769 32.430 1.00 90.06 687 SER A C 1
ATOM 5031 O O . SER A 1 687 ? 10.109 -4.261 31.354 1.00 90.06 687 SER A O 1
ATOM 5033 N N . ALA A 1 688 ? 9.621 -6.082 32.570 1.00 89.75 688 ALA A N 1
ATOM 5034 C CA . ALA A 1 688 ? 9.620 -6.999 31.432 1.00 89.75 688 ALA A CA 1
ATOM 5035 C C . ALA A 1 688 ? 8.394 -6.811 30.516 1.00 89.75 688 ALA A C 1
ATOM 5037 O O . ALA A 1 688 ? 8.378 -7.323 29.401 1.00 89.75 688 ALA A O 1
ATOM 5038 N N . ASN A 1 689 ? 7.375 -6.095 31.003 1.00 90.31 689 ASN A N 1
ATOM 5039 C CA . ASN A 1 689 ? 6.065 -5.969 30.370 1.00 90.31 689 ASN A CA 1
ATOM 5040 C C . ASN A 1 689 ? 5.740 -4.538 29.921 1.00 90.31 689 ASN A C 1
ATOM 5042 O O . ASN A 1 689 ? 4.574 -4.237 29.665 1.00 90.31 689 ASN A O 1
ATOM 5046 N N . ASP A 1 690 ? 6.735 -3.650 29.871 1.00 92.19 690 ASP A N 1
ATOM 5047 C CA . ASP A 1 690 ? 6.533 -2.293 29.367 1.00 92.19 690 ASP A CA 1
ATOM 5048 C C . ASP A 1 690 ? 6.079 -2.315 27.908 1.00 92.19 690 ASP A C 1
ATOM 5050 O O . ASP A 1 690 ? 6.296 -3.282 27.184 1.00 92.19 690 ASP A O 1
ATOM 5054 N N . ILE A 1 691 ? 5.419 -1.251 27.467 1.00 93.38 691 ILE A N 1
ATOM 5055 C CA . ILE A 1 691 ? 4.789 -1.201 26.152 1.00 93.38 691 ILE A CA 1
ATOM 5056 C C . ILE A 1 691 ? 5.361 -0.052 25.333 1.00 93.38 691 ILE A C 1
ATOM 5058 O O . ILE A 1 691 ? 5.471 1.081 25.803 1.00 93.38 691 ILE A O 1
ATOM 5062 N N . PHE A 1 692 ? 5.643 -0.349 24.068 1.00 93.69 692 PHE A N 1
ATOM 5063 C CA . PHE A 1 692 ? 5.828 0.638 23.018 1.00 93.69 692 PHE A CA 1
ATOM 5064 C C . PHE A 1 692 ? 4.736 0.495 21.966 1.00 93.69 692 PHE A C 1
ATOM 5066 O O . PHE A 1 692 ? 4.399 -0.607 21.530 1.00 93.69 692 PHE A O 1
ATOM 5073 N N . VAL A 1 693 ? 4.197 1.630 21.539 1.00 93.00 693 VAL A N 1
ATOM 5074 C CA . VAL A 1 693 ? 3.236 1.710 20.436 1.00 93.00 693 VAL A CA 1
ATOM 5075 C C . VAL A 1 693 ? 3.752 2.728 19.438 1.00 93.00 693 VAL A C 1
ATOM 5077 O O . VAL A 1 693 ? 4.223 3.793 19.834 1.00 93.00 693 VAL A O 1
ATOM 5080 N N . LYS A 1 694 ? 3.656 2.434 18.142 1.00 92.75 694 LYS A N 1
ATOM 5081 C CA . LYS A 1 694 ? 3.978 3.423 17.112 1.00 92.75 694 LYS A CA 1
ATOM 5082 C C . LYS A 1 694 ? 3.011 4.609 17.216 1.00 92.75 694 LYS A C 1
ATOM 5084 O O . LYS A 1 694 ? 1.801 4.423 17.135 1.00 92.75 694 LYS A O 1
ATOM 5089 N N . ALA A 1 695 ? 3.553 5.806 17.412 1.00 91.81 695 ALA A N 1
ATOM 5090 C CA . ALA A 1 695 ? 2.808 7.042 17.655 1.00 91.81 695 ALA A CA 1
ATOM 5091 C C . ALA A 1 695 ? 2.744 7.963 16.427 1.00 91.81 695 ALA A C 1
ATOM 5093 O O . ALA A 1 695 ? 2.206 9.067 16.500 1.00 91.81 695 ALA A O 1
ATOM 5094 N N . ASN A 1 696 ? 3.297 7.529 15.294 1.00 91.62 696 ASN A N 1
ATOM 5095 C CA . ASN A 1 696 ? 3.101 8.215 14.029 1.00 91.62 696 ASN A CA 1
ATOM 5096 C C . ASN A 1 696 ? 1.615 8.209 13.620 1.00 91.62 696 ASN A C 1
ATOM 5098 O O . ASN A 1 696 ? 0.792 7.431 14.117 1.00 91.62 696 ASN A O 1
ATOM 5102 N N . GLY A 1 697 ? 1.275 9.078 12.678 1.00 90.44 697 GLY A N 1
ATOM 5103 C CA . GLY A 1 697 ? -0.002 9.044 11.988 1.00 90.44 697 GLY A CA 1
ATOM 5104 C C . GLY A 1 697 ? 0.131 9.509 10.549 1.00 90.44 697 GLY A C 1
ATOM 5105 O O . GLY A 1 697 ? 1.216 9.844 10.083 1.00 90.44 697 GLY A O 1
ATOM 5106 N N . ARG A 1 698 ? -0.979 9.492 9.826 1.00 91.69 698 ARG A N 1
ATOM 5107 C CA . ARG A 1 698 ? -1.048 9.866 8.414 1.00 91.69 698 ARG A CA 1
ATOM 5108 C C . ARG A 1 698 ? -2.282 10.706 8.146 1.00 91.69 698 ARG A C 1
ATOM 5110 O O . ARG A 1 698 ? -3.314 10.545 8.802 1.00 91.69 698 ARG A O 1
ATOM 5117 N N . ILE A 1 699 ? -2.164 11.590 7.165 1.00 91.00 699 ILE A N 1
ATOM 5118 C CA . ILE A 1 699 ? -3.279 12.397 6.677 1.00 91.00 699 ILE A CA 1
ATOM 5119 C C . ILE A 1 699 ? -4.042 11.604 5.629 1.00 91.00 699 ILE A C 1
ATOM 5121 O O . ILE A 1 699 ? -3.449 10.980 4.749 1.00 91.00 699 ILE A O 1
ATOM 5125 N N . VAL A 1 700 ? -5.363 11.658 5.727 1.00 89.75 700 VAL A N 1
ATOM 5126 C CA . VAL A 1 700 ? -6.278 10.927 4.860 1.00 89.75 700 VAL A CA 1
ATOM 5127 C C . VAL A 1 700 ? -7.338 11.886 4.380 1.00 89.75 700 VAL A C 1
ATOM 5129 O O . VAL A 1 700 ? -8.027 12.500 5.191 1.00 89.75 700 VAL A O 1
ATOM 5132 N N . ILE A 1 701 ? -7.467 12.024 3.070 1.00 87.81 701 ILE A N 1
ATOM 5133 C CA . ILE A 1 701 ? -8.450 12.899 2.444 1.00 87.81 701 ILE A CA 1
ATOM 5134 C C . ILE A 1 701 ? -9.420 12.012 1.686 1.00 87.81 701 ILE A C 1
ATOM 5136 O O . ILE A 1 701 ? -9.030 11.331 0.740 1.00 87.81 701 ILE A O 1
ATOM 5140 N N . LYS A 1 702 ? -10.682 12.015 2.111 1.00 85.06 702 LYS A N 1
ATOM 5141 C CA . LYS A 1 702 ? -11.757 11.354 1.372 1.00 85.06 702 LYS A CA 1
ATOM 5142 C C . LYS A 1 702 ? -12.094 12.171 0.128 1.00 85.06 702 LYS A C 1
ATOM 5144 O O . LYS A 1 702 ? -12.041 13.403 0.138 1.00 85.06 702 LYS A O 1
ATOM 5149 N N . THR A 1 703 ? -12.397 11.482 -0.957 1.00 85.94 703 THR A N 1
ATOM 5150 C CA . THR A 1 703 ? -12.669 12.072 -2.263 1.00 85.94 703 THR A CA 1
ATOM 5151 C C . THR A 1 703 ? -13.841 11.374 -2.935 1.00 85.94 703 THR A C 1
ATOM 5153 O O . THR A 1 703 ? -14.174 10.241 -2.596 1.00 85.94 703 THR A O 1
ATOM 5156 N N . ASP A 1 704 ? -14.426 12.025 -3.933 1.00 85.25 704 ASP A N 1
ATOM 5157 C CA . ASP A 1 704 ? -15.492 11.444 -4.748 1.00 85.25 704 ASP A CA 1
ATOM 5158 C C . ASP A 1 704 ? -14.897 10.861 -6.047 1.00 85.25 704 ASP A C 1
ATOM 5160 O O . ASP A 1 704 ? -14.397 11.631 -6.869 1.00 85.25 704 ASP A O 1
ATOM 5164 N N . PRO A 1 705 ? -14.907 9.527 -6.235 1.00 90.00 705 PRO A N 1
ATOM 5165 C CA . PRO A 1 705 ? -14.331 8.878 -7.410 1.00 90.00 705 PRO A CA 1
ATOM 5166 C C . PRO A 1 705 ? -15.183 9.047 -8.680 1.00 90.00 705 PRO A C 1
ATOM 5168 O O . PRO A 1 705 ? -14.706 8.718 -9.763 1.00 90.00 705 PRO A O 1
ATOM 5171 N N . TYR A 1 706 ? -16.415 9.551 -8.572 1.00 88.75 706 TYR A N 1
ATOM 5172 C CA . TYR A 1 706 ? -17.281 9.877 -9.713 1.00 88.75 706 TYR A CA 1
ATOM 5173 C C . TYR A 1 706 ? -17.165 11.337 -10.152 1.00 88.75 706 TYR A C 1
ATOM 5175 O O . TYR A 1 706 ? -17.720 11.735 -11.174 1.00 88.75 706 TYR A O 1
ATOM 5183 N N . SER A 1 707 ? -16.465 12.154 -9.369 1.00 82.81 707 SER A N 1
ATOM 5184 C CA . SER A 1 707 ? -16.262 13.565 -9.650 1.00 82.81 707 SER A CA 1
ATOM 5185 C C . SER A 1 707 ? -14.966 13.767 -10.435 1.00 82.81 707 SER A C 1
ATOM 5187 O O . SER A 1 707 ? -13.892 13.410 -9.963 1.00 82.81 707 SER A O 1
ATOM 5189 N N . ASP A 1 708 ? -15.034 14.492 -11.552 1.00 80.88 708 ASP A N 1
ATOM 5190 C CA . ASP A 1 708 ? -13.859 14.902 -12.344 1.00 80.88 708 ASP A CA 1
ATOM 5191 C C . ASP A 1 708 ? -13.021 16.027 -11.691 1.00 80.88 708 ASP A C 1
ATOM 5193 O O . ASP A 1 708 ? -12.171 16.652 -12.328 1.00 80.88 708 ASP A O 1
ATOM 5197 N N . LYS A 1 709 ? -13.262 16.341 -10.412 1.00 85.25 709 LYS A N 1
ATOM 5198 C CA . LYS A 1 709 ? -12.494 17.352 -9.670 1.00 85.25 709 LYS A CA 1
ATOM 5199 C C . LYS A 1 709 ? -11.087 16.849 -9.380 1.00 85.25 709 LYS A C 1
ATOM 5201 O O . LYS A 1 709 ? -10.909 15.907 -8.620 1.00 85.25 709 LYS A O 1
ATOM 5206 N N . GLU A 1 710 ? -10.097 17.562 -9.899 1.00 86.69 710 GLU A N 1
ATOM 5207 C CA . GLU A 1 710 ? -8.686 17.295 -9.635 1.00 86.69 710 GLU A CA 1
ATOM 5208 C C . GLU A 1 710 ? -8.255 17.807 -8.250 1.00 86.69 710 GLU A C 1
ATOM 5210 O O . GLU A 1 710 ? -8.634 18.910 -7.841 1.00 86.69 710 GLU A O 1
ATOM 5215 N N . TYR A 1 711 ? -7.439 17.019 -7.545 1.00 89.69 711 TYR A N 1
ATOM 5216 C CA . TYR A 1 711 ? -6.868 17.364 -6.243 1.00 89.69 711 TYR A CA 1
ATOM 5217 C C . TYR A 1 711 ? -5.383 17.691 -6.410 1.00 89.69 711 TYR A C 1
ATOM 5219 O O . TYR A 1 711 ? -4.582 16.816 -6.734 1.00 89.69 711 TYR A O 1
ATOM 5227 N N . LYS A 1 712 ? -5.006 18.949 -6.170 1.00 90.38 712 LYS A N 1
ATOM 5228 C CA . LYS A 1 712 ? -3.613 19.415 -6.244 1.00 90.38 712 LYS A CA 1
ATOM 5229 C C . LYS A 1 712 ? -3.131 19.912 -4.895 1.00 90.38 712 LYS A C 1
ATOM 5231 O O . LYS A 1 712 ? -3.846 20.631 -4.202 1.00 90.38 712 LYS A O 1
ATOM 5236 N N . PHE A 1 713 ? -1.896 19.578 -4.556 1.00 91.88 713 PHE A N 1
ATOM 5237 C CA . PHE A 1 713 ? -1.247 19.982 -3.312 1.00 91.88 713 PHE A CA 1
ATOM 5238 C C . PHE A 1 713 ? -0.067 20.896 -3.621 1.00 91.88 713 PHE A C 1
ATOM 5240 O O . PHE A 1 713 ? 0.568 20.771 -4.670 1.00 91.88 713 PHE A O 1
ATOM 5247 N N . ASN A 1 714 ? 0.247 21.803 -2.699 1.00 90.31 714 ASN A N 1
ATOM 5248 C CA . ASN A 1 714 ? 1.474 22.579 -2.805 1.00 90.31 714 ASN A CA 1
ATOM 5249 C C . ASN A 1 714 ? 2.714 21.675 -2.742 1.00 90.31 714 ASN A C 1
ATOM 5251 O O . ASN A 1 714 ? 2.772 20.727 -1.965 1.00 90.31 714 ASN A O 1
ATOM 5255 N N . GLN A 1 715 ? 3.744 22.031 -3.506 1.00 90.69 715 GLN A N 1
ATOM 5256 C CA . GLN A 1 715 ? 5.014 21.298 -3.580 1.00 90.69 715 GLN A CA 1
ATOM 5257 C C . GLN A 1 715 ? 6.082 21.970 -2.712 1.00 90.69 715 GLN A C 1
ATOM 5259 O O . GLN A 1 715 ? 7.192 22.290 -3.154 1.00 90.69 715 GLN A O 1
ATOM 5264 N N . ASP A 1 716 ? 5.701 22.265 -1.474 1.00 90.38 716 ASP A N 1
ATOM 5265 C CA . ASP A 1 716 ? 6.514 22.983 -0.501 1.00 90.38 716 ASP A CA 1
ATOM 5266 C C . ASP A 1 716 ? 6.895 22.097 0.694 1.00 90.38 716 ASP A C 1
ATOM 5268 O O . ASP A 1 716 ? 6.357 21.008 0.904 1.00 90.38 716 ASP A O 1
ATOM 5272 N N . ALA A 1 717 ? 7.851 22.576 1.490 1.00 91.19 717 ALA A N 1
ATOM 5273 C CA . ALA A 1 717 ? 8.317 21.866 2.676 1.00 91.19 717 ALA A CA 1
ATOM 5274 C C . ALA A 1 717 ? 7.219 21.664 3.742 1.00 91.19 717 ALA A C 1
ATOM 5276 O O . ALA A 1 717 ? 7.329 20.744 4.549 1.00 91.19 717 ALA A O 1
ATOM 5277 N N . ASN A 1 718 ? 6.159 22.486 3.754 1.00 91.62 718 ASN A N 1
ATOM 5278 C CA . ASN A 1 718 ? 5.061 22.342 4.715 1.00 91.62 718 ASN A CA 1
ATOM 5279 C C . ASN A 1 718 ? 4.154 21.165 4.342 1.00 91.62 718 ASN A C 1
ATOM 5281 O O . ASN A 1 718 ? 3.771 20.392 5.218 1.00 91.62 718 ASN A O 1
ATOM 5285 N N . ALA A 1 719 ? 3.835 20.998 3.053 1.00 92.62 719 ALA A N 1
ATOM 5286 C CA . ALA A 1 719 ? 3.135 19.816 2.554 1.00 92.62 719 ALA A CA 1
ATOM 5287 C C . ALA A 1 719 ? 3.945 18.543 2.841 1.00 92.62 719 ALA A C 1
ATOM 5289 O O . ALA A 1 719 ? 3.419 17.583 3.406 1.00 92.62 719 ALA A O 1
ATOM 5290 N N . GLU A 1 720 ? 5.248 18.563 2.549 1.00 93.19 720 GLU A N 1
ATOM 5291 C CA . GLU A 1 720 ? 6.126 17.413 2.778 1.00 93.19 720 GLU A CA 1
ATOM 5292 C C . GLU A 1 720 ? 6.234 17.053 4.270 1.00 93.19 720 GLU A C 1
ATOM 5294 O O . GLU A 1 720 ? 6.136 15.879 4.627 1.00 93.19 720 GLU A O 1
ATOM 5299 N N . ALA A 1 721 ? 6.332 18.049 5.158 1.00 91.00 721 ALA A N 1
ATOM 5300 C CA . ALA A 1 721 ? 6.314 17.846 6.611 1.00 91.00 721 ALA A CA 1
ATOM 5301 C C . ALA A 1 721 ? 4.998 17.235 7.123 1.00 91.00 721 ALA A C 1
ATOM 5303 O O . ALA A 1 721 ? 4.983 16.596 8.175 1.00 91.00 721 ALA A O 1
ATOM 5304 N N . LEU A 1 722 ? 3.906 17.406 6.375 1.00 92.75 722 LEU A N 1
ATOM 5305 C CA . LEU A 1 722 ? 2.601 16.795 6.619 1.00 92.75 722 LEU A CA 1
ATOM 5306 C C . LEU A 1 722 ? 2.442 15.410 5.954 1.00 92.75 722 LEU A C 1
ATOM 5308 O O . LEU A 1 722 ? 1.348 14.849 5.950 1.00 92.75 722 LEU A O 1
ATOM 5312 N N . GLY A 1 723 ? 3.520 14.840 5.406 1.00 92.75 723 GLY A N 1
ATOM 5313 C CA . GLY A 1 723 ? 3.509 13.539 4.731 1.00 92.75 723 GLY A CA 1
ATOM 5314 C C . GLY A 1 723 ? 2.972 13.599 3.300 1.00 92.75 723 GLY A C 1
ATOM 5315 O O . GLY A 1 723 ? 2.724 12.561 2.690 1.00 92.75 723 GLY A O 1
ATOM 5316 N N . ILE A 1 724 ? 2.787 14.799 2.748 1.00 93.88 724 ILE A N 1
ATOM 5317 C CA . ILE A 1 724 ? 2.260 15.036 1.403 1.00 93.88 724 ILE A CA 1
ATOM 5318 C C . ILE A 1 724 ? 3.433 15.434 0.512 1.00 93.88 724 ILE A C 1
ATOM 5320 O O . ILE A 1 724 ? 3.746 16.611 0.345 1.00 93.88 724 ILE A O 1
ATOM 5324 N N . LYS A 1 725 ? 4.111 14.434 -0.054 1.00 93.38 725 LYS A N 1
ATOM 5325 C CA . LYS A 1 725 ? 5.195 14.657 -1.011 1.00 93.38 725 LYS A CA 1
ATOM 5326 C C . LYS A 1 725 ? 4.665 14.474 -2.432 1.00 93.38 725 LYS A C 1
ATOM 5328 O O . LYS A 1 725 ? 4.308 13.365 -2.829 1.00 93.38 725 LYS A O 1
ATOM 5333 N N . VAL A 1 726 ? 4.592 15.581 -3.169 1.00 93.25 726 VAL A N 1
ATOM 5334 C CA . VAL A 1 726 ? 3.986 15.663 -4.506 1.00 93.25 726 VAL A CA 1
ATOM 5335 C C . VAL A 1 726 ? 4.847 16.449 -5.499 1.00 93.25 726 VAL A C 1
ATOM 5337 O O . VAL A 1 726 ? 5.786 17.134 -5.103 1.00 93.25 726 VAL A O 1
ATOM 5340 N N . SER A 1 727 ? 4.509 16.362 -6.784 1.00 91.88 727 SER A N 1
ATOM 5341 C CA . SER A 1 727 ? 5.134 17.060 -7.908 1.00 91.88 727 SER A CA 1
ATOM 5342 C C . SER A 1 727 ? 4.100 17.413 -8.984 1.00 91.88 727 SER A C 1
ATOM 5344 O O . SER A 1 727 ? 3.089 16.725 -9.132 1.00 91.88 727 SER A O 1
ATOM 5346 N N . ASP A 1 728 ? 4.407 18.418 -9.805 1.00 90.56 728 ASP A N 1
ATOM 5347 C CA . ASP A 1 728 ? 3.716 18.728 -11.070 1.00 90.56 728 ASP A CA 1
ATOM 5348 C C . ASP A 1 728 ? 3.989 17.708 -12.183 1.00 90.56 728 ASP A C 1
ATOM 5350 O O . ASP A 1 728 ? 3.576 17.892 -13.331 1.00 90.56 728 ASP A O 1
ATOM 5354 N N . TYR A 1 729 ? 4.718 16.637 -11.879 1.00 92.00 729 TYR A N 1
ATOM 5355 C CA . TYR A 1 729 ? 4.979 15.557 -12.810 1.00 92.00 729 TYR A CA 1
ATOM 5356 C C . TYR A 1 729 ? 4.202 14.306 -12.436 1.00 92.00 729 TYR A C 1
ATOM 5358 O O . TYR A 1 729 ? 4.218 13.830 -11.300 1.00 92.00 729 TYR A O 1
ATOM 5366 N N . ARG A 1 730 ? 3.594 13.706 -13.451 1.00 92.81 730 ARG A N 1
ATOM 5367 C CA . ARG A 1 730 ? 3.146 12.324 -13.425 1.00 92.81 730 ARG A CA 1
ATOM 5368 C C . ARG A 1 730 ? 4.216 11.449 -14.048 1.00 92.81 730 ARG A C 1
ATOM 5370 O O . ARG A 1 730 ? 4.715 11.737 -15.129 1.00 92.81 730 ARG A O 1
ATOM 5377 N N . VAL A 1 731 ? 4.504 10.338 -13.392 1.00 94.12 731 VAL A N 1
ATOM 5378 C CA . VAL A 1 731 ? 5.359 9.276 -13.921 1.00 94.12 731 VAL A CA 1
ATOM 5379 C C . VAL A 1 731 ? 4.463 8.077 -14.176 1.00 94.12 731 VAL A C 1
ATOM 5381 O O . VAL A 1 731 ? 3.699 7.753 -13.271 1.00 94.12 731 VAL A O 1
ATOM 5384 N N . ASN A 1 732 ? 4.555 7.455 -15.352 1.00 94.56 732 ASN A N 1
ATOM 5385 C CA . ASN A 1 732 ? 3.861 6.245 -15.817 1.00 94.56 732 ASN A CA 1
ATOM 5386 C C . ASN A 1 732 ? 4.853 5.293 -16.491 1.00 94.56 732 ASN A C 1
ATOM 5388 O O . ASN A 1 732 ? 5.874 5.743 -17.006 1.00 94.56 732 ASN A O 1
ATOM 5392 N N . VAL A 1 733 ? 4.551 3.997 -16.505 1.00 94.56 733 VAL A N 1
ATOM 5393 C CA . VAL A 1 733 ? 5.264 3.030 -17.349 1.00 94.56 733 VAL A CA 1
ATOM 5394 C C . VAL A 1 733 ? 4.340 2.574 -18.464 1.00 94.56 733 VAL A C 1
ATOM 5396 O O . VAL A 1 733 ? 3.234 2.109 -18.206 1.00 94.56 733 VAL A O 1
ATOM 5399 N N . ASP A 1 734 ? 4.808 2.730 -19.695 1.00 92.94 734 ASP A N 1
ATOM 5400 C CA . ASP A 1 734 ? 4.161 2.230 -20.902 1.00 92.94 734 ASP A CA 1
ATOM 5401 C C . ASP A 1 734 ? 5.077 1.169 -21.514 1.00 92.94 734 ASP A C 1
ATOM 5403 O O . ASP A 1 734 ? 6.108 1.490 -22.109 1.00 92.94 734 ASP A O 1
ATOM 5407 N N . ASN A 1 735 ? 4.721 -0.102 -21.312 1.00 88.19 735 ASN A N 1
ATOM 5408 C CA . ASN A 1 735 ? 5.513 -1.264 -21.712 1.00 88.19 735 ASN A CA 1
ATOM 5409 C C . ASN A 1 735 ? 6.958 -1.221 -21.172 1.00 88.19 735 ASN A C 1
ATOM 5411 O O . ASN A 1 735 ? 7.194 -1.479 -19.993 1.00 88.19 735 ASN A O 1
ATOM 5415 N N . ASP A 1 736 ? 7.929 -0.912 -22.032 1.00 91.62 736 ASP A N 1
ATOM 5416 C CA . ASP A 1 736 ? 9.359 -0.842 -21.732 1.00 91.62 736 ASP A CA 1
ATOM 5417 C C . ASP A 1 736 ? 9.869 0.589 -21.478 1.00 91.62 736 ASP A C 1
ATOM 5419 O O . ASP A 1 736 ? 11.073 0.798 -21.310 1.00 91.62 736 ASP A O 1
ATOM 5423 N N . LYS A 1 737 ? 8.967 1.579 -21.443 1.00 94.38 737 LYS A N 1
ATOM 5424 C CA . LYS A 1 737 ? 9.304 3.005 -21.360 1.00 94.38 737 LYS A CA 1
ATOM 5425 C C . LYS A 1 737 ? 8.754 3.656 -20.103 1.00 94.38 737 LYS A C 1
ATOM 5427 O O . LYS A 1 737 ? 7.601 3.468 -19.725 1.00 94.38 737 LYS A O 1
ATOM 5432 N N . LEU A 1 738 ? 9.566 4.520 -19.509 1.00 94.81 738 LEU A N 1
ATOM 5433 C CA . LEU A 1 738 ? 9.160 5.432 -18.452 1.00 94.81 738 LEU A CA 1
ATOM 5434 C C . LEU A 1 738 ? 8.689 6.750 -19.072 1.00 94.81 738 LEU A C 1
ATOM 5436 O O . LEU A 1 738 ? 9.456 7.443 -19.738 1.00 94.81 738 LEU A O 1
ATOM 5440 N N . VAL A 1 739 ? 7.433 7.107 -18.842 1.00 94.94 739 VAL A N 1
ATOM 5441 C CA . VAL A 1 739 ? 6.801 8.330 -19.342 1.00 94.94 739 VAL A CA 1
ATOM 5442 C C . VAL A 1 739 ? 6.635 9.312 -18.190 1.00 94.94 739 VAL A C 1
ATOM 5444 O O . VAL A 1 739 ? 5.934 9.035 -17.220 1.00 94.94 739 VAL A O 1
ATOM 5447 N N . ILE A 1 740 ? 7.261 10.477 -18.306 1.00 94.62 740 ILE A N 1
ATOM 5448 C CA . ILE A 1 740 ? 7.164 11.587 -17.359 1.00 94.62 740 ILE A CA 1
ATOM 5449 C C . ILE A 1 740 ? 6.398 12.707 -18.059 1.00 94.62 740 ILE A C 1
ATOM 5451 O O . ILE A 1 740 ? 6.852 13.208 -19.083 1.00 94.62 740 ILE A O 1
ATOM 5455 N N . ALA A 1 741 ? 5.240 13.093 -17.539 1.00 94.19 741 ALA A N 1
ATOM 5456 C CA . ALA A 1 741 ? 4.375 14.111 -18.127 1.00 94.19 741 ALA A CA 1
ATOM 5457 C C . ALA A 1 741 ? 4.082 15.224 -17.119 1.00 94.19 741 ALA A C 1
ATOM 5459 O O . ALA A 1 741 ? 3.832 14.947 -15.947 1.00 94.19 741 ALA A O 1
ATOM 5460 N N . SER A 1 742 ? 4.091 16.477 -17.565 1.00 92.19 742 SER A N 1
ATOM 5461 C CA . SER A 1 742 ? 3.659 17.613 -16.751 1.00 92.19 742 SER A CA 1
ATOM 5462 C C . SER A 1 742 ? 2.140 17.638 -16.606 1.00 92.19 742 SER A C 1
ATOM 5464 O O . SER A 1 742 ? 1.411 17.449 -17.576 1.00 92.19 742 SER A O 1
ATOM 5466 N N . THR A 1 743 ? 1.664 17.931 -15.399 1.00 89.81 743 THR A N 1
ATOM 5467 C CA . THR A 1 743 ? 0.247 18.175 -15.089 1.00 89.81 743 THR A CA 1
ATOM 5468 C C . THR A 1 743 ? -0.146 19.650 -15.225 1.00 89.81 743 THR A C 1
ATOM 5470 O O . THR A 1 743 ? -1.313 20.002 -15.049 1.00 89.81 743 THR A O 1
ATOM 5473 N N . GLU A 1 744 ? 0.814 20.525 -15.540 1.00 85.31 744 GLU A N 1
ATOM 5474 C CA . GLU A 1 744 ? 0.612 21.971 -15.705 1.00 85.31 744 GLU A CA 1
ATOM 5475 C C . GLU A 1 744 ? 0.963 22.477 -17.115 1.00 85.31 744 GLU A C 1
ATOM 5477 O O . GLU A 1 744 ? 1.007 23.685 -17.340 1.00 85.31 744 GLU A O 1
ATOM 5482 N N . GLY A 1 745 ? 1.254 21.579 -18.064 1.00 82.44 745 GLY A N 1
ATOM 5483 C CA . GLY A 1 745 ? 1.704 21.965 -19.409 1.00 82.44 745 GLY A CA 1
ATOM 5484 C C . GLY A 1 745 ? 3.081 22.644 -19.420 1.00 82.44 745 GLY A C 1
ATOM 5485 O O . GLY A 1 745 ? 3.437 23.363 -20.353 1.00 82.44 745 GLY A O 1
ATOM 5486 N N . LYS A 1 746 ? 3.874 22.453 -18.358 1.00 83.88 746 LYS A N 1
ATOM 5487 C CA . LYS A 1 746 ? 5.254 22.942 -18.276 1.00 83.88 746 LYS A CA 1
ATOM 5488 C C . LYS A 1 746 ? 6.204 21.941 -18.927 1.00 83.88 746 LYS A C 1
ATOM 5490 O O . LYS A 1 746 ? 5.945 20.740 -18.963 1.00 83.88 746 LYS A O 1
ATOM 5495 N N . VAL A 1 747 ? 7.342 22.434 -19.409 1.00 82.56 747 VAL A N 1
ATOM 5496 C CA . VAL A 1 747 ? 8.398 21.565 -19.940 1.00 82.56 747 VAL A CA 1
ATOM 5497 C C . VAL A 1 747 ? 8.935 20.677 -18.820 1.00 82.56 747 VAL A C 1
ATOM 5499 O O . VAL A 1 747 ? 9.299 21.177 -17.756 1.00 82.56 747 VAL A O 1
ATOM 5502 N N . VAL A 1 748 ? 9.020 19.371 -19.073 1.00 84.75 748 VAL A N 1
ATOM 5503 C CA . VAL A 1 748 ? 9.574 18.415 -18.111 1.00 84.75 748 VAL A CA 1
ATOM 5504 C C . VAL A 1 748 ? 11.072 18.650 -17.959 1.00 84.75 748 VAL A C 1
ATOM 5506 O O . VAL A 1 748 ? 11.855 18.414 -18.883 1.00 84.75 748 VAL A O 1
ATOM 5509 N N . SER A 1 749 ? 11.480 19.083 -16.769 1.00 71.56 749 SER A N 1
ATOM 5510 C CA . SER A 1 749 ? 12.877 19.118 -16.354 1.00 71.56 749 SER A CA 1
ATOM 5511 C C . SER A 1 749 ? 13.227 17.810 -15.641 1.00 71.56 749 SER A C 1
ATOM 5513 O O . SER A 1 749 ? 12.602 17.441 -14.655 1.00 71.56 749 SER A O 1
ATOM 5515 N N . ALA A 1 750 ? 14.227 17.091 -16.146 1.00 65.12 750 ALA A N 1
ATOM 5516 C CA . ALA A 1 750 ? 14.905 16.021 -15.414 1.00 65.12 750 ALA A CA 1
ATOM 5517 C C . ALA A 1 750 ? 16.308 16.525 -15.067 1.00 65.12 750 ALA A C 1
ATOM 5519 O O . ALA A 1 750 ? 16.907 17.233 -15.881 1.00 65.12 750 ALA A O 1
ATOM 5520 N N . ASP A 1 751 ? 16.832 16.200 -13.884 1.00 65.81 751 ASP A N 1
ATOM 5521 C CA . ASP A 1 751 ? 18.192 16.603 -13.524 1.00 65.81 751 ASP A CA 1
ATOM 5522 C C . ASP A 1 751 ? 19.188 15.781 -14.347 1.00 65.81 751 ASP A C 1
ATOM 5524 O O . ASP A 1 751 ? 19.446 14.617 -14.052 1.00 65.81 751 ASP A O 1
ATOM 5528 N N . THR A 1 752 ? 19.721 16.374 -15.413 1.00 57.75 752 THR A N 1
ATOM 5529 C CA . THR A 1 752 ? 20.657 15.718 -16.335 1.00 57.75 752 THR A CA 1
ATOM 5530 C C . THR A 1 752 ? 22.113 15.911 -15.930 1.00 57.75 752 THR A C 1
ATOM 5532 O O . THR A 1 752 ? 23.012 15.541 -16.685 1.00 57.75 752 THR A O 1
ATOM 5535 N N . THR A 1 753 ? 22.382 16.518 -14.770 1.00 56.97 753 THR A N 1
ATOM 5536 C CA . THR A 1 753 ? 23.744 16.592 -14.251 1.00 56.97 753 THR A CA 1
ATOM 5537 C C . THR A 1 753 ? 24.145 15.159 -13.909 1.00 56.97 753 THR A C 1
ATOM 5539 O O . THR A 1 753 ? 23.490 14.512 -13.097 1.00 56.97 753 THR A O 1
ATOM 5542 N N . GLY A 1 754 ? 25.183 14.605 -14.545 1.00 56.22 754 GLY A N 1
ATOM 5543 C CA . GLY A 1 754 ? 25.554 13.180 -14.412 1.00 56.22 754 GLY A CA 1
ATOM 5544 C C . GLY A 1 754 ? 25.832 12.671 -12.985 1.00 56.22 754 GLY A C 1
ATOM 5545 O O . GLY A 1 754 ? 26.101 11.491 -12.790 1.00 56.22 754 GLY A O 1
ATOM 5546 N N . SER A 1 755 ? 25.752 13.548 -11.980 1.00 62.22 755 SER A N 1
ATOM 5547 C CA . SER A 1 755 ? 25.711 13.228 -10.551 1.00 62.22 755 SER A CA 1
ATOM 5548 C C . SER A 1 755 ? 24.360 12.651 -10.091 1.00 62.22 755 SER A C 1
ATOM 5550 O O . SER A 1 755 ? 24.317 11.799 -9.197 1.00 62.22 755 SER A O 1
ATOM 5552 N N . ASN A 1 756 ? 23.245 13.109 -10.667 1.00 64.38 756 ASN A N 1
ATOM 5553 C CA . ASN A 1 756 ? 21.888 12.849 -10.172 1.00 64.38 756 ASN A CA 1
ATOM 5554 C C . ASN A 1 756 ? 21.053 11.963 -11.098 1.00 64.38 756 ASN A C 1
ATOM 5556 O O . ASN A 1 756 ? 20.258 11.174 -10.597 1.00 64.38 756 ASN A O 1
ATOM 5560 N N . THR A 1 757 ? 21.329 11.964 -12.401 1.00 70.25 757 THR A N 1
ATOM 5561 C CA . THR A 1 757 ? 20.830 10.938 -13.328 1.00 70.25 757 THR A CA 1
ATOM 5562 C C . THR A 1 757 ? 22.022 10.236 -13.971 1.00 70.25 757 THR A C 1
ATOM 5564 O O . THR A 1 757 ? 22.951 10.892 -14.432 1.00 70.25 757 THR A O 1
ATOM 5567 N N . SER A 1 758 ? 22.057 8.903 -13.942 1.00 70.94 758 SER A N 1
ATOM 5568 C CA . SER A 1 758 ? 23.166 8.122 -14.509 1.00 70.94 758 SER A CA 1
ATOM 5569 C C . SER A 1 758 ? 22.778 6.662 -14.738 1.00 70.94 758 SER A C 1
ATOM 5571 O O . SER A 1 758 ? 21.899 6.134 -14.060 1.00 70.94 758 SER A O 1
ATOM 5573 N N . VAL A 1 759 ? 23.481 6.001 -15.657 1.00 71.31 759 VAL A N 1
ATOM 5574 C CA . VAL A 1 759 ? 23.483 4.540 -15.792 1.00 71.31 759 VAL A CA 1
ATOM 5575 C C . VAL A 1 759 ? 24.911 4.053 -15.683 1.00 71.31 759 VAL A C 1
ATOM 5577 O O . VAL A 1 759 ? 25.814 4.591 -16.324 1.00 71.31 759 VAL A O 1
ATOM 5580 N N . LYS A 1 760 ? 25.110 3.019 -14.878 1.00 71.62 760 LYS A N 1
ATOM 5581 C CA . LYS A 1 760 ? 26.331 2.225 -14.841 1.00 71.62 760 LYS A CA 1
ATOM 5582 C C . LYS A 1 760 ? 25.950 0.831 -15.309 1.00 71.62 760 LYS A C 1
ATOM 5584 O O . LYS A 1 760 ? 25.153 0.177 -14.652 1.00 71.62 760 LYS A O 1
ATOM 5589 N N . SER A 1 761 ? 26.493 0.404 -16.441 1.00 66.56 761 SER A N 1
ATOM 5590 C CA . SER A 1 761 ? 26.333 -0.951 -16.980 1.00 66.56 761 SER A CA 1
ATOM 5591 C C . SER A 1 761 ? 27.709 -1.599 -17.110 1.00 66.56 761 SER A C 1
ATOM 5593 O O . SER A 1 761 ? 28.713 -0.907 -17.315 1.00 66.56 761 SER A O 1
ATOM 5595 N N . LEU A 1 762 ? 27.768 -2.926 -16.994 1.00 62.19 762 LEU A N 1
ATOM 5596 C CA . LEU A 1 762 ? 29.009 -3.692 -17.157 1.00 62.19 762 LEU A CA 1
ATOM 5597 C C . LEU A 1 762 ? 29.417 -3.861 -18.633 1.00 62.19 762 LEU A C 1
ATOM 5599 O O . LEU A 1 762 ? 30.554 -4.236 -18.918 1.00 62.19 762 LEU A O 1
ATOM 5603 N N . ILE A 1 763 ? 28.536 -3.533 -19.583 1.00 56.50 763 ILE A N 1
ATOM 5604 C CA . ILE A 1 763 ? 28.710 -3.794 -21.025 1.00 56.50 763 ILE A CA 1
ATOM 5605 C C . ILE A 1 763 ? 29.919 -3.076 -21.629 1.00 56.50 763 ILE A C 1
ATOM 5607 O O . ILE A 1 763 ? 30.545 -3.610 -22.542 1.00 56.50 763 ILE A O 1
ATOM 5611 N N . GLY A 1 764 ? 30.338 -1.937 -21.066 1.00 52.56 764 GLY A N 1
ATOM 5612 C CA . GLY A 1 764 ? 31.579 -1.257 -21.464 1.00 52.56 764 GLY A CA 1
ATOM 5613 C C . GLY A 1 764 ? 32.866 -2.062 -21.209 1.00 52.56 764 GLY A C 1
ATOM 5614 O O . GLY A 1 764 ? 33.940 -1.623 -21.612 1.00 52.56 764 GLY A O 1
ATOM 5615 N N . SER A 1 765 ? 32.770 -3.222 -20.549 1.00 54.91 765 SER A N 1
ATOM 5616 C CA . SER A 1 765 ? 33.893 -4.107 -20.206 1.00 54.91 765 SER A CA 1
ATOM 5617 C C . SER A 1 765 ? 33.851 -5.466 -20.921 1.00 54.91 765 SER A C 1
ATOM 5619 O O . SER A 1 765 ? 34.723 -6.297 -20.674 1.00 54.91 765 SER A O 1
ATOM 5621 N N . ASN A 1 766 ? 32.871 -5.706 -21.803 1.00 54.09 766 ASN A N 1
ATOM 5622 C CA . ASN A 1 766 ? 32.715 -6.974 -22.521 1.00 54.09 766 ASN A CA 1
ATOM 5623 C C . ASN A 1 766 ? 33.213 -6.862 -23.970 1.00 54.09 766 ASN A C 1
ATOM 5625 O O . ASN A 1 766 ? 32.798 -5.976 -24.715 1.00 54.09 766 ASN A O 1
ATOM 5629 N N . ILE A 1 767 ? 34.067 -7.797 -24.395 1.00 60.59 767 ILE A N 1
ATOM 5630 C CA . ILE A 1 767 ? 34.501 -7.953 -25.791 1.00 60.59 767 ILE A CA 1
ATOM 5631 C C . ILE A 1 767 ? 33.878 -9.243 -26.321 1.00 60.59 767 ILE A C 1
ATOM 5633 O O . ILE A 1 767 ? 34.180 -10.321 -25.816 1.00 60.59 767 ILE A O 1
ATOM 5637 N N . ASN A 1 768 ? 33.010 -9.139 -27.330 1.00 59.91 768 ASN A N 1
ATOM 5638 C CA . ASN A 1 768 ? 32.396 -10.304 -27.966 1.00 59.91 768 ASN A CA 1
ATOM 5639 C C . ASN A 1 768 ? 33.124 -10.628 -29.277 1.00 59.91 768 ASN A C 1
ATOM 5641 O O . ASN A 1 768 ? 33.141 -9.804 -30.194 1.00 59.91 768 ASN A O 1
ATOM 5645 N N . ILE A 1 769 ? 33.724 -11.815 -29.363 1.00 64.50 769 ILE A N 1
ATOM 5646 C CA . ILE A 1 769 ? 34.453 -12.284 -30.545 1.00 64.50 769 ILE A CA 1
ATOM 5647 C C . ILE A 1 769 ? 33.682 -13.473 -31.117 1.00 64.50 769 ILE A C 1
ATOM 5649 O O . ILE A 1 769 ? 33.510 -14.489 -30.451 1.00 64.50 769 ILE A O 1
ATOM 5653 N N . LYS A 1 770 ? 33.188 -13.338 -32.350 1.00 54.16 770 LYS A N 1
ATOM 5654 C CA . LYS A 1 770 ? 32.462 -14.402 -33.058 1.00 54.16 770 LYS A CA 1
ATOM 5655 C C . LYS A 1 770 ? 33.396 -15.108 -34.032 1.00 54.16 770 LYS A C 1
ATOM 5657 O O . LYS A 1 770 ? 34.269 -14.461 -34.601 1.00 54.16 770 LYS A O 1
ATOM 5662 N N . ASN A 1 771 ? 33.136 -16.392 -34.286 1.00 54.75 771 ASN A N 1
ATOM 5663 C CA . ASN A 1 771 ? 33.874 -17.193 -35.267 1.00 54.75 771 ASN A CA 1
ATOM 5664 C C . ASN A 1 771 ? 35.387 -17.265 -34.970 1.00 54.75 771 ASN A C 1
ATOM 5666 O O . ASN A 1 771 ? 36.201 -17.189 -35.888 1.00 54.75 771 ASN A O 1
ATOM 5670 N N . VAL A 1 772 ? 35.743 -17.357 -33.682 1.00 65.44 772 VAL A N 1
ATOM 5671 C CA . VAL A 1 772 ? 37.112 -17.683 -33.262 1.00 65.44 772 VAL A CA 1
ATOM 5672 C C . VAL A 1 772 ? 37.456 -19.080 -33.774 1.00 65.44 772 VAL A C 1
ATOM 5674 O O . VAL A 1 772 ? 36.626 -19.988 -33.677 1.00 65.44 772 VAL A O 1
ATOM 5677 N N . GLY A 1 773 ? 38.629 -19.244 -34.384 1.00 57.94 773 GLY A N 1
ATOM 5678 C CA . GLY A 1 773 ? 39.100 -20.560 -34.791 1.00 57.94 773 GLY A CA 1
ATOM 5679 C C . GLY A 1 773 ? 39.518 -21.384 -33.573 1.00 57.94 773 GLY A C 1
ATOM 5680 O O . GLY A 1 773 ? 39.468 -20.921 -32.431 1.00 57.94 773 GLY A O 1
ATOM 5681 N N . ASN A 1 774 ? 39.897 -22.642 -33.802 1.00 56.44 774 ASN A N 1
ATOM 5682 C CA . ASN A 1 774 ? 40.390 -23.526 -32.744 1.00 56.44 774 ASN A CA 1
ATOM 5683 C C . ASN A 1 774 ? 41.851 -23.179 -32.395 1.00 56.44 774 ASN A C 1
ATOM 5685 O O . ASN A 1 774 ? 42.766 -23.960 -32.656 1.00 56.44 774 ASN A O 1
ATOM 5689 N N . GLU A 1 775 ? 42.060 -21.978 -31.859 1.00 60.00 775 GLU A N 1
ATOM 5690 C CA . GLU A 1 775 ? 43.355 -21.443 -31.443 1.00 60.00 775 GLU A CA 1
ATOM 5691 C C . GLU A 1 775 ? 43.329 -20.936 -29.991 1.00 60.00 775 GLU A C 1
ATOM 5693 O O . GLU A 1 775 ? 42.271 -20.675 -29.415 1.00 60.00 775 GLU A O 1
ATOM 5698 N N . ASP A 1 776 ? 44.512 -20.770 -29.392 1.00 56.09 776 ASP A N 1
ATOM 5699 C CA . ASP A 1 776 ? 44.646 -20.189 -28.055 1.00 56.09 776 ASP A CA 1
ATOM 5700 C C . ASP A 1 776 ? 44.231 -18.705 -28.062 1.00 56.09 776 ASP A C 1
ATOM 5702 O O . ASP A 1 776 ? 44.863 -17.862 -28.707 1.00 56.09 776 ASP A O 1
ATOM 5706 N N . LEU A 1 777 ? 43.207 -18.349 -27.278 1.00 67.56 777 LEU A N 1
ATOM 5707 C CA . LEU A 1 777 ? 42.849 -16.951 -27.033 1.00 67.56 777 LEU A CA 1
ATOM 5708 C C . LEU A 1 777 ? 43.771 -16.350 -25.962 1.00 67.56 777 LEU A C 1
ATOM 5710 O O . LEU A 1 777 ? 43.574 -16.549 -24.763 1.00 67.56 777 LEU A O 1
ATOM 5714 N N . ILE A 1 778 ? 44.762 -15.566 -26.387 1.00 68.81 778 ILE A N 1
ATOM 5715 C CA . ILE A 1 778 ? 45.653 -14.836 -25.476 1.00 68.81 778 ILE A CA 1
ATOM 5716 C C . ILE A 1 778 ? 45.091 -13.434 -25.218 1.00 68.81 778 ILE A C 1
ATOM 5718 O O . ILE A 1 778 ? 45.028 -12.601 -26.121 1.00 68.81 778 ILE A O 1
ATOM 5722 N N . MET A 1 779 ? 44.738 -13.141 -23.964 1.00 65.12 779 MET A N 1
ATOM 5723 C CA . MET A 1 779 ? 44.290 -11.812 -23.539 1.00 65.12 779 MET A CA 1
ATOM 5724 C C . MET A 1 779 ? 45.381 -11.105 -22.729 1.00 65.12 779 MET A C 1
ATOM 5726 O O . MET A 1 779 ? 45.757 -11.553 -21.647 1.00 65.12 779 MET A O 1
ATOM 5730 N N . ILE A 1 780 ? 45.877 -9.973 -23.236 1.00 75.19 780 ILE A N 1
ATOM 5731 C CA . ILE A 1 780 ? 46.858 -9.132 -22.537 1.00 75.19 780 ILE A CA 1
ATOM 5732 C C . ILE A 1 780 ? 46.134 -7.922 -21.954 1.00 75.19 780 ILE A C 1
ATOM 5734 O O . ILE A 1 780 ? 45.583 -7.102 -22.688 1.00 75.19 780 ILE A O 1
ATOM 5738 N N . VAL A 1 781 ? 46.157 -7.788 -20.629 1.00 69.00 781 VAL A N 1
ATOM 5739 C CA . VAL A 1 781 ? 45.542 -6.657 -19.926 1.00 69.00 781 VAL A CA 1
ATOM 5740 C C . VAL A 1 781 ? 46.633 -5.737 -19.387 1.00 69.00 781 VAL A C 1
ATOM 5742 O O . VAL A 1 781 ? 47.363 -6.099 -18.471 1.00 69.00 781 VAL A O 1
ATOM 5745 N N . ASN A 1 782 ? 46.728 -4.529 -19.947 1.00 66.81 782 ASN A N 1
ATOM 5746 C CA . ASN A 1 782 ? 47.736 -3.537 -19.566 1.00 66.81 782 ASN A CA 1
ATOM 5747 C C . ASN A 1 782 ? 47.187 -2.483 -18.579 1.00 66.81 782 ASN A C 1
ATOM 5749 O O . ASN A 1 782 ? 46.027 -2.071 -18.665 1.00 66.81 782 ASN A O 1
ATOM 5753 N N . GLY A 1 783 ? 48.057 -1.999 -17.680 1.00 60.81 783 GLY A N 1
ATOM 5754 C CA . GLY A 1 783 ? 47.786 -0.945 -16.685 1.00 60.81 783 GLY A CA 1
ATOM 5755 C C . GLY A 1 783 ? 47.756 -1.450 -15.231 1.00 60.81 783 GLY A C 1
ATOM 5756 O O . GLY A 1 783 ? 47.470 -2.614 -14.984 1.00 60.81 783 GLY A O 1
ATOM 5757 N N . GLY A 1 784 ? 48.065 -0.582 -14.258 1.00 63.34 784 GLY A N 1
ATOM 5758 C CA . GLY A 1 784 ? 48.140 -0.948 -12.831 1.00 63.34 784 GLY A CA 1
ATOM 5759 C C . GLY A 1 784 ? 46.778 -1.153 -12.145 1.00 63.34 784 GLY A C 1
ATOM 5760 O O . GLY A 1 784 ? 45.765 -0.631 -12.611 1.00 63.34 784 GLY A O 1
ATOM 5761 N N . GLY A 1 785 ? 46.777 -1.890 -11.024 1.00 57.94 785 GLY A N 1
ATOM 5762 C CA . GLY A 1 785 ? 45.600 -2.214 -10.199 1.00 57.94 785 GLY A CA 1
ATOM 5763 C C . GLY A 1 785 ? 45.168 -3.685 -10.293 1.00 57.94 785 GLY A C 1
ATOM 5764 O O . GLY A 1 785 ? 45.496 -4.369 -11.259 1.00 57.94 785 GLY A O 1
ATOM 5765 N N . ALA A 1 786 ? 44.440 -4.182 -9.287 1.00 52.34 786 ALA A N 1
ATOM 5766 C CA . ALA A 1 786 ? 43.831 -5.513 -9.339 1.00 52.34 786 ALA A CA 1
ATOM 5767 C C . ALA A 1 786 ? 42.698 -5.527 -10.379 1.00 52.34 786 ALA A C 1
ATOM 5769 O O . ALA A 1 786 ? 41.846 -4.638 -10.372 1.00 52.34 786 ALA A O 1
ATOM 5770 N N . ARG A 1 787 ? 42.691 -6.518 -11.277 1.00 55.59 787 ARG A N 1
ATOM 5771 C CA . ARG A 1 787 ? 41.695 -6.661 -12.349 1.00 55.59 787 ARG A CA 1
ATOM 5772 C C . ARG A 1 787 ? 41.123 -8.072 -12.336 1.00 55.59 787 ARG A C 1
ATOM 5774 O O . ARG A 1 787 ? 41.874 -9.028 -12.176 1.00 55.59 787 ARG A O 1
ATOM 5781 N N . SER A 1 788 ? 39.812 -8.177 -12.524 1.00 56.31 788 SER A N 1
ATOM 5782 C CA . SER A 1 788 ? 39.124 -9.445 -12.757 1.00 56.31 788 SER A CA 1
ATOM 5783 C C . SER A 1 788 ? 38.774 -9.537 -14.238 1.00 56.31 788 SER A C 1
ATOM 5785 O O . SER A 1 788 ? 38.232 -8.584 -14.796 1.00 56.31 788 SER A O 1
ATOM 5787 N N . VAL A 1 789 ? 39.126 -10.651 -14.874 1.00 62.34 789 VAL A N 1
ATOM 5788 C CA . VAL A 1 789 ? 38.801 -10.958 -16.269 1.00 62.34 789 VAL A CA 1
ATOM 5789 C C . VAL A 1 789 ? 38.014 -12.256 -16.251 1.00 62.34 789 VAL A C 1
ATOM 5791 O O . VAL A 1 789 ? 38.514 -13.265 -15.760 1.00 62.34 789 VAL A O 1
ATOM 5794 N N . ALA A 1 790 ? 36.794 -12.221 -16.773 1.00 58.56 790 ALA A N 1
ATOM 5795 C CA . ALA A 1 790 ? 35.964 -13.400 -16.955 1.00 58.56 790 ALA A CA 1
ATOM 5796 C C . ALA A 1 790 ? 35.774 -13.637 -18.453 1.00 58.56 790 ALA A C 1
ATOM 5798 O O . ALA A 1 790 ? 35.540 -12.694 -19.210 1.00 58.56 790 ALA A O 1
ATOM 5799 N N . THR A 1 791 ? 35.877 -14.890 -18.882 1.00 63.09 791 THR A N 1
ATOM 5800 C CA . THR A 1 791 ? 35.590 -15.306 -20.255 1.00 63.09 791 THR A CA 1
ATOM 5801 C C . THR A 1 791 ? 34.417 -16.279 -20.240 1.00 63.09 791 THR A C 1
ATOM 5803 O O . THR A 1 791 ? 34.311 -17.136 -19.366 1.00 63.09 791 THR A O 1
ATOM 5806 N N . ARG A 1 792 ? 33.513 -16.138 -21.210 1.00 54.88 792 ARG A N 1
ATOM 5807 C CA . ARG A 1 792 ? 32.446 -17.104 -21.487 1.00 54.88 792 ARG A CA 1
ATOM 5808 C C . ARG A 1 792 ? 32.593 -17.514 -22.944 1.00 54.88 792 ARG A C 1
ATOM 5810 O O . ARG A 1 792 ? 32.549 -16.658 -23.821 1.00 54.88 792 ARG A O 1
ATOM 5817 N N . SER A 1 793 ? 32.812 -18.800 -23.179 1.00 60.41 793 SER A N 1
ATOM 5818 C CA . SER A 1 793 ? 32.820 -19.392 -24.515 1.00 60.41 793 SER A CA 1
ATOM 5819 C C . SER A 1 793 ? 31.547 -20.214 -24.670 1.00 60.41 793 SER A C 1
ATOM 5821 O O . SER A 1 793 ? 31.147 -20.900 -23.726 1.00 60.41 793 SER A O 1
ATOM 5823 N N . ASP A 1 794 ? 30.886 -20.111 -25.820 1.00 57.62 794 ASP A N 1
ATOM 5824 C CA . ASP A 1 794 ? 29.788 -21.020 -26.124 1.00 57.62 794 ASP A CA 1
ATOM 5825 C C . ASP A 1 794 ? 30.385 -22.412 -26.404 1.00 57.62 794 ASP A C 1
ATOM 5827 O O . ASP A 1 794 ? 31.380 -22.512 -27.130 1.00 57.62 794 ASP A O 1
ATOM 5831 N N . PRO A 1 795 ? 29.819 -23.495 -25.840 1.00 58.03 795 PRO A N 1
ATOM 5832 C CA . PRO A 1 795 ? 30.274 -24.837 -26.167 1.00 58.03 795 PRO A CA 1
ATOM 5833 C C . PRO A 1 795 ? 30.120 -25.075 -27.678 1.00 58.03 795 PRO A C 1
ATOM 5835 O O . PRO A 1 795 ? 29.160 -24.575 -28.281 1.00 58.03 795 PRO A O 1
ATOM 5838 N N . PRO A 1 796 ? 31.039 -25.825 -28.315 1.00 57.25 796 PRO A N 1
ATOM 5839 C CA . PRO A 1 796 ? 30.898 -26.158 -29.724 1.00 57.25 796 PRO A CA 1
ATOM 5840 C C . PRO A 1 796 ? 29.548 -26.847 -29.959 1.00 57.25 796 PRO A C 1
ATOM 5842 O O . PRO A 1 796 ? 29.035 -27.550 -29.086 1.00 57.25 796 PRO A O 1
ATOM 5845 N N . ALA A 1 797 ? 28.946 -26.608 -31.130 1.00 56.53 797 ALA A N 1
ATOM 5846 C CA . ALA A 1 797 ? 27.632 -27.153 -31.459 1.00 56.53 797 ALA A CA 1
ATOM 5847 C C . ALA A 1 797 ? 27.591 -28.678 -31.200 1.00 56.53 797 ALA A C 1
ATOM 5849 O O . ALA A 1 797 ? 28.613 -29.328 -31.424 1.00 56.53 797 ALA A O 1
ATOM 5850 N N . PRO A 1 798 ? 26.440 -29.269 -30.809 1.00 42.94 798 PRO A N 1
ATOM 5851 C CA . PRO A 1 798 ? 26.334 -30.662 -30.337 1.00 42.94 798 PRO A CA 1
ATOM 5852 C C . PRO A 1 798 ? 26.861 -31.777 -31.264 1.00 42.94 798 PRO A C 1
ATOM 5854 O O . PRO A 1 798 ? 26.851 -32.933 -30.871 1.00 42.94 798 PRO A O 1
ATOM 5857 N N . ASN A 1 799 ? 27.340 -31.448 -32.466 1.00 50.19 799 ASN A N 1
ATOM 5858 C CA . ASN A 1 799 ? 27.876 -32.370 -33.467 1.00 50.19 799 ASN A CA 1
ATOM 5859 C C . ASN A 1 799 ? 29.223 -31.883 -34.049 1.00 50.19 799 ASN A C 1
ATOM 5861 O O . ASN A 1 799 ? 29.541 -32.165 -35.206 1.00 50.19 799 ASN A O 1
ATOM 5865 N N . TYR A 1 800 ? 29.978 -31.064 -33.311 1.00 52.09 800 TYR A N 1
ATOM 5866 C CA . TYR A 1 800 ? 31.296 -30.607 -33.747 1.00 52.09 800 TYR A CA 1
ATOM 5867 C C . TYR A 1 800 ? 32.304 -31.757 -33.657 1.00 52.09 800 TYR A C 1
ATOM 5869 O O . TYR A 1 800 ? 32.821 -32.065 -32.586 1.00 52.09 800 TYR A O 1
ATOM 5877 N N . GLU A 1 801 ? 32.597 -32.388 -34.793 1.00 50.28 801 GLU A N 1
ATOM 5878 C CA . GLU A 1 801 ? 33.765 -33.257 -34.905 1.00 50.28 801 GLU A CA 1
ATOM 5879 C C . GLU A 1 801 ? 35.008 -32.418 -35.198 1.00 50.28 801 GLU A C 1
ATOM 5881 O O . GLU A 1 801 ? 35.105 -31.766 -36.244 1.00 50.28 801 GLU A O 1
ATOM 5886 N N . ALA A 1 802 ? 35.985 -32.475 -34.290 1.00 52.59 802 ALA A N 1
ATOM 5887 C CA . ALA A 1 802 ? 37.334 -32.002 -34.554 1.00 52.59 802 ALA A CA 1
ATOM 5888 C C . ALA A 1 802 ? 37.949 -32.887 -35.645 1.00 52.59 802 ALA A C 1
ATOM 5890 O O . ALA A 1 802 ? 38.530 -33.935 -35.367 1.00 52.59 802 ALA A O 1
ATOM 5891 N N . LYS A 1 803 ? 37.784 -32.496 -36.910 1.00 54.44 803 LYS A N 1
ATOM 5892 C CA . LYS A 1 803 ? 38.462 -33.185 -38.006 1.00 54.44 803 LYS A CA 1
ATOM 5893 C C . LYS A 1 803 ? 39.963 -32.947 -37.849 1.00 54.44 803 LYS A C 1
ATOM 5895 O O . LYS A 1 803 ? 40.356 -31.782 -37.760 1.00 54.44 803 LYS A O 1
ATOM 5900 N N . PRO A 1 804 ? 40.807 -33.993 -37.821 1.00 54.00 804 PRO A N 1
ATOM 5901 C CA . PRO A 1 804 ? 42.240 -33.791 -37.929 1.00 54.00 804 PRO A CA 1
ATOM 5902 C C . PRO A 1 804 ? 42.501 -33.108 -39.272 1.00 54.00 804 PRO A C 1
ATOM 5904 O O . PRO A 1 804 ? 42.245 -33.668 -40.337 1.00 54.00 804 PRO A O 1
ATOM 5907 N N . SER A 1 805 ? 42.947 -31.857 -39.235 1.00 60.03 805 SER A N 1
ATOM 5908 C CA . SER A 1 805 ? 43.430 -31.198 -40.437 1.00 60.03 805 SER A CA 1
ATOM 5909 C C . SER A 1 805 ? 44.697 -31.913 -40.888 1.00 60.03 805 SER A C 1
ATOM 5911 O O . SER A 1 805 ? 45.599 -32.148 -40.080 1.00 60.03 805 SER A O 1
ATOM 5913 N N . ASN A 1 806 ? 44.801 -32.225 -42.182 1.00 76.00 806 ASN A N 1
ATOM 5914 C CA . ASN A 1 806 ? 46.104 -32.492 -42.785 1.00 76.00 806 ASN A CA 1
ATOM 5915 C C . ASN A 1 806 ? 47.024 -31.314 -42.431 1.00 76.00 806 ASN A C 1
ATOM 5917 O O . ASN A 1 806 ? 46.595 -30.158 -42.508 1.00 76.00 806 ASN A O 1
ATOM 5921 N N . ILE A 1 807 ? 48.258 -31.596 -42.025 1.00 84.50 807 ILE A N 1
ATOM 5922 C CA . ILE A 1 807 ? 49.196 -30.558 -41.591 1.00 84.50 807 ILE A CA 1
ATOM 5923 C C . ILE A 1 807 ? 50.344 -30.464 -42.584 1.00 84.50 807 ILE A C 1
ATOM 5925 O O . ILE A 1 807 ? 50.952 -31.469 -42.965 1.00 84.50 807 ILE A O 1
ATOM 5929 N N . ASP A 1 808 ? 50.663 -29.229 -42.951 1.00 86.81 808 ASP A N 1
ATOM 5930 C CA . ASP A 1 808 ? 51.915 -28.876 -43.596 1.00 86.81 808 ASP A CA 1
ATOM 5931 C C . ASP A 1 808 ? 52.897 -28.395 -42.525 1.00 86.81 808 ASP A C 1
ATOM 5933 O O . ASP A 1 808 ? 52.596 -27.505 -41.736 1.00 86.81 808 ASP A O 1
ATOM 5937 N N . ILE A 1 809 ? 54.096 -28.962 -42.493 1.00 90.06 809 ILE A N 1
ATOM 5938 C CA . ILE A 1 809 ? 55.170 -28.517 -41.604 1.00 90.06 809 ILE A CA 1
ATOM 5939 C C . ILE A 1 809 ? 56.200 -27.792 -42.443 1.00 90.06 809 ILE A C 1
ATOM 5941 O O . ILE A 1 809 ? 56.751 -28.377 -43.374 1.00 90.06 809 ILE A O 1
ATOM 5945 N N . LYS A 1 810 ? 56.477 -26.533 -42.110 1.00 91.50 810 LYS A N 1
ATOM 5946 C CA . LYS A 1 810 ? 57.399 -25.678 -42.855 1.00 91.50 810 LYS A CA 1
ATOM 5947 C C . LYS A 1 810 ? 58.575 -25.235 -41.993 1.00 91.50 810 LYS A C 1
ATOM 5949 O O . LYS A 1 810 ? 58.385 -24.813 -40.859 1.00 91.50 810 LYS A O 1
ATOM 5954 N N . ILE A 1 811 ? 59.790 -25.276 -42.530 1.00 92.12 811 ILE A N 1
ATOM 5955 C CA . ILE A 1 811 ? 60.958 -24.676 -41.873 1.00 92.12 811 ILE A CA 1
ATOM 5956 C C . ILE A 1 811 ? 60.845 -23.147 -41.948 1.00 92.12 811 ILE A C 1
ATOM 5958 O O . ILE A 1 811 ? 60.791 -22.571 -43.040 1.00 92.12 811 ILE A O 1
ATOM 5962 N N . ALA A 1 812 ? 60.816 -22.493 -40.788 1.00 89.44 812 ALA A N 1
ATOM 5963 C CA . ALA A 1 812 ? 60.447 -21.087 -40.628 1.00 89.44 812 ALA A CA 1
ATOM 5964 C C . ALA A 1 812 ? 61.643 -20.128 -40.467 1.00 89.44 812 ALA A C 1
ATOM 5966 O O . ALA A 1 812 ? 61.454 -18.913 -40.487 1.00 89.44 812 ALA A O 1
ATOM 5967 N N . ASN A 1 813 ? 62.876 -20.634 -40.329 1.00 89.94 813 ASN A N 1
ATOM 5968 C CA . ASN A 1 813 ? 64.089 -19.811 -40.248 1.00 89.94 813 ASN A CA 1
ATOM 5969 C C . ASN A 1 813 ? 65.259 -20.356 -41.087 1.00 89.94 813 ASN A C 1
ATOM 5971 O O . ASN A 1 813 ? 65.283 -21.519 -41.483 1.00 89.94 813 ASN A O 1
ATOM 5975 N N . ALA A 1 814 ? 66.247 -19.496 -41.355 1.00 85.88 814 ALA A N 1
ATOM 5976 C CA . ALA A 1 814 ? 67.421 -19.833 -42.164 1.00 85.88 814 ALA A CA 1
ATOM 5977 C C . ALA A 1 814 ? 68.361 -20.839 -41.478 1.00 85.88 814 ALA A C 1
ATOM 5979 O O . ALA A 1 814 ? 69.077 -21.574 -42.156 1.00 85.88 814 ALA A O 1
ATOM 5980 N N . GLU A 1 815 ? 68.345 -20.901 -40.144 1.00 86.94 815 GLU A N 1
ATOM 5981 C CA . GLU A 1 815 ? 69.145 -21.842 -39.355 1.00 86.94 815 GLU A CA 1
ATOM 5982 C C . GLU A 1 815 ? 68.545 -23.259 -39.321 1.00 86.94 815 GLU A C 1
ATOM 5984 O O . GLU A 1 815 ? 69.208 -24.185 -38.847 1.00 86.94 815 GLU A O 1
ATOM 5989 N N . GLY A 1 816 ? 67.313 -23.440 -39.816 1.00 83.56 816 GLY A N 1
ATOM 5990 C CA . GLY A 1 816 ? 66.630 -24.734 -39.881 1.00 83.56 816 GLY A CA 1
ATOM 5991 C C . GLY A 1 816 ? 66.171 -25.280 -38.527 1.00 83.56 816 GLY A C 1
ATOM 5992 O O . GLY A 1 816 ? 65.897 -26.472 -38.410 1.00 83.56 816 GLY A O 1
ATOM 5993 N N . SER A 1 817 ? 66.140 -24.432 -37.497 1.00 88.31 817 SER A N 1
ATOM 5994 C CA . SER A 1 817 ? 65.844 -24.802 -36.110 1.00 88.31 817 SER A CA 1
ATOM 5995 C C . SER A 1 817 ? 64.420 -24.476 -35.676 1.00 88.31 817 SER A C 1
ATOM 5997 O O . SER A 1 817 ? 64.018 -24.900 -34.600 1.00 88.31 817 SER A O 1
ATOM 5999 N N . VAL A 1 818 ? 63.652 -23.738 -36.474 1.00 91.31 818 VAL A N 1
ATOM 6000 C CA . VAL A 1 818 ? 62.260 -23.386 -36.184 1.00 91.31 818 VAL A CA 1
ATOM 6001 C C . VAL A 1 818 ? 61.370 -23.983 -37.260 1.00 91.31 818 VAL A C 1
ATOM 6003 O O . VAL A 1 818 ? 61.635 -23.825 -38.452 1.00 91.31 818 VAL A O 1
ATOM 6006 N N . ILE A 1 819 ? 60.309 -24.655 -36.832 1.00 91.62 819 ILE A N 1
ATOM 6007 C CA . ILE A 1 819 ? 59.277 -25.202 -37.704 1.00 91.62 819 ILE A CA 1
ATOM 6008 C C . ILE A 1 819 ? 57.924 -24.574 -37.394 1.00 91.62 819 ILE A C 1
ATOM 6010 O O . ILE A 1 819 ? 57.640 -24.199 -36.257 1.00 91.62 819 ILE A O 1
ATOM 6014 N N . GLU A 1 820 ? 57.087 -24.484 -38.411 1.00 91.38 820 GLU A N 1
ATOM 6015 C CA . GLU A 1 820 ? 55.725 -23.981 -38.340 1.00 91.38 820 GLU A CA 1
ATOM 6016 C C . GLU A 1 820 ? 54.763 -25.082 -38.780 1.00 91.38 820 GLU A C 1
ATOM 6018 O O . GLU A 1 820 ? 54.946 -25.686 -39.837 1.00 91.38 820 GLU A O 1
ATOM 6023 N N . PHE A 1 821 ? 53.771 -25.362 -37.944 1.00 89.19 821 PHE A N 1
ATOM 6024 C CA . PHE A 1 821 ? 52.662 -26.260 -38.235 1.00 89.19 821 PHE A CA 1
ATOM 6025 C C . PHE A 1 821 ? 51.562 -25.422 -38.868 1.00 89.19 821 PHE A C 1
ATOM 6027 O O . PHE A 1 821 ? 51.080 -24.478 -38.247 1.00 89.19 821 PHE A O 1
ATOM 6034 N N . LEU A 1 822 ? 51.182 -25.754 -40.093 1.00 85.94 822 LEU A N 1
ATOM 6035 C CA . LEU A 1 822 ? 50.196 -25.039 -40.891 1.00 85.94 822 LEU A CA 1
ATOM 6036 C C . LEU A 1 822 ? 49.027 -25.975 -41.186 1.00 85.94 822 LEU A C 1
ATOM 6038 O O . LEU A 1 822 ? 49.228 -27.143 -41.524 1.00 85.94 822 LEU A O 1
ATOM 6042 N N . ASP A 1 823 ? 47.807 -25.460 -41.113 1.00 82.44 823 ASP A N 1
ATOM 6043 C CA . ASP A 1 823 ? 46.642 -26.181 -41.618 1.00 82.44 823 ASP A CA 1
ATOM 6044 C C . ASP A 1 823 ? 46.771 -26.317 -43.145 1.00 82.44 823 ASP A C 1
ATOM 6046 O O . ASP A 1 823 ? 46.864 -25.317 -43.858 1.00 82.44 823 ASP A O 1
ATOM 6050 N N . ALA A 1 824 ? 46.799 -27.545 -43.670 1.00 77.88 824 ALA A N 1
ATOM 6051 C CA . ALA A 1 824 ? 47.083 -27.779 -45.089 1.00 77.88 824 ALA A CA 1
ATOM 6052 C C . ALA A 1 824 ? 45.959 -27.309 -46.034 1.00 77.88 824 ALA A C 1
ATOM 6054 O O . ALA A 1 824 ? 46.165 -27.281 -47.248 1.00 77.88 824 ALA A O 1
ATOM 6055 N N . THR A 1 825 ? 44.778 -26.958 -45.507 1.00 73.19 825 THR A N 1
ATOM 6056 C CA . THR A 1 825 ? 43.639 -26.463 -46.299 1.00 73.19 825 THR A CA 1
ATOM 6057 C C . THR A 1 825 ? 43.589 -24.938 -46.315 1.00 73.19 825 THR A C 1
ATOM 6059 O O . THR A 1 825 ? 43.402 -24.335 -47.369 1.00 73.19 825 THR A O 1
ATOM 6062 N N . THR A 1 826 ? 43.750 -24.306 -45.154 1.00 74.50 826 THR A N 1
ATOM 6063 C CA . THR A 1 826 ? 43.620 -22.849 -44.979 1.00 74.50 826 THR A CA 1
ATOM 6064 C C . THR A 1 826 ? 44.958 -22.115 -45.059 1.00 74.50 826 THR A C 1
ATOM 6066 O O . THR A 1 826 ? 44.982 -20.913 -45.312 1.00 74.50 826 THR A O 1
ATOM 6069 N N . GLY A 1 827 ? 46.079 -22.817 -44.870 1.00 73.62 827 GLY A N 1
ATOM 6070 C CA . GLY A 1 827 ? 47.421 -22.234 -44.824 1.00 73.62 827 GLY A CA 1
ATOM 6071 C C . GLY A 1 827 ? 47.690 -21.399 -43.570 1.00 73.62 827 GLY A C 1
ATOM 6072 O O . GLY A 1 827 ? 48.715 -20.722 -43.503 1.00 73.62 827 GLY A O 1
ATOM 6073 N N . HIS A 1 828 ? 46.781 -21.412 -42.591 1.00 76.75 828 HIS A N 1
ATOM 6074 C CA . HIS A 1 828 ? 46.945 -20.692 -41.334 1.00 76.75 828 HIS A CA 1
ATOM 6075 C C . HIS A 1 828 ? 47.961 -21.391 -40.425 1.00 76.75 828 HIS A C 1
ATOM 6077 O O . HIS A 1 828 ? 48.000 -22.620 -40.347 1.00 76.75 828 HIS A O 1
ATOM 6083 N N . SER A 1 829 ? 48.772 -20.592 -39.727 1.00 81.25 829 SER A N 1
ATOM 6084 C CA . SER A 1 829 ? 49.729 -21.078 -38.732 1.00 81.25 829 SER A CA 1
ATOM 6085 C C . SER A 1 829 ? 48.991 -21.555 -37.487 1.00 81.25 829 SER A C 1
ATOM 6087 O O . SER A 1 829 ? 48.279 -20.783 -36.849 1.00 81.25 829 SER A O 1
ATOM 6089 N N . ILE A 1 830 ? 49.157 -22.832 -37.159 1.00 79.88 830 ILE A N 1
ATOM 6090 C CA . ILE A 1 830 ? 48.609 -23.478 -35.965 1.00 79.88 830 ILE A CA 1
ATOM 6091 C C . ILE A 1 830 ? 49.589 -23.308 -34.800 1.00 79.88 830 ILE A C 1
ATOM 6093 O O . ILE A 1 830 ? 49.190 -23.013 -33.677 1.00 79.88 830 ILE A O 1
ATOM 6097 N N . ALA A 1 831 ? 50.888 -23.508 -35.048 1.00 81.62 831 ALA A N 1
ATOM 6098 C CA . ALA A 1 831 ? 51.920 -23.347 -34.028 1.00 81.62 831 ALA A CA 1
ATOM 6099 C C . ALA A 1 831 ? 53.324 -23.211 -34.624 1.00 81.62 831 ALA A C 1
ATOM 6101 O O . ALA A 1 831 ? 53.705 -23.960 -35.520 1.00 81.62 831 ALA A O 1
ATOM 6102 N N . THR A 1 832 ? 54.152 -22.367 -34.009 1.00 88.31 832 THR A N 1
ATOM 6103 C CA . THR A 1 832 ? 55.590 -22.273 -34.304 1.00 88.31 832 THR A CA 1
ATOM 6104 C C . THR A 1 832 ? 56.398 -22.902 -33.171 1.00 88.31 832 THR A C 1
ATOM 6106 O O . THR A 1 832 ? 56.206 -22.577 -31.994 1.00 88.31 832 THR A O 1
ATOM 6109 N N . ARG A 1 833 ? 57.303 -23.829 -33.493 1.00 89.94 833 ARG A N 1
ATOM 6110 C CA . ARG A 1 833 ? 58.118 -24.566 -32.517 1.00 89.94 833 ARG A CA 1
ATOM 6111 C C . ARG A 1 833 ? 59.587 -24.544 -32.898 1.00 89.94 833 ARG A C 1
ATOM 6113 O O . ARG A 1 833 ? 59.949 -24.797 -34.042 1.00 89.94 833 ARG A O 1
ATOM 6120 N N . THR A 1 834 ? 60.437 -24.291 -31.913 1.00 91.06 834 THR A N 1
ATOM 6121 C CA . THR A 1 834 ? 61.876 -24.513 -32.047 1.00 91.06 834 THR A CA 1
ATOM 6122 C C . THR A 1 834 ? 62.160 -25.996 -31.829 1.00 91.06 834 THR A C 1
ATOM 6124 O O . THR A 1 834 ? 61.684 -26.577 -30.855 1.00 91.06 834 THR A O 1
ATOM 6127 N N . LEU A 1 835 ? 62.918 -26.603 -32.734 1.00 89.38 835 LEU A N 1
ATOM 6128 C CA . LEU A 1 835 ? 63.403 -27.971 -32.620 1.00 89.38 835 LEU A CA 1
ATOM 6129 C C . LEU A 1 835 ? 64.384 -28.089 -31.447 1.00 89.38 835 LEU A C 1
ATOM 6131 O O . LEU A 1 835 ? 65.229 -27.215 -31.240 1.00 89.38 835 LEU A O 1
ATOM 6135 N N . ASP A 1 836 ? 64.295 -29.184 -30.697 1.00 88.12 836 ASP A N 1
ATOM 6136 C CA . ASP A 1 836 ? 65.259 -29.498 -29.641 1.00 88.12 836 ASP A CA 1
ATOM 6137 C C . ASP A 1 836 ? 66.634 -29.931 -30.203 1.00 88.12 836 ASP A C 1
ATOM 6139 O O . ASP A 1 836 ? 66.861 -30.005 -31.414 1.00 88.12 836 ASP A O 1
ATOM 6143 N N . THR A 1 837 ? 67.584 -30.249 -29.316 1.00 82.50 837 THR A N 1
ATOM 6144 C CA . THR A 1 837 ? 68.953 -30.662 -29.688 1.00 82.50 837 THR A CA 1
ATOM 6145 C C . THR A 1 837 ? 69.026 -31.949 -30.513 1.00 82.50 837 THR A C 1
ATOM 6147 O O . THR A 1 837 ? 70.072 -32.230 -31.100 1.00 82.50 837 THR A O 1
ATOM 6150 N N . VAL A 1 838 ? 67.941 -32.723 -30.588 1.00 84.56 838 VAL A N 1
ATOM 6151 C CA . VAL A 1 838 ? 67.819 -33.941 -31.401 1.00 84.56 838 VAL A CA 1
ATOM 6152 C C . VAL A 1 838 ? 66.816 -33.781 -32.553 1.00 84.56 838 VAL A C 1
ATOM 6154 O O . VAL A 1 838 ? 66.453 -34.773 -33.189 1.00 84.56 838 VAL A O 1
ATOM 6157 N N . GLY A 1 839 ? 66.409 -32.544 -32.865 1.00 85.31 839 GLY A N 1
ATOM 6158 C CA . GLY A 1 839 ? 65.565 -32.209 -34.011 1.00 85.31 839 GLY A CA 1
ATOM 6159 C C . GLY A 1 839 ? 64.077 -32.490 -33.803 1.00 85.31 839 GLY A C 1
ATOM 6160 O O . GLY A 1 839 ? 63.371 -32.724 -34.783 1.00 85.31 839 GLY A O 1
ATOM 6161 N N . ARG A 1 840 ? 63.586 -32.537 -32.560 1.00 89.88 840 ARG A N 1
ATOM 6162 C CA . ARG A 1 840 ? 62.190 -32.875 -32.241 1.00 89.88 840 ARG A CA 1
ATOM 6163 C C . ARG A 1 840 ? 61.361 -31.649 -31.902 1.00 89.88 840 ARG A C 1
ATOM 6165 O O . ARG A 1 840 ? 61.847 -30.717 -31.268 1.00 89.88 840 ARG A O 1
ATOM 6172 N N . ALA A 1 841 ? 60.088 -31.702 -32.269 1.00 88.75 841 ALA A N 1
ATOM 6173 C CA . ALA A 1 841 ? 59.067 -30.766 -31.819 1.00 88.75 841 ALA A CA 1
ATOM 6174 C C . ALA A 1 841 ? 57.694 -31.447 -31.791 1.00 88.75 841 ALA A C 1
ATOM 6176 O O . ALA A 1 841 ? 57.463 -32.446 -32.476 1.00 88.75 841 ALA A O 1
ATOM 6177 N N . GLU A 1 842 ? 56.788 -30.891 -30.993 1.00 86.62 842 GLU A N 1
ATOM 6178 C CA . GLU A 1 842 ? 55.420 -31.376 -30.850 1.00 86.62 842 GLU A CA 1
ATOM 6179 C C . GLU A 1 842 ? 54.438 -30.204 -30.896 1.00 86.62 842 GLU A C 1
ATOM 6181 O O . GLU A 1 842 ? 54.615 -29.201 -30.197 1.00 86.62 842 GLU A O 1
ATOM 6186 N N . ALA A 1 843 ? 53.423 -30.323 -31.748 1.00 80.25 843 ALA A N 1
ATOM 6187 C CA . ALA A 1 843 ? 52.277 -29.423 -31.806 1.00 80.25 843 ALA A CA 1
ATOM 6188 C C . ALA A 1 843 ? 51.123 -30.095 -32.561 1.00 80.25 843 ALA A C 1
ATOM 6190 O O . ALA A 1 843 ? 51.345 -31.017 -33.346 1.00 80.25 843 ALA A O 1
ATOM 6191 N N . ALA A 1 844 ? 49.892 -29.635 -32.317 1.00 71.25 844 ALA A N 1
ATOM 6192 C CA . ALA A 1 844 ? 48.683 -30.116 -32.996 1.00 71.25 844 ALA A CA 1
ATOM 6193 C C . ALA A 1 844 ? 48.495 -31.654 -32.959 1.00 71.25 844 ALA A C 1
ATOM 6195 O O . ALA A 1 844 ? 47.955 -32.240 -33.890 1.00 71.25 844 ALA A O 1
ATOM 6196 N N . GLY A 1 845 ? 48.980 -32.319 -31.900 1.00 74.19 845 GLY A N 1
ATOM 6197 C CA . GLY A 1 845 ? 48.923 -33.780 -31.744 1.00 74.19 845 GLY A CA 1
ATOM 6198 C C . GLY A 1 845 ? 50.004 -34.568 -32.499 1.00 74.19 845 GLY A C 1
ATOM 6199 O O . GLY A 1 845 ? 50.075 -35.788 -32.359 1.00 74.19 845 GLY A O 1
ATOM 6200 N N . TYR A 1 846 ? 50.885 -33.901 -33.252 1.00 80.06 846 TYR A N 1
ATOM 6201 C CA . TYR A 1 846 ? 51.969 -34.537 -34.001 1.00 80.06 846 TYR A CA 1
ATOM 6202 C C . TYR A 1 846 ? 53.308 -34.388 -33.284 1.00 80.06 846 TYR A C 1
ATOM 6204 O O . TYR A 1 846 ? 53.747 -33.281 -32.974 1.00 80.06 846 TYR A O 1
ATOM 6212 N N . LYS A 1 847 ? 54.007 -35.512 -33.104 1.00 87.31 847 LYS A N 1
ATOM 6213 C CA . LYS A 1 847 ? 55.413 -35.556 -32.682 1.00 87.31 847 LYS A CA 1
ATOM 6214 C C . LYS A 1 847 ? 56.286 -35.728 -33.909 1.00 87.31 847 LYS A C 1
ATOM 6216 O O . LYS A 1 847 ? 56.284 -36.794 -34.525 1.00 87.31 847 LYS A O 1
ATOM 6221 N N . VAL A 1 848 ? 57.044 -34.698 -34.258 1.00 87.25 848 VAL A N 1
ATOM 6222 C CA . VAL A 1 848 ? 57.878 -34.708 -35.461 1.00 87.25 848 VAL A CA 1
ATOM 6223 C C . VAL A 1 848 ? 59.352 -34.693 -35.121 1.00 87.25 848 VAL A C 1
ATOM 6225 O O . VAL A 1 848 ? 59.784 -34.088 -34.142 1.00 87.25 848 VAL A O 1
ATOM 6228 N N . VAL A 1 849 ? 60.125 -35.397 -35.944 1.00 89.81 849 VAL A N 1
ATOM 6229 C CA . VAL A 1 849 ? 61.581 -35.462 -35.843 1.00 89.81 849 VAL A CA 1
ATOM 6230 C C . VAL A 1 849 ? 62.160 -35.076 -37.192 1.00 89.81 849 VAL A C 1
ATOM 6232 O O . VAL A 1 849 ? 62.106 -35.853 -38.146 1.00 89.81 849 VAL A O 1
ATOM 6235 N N . VAL A 1 850 ? 62.727 -33.880 -37.269 1.00 85.81 850 VAL A N 1
ATOM 6236 C CA . VAL A 1 850 ? 63.430 -33.402 -38.455 1.00 85.81 850 VAL A CA 1
ATOM 6237 C C . VAL A 1 850 ? 64.857 -33.934 -38.394 1.00 85.81 850 VAL A C 1
ATOM 6239 O O . VAL A 1 850 ? 65.648 -33.562 -37.529 1.00 85.81 850 VAL A O 1
ATOM 6242 N N . LYS A 1 851 ? 65.189 -34.858 -39.299 1.00 83.94 851 LYS A N 1
ATOM 6243 C CA . LYS A 1 851 ? 66.541 -35.419 -39.411 1.00 83.94 851 LYS A CA 1
ATOM 6244 C C . LYS A 1 851 ? 67.334 -34.647 -40.461 1.00 83.94 851 LYS A C 1
ATOM 6246 O O . LYS A 1 851 ? 66.957 -34.633 -41.627 1.00 83.94 851 LYS A O 1
ATOM 6251 N N . GLY A 1 852 ? 68.461 -34.069 -40.051 1.00 80.75 852 GLY A N 1
ATOM 6252 C CA . GLY A 1 852 ? 69.298 -33.216 -40.902 1.00 80.75 852 GLY A CA 1
ATOM 6253 C C . GLY A 1 852 ? 69.063 -31.726 -40.641 1.00 80.75 852 GLY A C 1
ATOM 6254 O O . GLY A 1 852 ? 68.424 -31.364 -39.658 1.00 80.75 852 GLY A O 1
ATOM 6255 N N . LYS A 1 853 ? 69.613 -30.858 -41.497 1.00 80.19 853 LYS A N 1
ATOM 6256 C CA . LYS A 1 853 ? 69.363 -29.409 -41.451 1.00 80.19 853 LYS A CA 1
ATOM 6257 C C . LYS A 1 853 ? 68.383 -29.041 -42.559 1.00 80.19 853 LYS A C 1
ATOM 6259 O O . LYS A 1 853 ? 68.762 -29.109 -43.725 1.00 80.19 853 LYS A O 1
ATOM 6264 N N . GLY A 1 854 ? 67.155 -28.685 -42.189 1.00 80.81 854 GLY A N 1
ATOM 6265 C CA . GLY A 1 854 ? 66.176 -28.151 -43.136 1.00 80.81 854 GLY A CA 1
ATOM 6266 C C . GLY A 1 854 ? 66.587 -26.763 -43.628 1.00 80.81 854 GLY A C 1
ATOM 6267 O O . GLY A 1 854 ? 67.189 -25.991 -42.879 1.00 80.81 854 GLY A O 1
ATOM 6268 N N . GLN A 1 855 ? 66.294 -26.453 -44.885 1.00 87.69 855 GLN A N 1
ATOM 6269 C CA . GLN A 1 855 ? 66.462 -25.121 -45.457 1.00 87.69 855 GLN A CA 1
ATOM 6270 C C . GLN A 1 855 ? 65.181 -24.305 -45.269 1.00 87.69 855 GLN A C 1
ATOM 6272 O O . GLN A 1 855 ? 64.084 -24.853 -45.186 1.00 87.69 855 GLN A O 1
ATOM 6277 N N . LEU A 1 856 ? 65.314 -22.978 -45.195 1.00 88.94 856 LEU A N 1
ATOM 6278 C CA . LEU A 1 856 ? 64.166 -22.081 -45.071 1.00 88.94 856 LEU A CA 1
ATOM 6279 C C . LEU A 1 856 ? 63.140 -22.360 -46.182 1.00 88.94 856 LEU A C 1
ATOM 6281 O O . LEU A 1 856 ? 63.484 -22.341 -47.363 1.00 88.94 856 LEU A O 1
ATOM 6285 N N . ASN A 1 857 ? 61.874 -22.516 -45.791 1.00 86.88 857 ASN A N 1
ATOM 6286 C CA . ASN A 1 857 ? 60.737 -22.887 -46.637 1.00 86.88 857 ASN A CA 1
ATOM 6287 C C . ASN A 1 857 ? 60.661 -24.348 -47.107 1.00 86.88 857 ASN A C 1
ATOM 6289 O O . ASN A 1 857 ? 59.730 -24.657 -47.853 1.00 86.88 857 ASN A O 1
ATOM 6293 N N . ASP A 1 858 ? 61.536 -25.249 -46.651 1.00 90.75 858 ASP A N 1
ATOM 6294 C CA . ASP A 1 858 ? 61.290 -26.686 -46.818 1.00 90.75 858 ASP A CA 1
ATOM 6295 C C . ASP A 1 858 ? 59.937 -27.044 -46.189 1.00 90.75 858 ASP A C 1
ATOM 6297 O O . ASP A 1 858 ? 59.623 -26.580 -45.089 1.00 90.75 858 ASP A O 1
ATOM 6301 N N . SER A 1 859 ? 59.134 -27.848 -46.888 1.00 88.00 859 SER A N 1
ATOM 6302 C CA . SER A 1 859 ? 57.777 -28.207 -46.472 1.00 88.00 859 SER A CA 1
ATOM 6303 C C . SER A 1 859 ? 57.552 -29.715 -46.527 1.00 88.00 859 SER A C 1
ATOM 6305 O O . SER A 1 859 ? 57.924 -30.380 -47.495 1.00 88.00 859 SER A O 1
ATOM 6307 N N . PHE A 1 860 ? 56.914 -30.244 -45.487 1.00 88.50 860 PHE A N 1
ATOM 6308 C CA . PHE A 1 860 ? 56.545 -31.646 -45.340 1.00 88.50 860 PHE A CA 1
ATOM 6309 C C . PHE A 1 860 ? 55.036 -31.744 -45.156 1.00 88.50 860 PHE A C 1
ATOM 6311 O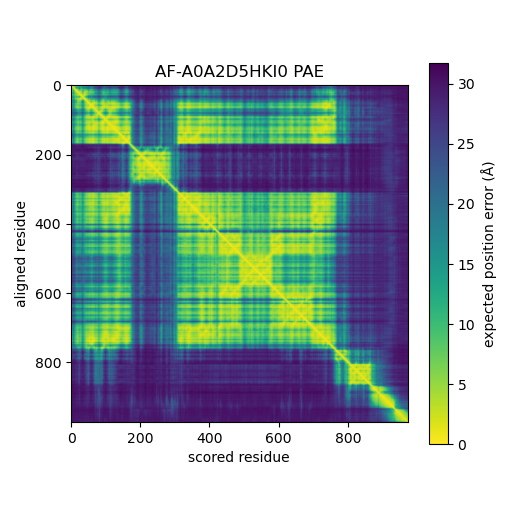 O . PHE A 1 860 ? 54.481 -31.072 -44.294 1.00 88.50 860 PHE A O 1
ATOM 6318 N N . LYS A 1 861 ? 54.381 -32.591 -45.950 1.00 85.31 861 LYS A N 1
ATOM 6319 C CA . LYS A 1 861 ? 52.931 -32.794 -45.886 1.00 85.31 861 LYS A CA 1
ATOM 6320 C C . LYS A 1 861 ? 52.623 -34.096 -45.166 1.00 85.31 861 LYS A C 1
ATOM 6322 O O . LYS A 1 861 ? 53.174 -35.136 -45.531 1.00 85.31 861 LYS A O 1
ATOM 6327 N N . ILE A 1 862 ? 51.741 -34.042 -44.177 1.00 82.25 862 ILE A N 1
ATOM 6328 C CA . ILE A 1 862 ? 51.208 -35.221 -43.494 1.00 82.25 862 ILE A CA 1
ATOM 6329 C C . ILE A 1 862 ? 49.722 -35.323 -43.847 1.00 82.25 862 ILE A C 1
ATOM 6331 O O . ILE A 1 862 ? 48.971 -34.372 -43.632 1.00 82.25 862 ILE A O 1
ATOM 6335 N N . SER A 1 863 ? 49.315 -36.458 -44.427 1.00 77.25 863 SER A N 1
ATOM 6336 C CA . SER A 1 863 ? 47.941 -36.704 -44.882 1.00 77.25 863 SER A CA 1
ATOM 6337 C C . SER A 1 863 ? 47.458 -38.120 -44.571 1.00 77.25 863 SER A C 1
ATOM 6339 O O . SER A 1 863 ? 48.263 -39.051 -44.508 1.00 77.25 863 SER A O 1
ATOM 6341 N N . ASP A 1 864 ? 46.141 -38.290 -44.475 1.00 66.44 864 ASP A N 1
ATOM 6342 C CA . ASP A 1 864 ? 45.503 -39.582 -44.202 1.00 66.44 864 ASP A CA 1
ATOM 6343 C C . ASP A 1 864 ? 45.627 -40.609 -45.346 1.00 66.44 864 ASP A C 1
ATOM 6345 O O . ASP A 1 864 ? 45.638 -40.276 -46.533 1.00 66.44 864 ASP A O 1
ATOM 6349 N N . ASN A 1 865 ? 45.660 -41.896 -44.981 1.00 65.38 865 ASN A N 1
ATOM 6350 C CA . ASN A 1 865 ? 45.714 -43.037 -45.904 1.00 65.38 865 ASN A CA 1
ATOM 6351 C C . ASN A 1 865 ? 44.304 -43.574 -46.237 1.00 65.38 865 ASN A C 1
ATOM 6353 O O . ASN A 1 865 ? 43.913 -44.657 -45.793 1.00 65.38 865 ASN A O 1
ATOM 6357 N N . ALA A 1 866 ? 43.513 -42.810 -46.992 1.00 47.84 866 ALA A N 1
ATOM 6358 C CA . ALA A 1 866 ? 42.146 -43.189 -47.356 1.00 47.84 866 ALA A CA 1
ATOM 6359 C C . ALA A 1 866 ? 42.118 -44.241 -48.491 1.00 47.84 866 ALA A C 1
ATOM 6361 O O . ALA A 1 866 ? 42.294 -43.899 -49.659 1.00 47.84 866 ALA A O 1
ATOM 6362 N N . GLY A 1 867 ? 41.869 -45.520 -48.160 1.00 58.38 867 GLY A N 1
ATOM 6363 C CA . GLY A 1 867 ? 41.551 -46.573 -49.149 1.00 58.38 867 GLY A CA 1
ATOM 6364 C C . GLY A 1 867 ? 42.309 -47.909 -49.061 1.00 58.38 867 GLY A C 1
ATOM 6365 O O . GLY A 1 867 ? 42.274 -48.677 -50.023 1.00 58.38 867 GLY A O 1
ATOM 6366 N N . GLY A 1 868 ? 42.993 -48.226 -47.957 1.00 61.84 868 GLY A N 1
ATOM 6367 C CA . GLY A 1 868 ? 43.664 -49.526 -47.790 1.00 61.84 868 GLY A CA 1
ATOM 6368 C C . GLY A 1 868 ? 42.678 -50.708 -47.804 1.00 61.84 868 GLY A C 1
ATOM 6369 O O . GLY A 1 868 ? 41.844 -50.831 -46.913 1.00 61.84 868 GLY A O 1
ATOM 6370 N N . THR A 1 869 ? 42.758 -51.595 -48.801 1.00 57.66 869 THR A N 1
ATOM 6371 C CA . THR A 1 869 ? 41.925 -52.813 -48.865 1.00 57.66 869 THR A CA 1
ATOM 6372 C C . THR A 1 869 ? 42.551 -53.944 -48.039 1.00 57.66 869 THR A C 1
ATOM 6374 O O . THR A 1 869 ? 43.756 -54.173 -48.114 1.00 57.66 869 THR A O 1
ATOM 6377 N N . GLY A 1 870 ? 41.739 -54.645 -47.236 1.00 63.62 870 GLY A N 1
ATOM 6378 C CA . GLY A 1 870 ? 42.196 -55.694 -46.303 1.00 63.62 870 GLY A CA 1
ATOM 6379 C C . GLY A 1 870 ? 42.457 -55.218 -44.867 1.00 63.62 870 GLY A C 1
ATOM 6380 O O . GLY A 1 870 ? 42.936 -55.991 -44.043 1.00 63.62 870 GLY A O 1
ATOM 6381 N N . ASP A 1 871 ? 42.135 -53.961 -44.564 1.00 65.62 871 ASP A N 1
ATOM 6382 C CA . ASP A 1 871 ? 42.299 -53.379 -43.239 1.00 65.62 871 ASP A CA 1
ATOM 6383 C C . ASP A 1 871 ? 41.121 -53.730 -42.314 1.00 65.62 871 ASP A C 1
ATOM 6385 O O . ASP A 1 871 ? 40.034 -53.160 -42.417 1.00 65.62 871 ASP A O 1
ATOM 6389 N N . ALA A 1 872 ? 41.336 -54.689 -41.413 1.00 66.56 872 ALA A N 1
ATOM 6390 C CA . ALA A 1 872 ? 40.344 -55.105 -40.423 1.00 66.56 872 ALA A CA 1
ATOM 6391 C C . ALA A 1 872 ? 40.307 -54.200 -39.177 1.00 66.56 872 ALA A C 1
ATOM 6393 O O . ALA A 1 872 ? 39.489 -54.447 -38.296 1.00 66.56 872 ALA A O 1
ATOM 6394 N N . ARG A 1 873 ? 41.114 -53.125 -39.101 1.00 74.12 873 ARG A N 1
ATOM 6395 C CA . ARG A 1 873 ? 41.193 -52.262 -37.906 1.00 74.12 873 ARG A CA 1
ATOM 6396 C C . ARG A 1 873 ? 39.868 -51.606 -37.542 1.00 74.12 873 ARG A C 1
ATOM 6398 O O . ARG A 1 873 ? 39.650 -51.350 -36.370 1.00 74.12 873 ARG A O 1
ATOM 6405 N N . ASN A 1 874 ? 38.974 -51.364 -38.505 1.00 72.38 874 ASN A N 1
ATOM 6406 C CA . ASN A 1 874 ? 37.639 -50.848 -38.189 1.00 72.38 874 ASN A CA 1
ATOM 6407 C C . ASN A 1 874 ? 36.744 -51.923 -37.548 1.00 72.38 874 ASN A C 1
ATOM 6409 O O . ASN A 1 874 ? 35.966 -51.617 -36.655 1.00 72.38 874 ASN A O 1
ATOM 6413 N N . LEU A 1 875 ? 36.877 -53.186 -37.968 1.00 78.75 875 LEU A N 1
ATOM 6414 C CA . LEU A 1 875 ? 36.186 -54.304 -37.324 1.00 78.75 875 LEU A CA 1
ATOM 6415 C C . LEU A 1 875 ? 36.768 -54.560 -35.926 1.00 78.75 875 LEU A C 1
ATOM 6417 O O . LEU A 1 875 ? 36.007 -54.741 -34.981 1.00 78.75 875 LEU A O 1
ATOM 6421 N N . ASP A 1 876 ? 38.095 -54.497 -35.785 1.00 80.00 876 ASP A N 1
ATOM 6422 C CA . ASP A 1 876 ? 38.766 -54.586 -34.486 1.00 80.00 876 ASP A CA 1
ATOM 6423 C C . ASP A 1 876 ? 38.369 -53.418 -33.577 1.00 80.00 876 ASP A C 1
ATOM 6425 O O . ASP A 1 876 ? 38.043 -53.658 -32.424 1.00 80.00 876 ASP A O 1
ATOM 6429 N N . ALA A 1 877 ? 38.292 -52.182 -34.084 1.00 74.69 877 ALA A N 1
ATOM 6430 C CA . ALA A 1 877 ? 37.814 -51.024 -33.326 1.00 74.69 877 ALA A CA 1
ATOM 6431 C C . ALA A 1 877 ? 36.354 -51.204 -32.881 1.00 74.69 877 ALA A C 1
ATOM 6433 O O . ALA A 1 877 ? 36.025 -50.934 -31.731 1.00 74.69 877 ALA A O 1
ATOM 6434 N N . MET A 1 878 ? 35.483 -51.739 -33.745 1.00 78.06 878 MET A N 1
ATOM 6435 C CA . MET A 1 878 ? 34.097 -52.049 -33.374 1.00 78.06 878 MET A CA 1
ATOM 6436 C C . MET A 1 878 ? 34.000 -53.121 -32.282 1.00 78.06 878 MET A C 1
ATOM 6438 O O . MET A 1 878 ? 33.134 -53.024 -31.415 1.00 78.06 878 MET A O 1
ATOM 6442 N N . ILE A 1 879 ? 34.870 -54.134 -32.309 1.00 81.00 879 ILE A N 1
ATOM 6443 C CA . ILE A 1 879 ? 34.951 -55.155 -31.254 1.00 81.00 879 ILE A CA 1
ATOM 6444 C C . ILE A 1 879 ? 35.542 -54.548 -29.976 1.00 81.00 879 ILE A C 1
ATOM 6446 O O . ILE A 1 879 ? 35.042 -54.821 -28.885 1.00 81.00 879 ILE A O 1
ATOM 6450 N N . MET A 1 880 ? 36.558 -53.691 -30.097 1.00 78.38 880 MET A N 1
ATOM 6451 C CA . MET A 1 880 ? 37.202 -53.042 -28.959 1.00 78.38 880 MET A CA 1
ATOM 6452 C C . MET A 1 880 ? 36.252 -52.121 -28.200 1.00 78.38 880 MET A C 1
ATOM 6454 O O . MET A 1 880 ? 36.343 -52.118 -26.983 1.00 78.38 880 MET A O 1
ATOM 6458 N N . LEU A 1 881 ? 35.266 -51.469 -28.831 1.00 75.38 881 LEU A N 1
ATOM 6459 C CA . LEU A 1 881 ? 34.233 -50.678 -28.126 1.00 75.38 881 LEU A CA 1
ATOM 6460 C C . LEU A 1 881 ? 33.447 -51.473 -27.057 1.00 75.38 881 LEU A C 1
ATOM 6462 O O . LEU A 1 881 ? 32.811 -50.898 -26.172 1.00 75.38 881 LEU A O 1
ATOM 6466 N N . GLN A 1 882 ? 33.478 -52.810 -27.106 1.00 74.56 882 GLN A N 1
ATOM 6467 C CA . GLN A 1 882 ? 32.918 -53.642 -26.041 1.00 74.56 882 GLN A CA 1
ATOM 6468 C C . GLN A 1 882 ? 33.692 -53.505 -24.717 1.00 74.56 882 GLN A C 1
ATOM 6470 O O . GLN A 1 882 ? 33.094 -53.649 -23.649 1.00 74.56 882 GLN A O 1
ATOM 6475 N N . THR A 1 883 ? 34.997 -53.242 -24.781 1.00 70.50 883 THR A N 1
ATOM 6476 C CA . THR A 1 883 ? 35.936 -53.213 -23.644 1.00 70.50 883 THR A CA 1
ATOM 6477 C C . THR A 1 883 ? 36.674 -51.885 -23.477 1.00 70.50 883 THR A C 1
ATOM 6479 O O . THR A 1 883 ? 37.204 -51.616 -22.406 1.00 70.50 883 THR A O 1
ATOM 6482 N N . GLU A 1 884 ? 36.730 -51.078 -24.528 1.00 69.06 884 GLU A N 1
ATOM 6483 C CA . GLU A 1 884 ? 37.426 -49.802 -24.621 1.00 69.06 884 GLU A CA 1
ATOM 6484 C C . GLU A 1 884 ? 36.429 -48.661 -24.425 1.00 69.06 884 GLU A C 1
ATOM 6486 O O . GLU A 1 884 ? 35.272 -48.762 -24.831 1.00 69.06 884 GLU A O 1
ATOM 6491 N N . ASP A 1 885 ? 36.898 -47.599 -23.782 1.00 62.91 885 ASP A N 1
ATOM 6492 C CA . ASP A 1 885 ? 36.153 -46.406 -23.396 1.00 62.91 885 ASP A CA 1
ATOM 6493 C C . ASP A 1 885 ? 35.207 -45.884 -24.489 1.00 62.91 885 ASP A C 1
ATOM 6495 O O . ASP A 1 885 ? 35.602 -45.154 -25.401 1.00 62.91 885 ASP A O 1
ATOM 6499 N N . ALA A 1 886 ? 33.925 -46.226 -24.376 1.00 62.22 886 ALA A N 1
ATOM 6500 C CA . ALA A 1 886 ? 32.941 -45.909 -25.405 1.00 62.22 886 ALA A CA 1
ATOM 6501 C C . ALA A 1 886 ? 32.513 -44.431 -25.402 1.00 62.22 886 ALA A C 1
ATOM 6503 O O . ALA A 1 886 ? 31.919 -43.962 -26.372 1.00 62.22 886 ALA A O 1
ATOM 6504 N N . ASN A 1 887 ? 32.775 -43.703 -24.310 1.00 62.03 887 ASN A N 1
ATOM 6505 C CA . ASN A 1 887 ? 32.295 -42.339 -24.094 1.00 62.03 887 ASN A CA 1
ATOM 6506 C C . ASN A 1 887 ? 33.343 -41.439 -23.400 1.00 62.03 887 ASN A C 1
ATOM 6508 O O . ASN A 1 887 ? 33.023 -40.691 -22.477 1.00 62.03 887 ASN A O 1
ATOM 6512 N N . GLY A 1 888 ? 34.607 -41.526 -23.833 1.00 61.50 888 GLY A N 1
ATOM 6513 C CA . GLY A 1 888 ? 35.718 -40.688 -23.353 1.00 61.50 888 GLY A CA 1
ATOM 6514 C C . GLY A 1 888 ? 36.627 -41.357 -22.308 1.00 61.50 888 GLY A C 1
ATOM 6515 O O . GLY A 1 888 ? 36.305 -42.439 -21.825 1.00 61.50 888 GLY A O 1
ATOM 6516 N N . PRO A 1 889 ? 37.774 -40.744 -21.951 1.00 49.97 889 PRO A N 1
ATOM 6517 C CA . PRO A 1 889 ? 38.819 -41.401 -21.159 1.00 49.97 889 PRO A CA 1
ATOM 6518 C C . PRO A 1 889 ? 38.319 -41.909 -19.795 1.00 49.97 889 PRO A C 1
ATOM 6520 O O . PRO A 1 889 ? 37.780 -41.136 -19.005 1.00 49.97 889 PRO A O 1
ATOM 6523 N N . ASN A 1 890 ? 38.566 -43.186 -19.499 1.00 56.72 890 ASN A N 1
ATOM 6524 C CA . ASN A 1 890 ? 38.113 -43.957 -18.334 1.00 56.72 890 ASN A CA 1
ATOM 6525 C C . ASN A 1 890 ? 36.588 -44.182 -18.222 1.00 56.72 890 ASN A C 1
ATOM 6527 O O . ASN A 1 890 ? 36.096 -44.421 -17.119 1.00 56.72 890 ASN A O 1
ATOM 6531 N N . SER A 1 891 ? 35.827 -44.097 -19.320 1.00 63.59 891 SER A N 1
ATOM 6532 C CA . SER A 1 891 ? 34.378 -44.397 -19.325 1.00 63.59 891 SER A CA 1
ATOM 6533 C C . SER A 1 891 ? 34.043 -45.898 -19.300 1.00 63.59 891 SER A C 1
ATOM 6535 O O . SER A 1 891 ? 32.914 -46.268 -18.979 1.00 63.59 891 SER A O 1
ATOM 6537 N N . GLY A 1 892 ? 35.023 -46.751 -19.601 1.00 66.81 892 GLY A N 1
ATOM 6538 C CA . GLY A 1 892 ? 34.902 -48.189 -19.793 1.00 66.81 892 GLY A CA 1
ATOM 6539 C C . GLY A 1 892 ? 34.130 -48.574 -21.062 1.00 66.81 892 GLY A C 1
ATOM 6540 O O . GLY A 1 892 ? 33.528 -47.742 -21.745 1.00 66.81 892 GLY A O 1
ATOM 6541 N N . GLY A 1 893 ? 34.165 -49.862 -21.413 1.00 80.50 893 GLY A N 1
ATOM 6542 C CA . GLY A 1 893 ? 33.416 -50.382 -22.561 1.00 80.50 893 GLY A CA 1
ATOM 6543 C C . GLY A 1 893 ? 31.903 -50.239 -22.393 1.00 80.50 893 GLY A C 1
ATOM 6544 O O . GLY A 1 893 ? 31.412 -49.945 -21.304 1.00 80.50 893 GLY A O 1
ATOM 6545 N N . PHE A 1 894 ? 31.119 -50.519 -23.439 1.00 78.06 894 PHE A N 1
ATOM 6546 C CA . PHE A 1 894 ? 29.648 -50.423 -23.362 1.00 78.06 894 PHE A CA 1
ATOM 6547 C C . PHE A 1 894 ? 29.025 -51.174 -22.173 1.00 78.06 894 PHE A C 1
ATOM 6549 O O . PHE A 1 894 ? 27.998 -50.755 -21.640 1.00 78.06 894 PHE A O 1
ATOM 6556 N N . ARG A 1 895 ? 29.657 -52.271 -21.737 1.00 77.56 895 ARG A N 1
ATOM 6557 C CA . ARG A 1 895 ? 29.259 -53.005 -20.533 1.00 77.56 895 ARG A CA 1
ATOM 6558 C C . ARG A 1 895 ? 29.511 -52.202 -19.250 1.00 77.56 895 ARG A C 1
ATOM 6560 O O . ARG A 1 895 ? 28.626 -52.146 -18.408 1.00 77.56 895 ARG A O 1
ATOM 6567 N N . GLU A 1 896 ? 30.673 -51.572 -19.124 1.00 74.12 896 GLU A N 1
ATOM 6568 C CA . GLU A 1 896 ? 31.042 -50.743 -17.970 1.00 74.12 896 GLU A CA 1
ATOM 6569 C C . GLU A 1 896 ? 30.191 -49.468 -17.900 1.00 74.12 896 GLU A C 1
ATOM 6571 O O . GLU A 1 896 ? 29.754 -49.075 -16.822 1.00 74.12 896 GLU A O 1
ATOM 6576 N N . VAL A 1 897 ? 29.897 -48.845 -19.050 1.00 74.56 897 VAL A N 1
ATOM 6577 C CA . VAL A 1 897 ? 29.006 -47.676 -19.138 1.00 74.56 897 VAL A CA 1
ATOM 6578 C C . VAL A 1 897 ? 27.599 -48.048 -18.682 1.00 74.56 897 VAL A C 1
ATOM 6580 O O . VAL A 1 897 ? 26.992 -47.324 -17.895 1.00 74.56 897 VAL A O 1
ATOM 6583 N N . PHE A 1 898 ? 27.081 -49.192 -19.132 1.00 78.75 898 PHE A N 1
ATOM 6584 C CA . PHE A 1 898 ? 25.784 -49.682 -18.674 1.00 78.75 898 PHE A CA 1
ATOM 6585 C C . PHE A 1 898 ? 25.795 -50.002 -17.171 1.00 78.75 898 PHE A C 1
ATOM 6587 O O . PHE A 1 898 ? 24.900 -49.557 -16.452 1.00 78.75 898 PHE A O 1
ATOM 6594 N N . ASP A 1 899 ? 26.831 -50.691 -16.680 1.00 79.44 899 ASP A N 1
ATOM 6595 C CA . ASP A 1 899 ? 27.001 -50.990 -15.253 1.00 79.44 899 ASP A CA 1
ATOM 6596 C C . ASP A 1 899 ? 27.127 -49.686 -14.430 1.00 79.44 899 ASP A C 1
ATOM 6598 O O . ASP A 1 899 ? 26.562 -49.590 -13.341 1.00 79.44 899 ASP A O 1
ATOM 6602 N N . THR A 1 900 ? 27.755 -48.635 -14.971 1.00 75.62 900 THR A N 1
ATOM 6603 C CA . THR A 1 900 ? 27.863 -47.300 -14.355 1.00 75.62 900 THR A CA 1
ATOM 6604 C C . THR A 1 900 ? 26.530 -46.560 -14.341 1.00 75.62 900 THR A C 1
ATOM 6606 O O . THR A 1 900 ? 26.196 -45.958 -13.326 1.00 75.62 900 THR A O 1
ATOM 6609 N N . ILE A 1 901 ? 25.729 -46.619 -15.410 1.00 78.88 901 ILE A N 1
ATOM 6610 C CA . ILE A 1 901 ? 24.379 -46.030 -15.427 1.00 78.88 901 ILE A CA 1
ATOM 6611 C C . ILE A 1 901 ? 23.501 -46.717 -14.380 1.00 78.88 901 ILE A C 1
ATOM 6613 O O . ILE A 1 901 ? 22.858 -46.041 -13.581 1.00 78.88 901 ILE A O 1
ATOM 6617 N N . VAL A 1 902 ? 23.500 -48.052 -14.338 1.00 80.44 902 VAL A N 1
ATOM 6618 C CA . VAL A 1 902 ? 22.715 -48.818 -13.357 1.00 80.44 902 VAL A CA 1
ATOM 6619 C C . VAL A 1 902 ? 23.195 -48.534 -11.932 1.00 80.44 902 VAL A C 1
ATOM 6621 O O . VAL A 1 902 ? 22.372 -48.301 -11.046 1.00 80.44 902 VAL A O 1
ATOM 6624 N N . THR A 1 903 ? 24.509 -48.473 -11.708 1.00 79.38 903 THR A N 1
ATOM 6625 C CA . THR A 1 903 ? 25.092 -48.129 -10.401 1.00 79.38 903 THR A CA 1
ATOM 6626 C C . THR A 1 903 ? 24.809 -46.678 -10.020 1.00 79.38 903 THR A C 1
ATOM 6628 O O . THR A 1 903 ? 24.516 -46.408 -8.864 1.00 79.38 903 THR A O 1
ATOM 6631 N N . GLY A 1 904 ? 24.833 -45.743 -10.971 1.00 75.19 904 GLY A N 1
ATOM 6632 C CA . GLY A 1 904 ? 24.551 -44.323 -10.762 1.00 75.19 904 GLY A CA 1
ATOM 6633 C C . GLY A 1 904 ? 23.083 -44.058 -10.446 1.00 75.19 904 GLY A C 1
ATOM 6634 O O . GLY A 1 904 ? 22.785 -43.338 -9.498 1.00 75.19 904 GLY A O 1
ATOM 6635 N N . VAL A 1 905 ? 22.155 -44.699 -11.166 1.00 78.19 905 VAL A N 1
ATOM 6636 C CA . VAL A 1 905 ? 20.724 -44.677 -10.824 1.00 78.19 905 VAL A CA 1
ATOM 6637 C C . VAL A 1 905 ? 20.503 -45.333 -9.461 1.00 78.19 905 VAL A C 1
ATOM 6639 O O . VAL A 1 905 ? 19.812 -44.763 -8.624 1.00 78.19 905 VAL A O 1
ATOM 6642 N N . GLY A 1 906 ? 21.140 -46.476 -9.186 1.00 79.69 906 GLY A N 1
ATOM 6643 C CA . GLY A 1 906 ? 21.076 -47.141 -7.882 1.00 79.69 906 GLY A CA 1
ATOM 6644 C C . GLY A 1 906 ? 21.612 -46.276 -6.736 1.00 79.69 906 GLY A C 1
ATOM 6645 O O . GLY A 1 906 ? 20.975 -46.181 -5.692 1.00 79.69 906 GLY A O 1
ATOM 6646 N N . ALA A 1 907 ? 22.736 -45.588 -6.941 1.00 72.38 907 ALA A N 1
ATOM 6647 C CA . ALA A 1 907 ? 23.327 -44.657 -5.985 1.00 72.38 907 ALA A CA 1
ATOM 6648 C C . ALA A 1 907 ? 22.481 -43.391 -5.817 1.00 72.38 907 ALA A C 1
ATOM 6650 O O . ALA A 1 907 ? 22.367 -42.890 -4.705 1.00 72.38 907 ALA A O 1
ATOM 6651 N N . SER A 1 908 ? 21.848 -42.892 -6.882 1.00 68.00 908 SER A N 1
ATOM 6652 C CA . SER A 1 908 ? 20.929 -41.752 -6.820 1.00 68.00 908 SER A CA 1
ATOM 6653 C C . SER A 1 908 ? 19.651 -42.105 -6.058 1.00 68.00 908 SER A C 1
ATOM 6655 O O . SER A 1 908 ? 19.227 -41.334 -5.203 1.00 68.00 908 SER A O 1
ATOM 6657 N N . VAL A 1 909 ? 19.093 -43.302 -6.271 1.00 77.94 909 VAL A N 1
ATOM 6658 C CA . VAL A 1 909 ? 17.961 -43.826 -5.488 1.00 77.94 909 VAL A CA 1
ATOM 6659 C C . VAL A 1 909 ? 18.363 -44.052 -4.029 1.00 77.94 909 VAL A C 1
ATOM 6661 O O . VAL A 1 909 ? 17.635 -43.638 -3.133 1.00 77.94 909 VAL A O 1
ATOM 6664 N N . LEU A 1 910 ? 19.534 -44.644 -3.769 1.00 71.81 910 LEU A N 1
ATOM 6665 C CA . LEU A 1 910 ? 20.051 -44.841 -2.411 1.00 71.81 910 LEU A CA 1
ATOM 6666 C C . LEU A 1 910 ? 20.324 -43.506 -1.707 1.00 71.81 910 LEU A C 1
ATOM 6668 O O . LEU A 1 910 ? 19.991 -43.360 -0.539 1.00 71.81 910 LEU A O 1
ATOM 6672 N N . SER A 1 911 ? 20.892 -42.524 -2.407 1.00 70.69 911 SER A N 1
ATOM 6673 C CA . SER A 1 911 ? 21.128 -41.175 -1.889 1.00 70.69 911 SER A CA 1
ATOM 6674 C C . SER A 1 911 ? 19.821 -40.435 -1.650 1.00 70.69 911 SER A C 1
ATOM 6676 O O . SER A 1 911 ? 19.708 -39.758 -0.640 1.00 70.69 911 SER A O 1
ATOM 6678 N N . GLY A 1 912 ? 18.837 -40.563 -2.543 1.00 79.06 912 GLY A N 1
ATOM 6679 C CA . GLY A 1 912 ? 17.492 -40.034 -2.336 1.00 79.06 912 GLY A CA 1
ATOM 6680 C C . GLY A 1 912 ? 16.829 -40.665 -1.112 1.00 79.06 912 GLY A C 1
ATOM 6681 O O . GLY A 1 912 ? 16.232 -39.951 -0.317 1.00 79.06 912 GLY A O 1
ATOM 6682 N N . GLY A 1 913 ? 17.023 -41.972 -0.907 1.00 78.12 913 GLY A N 1
ATOM 6683 C CA . GLY A 1 913 ? 16.607 -42.694 0.295 1.00 78.12 913 GLY A CA 1
ATOM 6684 C C . GLY A 1 913 ? 17.323 -42.220 1.562 1.00 78.12 913 GLY A C 1
ATOM 6685 O O . GLY A 1 913 ? 16.661 -41.925 2.542 1.00 78.12 913 GLY A O 1
ATOM 6686 N N . LEU A 1 914 ? 18.649 -42.056 1.534 1.00 69.69 914 LEU A N 1
ATOM 6687 C CA . LEU A 1 914 ? 19.436 -41.514 2.651 1.00 69.69 914 LEU A CA 1
ATOM 6688 C C . LEU A 1 914 ? 19.101 -40.046 2.939 1.00 69.69 914 LEU A C 1
ATOM 6690 O O . LEU A 1 914 ? 19.116 -39.631 4.089 1.00 69.69 914 LEU A O 1
ATOM 6694 N N . SER A 1 915 ? 18.811 -39.242 1.914 1.00 70.75 915 SER A N 1
ATOM 6695 C CA . SER A 1 915 ? 18.348 -37.861 2.072 1.00 70.75 915 SER A CA 1
ATOM 6696 C C . SER A 1 915 ? 16.937 -37.810 2.641 1.00 70.75 915 SER A C 1
ATOM 6698 O O . SER A 1 915 ? 16.675 -36.953 3.477 1.00 70.75 915 SER A O 1
ATOM 6700 N N . LEU A 1 916 ? 16.056 -38.729 2.236 1.00 74.88 916 LEU A N 1
ATOM 6701 C CA . LEU A 1 916 ? 14.744 -38.903 2.850 1.00 74.88 916 LEU A CA 1
ATOM 6702 C C . LEU A 1 916 ? 14.893 -39.323 4.315 1.00 74.88 916 LEU A C 1
ATOM 6704 O O . LEU A 1 916 ? 14.332 -38.660 5.170 1.00 74.88 916 LEU A O 1
ATOM 6708 N N . GLU A 1 917 ? 15.713 -40.328 4.617 1.00 74.88 917 GLU A N 1
ATOM 6709 C CA . GLU A 1 917 ? 15.969 -40.814 5.979 1.00 74.88 917 GLU A CA 1
ATOM 6710 C C . GLU A 1 917 ? 16.633 -39.738 6.853 1.00 74.88 917 GLU A C 1
ATOM 6712 O O . GLU A 1 917 ? 16.268 -39.559 8.008 1.00 74.88 917 GLU A O 1
ATOM 6717 N N . ALA A 1 918 ? 17.564 -38.950 6.309 1.00 70.31 918 ALA A N 1
ATOM 6718 C CA . ALA A 1 918 ? 18.164 -37.818 7.009 1.00 70.31 918 ALA A CA 1
ATOM 6719 C C . ALA A 1 918 ? 17.164 -36.673 7.213 1.00 70.31 918 ALA A C 1
ATOM 6721 O O . ALA A 1 918 ? 17.170 -36.042 8.270 1.00 70.31 918 ALA A O 1
ATOM 6722 N N . ALA A 1 919 ? 16.297 -36.399 6.236 1.00 68.69 919 ALA A N 1
ATOM 6723 C CA . ALA A 1 919 ? 15.217 -35.428 6.377 1.00 68.69 919 ALA A CA 1
ATOM 6724 C C . ALA A 1 919 ? 14.174 -35.906 7.396 1.00 68.69 919 ALA A C 1
ATOM 6726 O O . ALA A 1 919 ? 13.685 -35.097 8.177 1.00 68.69 919 ALA A O 1
ATOM 6727 N N . GLU A 1 920 ? 13.891 -37.207 7.450 1.00 68.88 920 GLU A N 1
ATOM 6728 C CA . GLU A 1 920 ? 13.037 -37.847 8.450 1.00 68.88 920 GLU A CA 1
ATOM 6729 C C . GLU A 1 920 ? 13.676 -37.811 9.835 1.00 68.88 920 GLU A C 1
ATOM 6731 O O . GLU A 1 920 ? 13.015 -37.414 10.782 1.00 68.88 920 GLU A O 1
ATOM 6736 N N . ALA A 1 921 ? 14.966 -38.114 9.971 1.00 70.50 921 ALA A N 1
ATOM 6737 C CA . ALA A 1 921 ? 15.692 -38.000 11.234 1.00 70.50 921 ALA A CA 1
ATOM 6738 C C . ALA A 1 921 ? 15.804 -36.542 11.701 1.00 70.50 921 ALA A C 1
ATOM 6740 O O . ALA A 1 921 ? 15.709 -36.266 12.892 1.00 70.50 921 ALA A O 1
ATOM 6741 N N . THR A 1 922 ? 15.964 -35.591 10.776 1.00 71.12 922 THR A N 1
ATOM 6742 C CA . THR A 1 922 ? 15.959 -34.151 11.080 1.00 71.12 922 THR A CA 1
ATOM 6743 C C . THR A 1 922 ? 14.562 -33.687 11.473 1.00 71.12 922 THR A C 1
ATOM 6745 O O . THR A 1 922 ? 14.427 -32.902 12.405 1.00 71.12 922 THR A O 1
ATOM 6748 N N . LYS A 1 923 ? 13.518 -34.199 10.811 1.00 70.44 923 LYS A N 1
ATOM 6749 C CA . LYS A 1 923 ? 12.119 -34.005 11.201 1.00 70.44 923 LYS A CA 1
ATOM 6750 C C . LYS A 1 923 ? 11.873 -34.582 12.594 1.00 70.44 923 LYS A C 1
ATOM 6752 O O . LYS A 1 923 ? 11.287 -33.888 13.409 1.00 70.44 923 LYS A O 1
ATOM 6757 N N . GLU A 1 924 ? 12.357 -35.781 12.897 1.00 67.81 924 GLU A N 1
ATOM 6758 C CA . GLU A 1 924 ? 12.199 -36.426 14.204 1.00 67.81 924 GLU A CA 1
ATOM 6759 C C . GLU A 1 924 ? 12.985 -35.687 15.294 1.00 67.81 924 GLU A C 1
ATOM 6761 O O . GLU A 1 924 ? 12.479 -35.487 16.389 1.00 67.81 924 GLU A O 1
ATOM 6766 N N . ALA A 1 925 ? 14.190 -35.195 14.989 1.00 63.09 925 ALA A N 1
ATOM 6767 C CA . ALA A 1 925 ? 14.974 -34.352 15.889 1.00 63.09 925 ALA A CA 1
ATOM 6768 C C . ALA A 1 925 ? 14.327 -32.973 16.102 1.00 63.09 925 ALA A C 1
ATOM 6770 O O . ALA A 1 925 ? 14.379 -32.442 17.207 1.00 63.09 925 ALA A O 1
ATOM 6771 N N . ALA A 1 926 ? 13.697 -32.401 15.072 1.00 63.59 926 ALA A N 1
ATOM 6772 C CA . ALA A 1 926 ? 12.940 -31.158 15.175 1.00 63.59 926 ALA A CA 1
ATOM 6773 C C . ALA A 1 926 ? 11.645 -31.353 15.974 1.00 63.59 926 ALA A C 1
ATOM 6775 O O . ALA A 1 926 ? 11.346 -30.516 16.816 1.00 63.59 926 ALA A O 1
ATOM 6776 N N . ILE A 1 927 ? 10.942 -32.478 15.791 1.00 58.59 927 ILE A N 1
ATOM 6777 C CA . ILE A 1 927 ? 9.809 -32.898 16.630 1.00 58.59 927 ILE A CA 1
ATOM 6778 C C . ILE A 1 927 ? 10.281 -33.092 18.076 1.00 58.59 927 ILE A C 1
ATOM 6780 O O . ILE A 1 927 ? 9.663 -32.576 18.997 1.00 58.59 927 ILE A O 1
ATOM 6784 N N . ALA A 1 928 ? 11.404 -33.778 18.300 1.00 56.62 928 ALA A N 1
ATOM 6785 C CA . ALA A 1 928 ? 11.963 -33.979 19.635 1.00 56.62 928 ALA A CA 1
ATOM 6786 C C . ALA A 1 928 ? 12.391 -32.655 20.295 1.00 56.62 928 ALA A C 1
ATOM 6788 O O . ALA A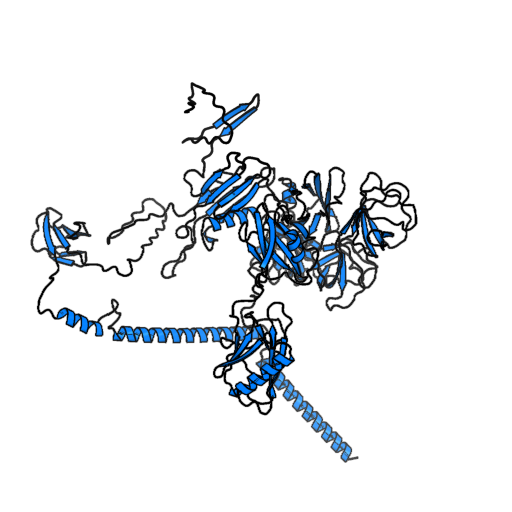 1 928 ? 12.177 -32.475 21.489 1.00 56.62 928 ALA A O 1
ATOM 6789 N N . SER A 1 929 ? 12.940 -31.710 19.526 1.00 55.84 929 SER A N 1
ATOM 6790 C CA . SER A 1 929 ? 13.316 -30.372 20.002 1.00 55.84 929 SER A CA 1
ATOM 6791 C C . SER A 1 929 ? 12.096 -29.467 20.239 1.00 55.84 929 SER A C 1
ATOM 6793 O O . SER A 1 929 ? 12.087 -28.678 21.181 1.00 55.84 929 SER A O 1
ATOM 6795 N N . GLU A 1 930 ? 11.026 -29.619 19.453 1.00 54.09 930 GLU A N 1
ATOM 6796 C CA . GLU A 1 930 ? 9.718 -28.995 19.697 1.00 54.09 930 GLU A CA 1
ATOM 6797 C C . GLU A 1 930 ? 9.084 -29.532 20.993 1.00 54.09 930 GLU A C 1
ATOM 6799 O O . GLU A 1 930 ? 8.614 -28.756 21.830 1.00 54.09 930 GLU A O 1
ATOM 6804 N N . LEU A 1 931 ? 9.152 -30.849 21.209 1.00 47.72 931 LEU A N 1
ATOM 6805 C CA . LEU A 1 931 ? 8.734 -31.514 22.447 1.00 47.72 931 LEU A CA 1
ATOM 6806 C C . LEU A 1 931 ? 9.595 -31.122 23.660 1.00 47.72 931 LEU A C 1
ATOM 6808 O O . LEU A 1 931 ? 9.147 -31.285 24.787 1.00 47.72 931 LEU A O 1
ATOM 6812 N N . GLU A 1 932 ? 10.807 -30.599 23.456 1.00 51.09 932 GLU A N 1
ATOM 6813 C CA . GLU A 1 932 ? 11.674 -30.072 24.521 1.00 51.09 932 GLU A CA 1
ATOM 6814 C C . GLU A 1 932 ? 11.289 -28.631 24.923 1.00 51.09 932 GLU A C 1
ATOM 6816 O O . GLU A 1 932 ? 11.499 -28.226 26.069 1.00 51.09 932 GLU A O 1
ATOM 6821 N N . PHE A 1 933 ? 10.679 -27.863 24.008 1.00 49.97 933 PHE A N 1
ATOM 6822 C CA . PHE A 1 933 ? 10.193 -26.497 24.257 1.00 49.97 933 PHE A CA 1
ATOM 6823 C C . PHE A 1 933 ? 8.780 -26.462 24.865 1.00 49.97 933 PHE A C 1
ATOM 6825 O O . PHE A 1 933 ? 8.472 -25.582 25.675 1.00 49.97 933 PHE A O 1
ATOM 6832 N N . SER A 1 934 ? 7.928 -27.444 24.548 1.00 48.66 934 SER A N 1
ATOM 6833 C CA . SER A 1 934 ? 6.744 -27.748 25.359 1.00 48.66 934 SER A CA 1
ATOM 6834 C C . SER A 1 934 ? 7.222 -28.465 26.618 1.00 48.66 934 SER A C 1
ATOM 6836 O O . SER A 1 934 ? 7.651 -29.604 26.546 1.00 48.66 934 SER A O 1
ATOM 6838 N N . GLY A 1 935 ? 7.212 -27.808 27.778 1.00 53.16 935 GLY A N 1
ATOM 6839 C CA . GLY A 1 935 ? 7.778 -28.333 29.029 1.00 53.16 935 GLY A CA 1
ATOM 6840 C C . GLY A 1 935 ? 7.102 -29.578 29.637 1.00 53.16 935 GLY A C 1
ATOM 6841 O O . GLY A 1 935 ? 6.963 -29.633 30.857 1.00 53.16 935 GLY A O 1
ATOM 6842 N N . VAL A 1 936 ? 6.677 -30.562 28.839 1.00 55.66 936 VAL A N 1
ATOM 6843 C CA . VAL A 1 936 ? 6.150 -31.864 29.260 1.00 55.66 936 VAL A CA 1
ATOM 6844 C C . VAL A 1 936 ? 6.527 -32.923 28.209 1.00 55.66 936 VAL A C 1
ATOM 6846 O O . VAL A 1 936 ? 5.904 -33.028 27.158 1.00 55.66 936 VAL A O 1
ATOM 6849 N N . SER A 1 937 ? 7.554 -33.729 28.496 1.00 53.50 937 SER A N 1
ATOM 6850 C CA . SER A 1 937 ? 7.895 -34.901 27.678 1.00 53.50 937 SER A CA 1
ATOM 6851 C C . SER A 1 937 ? 6.848 -36.006 27.892 1.00 53.50 937 SER A C 1
ATOM 6853 O O . SER A 1 937 ? 6.483 -36.273 29.039 1.00 53.50 937 SER A O 1
ATOM 6855 N N . LEU A 1 938 ? 6.366 -36.658 26.825 1.00 57.28 938 LEU A N 1
ATOM 6856 C CA . LEU A 1 938 ? 5.338 -37.716 26.886 1.00 57.28 938 LEU A CA 1
ATOM 6857 C C . LEU A 1 938 ? 5.738 -38.891 27.790 1.00 57.28 938 LEU A C 1
ATOM 6859 O O . LEU A 1 938 ? 4.868 -39.498 28.404 1.00 57.28 938 LEU A O 1
ATOM 6863 N N . ASP A 1 939 ? 7.035 -39.166 27.946 1.00 59.16 939 ASP A N 1
ATOM 6864 C CA . ASP A 1 939 ? 7.532 -40.160 28.905 1.00 59.16 939 ASP A CA 1
ATOM 6865 C C . ASP A 1 939 ? 7.410 -39.673 30.359 1.00 59.16 939 ASP A C 1
ATOM 6867 O O . ASP A 1 939 ? 7.127 -40.468 31.255 1.00 59.16 939 ASP A O 1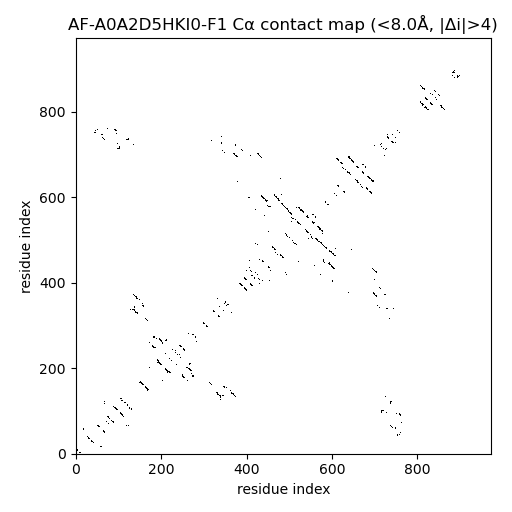
ATOM 6871 N N . THR A 1 940 ? 7.548 -38.365 30.607 1.00 62.59 940 THR A N 1
ATOM 6872 C CA . THR A 1 940 ? 7.306 -37.737 31.918 1.00 62.59 940 THR A CA 1
ATOM 6873 C C . THR A 1 940 ? 5.812 -37.685 32.234 1.00 62.59 940 THR A C 1
ATOM 6875 O O . THR A 1 940 ? 5.424 -37.962 33.367 1.00 62.59 940 THR A O 1
ATOM 6878 N N . GLU A 1 941 ? 4.959 -37.394 31.249 1.00 59.25 941 GLU A N 1
ATOM 6879 C CA . GLU A 1 941 ? 3.500 -37.396 31.417 1.00 59.25 941 GLU A CA 1
ATOM 6880 C C . GLU A 1 941 ? 2.945 -38.823 31.539 1.00 59.25 941 GLU A C 1
ATOM 6882 O O . GLU A 1 941 ? 2.066 -39.064 32.361 1.00 59.25 941 GLU A O 1
ATOM 6887 N N . ALA A 1 942 ? 3.510 -39.801 30.819 1.00 69.12 942 ALA A N 1
ATOM 6888 C CA . ALA A 1 942 ? 3.203 -41.224 30.966 1.00 69.12 942 ALA A CA 1
ATOM 6889 C C . ALA A 1 942 ? 3.714 -41.793 32.299 1.00 69.12 942 ALA A C 1
ATOM 6891 O O . ALA A 1 942 ? 3.009 -42.586 32.925 1.00 69.12 942 ALA A O 1
ATOM 6892 N N . ALA A 1 943 ? 4.890 -41.367 32.779 1.00 74.50 943 ALA A N 1
ATOM 6893 C CA . ALA A 1 943 ? 5.382 -41.696 34.117 1.00 74.50 943 ALA A CA 1
ATOM 6894 C C . ALA A 1 943 ? 4.485 -41.088 35.207 1.00 74.50 943 ALA A C 1
ATOM 6896 O O . ALA A 1 943 ? 4.117 -41.794 36.145 1.00 74.50 943 ALA A O 1
ATOM 6897 N N . GLN A 1 944 ? 4.053 -39.832 35.051 1.00 68.69 944 GLN A N 1
ATOM 6898 C CA . GLN A 1 944 ? 3.088 -39.188 35.951 1.00 68.69 944 GLN A CA 1
ATOM 6899 C C . GLN A 1 944 ? 1.692 -39.825 35.865 1.00 68.69 944 GLN A C 1
ATOM 6901 O O . GLN A 1 944 ? 1.019 -39.947 36.886 1.00 68.69 944 GLN A O 1
ATOM 6906 N N . LEU A 1 945 ? 1.254 -40.302 34.697 1.00 76.88 945 LEU A N 1
ATOM 6907 C CA . LEU A 1 945 ? 0.011 -41.065 34.523 1.00 76.88 945 LEU A CA 1
ATOM 6908 C C . LEU A 1 945 ? 0.092 -42.453 35.164 1.00 76.88 945 LEU A C 1
ATOM 6910 O O . LEU A 1 945 ? -0.871 -42.884 35.796 1.00 76.88 945 LEU A O 1
ATOM 6914 N N . LEU A 1 946 ? 1.225 -43.150 35.049 1.00 78.38 946 LEU A N 1
ATOM 6915 C CA . LEU A 1 946 ? 1.474 -44.423 35.732 1.00 78.38 946 LEU A CA 1
ATOM 6916 C C . LEU A 1 946 ? 1.541 -44.241 37.251 1.00 78.38 946 LEU A C 1
ATOM 6918 O O . LEU A 1 946 ? 0.971 -45.050 37.984 1.00 78.38 946 LEU A O 1
ATOM 6922 N N . GLU A 1 947 ? 2.169 -43.166 37.724 1.00 73.19 947 GLU A N 1
ATOM 6923 C CA . GLU A 1 947 ? 2.196 -42.786 39.137 1.00 73.19 947 GLU A CA 1
ATOM 6924 C C . GLU A 1 947 ? 0.784 -42.450 39.643 1.00 73.19 947 GLU A C 1
ATOM 6926 O O . GLU A 1 947 ? 0.360 -42.966 40.680 1.00 73.19 947 GLU A O 1
ATOM 6931 N N . GLN A 1 948 ? -0.008 -41.691 38.874 1.00 80.06 948 GLN A N 1
ATOM 6932 C CA . GLN A 1 948 ? -1.412 -41.417 39.192 1.00 80.06 948 GLN A CA 1
ATOM 6933 C C . GLN A 1 948 ? -2.275 -42.683 39.169 1.00 80.06 948 GLN A C 1
ATOM 6935 O O . GLN A 1 948 ? -3.119 -42.845 40.048 1.00 80.06 948 GLN A O 1
ATOM 6940 N N . GLN A 1 949 ? -2.062 -43.615 38.234 1.00 81.62 949 GLN A N 1
ATOM 6941 C CA . GLN A 1 949 ? -2.781 -44.893 38.196 1.00 81.62 949 GLN A CA 1
ATOM 6942 C C . GLN A 1 949 ? -2.392 -45.809 39.360 1.00 81.62 949 GLN A C 1
ATOM 6944 O O . GLN A 1 949 ? -3.275 -46.430 39.955 1.00 81.62 949 GLN A O 1
ATOM 6949 N N . GLN A 1 950 ? -1.113 -45.869 39.746 1.00 82.19 950 GLN A N 1
ATOM 6950 C CA . GLN A 1 950 ? -0.684 -46.582 40.952 1.00 82.19 950 GLN A CA 1
ATOM 6951 C C . GLN A 1 950 ? -1.273 -45.949 42.214 1.00 82.19 950 GLN A C 1
ATOM 6953 O O . GLN A 1 950 ? -1.775 -46.675 43.072 1.00 82.19 950 GLN A O 1
ATOM 6958 N N . ALA A 1 951 ? -1.300 -44.617 42.311 1.00 78.75 951 ALA A N 1
ATOM 6959 C CA . ALA A 1 951 ? -1.942 -43.905 43.412 1.00 78.75 951 ALA A CA 1
ATOM 6960 C C . ALA A 1 951 ? -3.461 -44.152 43.449 1.00 78.75 951 ALA A C 1
ATOM 6962 O O . ALA A 1 951 ? -4.023 -44.354 44.528 1.00 78.75 951 ALA A O 1
ATOM 6963 N N . PHE A 1 952 ? -4.132 -44.217 42.293 1.00 79.00 952 PHE A N 1
ATOM 6964 C CA . PHE A 1 952 ? -5.560 -44.534 42.197 1.00 79.00 952 PHE A CA 1
ATOM 6965 C C . PHE A 1 952 ? -5.853 -45.989 42.568 1.00 79.00 952 PHE A C 1
ATOM 6967 O O . PHE A 1 952 ? -6.804 -46.250 43.300 1.00 79.00 952 PHE A O 1
ATOM 6974 N N . GLN A 1 953 ? -5.028 -46.944 42.127 1.00 84.88 953 GLN A N 1
ATOM 6975 C CA . GLN A 1 953 ? -5.153 -48.352 42.513 1.00 84.88 953 GLN A CA 1
ATOM 6976 C C . GLN A 1 953 ? -4.860 -48.557 44.001 1.00 84.88 953 GLN A C 1
ATOM 6978 O O . GLN A 1 953 ? -5.594 -49.284 44.669 1.00 84.88 953 GLN A O 1
ATOM 6983 N N . ALA A 1 954 ? -3.842 -47.888 44.547 1.00 78.38 954 ALA A N 1
ATOM 6984 C CA . ALA A 1 954 ? -3.558 -47.881 45.979 1.00 78.38 954 ALA A CA 1
ATOM 6985 C C . ALA A 1 954 ? -4.730 -47.280 46.768 1.00 78.38 954 ALA A C 1
ATOM 6987 O O . ALA A 1 954 ? -5.179 -47.880 47.742 1.00 78.38 954 ALA A O 1
ATOM 6988 N N . SER A 1 955 ? -5.305 -46.169 46.300 1.00 78.38 955 SER A N 1
ATOM 6989 C CA . SER A 1 955 ? -6.483 -45.532 46.904 1.00 78.38 955 SER A CA 1
ATOM 6990 C C . SER A 1 955 ? -7.732 -46.409 46.812 1.00 78.38 955 SER A C 1
ATOM 6992 O O . SER A 1 955 ? -8.461 -46.542 47.792 1.00 78.38 955 SER A O 1
ATOM 6994 N N . ALA A 1 956 ? -7.956 -47.087 45.685 1.00 79.38 956 ALA A N 1
ATOM 6995 C CA . ALA A 1 956 ? -9.037 -48.055 45.514 1.00 79.38 956 ALA A CA 1
ATOM 6996 C C . ALA A 1 956 ? -8.850 -49.279 46.422 1.00 79.38 956 ALA A C 1
ATOM 6998 O O . ALA A 1 956 ? -9.821 -49.804 46.966 1.00 79.38 956 ALA A O 1
ATOM 6999 N N . ARG A 1 957 ? -7.605 -49.713 46.652 1.00 76.62 957 ARG A N 1
ATOM 7000 C CA . ARG A 1 957 ? -7.279 -50.800 47.583 1.00 76.62 957 ARG A CA 1
ATOM 7001 C C . ARG A 1 957 ? -7.459 -50.367 49.034 1.00 76.62 957 ARG A C 1
ATOM 7003 O O . ARG A 1 957 ? -7.987 -51.151 49.817 1.00 76.62 957 ARG A O 1
ATOM 7010 N N . ILE A 1 958 ? -7.139 -49.119 49.378 1.00 77.00 958 ILE A N 1
ATOM 7011 C CA . ILE A 1 958 ? -7.473 -48.508 50.675 1.00 77.00 958 ILE A CA 1
ATOM 7012 C C . ILE A 1 958 ? -8.994 -48.450 50.853 1.00 77.00 958 ILE A C 1
ATOM 7014 O O . ILE A 1 958 ? -9.489 -48.896 51.880 1.00 77.00 958 ILE A O 1
ATOM 7018 N N . LEU A 1 959 ? -9.750 -48.000 49.848 1.00 76.75 959 LEU A N 1
ATOM 7019 C CA . LEU A 1 959 ? -11.219 -47.978 49.863 1.00 76.75 959 LEU A CA 1
ATOM 7020 C C . LEU A 1 959 ? -11.830 -49.378 49.973 1.00 76.75 959 LEU A C 1
ATOM 7022 O O . LEU A 1 959 ? -12.787 -49.565 50.717 1.00 76.75 959 LEU A O 1
ATOM 7026 N N . SER A 1 960 ? -11.268 -50.376 49.290 1.00 78.44 960 SER A N 1
ATOM 7027 C CA . SER A 1 960 ? -11.691 -51.774 49.413 1.00 78.44 960 SER A CA 1
ATOM 7028 C C . SER A 1 960 ? -11.380 -52.334 50.797 1.00 78.44 960 SER A C 1
ATOM 7030 O O . SER A 1 960 ? -12.206 -53.042 51.362 1.00 78.44 960 SER A O 1
ATOM 7032 N N . THR A 1 961 ? -10.219 -52.000 51.363 1.00 77.19 961 THR A N 1
ATOM 7033 C CA . THR A 1 961 ? -9.827 -52.427 52.714 1.00 77.19 961 THR A CA 1
ATOM 7034 C C . THR A 1 961 ? -10.687 -51.732 53.766 1.00 77.19 961 THR A C 1
ATOM 7036 O O . THR A 1 961 ? -11.134 -52.370 54.708 1.00 77.19 961 THR A O 1
ATOM 7039 N N . ALA A 1 962 ? -11.002 -50.450 53.580 1.00 77.56 962 ALA A N 1
ATOM 7040 C CA . ALA A 1 962 ? -11.919 -49.699 54.426 1.00 77.56 962 ALA A CA 1
ATOM 7041 C C . ALA A 1 962 ? -13.348 -50.243 54.320 1.00 77.56 962 ALA A C 1
ATOM 7043 O O . ALA A 1 962 ? -13.994 -50.432 55.341 1.00 77.56 962 ALA A O 1
ATOM 7044 N N . LYS A 1 963 ? -13.831 -50.567 53.114 1.00 77.56 963 LYS A N 1
ATOM 7045 C CA . LYS A 1 963 ? -15.138 -51.204 52.905 1.00 77.56 963 LYS A CA 1
ATOM 7046 C C . LYS A 1 963 ? -15.186 -52.599 53.523 1.00 77.56 963 LYS A C 1
ATOM 7048 O O . LYS A 1 963 ? -16.191 -52.936 54.131 1.00 77.56 963 LYS A O 1
ATOM 7053 N N . GLN A 1 964 ? -14.110 -53.380 53.422 1.00 77.69 964 GLN A N 1
ATOM 7054 C CA . GLN A 1 964 ? -13.985 -54.650 54.135 1.00 77.69 964 GLN A CA 1
ATOM 7055 C C . GLN A 1 964 ? -13.972 -54.436 55.647 1.00 77.69 964 GLN A C 1
ATOM 7057 O O . GLN A 1 964 ? -14.723 -55.109 56.321 1.00 77.69 964 GLN A O 1
ATOM 7062 N N . LEU A 1 965 ? -13.223 -53.474 56.191 1.00 75.94 965 LEU A N 1
ATOM 7063 C CA . LEU A 1 965 ? -13.240 -53.161 57.626 1.00 75.94 965 LEU A CA 1
ATOM 7064 C C . LEU A 1 965 ? -14.622 -52.695 58.106 1.00 75.94 965 LEU A C 1
ATOM 7066 O O . LEU A 1 965 ? -15.062 -53.124 59.166 1.00 75.94 965 LEU A O 1
ATOM 7070 N N . PHE A 1 966 ? -15.322 -51.867 57.327 1.00 77.94 966 PHE A N 1
ATOM 7071 C CA . PHE A 1 966 ? -16.693 -51.447 57.616 1.00 77.94 966 PHE A CA 1
ATOM 7072 C C . PHE A 1 966 ? -17.680 -52.607 57.531 1.00 77.94 966 PHE A C 1
ATOM 7074 O O . PHE A 1 966 ? -18.549 -52.701 58.387 1.00 77.94 966 PHE A O 1
ATOM 7081 N N . GLN A 1 967 ? -17.542 -53.496 56.545 1.00 74.50 967 GLN A N 1
ATOM 7082 C CA . GLN A 1 967 ? -18.373 -54.692 56.447 1.00 74.50 967 GLN A CA 1
ATOM 7083 C C . GLN A 1 967 ? -18.078 -55.656 57.597 1.00 74.50 967 GLN A C 1
ATOM 7085 O O . GLN A 1 967 ? -19.010 -56.130 58.219 1.00 74.50 967 GLN A O 1
ATOM 7090 N N . THR A 1 968 ? -16.814 -55.877 57.960 1.00 75.31 968 THR A N 1
ATOM 7091 C CA . THR A 1 968 ? -16.444 -56.691 59.125 1.00 75.31 968 THR A CA 1
ATOM 7092 C C . THR A 1 968 ? -16.969 -56.072 60.423 1.00 75.31 968 THR A C 1
ATOM 7094 O O . THR A 1 968 ? -17.383 -56.802 61.311 1.00 75.31 968 THR A O 1
ATOM 7097 N N . LEU A 1 969 ? -16.989 -54.740 60.551 1.00 66.81 969 LEU A N 1
ATOM 7098 C CA . LEU A 1 969 ? -17.626 -54.054 61.683 1.00 66.81 969 LEU A CA 1
ATOM 7099 C C . LEU A 1 969 ? -19.156 -54.193 61.666 1.00 66.81 969 LEU A C 1
ATOM 7101 O O . LEU A 1 969 ? -19.741 -54.373 62.726 1.00 66.81 969 LEU A O 1
ATOM 7105 N N . LEU A 1 970 ? -19.792 -54.119 60.493 1.00 66.06 970 LEU A N 1
ATOM 7106 C CA . LEU A 1 970 ? -21.237 -54.308 60.319 1.00 66.06 970 LEU A CA 1
ATOM 7107 C C . LEU A 1 970 ? -21.679 -55.760 60.523 1.00 66.06 970 LEU A C 1
ATOM 7109 O O . LEU A 1 970 ? -22.760 -55.968 61.043 1.00 66.06 970 LEU A O 1
ATOM 7113 N N . ASP A 1 971 ? -20.863 -56.744 60.151 1.00 63.75 971 ASP A N 1
ATOM 7114 C CA . ASP A 1 971 ? -21.148 -58.173 60.336 1.00 63.75 971 ASP A CA 1
ATOM 7115 C C . ASP A 1 971 ? -20.913 -58.629 61.794 1.00 63.75 971 ASP A C 1
ATOM 7117 O O . ASP A 1 971 ? -21.311 -59.730 62.174 1.00 63.75 971 ASP A O 1
ATOM 7121 N N . VAL A 1 972 ? -20.243 -57.804 62.613 1.00 55.84 972 VAL A N 1
ATOM 7122 C CA . VAL A 1 972 ? -19.993 -58.041 64.051 1.00 55.84 972 VAL A CA 1
ATOM 7123 C C . VAL A 1 972 ? -21.054 -57.374 64.951 1.00 55.84 972 VAL A C 1
ATOM 7125 O O . VAL A 1 972 ? -21.084 -57.649 66.153 1.00 55.84 972 VAL A O 1
ATOM 7128 N N . VAL A 1 973 ? -21.946 -56.546 64.392 1.00 47.41 973 VAL A N 1
ATOM 7129 C CA . VAL A 1 973 ? -23.115 -55.944 65.074 1.00 47.41 973 VAL A CA 1
ATOM 7130 C C . VAL A 1 973 ? -24.384 -56.657 64.634 1.00 47.41 973 VAL A C 1
ATOM 7132 O O . VAL A 1 973 ? -25.218 -56.946 65.523 1.00 47.41 973 VAL A O 1
#

Secondary structure (DSSP, 8-state):
----B-SS-B------S------SS--EEEEEETTEEEEEE----TTTTSSEEEEE-TTSSEEEEEE---HHHHS-EE-TTSS-EE----EEEEEEPPSSSSPPEEEEEEGGG-SS--HHHHHHHHHHHHHTTSBEEEEEESS--SSPPPTT-EEEEEETTEEEEEEE-----S---SEEEEB-S-HHHH-STT-EEEEEEE-TTSPPEEEEEE--TT--SHHHHHHHHHHHHHHTT-TTTEEEEEETTEEEEEETT----EEEE-TT--S--EEGGGEEPPBTT-S----SS-TT-SSEETTTEE----SEEEESSSTTSEEEEE-TTS-EEEEE--BTT-PPEE---TTTSTTHHHHHHHTT-TTEEEEEEPPPBPPPSS-EEEEEEETTEEEEEEEEE-TTS-EEEEEEETTSPPP--STT---EEEEESSEEE--TT--SEETPPEEESS-----TT-EEEEE-SSSPPTT--TTEEEEEEEEE--EEEEEE-TT---EET--EEESS-----TT-EEEEE-SSSSPPTT--TT-EEEEEEE-SSSEEEEEETTS---EE-SS---TTEEEEEPEEEEEEETTS-B-EE-SS---TTEEEEEGGGEEEEE-TT--S-BTPPEEESS-----TT-EEEEE-SSSPPBTS-TTEEEEEEEEETTTEEEEEETTSPBPB-BSS---TTEEEEE--EEEEEEE-TT----EEE--SHHHHHTT----SEEEEEETTEEEEEESSS-------STTTSEEE-GGGG-----S--SS-------SSS--------PPPPTT-------EEEEE-STTS-EEEEEETTT--EEEEEE--TTSEEEETTEEEE--S-PPTT-EEEE---TT-TT-THHHHHHHHTTTS-TTSTT---HHHHHHHHHHHHHHHHHHHHHHHHHHHHHHHHHHHHHHHHSS--HHHHHHHHHHHHHHHHHHHHHHHHHHHHHHHHHHT-

pLDDT: mean 78.28, std 15.56, range [25.52, 97.44]

Foldseek 3Di:
DDQDDDPPDDDDDDDDFDDDDDDPDKDWDWDDDPPDTDIDIDDDFCCVVHQWPWDADRLLQKIWIFGNKDCVFQHWDADPVRPDTDQGDWKFKFWFAFPAAFGIQIDIDRRSVDPGIDLQVVLVRRQLRSQQLFKKKKKKFPDADPDAFDAQQWAWKDWLNKIKIKGFHQLQPDDDWQKWWWDDPFFQQCQDFQAWDWKFKFFRPDPTQTQIFGHHDPRRGPVSVQVRSLVSCVVSVNNQFWHWDDDHGIIIIGTPVGGHMAIAGEPRHDGQIATPPRHGGHYPPDPDDDDDDDPPPCVQDPPGDRPPPQSIDMDIFRPPQKHWDQDPSNMIMIIGGGWQFQIYIFRDDCVVPNCNCVSCVSSSRVPMWMKIWFDWAFQDPAKFWFWKAWFNWIWIWIWGQDPLRAIAIAIATPVRAGDQDDPFDQDKFWEDLKFFFFQQLFAWDWFTKTFGRGDYPDDFFFKKAKAASFFDFAQHDHRAIWTWHDKDDKTKFQWFQPQQDKDWQTKIFTPFFTPDDFFFKKAKAAPDDFDFAPHDHRAIWGWHDDDPRGMTTTDRNNRHIDITGDDDGHSGIMIMTTIITGTDHPVRHTTTTHPDDTHSNMIMGGPVQKWFWFPAPQAFDWQDKIFTPQFPPDDQQFKKFKAAPFFDFPQRDHRDIWGFHDDDPGGITTTAHPVRHITTTHDRRTDSGIIIGGNIIMMMTIDGSPDPIDMGIDCHPSCVNRSHHHHQWTWGDDRSMIMIRGVVSDNRDIPSNCVRGHIDTSVVVDDDDPPDDPADDDDDDDDDDDDDDDDDDDPPDPPDDPDQAWWKWFQADQQQQKIFTARPPPRDTRDIDGADPQQWDDDSRDIDRDDDRDGGGDMDIGDDDPDDPPDCVVVVVVVCLQADQVDDPPCGHPVSVVVCVVVVVVVVVVVVVVVVVVVVVVVVVVVVVVCVVVVDNVVNVVVVVVVVVVVVVVVVVVVVVVVVVVVVVVVVD

Radius of gyration: 40.98 Å; Cα contacts (8 Å, |Δi|>4): 2059; chains: 1; bounding box: 108×103×114 Å

Nearest PDB structures (foldseek):
  8i4m-assembly1_D  TM=1.087E-01  e=2.428E-07  Prochlorococcus phage P-SCSP1u

Mean predicted aligned error: 18.97 Å